Protein AF-0000000084513672 (afdb_homodimer)

Organism: Leptomonas pyrrhocoris (NCBI:txid157538)

Secondary structure (DSSP, 8-state):
------PPPEEEEEE-HHHHS-HHHHTT-TT---SEEEE---TT--HHHHHHHHHHHHHHH----SS--------TTTTSTT-PPEEEEETTHHHHHHHHHHHHHS-SS--S---HHHHHHHHHHHHHHHHHT-SEEEE--TTS-HHHHHHHHHHHHS-GGGGG----S----PPPBSSGGGS-HHHHHHHHHHHHHHHHHHH-TTS---S----PPEEEEB--SSS-HHHHHHHHHHHHHHHHTT------HHHHHHHHHS----HHHHHHHHHHHHTTHHHHHHHHHHHTTT-HHHHHHHHHHHHHHSSTT-SS-EEE-PPEEEEES-SSS-HHHHHHHHHHHHHTTTT-EEEEE-SSEEEEEPPTTSEEEEE--TT--HHHHHGGGT-----SSS------EEEEEESS----EEEESBSS--EES-TT--SSSSB-TTS-BSTTSB-EEEEEB-SSEEEEE---SSS--SS-TT-TTSPPSSPPEEEEEEPPHHHHHHHH--/------PPPEEEEEE-HHHHS-TTGGGT-TT---SEEEE---TT--HHHHHHHHHHHHHHH----SS--------TTTTSTT-PPEEEEETTHHHHHHHHHHHHHS-SS--S---HHHHHHHHHHHHHHHHHT-SEEEE--TTS-HHHHHHHHHHHHS-GGGGG----S----PPPBSSGGGS-HHHHHHHHHHHHHHHHHHH-TTS---S----PPEEEEB--SSS-HHHHHHHHHHHHHHHHTT------HHHHHHHHHSS---HHHHHHHHHHHHTTHHHHHHHHHHHTTT-HHHHHHHHHHHHHHSSTT-SS-EEE-PPEEEEES-SSS-HHHHHHHHHHHHHTTTT-EEEEE-SSEEEEEPPTTSEEEEE--TT--HHHHHTTTT-----TTS------EEEEEESS----EEEESBSS--EES-TT--SSSSB-TTS-BSTTSB-EEEEEB-SSEEEEE---SSS--SS-TT-TTSPPSSPPEEEEEEPPHHHHHHHH--

Solvent-accessible surface area (backbone atoms only — not comparable to full-atom values): 54934 Å² total; per-residue (Å²): 131,81,74,80,72,71,78,60,46,44,26,37,49,45,50,57,23,60,77,69,35,50,76,75,49,28,28,71,42,60,57,38,64,46,52,30,37,40,36,39,62,27,86,48,50,47,71,41,41,54,36,48,53,48,49,53,46,36,55,64,50,51,76,78,69,87,73,79,74,82,73,71,69,55,45,52,74,48,66,61,88,71,76,61,44,47,31,37,28,29,40,51,17,47,62,51,44,19,52,52,45,35,60,70,64,51,73,89,76,81,81,77,77,82,56,75,69,56,57,54,49,42,49,52,53,12,42,56,51,40,38,54,67,25,44,30,37,34,20,64,47,80,74,40,52,74,68,52,45,42,51,51,47,46,52,35,78,46,63,90,83,58,78,72,66,80,70,80,64,82,68,76,68,81,74,62,29,57,42,71,78,63,52,56,66,68,58,53,50,50,44,52,47,50,53,51,52,42,49,54,53,60,73,39,79,80,54,63,84,55,75,76,70,76,55,44,23,49,74,45,44,26,63,46,78,89,50,53,49,65,44,45,53,53,52,44,51,51,50,52,54,32,43,76,71,72,40,83,74,84,64,55,72,65,51,45,49,54,54,48,69,73,46,85,62,57,57,67,67,35,48,50,44,38,52,56,45,49,71,38,49,67,57,40,43,50,46,50,38,63,69,38,69,80,40,61,66,54,32,49,52,46,40,49,52,48,64,43,62,56,40,81,80,32,87,64,37,40,80,41,43,56,53,28,29,44,33,28,22,53,54,30,50,40,58,46,53,33,52,50,48,51,23,43,43,42,58,38,33,82,67,32,44,46,36,43,38,57,74,36,27,40,33,33,51,40,40,73,37,11,25,24,33,40,46,54,47,87,84,59,47,47,66,56,31,57,50,64,73,73,58,80,66,80,62,91,78,66,77,75,57,52,40,43,32,24,23,51,47,48,44,13,62,57,58,38,35,40,40,40,28,37,70,72,34,43,39,25,68,42,92,82,67,48,83,56,96,36,33,42,72,89,57,57,39,18,52,68,55,40,65,51,38,80,39,35,54,39,34,52,55,28,37,44,35,33,43,68,81,73,58,89,59,95,44,60,65,82,40,85,83,34,76,60,76,34,41,62,34,32,44,36,35,32,50,25,63,72,64,36,53,54,40,65,74,90,130,82,73,79,72,71,79,60,46,46,26,37,49,46,51,58,22,60,77,68,37,50,73,75,47,26,26,70,39,59,57,38,65,45,52,30,38,38,35,38,61,25,84,49,51,48,72,42,40,53,37,49,54,49,48,53,46,37,55,61,50,49,80,77,66,84,75,81,77,84,74,72,68,56,44,51,66,52,64,66,90,72,78,62,44,49,31,36,27,30,40,51,17,47,62,52,44,19,52,51,44,33,61,70,66,51,72,90,76,80,78,77,78,81,55,75,69,56,56,52,50,43,51,51,52,12,44,55,52,39,39,56,68,25,45,29,38,34,21,65,45,79,74,42,53,72,68,52,44,44,50,51,48,45,53,36,77,46,61,88,81,58,77,74,64,80,69,82,64,81,69,76,67,80,75,60,30,58,42,71,78,63,54,56,65,70,58,54,49,50,43,53,46,50,52,51,52,42,50,52,52,57,73,38,79,79,53,63,83,54,74,76,69,75,56,45,25,48,75,46,42,29,62,47,78,90,52,54,48,65,44,46,52,53,51,44,49,52,50,52,54,32,43,77,71,73,42,84,74,81,64,54,72,66,51,46,49,56,55,50,70,72,44,82,68,55,62,65,65,37,47,50,44,40,52,56,46,48,72,38,48,66,57,40,41,50,46,48,39,64,70,39,69,80,40,61,67,55,32,49,51,44,39,49,52,48,63,42,62,56,41,81,80,34,87,62,37,41,81,42,44,57,54,28,29,45,33,28,21,54,55,32,51,41,58,45,55,33,52,50,49,51,24,42,42,43,57,39,34,82,66,32,43,45,35,42,39,56,73,35,27,40,33,33,51,40,41,72,34,12,25,24,34,39,46,54,47,87,84,60,46,47,67,57,32,59,54,64,70,74,62,82,65,78,60,91,77,64,77,73,57,53,39,42,32,24,22,50,46,49,44,11,62,56,58,38,35,40,40,40,29,38,70,71,35,45,39,24,68,43,92,83,67,51,85,57,96,37,33,41,71,88,56,57,40,18,54,69,55,41,66,50,38,82,40,34,52,37,34,53,54,29,37,44,34,31,44,67,82,74,57,88,60,96,44,60,66,82,40,85,84,34,79,61,77,33,39,61,34,31,43,36,35,33,50,24,63,73,62,35,52,54,40,64,74,90

Foldseek 3Di:
DPPPPPAFFEEEEAAPCLQFPDLVLQQPWFRNDFAAEEEEAAVPADLLLLLSLQVLLCLQQNDDDPDPDDSRHNRNVCVVLAHRHAYEYEQCRLVVQLVSQLVVPPPPDDPDDDDPVVVVVSSLVSNLVSQLSGQEYEFLNPSDDQVRQVLLQCLLVDDSPPSPDPPPDPPDGDDAAAALLRPDVVLLVSSVVLSRVSSVVVPDPPPPCPDVPSSGHHYHNHNHPVAGRVLRVVVNSLCSVCVVVVHNDRDDLLRSLVVVVPDLPDPPSQVSSLVVLQVFLVVQLVLQVVLLVPPPLSSVVQNCVSVQPRHPPHPNHHYHHAHEYEYGNQDDHDVVSVVSVVVSQLSCLSHHFYWYDDLWKTKGWDDFQHKYKYAYRPPDDLCLQVVPPPDVDPPVPDPRWHFWWKWKAFAAWQAAKFKGQKSATAGEPDVVQDPPRRRDPVFTDYPVTDTRGTITGRGSMIMMGRHDDPDDFVDHRSNPPTDGPTGTMMMMITRTVVSSVSSVVD/DPPPPPAFFEEEEAAPCLQFPDLVLQQPWFRNDFAAEEEEAAVPADLLLLLSLQVLLCLQQNDDDPDDDDNRHNRNVVVVLAHRHAYEYEQCRLVVQLVSQLVVPPPPDDPDDDDPVVVVVSSLVSNLVSQLSGQEYEFLNPNDDQVRQVLLQCLLVDDSPPSPDPPPDPPDGDDAAAALLRPDVVLLVSSVVLSRVSSVPVVCPPPPCPPVPSSGHHYHNHNHPVAGRVLRVVVNSLCSVCVVVVHNDRDDLLRSLVVVVPPQDDVPSQVSSLVVLQVFLVVQLVLQVVLLVPPPLSSVVQNCVSVQPRHPPHPNHHYHHAHEYEYGNQDDHDVVSVVSVVVSQLSCLSHHFYWYDDLWKTKGWDDFQHKYKYAYRPPDDLCLQVVPPDDPDPPVPDPNWHFWWKWKAFAAWQAAKFKGQKSATAGEPDVVQDPDRRRDPVFTDYPVTDTRGTITGRGSMIMMRRHDDPDDFVDHRSNSPTDGPTGTMMMMITRTPVSSVVSVVD

pLDDT: mean 78.17, std 20.36, range [23.39, 98.38]

Radius of gyration: 29.22 Å; Cα contacts (8 Å, |Δi|>4): 1878; chains: 2; bounding box: 79×92×88 Å

Nearest PDB structures (foldseek):
  2omk-assembly1_B  TM=7.674E-01  e=1.269E-05  Bacteroides thetaiotaomicron VPI-5482
  2omk-assembly1_A  TM=7.695E-01  e=2.857E-05  Bacteroides thetaiotaomicron VPI-5482
  2omk-assembly1_B  TM=7.674E-01  e=1.543E-05  Bacteroides thetaiotaomicron VPI-5482
  2omk-assembly1_A  TM=7.695E-01  e=3.092E-05  Bacteroides thetaiotaomicron VPI-5482

Structure (mmCIF, N/CA/C/O backbone):
data_AF-0000000084513672-model_v1
#
loop_
_entity.id
_entity.type
_entity.pdbx_description
1 polymer 'Uncharacterized protein'
#
loop_
_atom_site.group_PDB
_atom_site.id
_atom_site.type_symbol
_atom_site.label_atom_id
_atom_site.label_alt_id
_atom_site.label_comp_id
_atom_site.label_asym_id
_atom_site.label_entity_id
_atom_site.label_seq_id
_atom_site.pdbx_PDB_ins_code
_atom_site.Cartn_x
_atom_site.Cartn_y
_atom_site.Cartn_z
_atom_site.occupancy
_atom_site.B_iso_or_equiv
_atom_site.auth_seq_id
_atom_site.auth_comp_id
_atom_site.auth_asym_id
_atom_site.auth_atom_id
_atom_site.pdbx_PDB_model_num
ATOM 1 N N . MET A 1 1 ? 12.484 -45.312 20.203 1 23.39 1 MET A N 1
ATOM 2 C CA . MET A 1 1 ? 12.5 -43.844 20.266 1 23.39 1 MET A CA 1
ATOM 3 C C . MET A 1 1 ? 11.914 -43.25 18.984 1 23.39 1 MET A C 1
ATOM 5 O O . MET A 1 1 ? 12.484 -43.406 17.906 1 23.39 1 MET A O 1
ATOM 9 N N . SER A 1 2 ? 10.695 -43.312 18.719 1 32.41 2 SER A N 1
ATOM 10 C CA . SER A 1 2 ? 9.961 -42.906 17.516 1 32.41 2 SER A CA 1
ATOM 11 C C . SER A 1 2 ? 10.227 -41.438 17.203 1 32.41 2 SER A C 1
ATOM 13 O O . SER A 1 2 ? 9.922 -40.562 18 1 32.41 2 SER A O 1
ATOM 15 N N . GLN A 1 3 ? 11.414 -41.062 16.719 1 35.59 3 GLN A N 1
ATOM 16 C CA . GLN A 1 3 ? 11.844 -39.719 16.406 1 35.59 3 GLN A CA 1
ATOM 17 C C . GLN A 1 3 ? 10.703 -38.875 15.805 1 35.59 3 GLN A C 1
ATOM 19 O O . GLN A 1 3 ? 10.133 -39.25 14.781 1 35.59 3 GLN A O 1
ATOM 24 N N . SER A 1 4 ? 9.781 -38.406 16.5 1 44.31 4 SER A N 1
ATOM 25 C CA . SER A 1 4 ? 8.656 -37.531 16.188 1 44.31 4 SER A CA 1
ATOM 26 C C . SER A 1 4 ? 9.031 -36.531 15.102 1 44.31 4 SER A C 1
ATOM 28 O O . SER A 1 4 ? 9.867 -35.625 15.32 1 44.31 4 SER A O 1
ATOM 30 N N . THR A 1 5 ? 9.414 -36.781 13.836 1 51.69 5 THR A N 1
ATOM 31 C CA . THR A 1 5 ? 10.055 -36.062 12.734 1 51.69 5 THR A CA 1
ATOM 32 C C . THR A 1 5 ? 9.258 -34.812 12.367 1 51.69 5 THR A C 1
ATOM 34 O O . THR A 1 5 ? 8.125 -34.906 11.906 1 51.69 5 THR A O 1
ATOM 37 N N . GLU A 1 6 ? 9.352 -33.781 13.086 1 61.19 6 GLU A N 1
ATOM 38 C CA . GLU A 1 6 ? 8.766 -32.469 12.734 1 61.19 6 GLU A CA 1
ATOM 39 C C . GLU A 1 6 ? 8.828 -32.219 11.234 1 61.19 6 GLU A C 1
ATOM 41 O O . GLU A 1 6 ? 9.844 -32.531 10.594 1 61.19 6 GLU A O 1
ATOM 46 N N . PRO A 1 7 ? 7.625 -31.953 10.68 1 77.44 7 PRO A N 1
ATOM 47 C CA . PRO A 1 7 ? 7.645 -31.719 9.234 1 77.44 7 PRO A CA 1
ATOM 48 C C . PRO A 1 7 ? 8.664 -30.656 8.836 1 77.44 7 PRO A C 1
ATOM 50 O O . PRO A 1 7 ? 8.906 -29.703 9.594 1 77.44 7 PRO A O 1
ATOM 53 N N . LEU A 1 8 ? 9.414 -30.953 7.887 1 85.88 8 LEU A N 1
ATOM 54 C CA . LEU A 1 8 ? 10.398 -30.031 7.332 1 85.88 8 LEU A CA 1
ATOM 55 C C . LEU A 1 8 ? 9.742 -28.688 6.984 1 85.88 8 LEU A C 1
ATOM 57 O O . LEU A 1 8 ? 8.586 -28.656 6.578 1 85.88 8 LEU A O 1
ATOM 61 N N . PRO A 1 9 ? 10.492 -27.594 7.176 1 89.62 9 PRO A N 1
ATOM 62 C CA . PRO A 1 9 ? 9.984 -26.297 6.703 1 89.62 9 PRO A CA 1
ATOM 63 C C . PRO A 1 9 ? 9.672 -26.297 5.211 1 89.62 9 PRO A C 1
ATOM 65 O O . PRO A 1 9 ? 10.242 -27.094 4.453 1 89.62 9 PRO A O 1
ATOM 68 N N . VAL A 1 10 ? 8.805 -25.438 4.859 1 90.94 10 VAL A N 1
ATOM 69 C CA . VAL A 1 10 ? 8.336 -25.422 3.479 1 90.94 10 VAL A CA 1
ATOM 70 C C . VAL A 1 10 ? 9.18 -24.453 2.66 1 90.94 10 VAL A C 1
ATOM 72 O O . VAL A 1 10 ? 9.492 -23.344 3.123 1 90.94 10 VAL A O 1
ATOM 75 N N . ARG A 1 11 ? 9.562 -24.875 1.509 1 95.12 11 ARG A N 1
ATOM 76 C CA . ARG A 1 11 ? 10.047 -24.016 0.431 1 95.12 11 ARG A CA 1
ATOM 77 C C . ARG A 1 11 ? 8.984 -23.859 -0.654 1 95.12 11 ARG A C 1
ATOM 79 O O . ARG A 1 11 ? 8.664 -24.812 -1.366 1 95.12 11 ARG A O 1
ATOM 86 N N . LYS A 1 12 ? 8.453 -22.656 -0.745 1 95.25 12 LYS A N 1
ATOM 87 C CA . LYS A 1 12 ? 7.59 -22.344 -1.879 1 95.25 12 LYS A CA 1
ATOM 88 C C . LYS A 1 12 ? 8.414 -21.969 -3.109 1 95.25 12 LYS A C 1
ATOM 90 O O . LYS A 1 12 ? 9.07 -20.922 -3.137 1 95.25 12 LYS A O 1
ATOM 95 N N . LEU A 1 13 ? 8.453 -22.859 -4.074 1 96.38 13 LEU A N 1
ATOM 96 C CA . LEU A 1 13 ? 9.07 -22.562 -5.363 1 96.38 13 LEU A CA 1
ATOM 97 C C . LEU A 1 13 ? 8.039 -22.016 -6.34 1 96.38 13 LEU A C 1
ATOM 99 O O . LEU A 1 13 ? 6.98 -22.609 -6.543 1 96.38 13 LEU A O 1
ATOM 103 N N . CYS A 1 14 ? 8.359 -20.797 -6.867 1 96.81 14 CYS A N 1
ATOM 104 C CA . CYS A 1 14 ? 7.336 -20.141 -7.684 1 96.81 14 CYS A CA 1
ATOM 105 C C . CYS A 1 14 ? 7.973 -19.375 -8.836 1 96.81 14 CYS A C 1
ATOM 107 O O . CYS A 1 14 ? 9.195 -19.219 -8.891 1 96.81 14 CYS A O 1
ATOM 109 N N . SER A 1 15 ? 7.172 -19.031 -9.82 1 96.06 15 SER A N 1
ATOM 110 C CA . SER A 1 15 ? 7.484 -18.141 -10.922 1 96.06 15 SER A CA 1
ATOM 111 C C . SER A 1 15 ? 6.316 -17.203 -11.227 1 96.06 15 SER A C 1
ATOM 113 O O . SER A 1 15 ? 5.215 -17.391 -10.711 1 96.06 15 SER A O 1
ATOM 115 N N . CYS A 1 16 ? 6.574 -16.188 -11.914 1 95.94 16 CYS A N 1
ATOM 116 C CA . CYS A 1 16 ? 5.547 -15.305 -12.453 1 95.94 16 CYS A CA 1
ATOM 117 C C . CYS A 1 16 ? 5.625 -15.25 -13.969 1 95.94 16 CYS A C 1
ATOM 119 O O . CYS A 1 16 ? 5.359 -14.203 -14.57 1 95.94 16 CYS A O 1
ATOM 121 N N . ASN A 1 17 ? 5.969 -16.328 -14.531 1 93.31 17 ASN A N 1
ATOM 122 C CA . ASN A 1 17 ? 6.254 -16.375 -15.961 1 93.31 17 ASN A CA 1
ATOM 123 C C . ASN A 1 17 ? 4.996 -16.141 -16.797 1 93.31 17 ASN A C 1
ATOM 125 O O . ASN A 1 17 ? 5.074 -15.648 -17.922 1 93.31 17 ASN A O 1
ATOM 129 N N . ALA A 1 18 ? 3.889 -16.469 -16.25 1 90.56 18 ALA A N 1
ATOM 130 C CA . ALA A 1 18 ? 2.631 -16.266 -16.969 1 90.56 18 ALA A CA 1
ATOM 131 C C . ALA A 1 18 ? 2.449 -14.805 -17.344 1 90.56 18 ALA A C 1
ATOM 133 O O . ALA A 1 18 ? 1.796 -14.492 -18.344 1 90.56 18 ALA A O 1
ATOM 134 N N . VAL A 1 19 ? 3.086 -13.898 -16.516 1 91.38 19 VAL A N 1
ATOM 135 C CA . VAL A 1 19 ? 2.85 -12.477 -16.766 1 91.38 19 VAL A CA 1
ATOM 136 C C . VAL A 1 19 ? 4.176 -11.781 -17.078 1 91.38 19 VAL A C 1
ATOM 138 O O . VAL A 1 19 ? 4.191 -10.609 -17.469 1 91.38 19 VAL A O 1
ATOM 141 N N . LEU A 1 20 ? 5.281 -12.445 -16.906 1 92.25 20 LEU A N 1
ATOM 142 C CA . LEU A 1 20 ? 6.57 -11.797 -17.109 1 92.25 20 LEU A CA 1
ATOM 143 C C . LEU A 1 20 ? 7.188 -12.203 -18.438 1 92.25 20 LEU A C 1
ATOM 145 O O . LEU A 1 20 ? 8.008 -11.484 -19 1 92.25 20 LEU A O 1
ATOM 149 N N . CYS A 1 21 ? 6.785 -13.383 -18.859 1 89.88 21 CYS A N 1
ATOM 150 C CA . CYS A 1 21 ? 7.375 -13.883 -20.094 1 89.88 21 CYS A CA 1
ATOM 151 C C . CYS A 1 21 ? 6.68 -13.273 -21.312 1 89.88 21 CYS A C 1
ATOM 153 O O . CYS A 1 21 ? 5.484 -12.977 -21.266 1 89.88 21 CYS A O 1
ATOM 155 N N . SER A 1 22 ? 7.465 -13.156 -22.328 1 83.19 22 SER A N 1
ATOM 156 C CA . SER A 1 22 ? 6.867 -12.875 -23.625 1 83.19 22 SER A CA 1
ATOM 157 C C . SER A 1 22 ? 6.02 -14.047 -24.109 1 83.19 22 SER A C 1
ATOM 159 O O . SER A 1 22 ? 6.129 -15.156 -23.594 1 83.19 22 SER A O 1
ATOM 161 N N . PRO A 1 23 ? 5.152 -13.766 -25.062 1 77.56 23 PRO A N 1
ATOM 162 C CA . PRO A 1 23 ? 4.363 -14.867 -25.609 1 77.56 23 PRO A CA 1
ATOM 163 C C . PRO A 1 23 ? 5.234 -16 -26.156 1 77.56 23 PRO A C 1
ATOM 165 O O . PRO A 1 23 ? 4.902 -17.188 -25.969 1 77.56 23 PRO A O 1
ATOM 168 N N . GLU A 1 24 ? 6.371 -15.641 -26.75 1 81.38 24 GLU A N 1
ATOM 169 C CA . GLU A 1 24 ? 7.277 -16.656 -27.297 1 81.38 24 GLU A CA 1
ATOM 170 C C . GLU A 1 24 ? 7.934 -17.453 -26.172 1 81.38 24 GLU A C 1
ATOM 172 O O . GLU A 1 24 ? 7.973 -18.688 -26.219 1 81.38 24 GLU A O 1
ATOM 177 N N . GLU A 1 25 ? 8.32 -16.781 -25.203 1 86.25 25 GLU A N 1
ATOM 178 C CA . GLU A 1 25 ? 8.992 -17.406 -24.078 1 86.25 25 GLU A CA 1
ATOM 179 C C . GLU A 1 25 ? 8.031 -18.281 -23.266 1 86.25 25 GLU A C 1
ATOM 181 O O . GLU A 1 25 ? 8.438 -19.297 -22.703 1 86.25 25 GLU A O 1
ATOM 186 N N . SER A 1 26 ? 6.836 -17.906 -23.266 1 84.56 26 SER A N 1
ATOM 187 C CA . SER A 1 26 ? 5.836 -18.578 -22.438 1 84.56 26 SER A CA 1
ATOM 188 C C . SER A 1 26 ? 5.559 -19.984 -22.922 1 84.56 26 SER A C 1
ATOM 190 O O . SER A 1 26 ? 5.027 -20.812 -22.172 1 84.56 26 SER A O 1
ATOM 192 N N . THR A 1 27 ? 5.926 -20.25 -24.125 1 82.81 27 THR A N 1
ATOM 193 C CA . THR A 1 27 ? 5.66 -21.578 -24.672 1 82.81 27 THR A CA 1
ATOM 194 C C . THR A 1 27 ? 6.598 -22.609 -24.078 1 82.81 27 THR A C 1
ATOM 196 O O . THR A 1 27 ? 6.285 -23.812 -24.062 1 82.81 27 THR A O 1
ATOM 199 N N . THR A 1 28 ? 7.672 -22.141 -23.531 1 85.31 28 THR A N 1
ATOM 200 C CA . THR A 1 28 ? 8.656 -23.109 -23.078 1 85.31 28 THR A CA 1
ATOM 201 C C . THR A 1 28 ? 9 -22.875 -21.609 1 85.31 28 THR A C 1
ATOM 203 O O . THR A 1 28 ? 9.562 -23.75 -20.938 1 85.31 28 THR A O 1
ATOM 206 N N . ALA A 1 29 ? 8.68 -21.75 -21.156 1 90.94 29 ALA A N 1
ATOM 207 C CA . ALA A 1 29 ? 9.039 -21.422 -19.781 1 90.94 29 ALA A CA 1
ATOM 208 C C . ALA A 1 29 ? 8.188 -22.188 -18.781 1 90.94 29 ALA A C 1
ATOM 210 O O . ALA A 1 29 ? 6.98 -22.344 -18.969 1 90.94 29 ALA A O 1
ATOM 211 N N . PRO A 1 30 ? 8.797 -22.75 -17.781 1 89.94 30 PRO A N 1
ATOM 212 C CA . PRO A 1 30 ? 7.996 -23.422 -16.75 1 89.94 30 PRO A CA 1
ATOM 213 C C . PRO A 1 30 ? 7.172 -22.453 -15.914 1 89.94 30 PRO A C 1
ATOM 215 O O . PRO A 1 30 ? 7.531 -21.281 -15.789 1 89.94 30 PRO A O 1
ATOM 218 N N . GLY A 1 31 ? 6.129 -22.953 -15.281 1 87.75 31 GLY A N 1
ATOM 219 C CA . GLY A 1 31 ? 5.336 -22.188 -14.328 1 87.75 31 GLY A CA 1
ATOM 220 C C . GLY A 1 31 ? 4.453 -21.141 -14.992 1 87.75 31 GLY A C 1
ATOM 221 O O . GLY A 1 31 ? 4.121 -20.125 -14.375 1 87.75 31 GLY A O 1
ATOM 222 N N . THR A 1 32 ? 4.078 -21.312 -16.266 1 85.75 32 THR A N 1
ATOM 223 C CA . THR A 1 32 ? 3.256 -20.359 -17 1 85.75 32 THR A CA 1
ATOM 224 C C . THR A 1 32 ? 1.775 -20.688 -16.844 1 85.75 32 THR A C 1
ATOM 226 O O . THR A 1 32 ? 0.912 -19.891 -17.219 1 85.75 32 THR A O 1
ATOM 229 N N . ASP A 1 33 ? 1.506 -21.797 -16.219 1 89 33 ASP A N 1
ATOM 230 C CA . ASP A 1 33 ? 0.115 -22.219 -16.094 1 89 33 ASP A CA 1
ATOM 231 C C . ASP A 1 33 ? -0.609 -21.406 -15.016 1 89 33 ASP A C 1
ATOM 233 O O . ASP A 1 33 ? -0.029 -21.078 -13.984 1 89 33 ASP A O 1
ATOM 237 N N . LEU A 1 34 ? -1.906 -21.188 -15.328 1 93.88 34 LEU A N 1
ATOM 238 C CA . LEU A 1 34 ? -2.75 -20.438 -14.406 1 93.88 34 LEU A CA 1
ATOM 239 C C . LEU A 1 34 ? -3.955 -21.266 -13.977 1 93.88 34 LEU A C 1
ATOM 241 O O . LEU A 1 34 ? -4.539 -22 -14.789 1 93.88 34 LEU A O 1
ATOM 245 N N . PHE A 1 35 ? -4.242 -21.188 -12.711 1 94.88 35 PHE A N 1
ATOM 246 C CA . PHE A 1 35 ? -5.457 -21.797 -12.18 1 94.88 35 PHE A CA 1
ATOM 247 C C . PHE A 1 35 ? -6.625 -20.812 -12.266 1 94.88 35 PHE A C 1
ATOM 249 O O . PHE A 1 35 ? -7.766 -21.219 -12.492 1 94.88 35 PHE A O 1
ATOM 256 N N . GLY A 1 36 ? -6.375 -19.578 -11.984 1 97.06 36 GLY A N 1
ATOM 257 C CA . GLY A 1 36 ? -7.395 -18.547 -12.039 1 97.06 36 GLY A CA 1
ATOM 258 C C . GLY A 1 36 ? -6.855 -17.203 -12.492 1 97.06 36 GLY A C 1
ATOM 259 O O . GLY A 1 36 ? -5.672 -16.906 -12.32 1 97.06 36 GLY A O 1
ATOM 260 N N . VAL A 1 37 ? -7.688 -16.406 -13.141 1 97.62 37 VAL A N 1
ATOM 261 C CA . VAL A 1 37 ? -7.441 -15.008 -13.492 1 97.62 37 VAL A CA 1
ATOM 262 C C . VAL A 1 37 ? -8.57 -14.133 -12.953 1 97.62 37 VAL A C 1
ATOM 264 O O . VAL A 1 37 ? -9.742 -14.391 -13.227 1 97.62 37 VAL A O 1
ATOM 267 N N . ILE A 1 38 ? -8.219 -13.133 -12.164 1 98.06 38 ILE A N 1
ATOM 268 C CA . ILE A 1 38 ? -9.211 -12.273 -11.531 1 98.06 38 ILE A CA 1
ATOM 269 C C . ILE A 1 38 ? -9.039 -10.836 -12.016 1 98.06 38 ILE A C 1
ATOM 271 O O . ILE A 1 38 ? -7.922 -10.32 -12.055 1 98.06 38 ILE A O 1
ATOM 275 N N . LEU A 1 39 ? -10.156 -10.234 -12.43 1 97.25 39 LEU A N 1
ATOM 276 C CA . LEU A 1 39 ? -10.164 -8.828 -12.82 1 97.25 39 LEU A CA 1
ATOM 277 C C . LEU A 1 39 ? -10.93 -7.984 -11.797 1 97.25 39 LEU A C 1
ATOM 279 O O . LEU A 1 39 ? -12.102 -8.25 -11.523 1 97.25 39 LEU A O 1
ATOM 283 N N . LEU A 1 40 ? -10.25 -7.043 -11.234 1 95.81 40 LEU A N 1
ATOM 284 C CA . LEU A 1 40 ? -10.852 -6.098 -10.297 1 95.81 40 LEU A CA 1
ATOM 285 C C . LEU A 1 40 ? -11.031 -4.73 -10.945 1 95.81 40 LEU A C 1
ATOM 287 O O . LEU A 1 40 ? -10.656 -4.535 -12.109 1 95.81 40 LEU A O 1
ATOM 291 N N . ASN A 1 41 ? -11.672 -3.844 -10.195 1 89.31 41 ASN A N 1
ATOM 292 C CA . ASN A 1 41 ? -11.992 -2.533 -10.75 1 89.31 41 ASN A CA 1
ATOM 293 C C . ASN A 1 41 ? -11.344 -1.411 -9.945 1 89.31 41 ASN A C 1
ATOM 295 O O . ASN A 1 41 ? -12.031 -0.617 -9.305 1 89.31 41 ASN A O 1
ATOM 299 N N . SER A 1 42 ? -10.102 -1.319 -10.133 1 87 42 SER A N 1
ATOM 300 C CA . SER A 1 42 ? -9.43 -0.141 -9.602 1 87 42 SER A CA 1
ATOM 301 C C . SER A 1 42 ? -9.703 1.091 -10.453 1 87 42 SER A C 1
ATOM 303 O O . SER A 1 42 ? -9.727 1.006 -11.688 1 87 42 SER A O 1
ATOM 305 N N . PRO A 1 43 ? -9.945 2.256 -9.852 1 81.62 43 PRO A N 1
ATOM 306 C CA . PRO A 1 43 ? -10.141 3.465 -10.656 1 81.62 43 PRO A CA 1
ATOM 307 C C . PRO A 1 43 ? -8.906 3.84 -11.469 1 81.62 43 PRO A C 1
ATOM 309 O O . PRO A 1 43 ? -8.992 4.633 -12.414 1 81.62 43 PRO A O 1
ATOM 312 N N . ALA A 1 44 ? -7.785 3.266 -11.148 1 81.81 44 ALA A N 1
ATOM 313 C CA . ALA A 1 44 ? -6.539 3.568 -11.852 1 81.81 44 ALA A CA 1
ATOM 314 C C . ALA A 1 44 ? -6.258 2.533 -12.938 1 81.81 44 ALA A C 1
ATOM 316 O O . ALA A 1 44 ? -5.164 2.506 -13.508 1 81.81 44 ALA A O 1
ATOM 317 N N . ASN A 1 45 ? -7.23 1.662 -13.148 1 87.25 45 ASN A N 1
ATOM 318 C CA . ASN A 1 45 ? -7.035 0.7 -14.227 1 87.25 45 ASN A CA 1
ATOM 319 C C . ASN A 1 45 ? -6.664 1.392 -15.539 1 87.25 45 ASN A C 1
ATOM 321 O O . ASN A 1 45 ? -7.23 2.434 -15.875 1 87.25 45 ASN A O 1
ATOM 325 N N . THR A 1 46 ? -5.742 0.918 -16.188 1 84 46 THR A N 1
ATOM 326 C CA . THR A 1 46 ? -5.355 1.416 -17.5 1 84 46 THR A CA 1
ATOM 327 C C . THR A 1 46 ? -5.812 0.455 -18.594 1 84 46 THR A C 1
ATOM 329 O O . THR A 1 46 ? -6.242 -0.663 -18.312 1 84 46 THR A O 1
ATOM 332 N N . ALA A 1 47 ? -5.727 0.876 -19.797 1 87.62 47 ALA A N 1
ATOM 333 C CA . ALA A 1 47 ? -6.031 0.011 -20.938 1 87.62 47 ALA A CA 1
ATOM 334 C C . ALA A 1 47 ? -5.137 -1.226 -20.938 1 87.62 47 ALA A C 1
ATOM 336 O O . ALA A 1 47 ? -5.562 -2.307 -21.344 1 87.62 47 ALA A O 1
ATOM 337 N N . ALA A 1 48 ? -3.99 -1.076 -20.391 1 87.38 48 ALA A N 1
ATOM 338 C CA . ALA A 1 48 ? -3.035 -2.182 -20.375 1 87.38 48 ALA A CA 1
ATOM 339 C C . ALA A 1 48 ? -3.512 -3.303 -19.453 1 87.38 48 ALA A C 1
ATOM 341 O O . ALA A 1 48 ? -3.277 -4.48 -19.734 1 87.38 48 ALA A O 1
ATOM 342 N N . ASP A 1 49 ? -4.121 -2.994 -18.375 1 90.38 49 ASP A N 1
ATOM 343 C CA . ASP A 1 49 ? -4.633 -4.004 -17.453 1 90.38 49 ASP A CA 1
ATOM 344 C C . ASP A 1 49 ? -5.691 -4.875 -18.125 1 90.38 49 ASP A C 1
ATOM 346 O O . ASP A 1 49 ? -5.664 -6.098 -18 1 90.38 49 ASP A O 1
ATOM 350 N N . PHE A 1 50 ? -6.582 -4.203 -18.812 1 91.88 50 PHE A N 1
ATOM 351 C CA . PHE A 1 50 ? -7.637 -4.93 -19.516 1 91.88 50 PHE A CA 1
ATOM 352 C C . PHE A 1 50 ? -7.066 -5.738 -20.672 1 91.88 50 PHE A C 1
ATOM 354 O O . PHE A 1 50 ? -7.488 -6.871 -20.922 1 91.88 50 PHE A O 1
ATOM 361 N N . ALA A 1 51 ? -6.137 -5.117 -21.359 1 90.06 51 ALA A N 1
ATOM 362 C CA . ALA A 1 51 ? -5.512 -5.797 -22.484 1 90.06 51 ALA A CA 1
ATOM 363 C C . ALA A 1 51 ? -4.828 -7.086 -22.047 1 90.06 51 ALA A C 1
ATOM 365 O O . ALA A 1 51 ? -4.895 -8.102 -22.734 1 90.06 51 ALA A O 1
ATOM 366 N N . GLU A 1 52 ? -4.172 -7.07 -20.938 1 91.38 52 GLU A N 1
ATOM 367 C CA . GLU A 1 52 ? -3.5 -8.258 -20.438 1 91.38 52 GLU A CA 1
ATOM 368 C C . GLU A 1 52 ? -4.508 -9.336 -20.031 1 91.38 52 GLU A C 1
ATOM 370 O O . GLU A 1 52 ? -4.293 -10.523 -20.281 1 91.38 52 GLU A O 1
ATOM 375 N N . TYR A 1 53 ? -5.535 -8.898 -19.359 1 93.38 53 TYR A N 1
ATOM 376 C CA . TYR A 1 53 ? -6.609 -9.828 -19.016 1 93.38 53 TYR A CA 1
ATOM 377 C C . TYR A 1 53 ? -7.168 -10.508 -20.25 1 93.38 53 TYR A C 1
ATOM 379 O O . TYR A 1 53 ? -7.312 -11.734 -20.281 1 93.38 53 TYR A O 1
ATOM 387 N N . VAL A 1 54 ? -7.43 -9.719 -21.234 1 89.94 54 VAL A N 1
ATOM 388 C CA . VAL A 1 54 ? -8.023 -10.227 -22.469 1 89.94 54 VAL A CA 1
ATOM 389 C C . VAL A 1 54 ? -7.023 -11.125 -23.188 1 89.94 54 VAL A C 1
ATOM 391 O O . VAL A 1 54 ? -7.402 -12.156 -23.766 1 89.94 54 VAL A O 1
ATOM 394 N N . ARG A 1 55 ? -5.793 -10.75 -23.172 1 87.81 55 ARG A N 1
ATOM 395 C CA . ARG A 1 55 ? -4.754 -11.578 -23.781 1 87.81 55 ARG A CA 1
ATOM 396 C C . ARG A 1 55 ? -4.734 -12.969 -23.156 1 87.81 55 ARG A C 1
ATOM 398 O O . ARG A 1 55 ? -4.668 -13.969 -23.875 1 87.81 55 ARG A O 1
ATOM 405 N N . LEU A 1 56 ? -4.777 -13.078 -21.859 1 90.25 56 LEU A N 1
ATOM 406 C CA . LEU A 1 56 ? -4.785 -14.375 -21.188 1 90.25 56 LEU A CA 1
ATOM 407 C C . LEU A 1 56 ? -6.047 -15.156 -21.531 1 90.25 56 LEU A C 1
ATOM 409 O O . LEU A 1 56 ? -5.988 -16.375 -21.734 1 90.25 56 LEU A O 1
ATOM 413 N N . PHE A 1 57 ? -7.121 -14.406 -21.578 1 89.88 57 PHE A N 1
ATOM 414 C CA . PHE A 1 57 ? -8.359 -15.078 -21.953 1 89.88 57 PHE A CA 1
ATOM 415 C C . PHE A 1 57 ? -8.258 -15.688 -23.344 1 89.88 57 PHE A C 1
ATOM 417 O O . PHE A 1 57 ? -8.586 -16.859 -23.531 1 89.88 57 PHE A O 1
ATOM 424 N N . GLN A 1 58 ? -7.742 -14.922 -24.234 1 84.62 58 GLN A N 1
ATOM 425 C CA . GLN A 1 58 ? -7.598 -15.391 -25.609 1 84.62 58 GLN A CA 1
ATOM 426 C C . GLN A 1 58 ? -6.602 -16.547 -25.688 1 84.62 58 GLN A C 1
ATOM 428 O O . GLN A 1 58 ? -6.789 -17.469 -26.484 1 84.62 58 GLN A O 1
ATOM 433 N N . LEU A 1 59 ? -5.688 -16.438 -24.953 1 83.75 59 LEU A N 1
ATOM 434 C CA . LEU A 1 59 ? -4.664 -17.484 -24.922 1 83.75 59 LEU A CA 1
ATOM 435 C C . LEU A 1 59 ? -5.27 -18.812 -24.516 1 83.75 59 LEU A C 1
ATOM 437 O O . LEU A 1 59 ? -4.938 -19.859 -25.109 1 83.75 59 LEU A O 1
ATOM 441 N N . TYR A 1 60 ? -6.195 -18.828 -23.562 1 84.94 60 TYR A N 1
ATOM 442 C CA . TYR A 1 60 ? -6.68 -20.078 -22.984 1 84.94 60 TYR A CA 1
ATOM 443 C C . TYR A 1 60 ? -7.996 -20.5 -23.625 1 84.94 60 TYR A C 1
ATOM 445 O O . TYR A 1 60 ? -8.336 -21.688 -23.641 1 84.94 60 TYR A O 1
ATOM 453 N N . ARG A 1 61 ? -8.773 -19.562 -24 1 82.38 61 ARG A N 1
ATOM 454 C CA . ARG A 1 61 ? -10.117 -19.859 -24.484 1 82.38 61 ARG A CA 1
ATOM 455 C C . ARG A 1 61 ? -10.172 -19.797 -26.016 1 82.38 61 ARG A C 1
ATOM 457 O O . ARG A 1 61 ? -11.133 -20.281 -26.625 1 82.38 61 ARG A O 1
ATOM 464 N N . GLY A 1 62 ? -9.391 -19.359 -26.578 1 66.44 62 GLY A N 1
ATOM 465 C CA . GLY A 1 62 ? -9.445 -19.219 -28.031 1 66.44 62 GLY A CA 1
ATOM 466 C C . GLY A 1 62 ? -10.188 -17.984 -28.484 1 66.44 62 GLY A C 1
ATOM 467 O O . GLY A 1 62 ? -10.797 -17.281 -27.656 1 66.44 62 GLY A O 1
ATOM 468 N N . GLY A 1 63 ? -10.242 -17.328 -29.797 1 55.88 63 GLY A N 1
ATOM 469 C CA . GLY A 1 63 ? -11.117 -16.312 -30.359 1 55.88 63 GLY A CA 1
ATOM 470 C C . GLY A 1 63 ? -10.367 -15.156 -30.984 1 55.88 63 GLY A C 1
ATOM 471 O O . GLY A 1 63 ? -10.094 -14.156 -30.328 1 55.88 63 GLY A O 1
ATOM 472 N N . GLY A 1 64 ? -9.5 -15.414 -32.031 1 41.25 64 GLY A N 1
ATOM 473 C CA . GLY A 1 64 ? -9.039 -14.375 -32.938 1 41.25 64 GLY A CA 1
ATOM 474 C C . GLY A 1 64 ? -10.133 -13.406 -33.344 1 41.25 64 GLY A C 1
ATOM 475 O O . GLY A 1 64 ? -11.266 -13.82 -33.625 1 41.25 64 GLY A O 1
ATOM 476 N N . GLY A 1 65 ? -10.406 -12.25 -33 1 35.91 65 GLY A N 1
ATOM 477 C CA . GLY A 1 65 ? -10.914 -11.383 -34.062 1 35.91 65 GLY A CA 1
ATOM 478 C C . GLY A 1 65 ? -10.422 -11.773 -35.438 1 35.91 65 GLY A C 1
ATOM 479 O O . GLY A 1 65 ? -9.5 -12.586 -35.562 1 35.91 65 GLY A O 1
ATOM 480 N N . GLY A 1 66 ? -11.133 -11.453 -36.75 1 31.89 66 GLY A N 1
ATOM 481 C CA . GLY A 1 66 ? -10.719 -11.492 -38.125 1 31.89 66 GLY A CA 1
ATOM 482 C C . GLY A 1 66 ? -9.234 -11.242 -38.312 1 31.89 66 GLY A C 1
ATOM 483 O O . GLY A 1 66 ? -8.734 -11.25 -39.469 1 31.89 66 GLY A O 1
ATOM 484 N N . GLY A 1 67 ? -8.555 -10.086 -37.969 1 30 67 GLY A N 1
ATOM 485 C CA . GLY A 1 67 ? -7.27 -10 -38.625 1 30 67 GLY A CA 1
ATOM 486 C C . GLY A 1 67 ? -6.367 -11.188 -38.344 1 30 67 GLY A C 1
ATOM 487 O O . GLY A 1 67 ? -6.586 -11.93 -37.406 1 30 67 GLY A O 1
ATOM 488 N N . SER A 1 68 ? -5.625 -11.773 -39.406 1 29.91 68 SER A N 1
ATOM 489 C CA . SER A 1 68 ? -4.621 -12.797 -39.656 1 29.91 68 SER A CA 1
ATOM 490 C C . SER A 1 68 ? -3.68 -12.961 -38.469 1 29.91 68 SER A C 1
ATOM 492 O O . SER A 1 68 ? -2.682 -13.68 -38.562 1 29.91 68 SER A O 1
ATOM 494 N N . THR A 1 69 ? -3.449 -12 -37.625 1 30.33 69 THR A N 1
ATOM 495 C CA . THR A 1 69 ? -2.119 -12.273 -37.094 1 30.33 69 THR A CA 1
ATOM 496 C C . THR A 1 69 ? -2.1 -13.609 -36.344 1 30.33 69 THR A C 1
ATOM 498 O O . THR A 1 69 ? -3.146 -14.109 -35.938 1 30.33 69 THR A O 1
ATOM 501 N N . THR A 1 70 ? -0.799 -14.305 -36.188 1 30.44 70 THR A N 1
ATOM 502 C CA . THR A 1 70 ? -0.165 -15.508 -35.656 1 30.44 70 THR A CA 1
ATOM 503 C C . THR A 1 70 ? -0.656 -15.805 -34.25 1 30.44 70 THR A C 1
ATOM 505 O O . THR A 1 70 ? -0.421 -15.016 -33.344 1 30.44 70 THR A O 1
ATOM 508 N N . GLY A 1 71 ? -1.772 -16.281 -34.094 1 33.12 71 GLY A N 1
ATOM 509 C CA . GLY A 1 71 ? -2.215 -16.906 -32.844 1 33.12 71 GLY A CA 1
ATOM 510 C C . GLY A 1 71 ? -1.115 -17.672 -32.125 1 33.12 71 GLY A C 1
ATOM 511 O O . GLY A 1 71 ? -0.577 -18.641 -32.688 1 33.12 71 GLY A O 1
ATOM 512 N N . GLY A 1 72 ? -0.241 -17 -31.531 1 35.75 72 GLY A N 1
ATOM 513 C CA . GLY A 1 72 ? 0.818 -17.734 -30.844 1 35.75 72 GLY A CA 1
ATOM 514 C C . GLY A 1 72 ? 0.319 -18.969 -30.125 1 35.75 72 GLY A C 1
ATOM 515 O O . GLY A 1 72 ? -0.875 -19.078 -29.828 1 35.75 72 GLY A O 1
ATOM 516 N N . ALA A 1 73 ? 0.951 -20.156 -30.375 1 39.28 73 ALA A N 1
ATOM 517 C CA . ALA A 1 73 ? 0.725 -21.453 -29.734 1 39.28 73 ALA A CA 1
ATOM 518 C C . ALA A 1 73 ? 0.541 -21.281 -28.234 1 39.28 73 ALA A C 1
ATOM 520 O O . ALA A 1 73 ? 1.161 -20.422 -27.609 1 39.28 73 ALA A O 1
ATOM 521 N N . ALA A 1 74 ? -0.633 -21.672 -27.812 1 44.59 74 ALA A N 1
ATOM 522 C CA . ALA A 1 74 ? -0.827 -21.797 -26.375 1 44.59 74 ALA A CA 1
ATOM 523 C C . ALA A 1 74 ? 0.446 -22.297 -25.703 1 44.59 74 ALA A C 1
ATOM 525 O O . ALA A 1 74 ? 1.242 -23.016 -26.297 1 44.59 74 ALA A O 1
ATOM 526 N N . PRO A 1 75 ? 0.926 -21.656 -24.719 1 40.31 75 PRO A N 1
ATOM 527 C CA . PRO A 1 75 ? 2.166 -22.141 -24.109 1 40.31 75 PRO A CA 1
ATOM 528 C C . PRO A 1 75 ? 2.207 -23.656 -23.969 1 40.31 75 PRO A C 1
ATOM 530 O O . PRO A 1 75 ? 1.164 -24.297 -23.797 1 40.31 75 PRO A O 1
ATOM 533 N N . LYS A 1 76 ? 3.213 -24.312 -24.641 1 37.91 76 LYS A N 1
ATOM 534 C CA . LYS A 1 76 ? 3.467 -25.734 -24.797 1 37.91 76 LYS A CA 1
ATOM 535 C C . LYS A 1 76 ? 3.225 -26.484 -23.5 1 37.91 76 LYS A C 1
ATOM 537 O O . LYS A 1 76 ? 2.879 -27.672 -23.5 1 37.91 76 LYS A O 1
ATOM 542 N N . ASN A 1 77 ? 3.945 -25.938 -22.469 1 34.81 77 ASN A N 1
ATOM 543 C CA . ASN A 1 77 ? 3.982 -26.922 -21.375 1 34.81 77 ASN A CA 1
ATOM 544 C C . ASN A 1 77 ? 2.584 -27.234 -20.859 1 34.81 77 ASN A C 1
ATOM 546 O O . ASN A 1 77 ? 2.41 -27.562 -19.688 1 34.81 77 ASN A O 1
ATOM 550 N N . THR A 1 78 ? 1.661 -26.734 -21.531 1 37.62 78 THR A N 1
ATOM 551 C CA . THR A 1 78 ? 0.394 -27.297 -21.078 1 37.62 78 THR A CA 1
ATOM 552 C C . THR A 1 78 ? 0.366 -28.812 -21.312 1 37.62 78 THR A C 1
ATOM 554 O O . THR A 1 78 ? -0.034 -29.266 -22.391 1 37.62 78 THR A O 1
ATOM 557 N N . ALA A 1 79 ? 1.404 -29.328 -21.328 1 34.28 79 ALA A N 1
ATOM 558 C CA . ALA A 1 79 ? 1.194 -30.781 -21.344 1 34.28 79 ALA A CA 1
ATOM 559 C C . ALA A 1 79 ? -0.182 -31.141 -20.797 1 34.28 79 ALA A C 1
ATOM 561 O O . ALA A 1 79 ? -0.656 -32.281 -21 1 34.28 79 ALA A O 1
ATOM 562 N N . ALA A 1 80 ? -0.504 -30.625 -19.656 1 36 80 ALA A N 1
ATOM 563 C CA . ALA A 1 80 ? -1.83 -31.109 -19.281 1 36 80 ALA A CA 1
ATOM 564 C C . ALA A 1 80 ? -2.891 -30.641 -20.266 1 36 80 ALA A C 1
ATOM 566 O O . ALA A 1 80 ? -3.078 -29.438 -20.469 1 36 80 ALA A O 1
ATOM 567 N N . GLU A 1 81 ? -3.146 -31.094 -21.391 1 42.28 81 GLU A N 1
ATOM 568 C CA . GLU A 1 81 ? -4.277 -31.141 -22.312 1 42.28 81 GLU A CA 1
ATOM 569 C C . GLU A 1 81 ? -5.523 -30.516 -21.688 1 42.28 81 GLU A C 1
ATOM 571 O O . GLU A 1 81 ? -6.488 -30.219 -22.391 1 42.28 81 GLU A O 1
ATOM 576 N N . GLY A 1 82 ? -5.504 -30.078 -20.375 1 51.31 82 GLY A N 1
ATOM 577 C CA . GLY A 1 82 ? -6.832 -29.891 -19.812 1 51.31 82 GLY A CA 1
ATOM 578 C C . GLY A 1 82 ? -6.953 -28.656 -18.953 1 51.31 82 GLY A C 1
ATOM 579 O O . GLY A 1 82 ? -8.008 -28.391 -18.375 1 51.31 82 GLY A O 1
ATOM 580 N N . THR A 1 83 ? -5.738 -27.797 -18.594 1 66.69 83 THR A N 1
ATOM 581 C CA . THR A 1 83 ? -6.156 -26.953 -17.484 1 66.69 83 THR A CA 1
ATOM 582 C C . THR A 1 83 ? -6.363 -25.516 -17.938 1 66.69 83 THR A C 1
ATOM 584 O O . THR A 1 83 ? -5.535 -24.969 -18.688 1 66.69 83 THR A O 1
ATOM 587 N N . SER A 1 84 ? -7.469 -24.984 -18.125 1 85.25 84 SER A N 1
ATOM 588 C CA . SER A 1 84 ? -7.859 -23.594 -18.328 1 85.25 84 SER A CA 1
ATOM 589 C C . SER A 1 84 ? -8.188 -22.922 -17 1 85.25 84 SER A C 1
ATOM 591 O O . SER A 1 84 ? -8.766 -23.531 -16.109 1 85.25 84 SER A O 1
ATOM 593 N N . PRO A 1 85 ? -7.633 -21.766 -16.953 1 94.31 85 PRO A N 1
ATOM 594 C CA . PRO A 1 85 ? -7.941 -21.062 -15.703 1 94.31 85 PRO A CA 1
ATOM 595 C C . PRO A 1 85 ? -9.406 -20.641 -15.609 1 94.31 85 PRO A C 1
ATOM 597 O O . PRO A 1 85 ? -10.102 -20.594 -16.625 1 94.31 85 PRO A O 1
ATOM 600 N N . TYR A 1 86 ? -9.891 -20.5 -14.414 1 96.31 86 TYR A N 1
ATOM 601 C CA . TYR A 1 86 ? -11.156 -19.797 -14.195 1 96.31 86 TYR A CA 1
ATOM 602 C C . TYR A 1 86 ? -10.984 -18.297 -14.383 1 96.31 86 TYR A C 1
ATOM 604 O O . TYR A 1 86 ? -10.039 -17.703 -13.852 1 96.31 86 TYR A O 1
ATOM 612 N N . PHE A 1 87 ? -11.82 -17.688 -15.18 1 96.19 87 PHE A N 1
ATOM 613 C CA . PHE A 1 87 ? -11.812 -16.25 -15.352 1 96.19 87 PHE A CA 1
ATOM 614 C C . PHE A 1 87 ? -12.914 -15.594 -14.539 1 96.19 87 PHE A C 1
ATOM 616 O O . PHE A 1 87 ? -14.102 -15.828 -14.789 1 96.19 87 PHE A O 1
ATOM 623 N N . ILE A 1 88 ? -12.555 -14.727 -13.602 1 97.06 88 ILE A N 1
ATOM 624 C CA . ILE A 1 88 ? -13.5 -14.133 -12.656 1 97.06 88 ILE A CA 1
ATOM 625 C C . ILE A 1 88 ? -13.492 -12.617 -12.805 1 97.06 88 ILE A C 1
ATOM 627 O O . ILE A 1 88 ? -12.438 -11.984 -12.742 1 97.06 88 ILE A O 1
ATOM 631 N N . CYS A 1 89 ? -14.633 -12.062 -13 1 95.5 89 CYS A N 1
ATOM 632 C CA . CYS A 1 89 ? -14.852 -10.617 -12.938 1 95.5 89 CYS A CA 1
ATOM 633 C C . CYS A 1 89 ? -15.523 -10.227 -11.625 1 95.5 89 CYS A C 1
ATOM 635 O O . CYS A 1 89 ? -16.516 -10.844 -11.219 1 95.5 89 CYS A O 1
ATOM 637 N N . VAL A 1 90 ? -15 -9.148 -11.039 1 95.69 90 VAL A N 1
ATOM 638 C CA . VAL A 1 90 ? -15.492 -8.797 -9.711 1 95.69 90 VAL A CA 1
ATOM 639 C C . VAL A 1 90 ? -16.281 -7.492 -9.781 1 95.69 90 VAL A C 1
ATOM 641 O O . VAL A 1 90 ? -15.719 -6.434 -10.078 1 95.69 90 VAL A O 1
ATOM 644 N N . ASP A 1 91 ? -17.594 -7.625 -9.539 1 91.75 91 ASP A N 1
ATOM 645 C CA . ASP A 1 91 ? -18.516 -6.504 -9.367 1 91.75 91 ASP A CA 1
ATOM 646 C C . ASP A 1 91 ? -18.312 -5.457 -10.461 1 91.75 91 ASP A C 1
ATOM 648 O O . ASP A 1 91 ? -18.516 -5.746 -11.641 1 91.75 91 ASP A O 1
ATOM 652 N N . GLY A 1 92 ? -17.75 -4.316 -10.148 1 89 92 GLY A N 1
ATOM 653 C CA . GLY A 1 92 ? -17.625 -3.205 -11.078 1 89 92 GLY A CA 1
ATOM 654 C C . GLY A 1 92 ? -16.656 -3.477 -12.211 1 89 92 GLY A C 1
ATOM 655 O O . GLY A 1 92 ? -16.656 -2.756 -13.211 1 89 92 GLY A O 1
ATOM 656 N N . ALA A 1 93 ? -15.898 -4.496 -12.156 1 91.75 93 ALA A N 1
ATOM 657 C CA . ALA A 1 93 ? -14.93 -4.828 -13.195 1 91.75 93 ALA A CA 1
ATOM 658 C C . ALA A 1 93 ? -15.633 -5.18 -14.508 1 91.75 93 ALA A C 1
ATOM 660 O O . ALA A 1 93 ? -15.094 -4.945 -15.594 1 91.75 93 ALA A O 1
ATOM 661 N N . TYR A 1 94 ? -16.828 -5.688 -14.391 1 88.19 94 TYR A N 1
ATOM 662 C CA . TYR A 1 94 ? -17.578 -6.043 -15.586 1 88.19 94 TYR A CA 1
ATOM 663 C C . TYR A 1 94 ? -17.922 -4.805 -16.406 1 88.19 94 TYR A C 1
ATOM 665 O O . TYR A 1 94 ? -17.719 -4.785 -17.625 1 88.19 94 TYR A O 1
ATOM 673 N N . ALA A 1 95 ? -18.469 -3.848 -15.711 1 87.25 95 ALA A N 1
ATOM 674 C CA . ALA A 1 95 ? -18.812 -2.6 -16.391 1 87.25 95 ALA A CA 1
ATOM 675 C C . ALA A 1 95 ? -17.562 -1.964 -17.016 1 87.25 95 ALA A C 1
ATOM 677 O O . ALA A 1 95 ? -17.625 -1.418 -18.109 1 87.25 95 ALA A O 1
ATOM 678 N N . ALA A 1 96 ? -16.516 -2.004 -16.312 1 90.62 96 ALA A N 1
ATOM 679 C CA . ALA A 1 96 ? -15.258 -1.443 -16.812 1 90.62 96 ALA A CA 1
ATOM 680 C C . ALA A 1 96 ? -14.758 -2.219 -18.031 1 90.62 96 ALA A C 1
ATOM 682 O O . ALA A 1 96 ? -14.273 -1.626 -19 1 90.62 96 ALA A O 1
ATOM 683 N N . LEU A 1 97 ? -14.828 -3.502 -17.938 1 91.25 97 LEU A N 1
ATOM 684 C CA . LEU A 1 97 ? -14.438 -4.359 -19.047 1 91.25 97 LEU A CA 1
ATOM 685 C C . LEU A 1 97 ? -15.297 -4.094 -20.266 1 91.25 97 LEU A C 1
ATOM 687 O O . LEU A 1 97 ? -14.797 -4.051 -21.391 1 91.25 97 LEU A O 1
ATOM 691 N N . LYS A 1 98 ? -16.547 -3.918 -20.031 1 87.12 98 LYS A N 1
ATOM 692 C CA . LYS A 1 98 ? -17.484 -3.584 -21.109 1 87.12 98 LYS A CA 1
ATOM 693 C C . LYS A 1 98 ? -17.078 -2.285 -21.797 1 87.12 98 LYS A C 1
ATOM 695 O O . LYS A 1 98 ? -17.078 -2.201 -23.016 1 87.12 98 LYS A O 1
ATOM 700 N N . ARG A 1 99 ? -16.781 -1.324 -21.016 1 88.38 99 ARG A N 1
ATOM 701 C CA . ARG A 1 99 ? -16.344 -0.045 -21.562 1 88.38 99 ARG A CA 1
ATOM 702 C C . ARG A 1 99 ? -15.07 -0.207 -22.391 1 88.38 99 ARG A C 1
ATOM 704 O O . ARG A 1 99 ? -14.922 0.401 -23.453 1 88.38 99 ARG A O 1
ATOM 711 N N . TYR A 1 100 ? -14.172 -0.972 -21.891 1 89.62 100 TYR A N 1
ATOM 712 C CA . TYR A 1 100 ? -12.938 -1.243 -22.609 1 89.62 100 TYR A CA 1
ATOM 713 C C . TYR A 1 100 ? -13.234 -1.899 -23.953 1 89.62 100 TYR A C 1
ATOM 715 O O . TYR A 1 100 ? -12.68 -1.493 -24.984 1 89.62 100 TYR A O 1
ATOM 723 N N . CYS A 1 101 ? -14.094 -2.857 -23.953 1 86.88 101 CYS A N 1
ATOM 724 C CA . CYS A 1 101 ? -14.445 -3.553 -25.188 1 86.88 101 CYS A CA 1
ATOM 725 C C . CYS A 1 101 ? -15.109 -2.605 -26.188 1 86.88 101 CYS A C 1
ATOM 727 O O . CYS A 1 101 ? -14.883 -2.699 -27.391 1 86.88 101 CYS A O 1
ATOM 729 N N . ALA A 1 102 ? -15.906 -1.719 -25.656 1 83.81 102 ALA A N 1
ATOM 730 C CA . ALA A 1 102 ? -16.578 -0.736 -26.5 1 83.81 102 ALA A CA 1
ATOM 731 C C . ALA A 1 102 ? -15.562 0.183 -27.188 1 83.81 102 ALA A C 1
ATOM 733 O O . ALA A 1 102 ? -15.727 0.534 -28.344 1 83.81 102 ALA A O 1
ATOM 734 N N . THR A 1 103 ? -14.578 0.551 -26.438 1 84 103 THR A N 1
ATOM 735 C CA . THR A 1 103 ? -13.555 1.438 -26.984 1 84 103 THR A CA 1
ATOM 736 C C . THR A 1 103 ? -12.727 0.72 -28.047 1 84 103 THR A C 1
ATOM 738 O O . THR A 1 103 ? -12.25 1.346 -29 1 84 103 THR A O 1
ATOM 741 N N . GLN A 1 104 ? -12.562 -0.554 -27.875 1 79.94 104 GLN A N 1
ATOM 742 C CA . GLN A 1 104 ? -11.781 -1.324 -28.844 1 79.94 104 GLN A CA 1
ATOM 743 C C . GLN A 1 104 ? -12.57 -1.56 -30.125 1 79.94 104 GLN A C 1
ATOM 745 O O . GLN A 1 104 ? -11.977 -1.729 -31.203 1 79.94 104 GLN A O 1
ATOM 750 N N . ALA A 1 105 ? -13.852 -1.612 -30.016 1 72.81 105 ALA A N 1
ATOM 751 C CA . ALA A 1 105 ? -14.711 -1.863 -31.156 1 72.81 105 ALA A CA 1
ATOM 752 C C . ALA A 1 105 ? -14.961 -0.581 -31.953 1 72.81 105 ALA A C 1
ATOM 754 O O . ALA A 1 105 ? -15.359 -0.629 -33.125 1 72.81 105 ALA A O 1
ATOM 755 N N . ALA A 1 106 ? -14.859 0.631 -31.328 1 61.88 106 ALA A N 1
ATOM 756 C CA . ALA A 1 106 ? -15.156 1.895 -31.984 1 61.88 106 ALA A CA 1
ATOM 757 C C . ALA A 1 106 ? -14.141 2.184 -33.094 1 61.88 106 ALA A C 1
ATOM 759 O O . ALA A 1 106 ? -12.93 2.068 -32.875 1 61.88 106 ALA A O 1
ATOM 760 N N . PRO A 1 107 ? -14.547 2.062 -34.375 1 52.5 107 PRO A N 1
ATOM 761 C CA . PRO A 1 107 ? -13.664 2.414 -35.469 1 52.5 107 PRO A CA 1
ATOM 762 C C . PRO A 1 107 ? -12.945 3.746 -35.281 1 52.5 107 PRO A C 1
ATOM 764 O O . PRO A 1 107 ? -13.461 4.625 -34.594 1 52.5 107 PRO A O 1
ATOM 767 N N . SER A 1 108 ? -11.586 3.832 -35.406 1 44.09 108 SER A N 1
ATOM 768 C CA . SER A 1 108 ? -10.812 5.066 -35.281 1 44.09 108 SER A CA 1
ATOM 769 C C . SER A 1 108 ? -11.57 6.246 -35.906 1 44.09 108 SER A C 1
ATOM 771 O O . SER A 1 108 ? -11.125 7.391 -35.781 1 44.09 108 SER A O 1
ATOM 773 N N . ALA A 1 109 ? -12.172 6.238 -37.188 1 37.09 109 ALA A N 1
ATOM 774 C CA . ALA A 1 109 ? -12.469 7.363 -38.062 1 37.09 109 ALA A CA 1
ATOM 775 C C . ALA A 1 109 ? -13.484 8.305 -37.406 1 37.09 109 ALA A C 1
ATOM 777 O O . ALA A 1 109 ? -13.273 9.516 -37.375 1 37.09 109 ALA A O 1
ATOM 778 N N . THR A 1 110 ? -14.93 8.359 -37.844 1 37.16 110 THR A N 1
ATOM 779 C CA . THR A 1 110 ? -15.812 9.469 -38.188 1 37.16 110 THR A CA 1
ATOM 780 C C . THR A 1 110 ? -16.484 10.039 -36.938 1 37.16 110 THR A C 1
ATOM 782 O O . THR A 1 110 ? -17.359 9.398 -36.344 1 37.16 110 THR A O 1
ATOM 785 N N . LYS A 1 111 ? -15.938 10.781 -36.156 1 40 111 LYS A N 1
ATOM 786 C CA . LYS A 1 111 ? -16.453 11.656 -35.125 1 40 111 LYS A CA 1
ATOM 787 C C . LYS A 1 111 ? -17.844 12.172 -35.5 1 40 111 LYS A C 1
ATOM 789 O O . LYS A 1 111 ? -18.469 12.922 -34.719 1 40 111 LYS A O 1
ATOM 794 N N . GLU A 1 112 ? -18.125 12.453 -36.75 1 38.38 112 GLU A N 1
ATOM 795 C CA . GLU A 1 112 ? -19.203 13.43 -36.875 1 38.38 112 GLU A CA 1
ATOM 796 C C . GLU A 1 112 ? -20.531 12.859 -36.375 1 38.38 112 GLU A C 1
ATOM 798 O O . GLU A 1 112 ? -21.25 13.531 -35.625 1 38.38 112 GLU A O 1
ATOM 803 N N . GLY A 1 113 ? -21.469 12.273 -37.281 1 34.41 113 GLY A N 1
ATOM 804 C CA . GLY A 1 113 ? -22.906 12.164 -37.344 1 34.41 113 GLY A CA 1
ATOM 805 C C . GLY A 1 113 ? -23.438 10.859 -36.75 1 34.41 113 GLY A C 1
ATOM 806 O O . GLY A 1 113 ? -24.469 10.352 -37.188 1 34.41 113 GLY A O 1
ATOM 807 N N . ALA A 1 114 ? -22.719 10.102 -36.094 1 39.81 114 ALA A N 1
ATOM 808 C CA . ALA A 1 114 ? -23.359 8.805 -35.938 1 39.81 114 ALA A CA 1
ATOM 809 C C . ALA A 1 114 ? -24.547 8.906 -34.969 1 39.81 114 ALA A C 1
ATOM 811 O O . ALA A 1 114 ? -24.438 9.461 -33.875 1 39.81 114 ALA A O 1
ATOM 812 N N . GLU A 1 115 ? -25.797 8.492 -35.312 1 41.78 115 GLU A N 1
ATOM 813 C CA . GLU A 1 115 ? -27.141 8.469 -34.75 1 41.78 115 GLU A CA 1
ATOM 814 C C . GLU A 1 115 ? -27.203 7.586 -33.5 1 41.78 115 GLU A C 1
ATOM 816 O O . GLU A 1 115 ? -26.406 6.652 -33.375 1 41.78 115 GLU A O 1
ATOM 821 N N . ALA A 1 116 ? -28 7.805 -32.562 1 46.81 116 ALA A N 1
ATOM 822 C CA . ALA A 1 116 ? -28.406 7.176 -31.312 1 46.81 116 ALA A CA 1
ATOM 823 C C . ALA A 1 116 ? -28.438 5.656 -31.453 1 46.81 116 ALA A C 1
ATOM 825 O O . ALA A 1 116 ? -28.031 4.941 -30.531 1 46.81 116 ALA A O 1
ATOM 826 N N . ASP A 1 117 ? -28.812 5.172 -32.562 1 46.5 117 ASP A N 1
ATOM 827 C CA . ASP A 1 117 ? -28.969 3.736 -32.781 1 46.5 117 ASP A CA 1
ATOM 828 C C . ASP A 1 117 ? -27.609 3.037 -32.812 1 46.5 117 ASP A C 1
ATOM 830 O O . ASP A 1 117 ? -27.484 1.889 -32.406 1 46.5 117 ASP A O 1
ATOM 834 N N . ALA A 1 118 ? -26.594 3.807 -33.219 1 47.81 118 ALA A N 1
ATOM 835 C CA . ALA A 1 118 ? -25.25 3.232 -33.344 1 47.81 118 ALA A CA 1
ATOM 836 C C . ALA A 1 118 ? -24.578 3.098 -32 1 47.81 118 ALA A C 1
ATOM 838 O O . ALA A 1 118 ? -23.922 2.094 -31.719 1 47.81 118 ALA A O 1
ATOM 839 N N . ALA A 1 119 ? -24.812 3.895 -31.141 1 53.94 119 ALA A N 1
ATOM 840 C CA . ALA A 1 119 ? -24.266 3.834 -29.797 1 53.94 119 ALA A CA 1
ATOM 841 C C . ALA A 1 119 ? -24.859 2.664 -29.016 1 53.94 119 ALA A C 1
ATOM 843 O O . ALA A 1 119 ? -24.156 1.963 -28.297 1 53.94 119 ALA A O 1
ATOM 844 N N . ASP A 1 120 ? -26.062 2.434 -29.109 1 57.59 120 ASP A N 1
ATOM 845 C CA . ASP A 1 120 ? -26.75 1.323 -28.453 1 57.59 120 ASP A CA 1
ATOM 846 C C . ASP A 1 120 ? -26.25 -0.019 -28.969 1 57.59 120 ASP A C 1
ATOM 848 O O . ASP A 1 120 ? -26.109 -0.979 -28.203 1 57.59 120 ASP A O 1
ATOM 852 N N . ALA A 1 121 ? -26 -0.058 -30.156 1 55.47 121 ALA A N 1
ATOM 853 C CA . ALA A 1 121 ? -25.484 -1.282 -30.766 1 55.47 121 ALA A CA 1
ATOM 854 C C . ALA A 1 121 ? -24.078 -1.581 -30.266 1 55.47 121 ALA A C 1
ATOM 856 O O . ALA A 1 121 ? -23.734 -2.734 -29.984 1 55.47 121 ALA A O 1
ATOM 857 N N . VAL A 1 122 ? -23.344 -0.581 -30.188 1 53.66 122 VAL A N 1
ATOM 858 C CA . VAL A 1 122 ? -21.984 -0.737 -29.688 1 53.66 122 VAL A CA 1
ATOM 859 C C . VAL A 1 122 ? -22.016 -1.195 -28.234 1 53.66 122 VAL A C 1
ATOM 861 O O . VAL A 1 122 ? -21.266 -2.084 -27.828 1 53.66 122 VAL A O 1
ATOM 864 N N . ASP A 1 123 ? -22.906 -0.662 -27.562 1 62.31 123 ASP A N 1
ATOM 865 C CA . ASP A 1 123 ? -23.047 -1.013 -26.156 1 62.31 123 ASP A CA 1
ATOM 866 C C . ASP A 1 123 ? -23.469 -2.467 -25.984 1 62.31 123 ASP A C 1
ATOM 868 O O . ASP A 1 123 ? -22.953 -3.184 -25.125 1 62.31 123 ASP A O 1
ATOM 872 N N . SER A 1 124 ? -24.406 -2.814 -26.766 1 61.84 124 SER A N 1
ATOM 873 C CA . SER A 1 124 ? -24.906 -4.184 -26.688 1 61.84 124 SER A CA 1
ATOM 874 C C . SER A 1 124 ? -23.844 -5.184 -27.109 1 61.84 124 SER A C 1
ATOM 876 O O . SER A 1 124 ? -23.672 -6.23 -26.484 1 61.84 124 SER A O 1
ATOM 878 N N . SER A 1 125 ? -23.141 -4.848 -28.125 1 63.59 125 SER A N 1
ATOM 879 C CA . SER A 1 125 ? -22.078 -5.727 -28.609 1 63.59 125 SER A CA 1
ATOM 880 C C . SER A 1 125 ? -20.938 -5.82 -27.594 1 63.59 125 SER A C 1
ATOM 882 O O . SER A 1 125 ? -20.406 -6.906 -27.344 1 63.59 125 SER A O 1
ATOM 884 N N . ALA A 1 126 ? -20.719 -4.738 -27 1 69.12 126 ALA A N 1
ATOM 885 C CA . ALA A 1 126 ? -19.672 -4.699 -25.984 1 69.12 126 ALA A CA 1
ATOM 886 C C . ALA A 1 126 ? -20.062 -5.512 -24.766 1 69.12 126 ALA A C 1
ATOM 888 O O . ALA A 1 126 ? -19.219 -6.176 -24.156 1 69.12 126 ALA A O 1
ATOM 889 N N . ALA A 1 127 ? -21.266 -5.441 -24.516 1 66.31 127 ALA A N 1
ATOM 890 C CA . ALA A 1 127 ? -21.766 -6.203 -23.375 1 66.31 127 ALA A CA 1
ATOM 891 C C . ALA A 1 127 ? -21.641 -7.707 -23.625 1 66.31 127 ALA A C 1
ATOM 893 O O . ALA A 1 127 ? -21.203 -8.453 -22.75 1 66.31 127 ALA A O 1
ATOM 894 N N . VAL A 1 128 ? -22 -8.094 -24.766 1 61.5 128 VAL A N 1
ATOM 895 C CA . VAL A 1 128 ? -21.906 -9.508 -25.125 1 61.5 128 VAL A CA 1
ATOM 896 C C . VAL A 1 128 ? -20.453 -9.953 -25.109 1 61.5 128 VAL A C 1
ATOM 898 O O . VAL A 1 128 ? -20.125 -11.031 -24.609 1 61.5 128 VAL A O 1
ATOM 901 N N . MET A 1 129 ? -19.688 -9.102 -25.547 1 67.31 129 MET A N 1
ATOM 902 C CA . MET A 1 129 ? -18.25 -9.43 -25.578 1 67.31 129 MET A CA 1
ATOM 903 C C . MET A 1 129 ? -17.688 -9.555 -24.172 1 67.31 129 MET A C 1
ATOM 905 O O . MET A 1 129 ? -16.984 -10.516 -23.859 1 67.31 129 MET A O 1
ATOM 909 N N . ALA A 1 130 ? -18.094 -8.617 -23.375 1 73.94 130 ALA A N 1
ATOM 910 C CA . ALA A 1 130 ? -17.562 -8.609 -22.016 1 73.94 130 ALA A CA 1
ATOM 911 C C . ALA A 1 130 ? -18.047 -9.82 -21.219 1 73.94 130 ALA A C 1
ATOM 913 O O . ALA A 1 130 ? -17.281 -10.406 -20.438 1 73.94 130 ALA A O 1
ATOM 914 N N . MET A 1 131 ? -19.219 -10.203 -21.5 1 74.06 131 MET A N 1
ATOM 915 C CA . MET A 1 131 ? -19.797 -11.328 -20.781 1 74.06 131 MET A CA 1
ATOM 916 C C . MET A 1 131 ? -19.109 -12.641 -21.156 1 74.06 131 MET A C 1
ATOM 918 O O . MET A 1 131 ? -19.031 -13.555 -20.344 1 74.06 131 MET A O 1
ATOM 922 N N . ARG A 1 132 ? -18.609 -12.648 -22.266 1 79.44 132 ARG A N 1
ATOM 923 C CA . ARG A 1 132 ? -17.953 -13.867 -22.734 1 79.44 132 ARG A CA 1
ATOM 924 C C . ARG A 1 132 ? -16.531 -13.969 -22.188 1 79.44 132 ARG A C 1
ATOM 926 O O . ARG A 1 132 ? -15.914 -15.039 -22.25 1 79.44 132 ARG A O 1
ATOM 933 N N . LEU A 1 133 ? -16.156 -12.906 -21.562 1 87.44 133 LEU A N 1
ATOM 934 C CA . LEU A 1 133 ? -14.75 -12.852 -21.188 1 87.44 133 LEU A CA 1
ATOM 935 C C . LEU A 1 133 ? -14.562 -13.312 -19.75 1 87.44 133 LEU A C 1
ATOM 937 O O . LEU A 1 133 ? -13.469 -13.188 -19.188 1 87.44 133 LEU A O 1
ATOM 941 N N . CYS A 1 134 ? -15.617 -13.812 -19.109 1 92.69 134 CYS A N 1
ATOM 942 C CA . CYS A 1 134 ? -15.438 -14.328 -17.766 1 92.69 134 CYS A CA 1
ATOM 943 C C . CYS A 1 134 ? -16.375 -15.508 -17.5 1 92.69 134 CYS A C 1
ATOM 945 O O . CYS A 1 134 ? -17.406 -15.641 -18.156 1 92.69 134 CYS A O 1
ATOM 947 N N . ASP A 1 135 ? -15.977 -16.375 -16.641 1 93 135 ASP A N 1
ATOM 948 C CA . ASP A 1 135 ? -16.797 -17.516 -16.219 1 93 135 ASP A CA 1
ATOM 949 C C . ASP A 1 135 ? -17.766 -17.125 -15.117 1 93 135 ASP A C 1
ATOM 951 O O . ASP A 1 135 ? -18.828 -17.734 -14.977 1 93 135 ASP A O 1
ATOM 955 N N . VAL A 1 136 ? -17.344 -16.156 -14.336 1 95.38 136 VAL A N 1
ATOM 956 C CA . VAL A 1 136 ? -18.109 -15.789 -13.148 1 95.38 136 VAL A CA 1
ATOM 957 C C . VAL A 1 136 ? -18.078 -14.273 -12.961 1 95.38 136 VAL A C 1
ATOM 959 O O . VAL A 1 136 ? -17.062 -13.633 -13.195 1 95.38 136 VAL A O 1
ATOM 962 N N . LEU A 1 137 ? -19.188 -13.703 -12.594 1 94.38 137 LEU A N 1
ATOM 963 C CA . LEU A 1 137 ? -19.312 -12.367 -12.023 1 94.38 137 LEU A CA 1
ATOM 964 C C . LEU A 1 137 ? -19.703 -12.438 -10.547 1 94.38 137 LEU A C 1
ATOM 966 O O . LEU A 1 137 ? -20.766 -12.961 -10.203 1 94.38 137 LEU A O 1
ATOM 970 N N . ILE A 1 138 ? -18.828 -11.914 -9.672 1 96.06 138 ILE A N 1
ATOM 971 C CA . ILE A 1 138 ? -19.078 -12.102 -8.25 1 96.06 138 ILE A CA 1
ATOM 972 C C . ILE A 1 138 ? -18.875 -10.781 -7.512 1 96.06 138 ILE A C 1
ATOM 974 O O . ILE A 1 138 ? -18.062 -9.945 -7.934 1 96.06 138 ILE A O 1
ATOM 978 N N . GLY A 1 139 ? -19.484 -10.492 -6.398 1 94.44 139 GLY A N 1
ATOM 979 C CA . GLY A 1 139 ? -19.312 -9.336 -5.527 1 94.44 139 GLY A CA 1
ATOM 980 C C . GLY A 1 139 ? -20.562 -8.992 -4.746 1 94.44 139 GLY A C 1
ATOM 981 O O . GLY A 1 139 ? -21.531 -9.766 -4.719 1 94.44 139 GLY A O 1
ATOM 982 N N . ASP A 1 140 ? -20.547 -7.914 -4.02 1 89 140 ASP A N 1
ATOM 983 C CA . ASP A 1 140 ? -21.734 -7.445 -3.318 1 89 140 ASP A CA 1
ATOM 984 C C . ASP A 1 140 ? -22.641 -6.656 -4.254 1 89 140 ASP A C 1
ATOM 986 O O . ASP A 1 140 ? -23.734 -6.238 -3.857 1 89 140 ASP A O 1
ATOM 990 N N . MET A 1 141 ? -22.25 -6.367 -5.473 1 87.94 141 MET A N 1
ATOM 991 C CA . MET A 1 141 ? -22.984 -5.84 -6.621 1 87.94 141 MET A CA 1
ATOM 992 C C . MET A 1 141 ? -23.453 -4.414 -6.352 1 87.94 141 MET A C 1
ATOM 994 O O . MET A 1 141 ? -24.516 -4.012 -6.824 1 87.94 141 MET A O 1
ATOM 998 N N . ASP A 1 142 ? -22.703 -3.721 -5.516 1 79.88 142 ASP A N 1
ATOM 999 C CA . ASP A 1 142 ? -23.109 -2.355 -5.195 1 79.88 142 ASP A CA 1
ATOM 1000 C C . ASP A 1 142 ? -22.672 -1.385 -6.297 1 79.88 142 ASP A C 1
ATOM 1002 O O . ASP A 1 142 ? -23.016 -0.201 -6.254 1 79.88 142 ASP A O 1
ATOM 1006 N N . SER A 1 143 ? -21.984 -1.854 -7.242 1 79.75 143 SER A N 1
ATOM 1007 C CA . SER A 1 143 ? -21.625 -1.025 -8.391 1 79.75 143 SER A CA 1
ATOM 1008 C C . SER A 1 143 ? -22.766 -0.959 -9.398 1 79.75 143 SER A C 1
ATOM 1010 O O . SER A 1 143 ? -22.719 -0.183 -10.359 1 79.75 143 SER A O 1
ATOM 1012 N N . LEU A 1 144 ? -23.75 -1.766 -9.234 1 78.19 144 LEU A N 1
ATOM 1013 C CA . LEU A 1 144 ? -24.906 -1.853 -10.117 1 78.19 144 LEU A CA 1
ATOM 1014 C C . LEU A 1 144 ? -26.188 -1.462 -9.383 1 78.19 144 LEU A C 1
ATOM 1016 O O . LEU A 1 144 ? -26.375 -1.813 -8.219 1 78.19 144 LEU A O 1
ATOM 1020 N N . SER A 1 145 ? -26.984 -0.721 -10.117 1 76.25 145 SER A N 1
ATOM 1021 C CA . SER A 1 145 ? -28.328 -0.534 -9.586 1 76.25 145 SER A CA 1
ATOM 1022 C C . SER A 1 145 ? -29.125 -1.836 -9.625 1 76.25 145 SER A C 1
ATOM 1024 O O . SER A 1 145 ? -28.766 -2.764 -10.359 1 76.25 145 SER A O 1
ATOM 1026 N N . PRO A 1 146 ? -30.125 -1.886 -8.812 1 77.69 146 PRO A N 1
ATOM 1027 C CA . PRO A 1 146 ? -30.953 -3.1 -8.852 1 77.69 146 PRO A CA 1
ATOM 1028 C C . PRO A 1 146 ? -31.438 -3.43 -10.258 1 77.69 146 PRO A C 1
ATOM 1030 O O . PRO A 1 146 ? -31.484 -4.602 -10.648 1 77.69 146 PRO A O 1
ATOM 1033 N N . ALA A 1 147 ? -31.797 -2.371 -10.984 1 77.88 147 ALA A N 1
ATOM 1034 C CA . ALA A 1 147 ? -32.25 -2.57 -12.352 1 77.88 147 ALA A CA 1
ATOM 1035 C C . ALA A 1 147 ? -31.141 -3.111 -13.234 1 77.88 147 ALA A C 1
ATOM 1037 O O . ALA A 1 147 ? -31.359 -4.016 -14.047 1 77.88 147 ALA A O 1
ATOM 1038 N N . GLN A 1 148 ? -29.984 -2.609 -13.055 1 77.94 148 GLN A N 1
ATOM 1039 C CA . GLN A 1 148 ? -28.828 -3.064 -13.82 1 77.94 148 GLN A CA 1
ATOM 1040 C C . GLN A 1 148 ? -28.469 -4.508 -13.477 1 77.94 148 GLN A C 1
ATOM 1042 O O . GLN A 1 148 ? -28.125 -5.297 -14.359 1 77.94 148 GLN A O 1
ATOM 1047 N N . LEU A 1 149 ? -28.531 -4.742 -12.211 1 83.81 149 LEU A N 1
ATOM 1048 C CA . LEU A 1 149 ? -28.234 -6.098 -11.766 1 83.81 149 LEU A CA 1
ATOM 1049 C C . LEU A 1 149 ? -29.203 -7.102 -12.375 1 83.81 149 LEU A C 1
ATOM 1051 O O . LEU A 1 149 ? -28.797 -8.18 -12.812 1 83.81 149 LEU A O 1
ATOM 1055 N N . ARG A 1 150 ? -30.438 -6.742 -12.422 1 82.06 150 ARG A N 1
ATOM 1056 C CA . ARG A 1 150 ? -31.438 -7.605 -13.031 1 82.06 150 ARG A CA 1
ATOM 1057 C C . ARG A 1 150 ? -31.125 -7.852 -14.508 1 82.06 150 ARG A C 1
ATOM 1059 O O . ARG A 1 150 ? -31.266 -8.977 -15 1 82.06 150 ARG A O 1
ATOM 1066 N N . LYS A 1 151 ? -30.703 -6.812 -15.094 1 76.94 151 LYS A N 1
ATOM 1067 C CA . LYS A 1 151 ? -30.359 -6.926 -16.5 1 76.94 151 LYS A CA 1
ATOM 1068 C C . LYS A 1 151 ? -29.172 -7.855 -16.703 1 76.94 151 LYS A C 1
ATOM 1070 O O . LYS A 1 151 ? -29.156 -8.664 -17.641 1 76.94 151 LYS A O 1
ATOM 1075 N N . VAL A 1 152 ? -28.234 -7.758 -15.82 1 78.88 152 VAL A N 1
ATOM 1076 C CA . VAL A 1 152 ? -27.031 -8.578 -15.922 1 78.88 152 VAL A CA 1
ATOM 1077 C C . VAL A 1 152 ? -27.375 -10.039 -15.664 1 78.88 152 VAL A C 1
ATOM 1079 O O . VAL A 1 152 ? -26.906 -10.93 -16.375 1 78.88 152 VAL A O 1
ATOM 1082 N N . VAL A 1 153 ? -28.203 -10.234 -14.719 1 80.62 153 VAL A N 1
ATOM 1083 C CA . VAL A 1 153 ? -28.594 -11.594 -14.359 1 80.62 153 VAL A CA 1
ATOM 1084 C C . VAL A 1 153 ? -29.422 -12.195 -15.492 1 80.62 153 VAL A C 1
ATOM 1086 O O . VAL A 1 153 ? -29.234 -13.359 -15.852 1 80.62 153 VAL A O 1
ATOM 1089 N N . ALA A 1 154 ? -30.312 -11.414 -15.992 1 75.94 154 ALA A N 1
ATOM 1090 C CA . ALA A 1 154 ? -31.141 -11.867 -17.109 1 75.94 154 ALA A CA 1
ATOM 1091 C C . ALA A 1 154 ? -30.281 -12.211 -18.328 1 75.94 154 ALA A C 1
ATOM 1093 O O . ALA A 1 154 ? -30.516 -13.219 -19 1 75.94 154 ALA A O 1
ATOM 1094 N N . ALA A 1 155 ? -29.375 -11.367 -18.578 1 70.94 155 ALA A N 1
ATOM 1095 C CA . ALA A 1 155 ? -28.484 -11.594 -19.703 1 70.94 155 ALA A CA 1
ATOM 1096 C C . ALA A 1 155 ? -27.656 -12.859 -19.516 1 70.94 155 ALA A C 1
ATOM 1098 O O . ALA A 1 155 ? -27.375 -13.578 -20.484 1 70.94 155 ALA A O 1
ATOM 1099 N N . ALA A 1 156 ? -27.328 -13.086 -18.297 1 73 156 ALA A N 1
ATOM 1100 C CA . ALA A 1 156 ? -26.531 -14.266 -18 1 73 156 ALA A CA 1
ATOM 1101 C C . ALA A 1 156 ? -27.359 -15.539 -18.094 1 73 156 ALA A C 1
ATOM 1103 O O . ALA A 1 156 ? -26.828 -16.609 -18.406 1 73 156 ALA A O 1
ATOM 1104 N N . ALA A 1 157 ? -28.656 -15.391 -17.547 1 65.88 157 ALA A N 1
ATOM 1105 C CA . ALA A 1 157 ? -29.562 -16.547 -17.594 1 65.88 157 ALA A CA 1
ATOM 1106 C C . ALA A 1 157 ? -30 -16.859 -19.016 1 65.88 157 ALA A C 1
ATOM 1108 O O . ALA A 1 157 ? -30.359 -18 -19.328 1 65.88 157 ALA A O 1
ATOM 1109 N N . GLY A 1 158 ? -30.328 -15.57 -19.984 1 55.22 158 GLY A N 1
ATOM 1110 C CA . GLY A 1 158 ? -31.016 -15.719 -21.25 1 55.22 158 GLY A CA 1
ATOM 1111 C C . GLY A 1 158 ? -30.078 -15.891 -22.438 1 55.22 158 GLY A C 1
ATOM 1112 O O . GLY A 1 158 ? -28.891 -15.555 -22.328 1 55.22 158 GLY A O 1
ATOM 1113 N N . THR A 1 159 ? -30.5 -16.516 -23.562 1 41.84 159 THR A N 1
ATOM 1114 C CA . THR A 1 159 ? -30.016 -16.609 -24.938 1 41.84 159 THR A CA 1
ATOM 1115 C C . THR A 1 159 ? -29.875 -15.211 -25.547 1 41.84 159 THR A C 1
ATOM 1117 O O . THR A 1 159 ? -30.547 -14.273 -25.109 1 41.84 159 THR A O 1
ATOM 1120 N N . ALA A 1 160 ? -29 -14.727 -26.469 1 34.97 160 ALA A N 1
ATOM 1121 C CA . ALA A 1 160 ? -28.797 -13.523 -27.281 1 34.97 160 ALA A CA 1
ATOM 1122 C C . ALA A 1 160 ? -30.125 -12.82 -27.562 1 34.97 160 ALA A C 1
ATOM 1124 O O . ALA A 1 160 ? -30.188 -11.586 -27.594 1 34.97 160 ALA A O 1
ATOM 1125 N N . ASP A 1 161 ? -31.25 -13.406 -27.953 1 33.31 161 ASP A N 1
ATOM 1126 C CA . ASP A 1 161 ? -32.469 -12.867 -28.531 1 33.31 161 ASP A CA 1
ATOM 1127 C C . ASP A 1 161 ? -33.344 -12.172 -27.484 1 33.31 161 ASP A C 1
ATOM 1129 O O . ASP A 1 161 ? -34.219 -11.391 -27.828 1 33.31 161 ASP A O 1
ATOM 1133 N N . ASP A 1 162 ? -33.281 -12.516 -26.266 1 33.62 162 ASP A N 1
ATOM 1134 C CA . ASP A 1 162 ? -34.281 -12.055 -25.312 1 33.62 162 ASP A CA 1
ATOM 1135 C C . ASP A 1 162 ? -33.812 -10.805 -24.562 1 33.62 162 ASP A C 1
ATOM 1137 O O . ASP A 1 162 ? -34.406 -10.391 -23.578 1 33.62 162 ASP A O 1
ATOM 1141 N N . LEU A 1 163 ? -32.75 -10.32 -24.766 1 35.69 163 LEU A N 1
ATOM 1142 C CA . LEU A 1 163 ? -32.281 -9.109 -24.109 1 35.69 163 LEU A CA 1
ATOM 1143 C C . LEU A 1 163 ? -33.25 -7.945 -24.359 1 35.69 163 LEU A C 1
ATOM 1145 O O . LEU A 1 163 ? -33.062 -6.867 -23.797 1 35.69 163 LEU A O 1
ATOM 1149 N N . ARG A 1 164 ? -34.094 -7.996 -25.453 1 31.92 164 ARG A N 1
ATOM 1150 C CA . ARG A 1 164 ? -34.938 -6.867 -25.812 1 31.92 164 ARG A CA 1
ATOM 1151 C C . ARG A 1 164 ? -36.219 -6.832 -24.953 1 31.92 164 ARG A C 1
ATOM 1153 O O . ARG A 1 164 ? -36.969 -5.871 -25.016 1 31.92 164 ARG A O 1
ATOM 1160 N N . ALA A 1 165 ? -36.906 -7.992 -24.625 1 30.94 165 ALA A N 1
ATOM 1161 C CA . ALA A 1 165 ? -38.281 -7.75 -24.172 1 30.94 165 ALA A CA 1
ATOM 1162 C C . ALA A 1 165 ? -38.312 -7.418 -22.688 1 30.94 165 ALA A C 1
ATOM 1164 O O . ALA A 1 165 ? -37.75 -8.133 -21.859 1 30.94 165 ALA A O 1
ATOM 1165 N N . PRO A 1 166 ? -38.625 -6.152 -22.281 1 33.66 166 PRO A N 1
ATOM 1166 C CA . PRO A 1 166 ? -38.938 -5.766 -20.906 1 33.66 166 PRO A CA 1
ATOM 1167 C C . PRO A 1 166 ? -39.906 -6.734 -20.219 1 33.66 166 PRO A C 1
ATOM 1169 O O . PRO A 1 166 ? -41.031 -6.875 -20.656 1 33.66 166 PRO A O 1
ATOM 1172 N N . SER A 1 167 ? -39.594 -7.988 -20 1 31.38 167 SER A N 1
ATOM 1173 C CA . SER A 1 167 ? -40.688 -8.734 -19.391 1 31.38 167 SER A CA 1
ATOM 1174 C C . SER A 1 167 ? -41.219 -8.016 -18.156 1 31.38 167 SER A C 1
ATOM 1176 O O . SER A 1 167 ? -40.438 -7.488 -17.359 1 31.38 167 SER A O 1
ATOM 1178 N N . SER A 1 168 ? -42.406 -7.555 -18.141 1 34.25 168 SER A N 1
ATOM 1179 C CA . SER A 1 168 ? -43.312 -6.941 -17.172 1 34.25 168 SER A CA 1
ATOM 11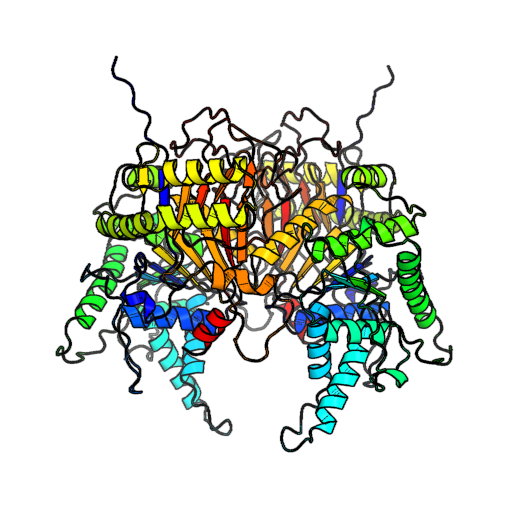80 C C . SER A 1 168 ? -43.281 -7.648 -15.828 1 34.25 168 SER A C 1
ATOM 1182 O O . SER A 1 168 ? -43.938 -7.254 -14.883 1 34.25 168 SER A O 1
ATOM 1184 N N . THR A 1 169 ? -43 -8.984 -15.828 1 35.28 169 THR A N 1
ATOM 1185 C CA . THR A 1 169 ? -43.219 -9.586 -14.516 1 35.28 169 THR A CA 1
ATOM 1186 C C . THR A 1 169 ? -42.125 -9.195 -13.555 1 35.28 169 THR A C 1
ATOM 1188 O O . THR A 1 169 ? -40.938 -9.227 -13.914 1 35.28 169 THR A O 1
ATOM 1191 N N . PRO A 1 170 ? -42.406 -8.508 -12.477 1 37.84 170 PRO A N 1
ATOM 1192 C CA . PRO A 1 170 ? -41.438 -8.133 -11.438 1 37.84 170 PRO A CA 1
ATOM 1193 C C . PRO A 1 170 ? -40.438 -9.25 -11.141 1 37.84 170 PRO A C 1
ATOM 1195 O O . PRO A 1 170 ? -40.844 -10.328 -10.68 1 37.84 170 PRO A O 1
ATOM 1198 N N . MET A 1 171 ? -39.625 -9.641 -11.984 1 39.28 171 MET A N 1
ATOM 1199 C CA . MET A 1 171 ? -38.625 -10.648 -11.664 1 39.28 171 MET A CA 1
ATOM 1200 C C . MET A 1 171 ? -38 -10.391 -10.297 1 39.28 171 MET A C 1
ATOM 1202 O O . MET A 1 171 ? -37.625 -9.266 -9.992 1 39.28 171 MET A O 1
ATOM 1206 N N . GLU A 1 172 ? -38.344 -11.07 -9.258 1 48.06 172 GLU A N 1
ATOM 1207 C CA . GLU A 1 172 ? -37.688 -11.086 -7.949 1 48.06 172 GLU A CA 1
ATOM 1208 C C . GLU A 1 172 ? -36.188 -10.977 -8.086 1 48.06 172 GLU A C 1
ATOM 1210 O O . GLU A 1 172 ? -35.594 -11.539 -9.016 1 48.06 172 GLU A O 1
ATOM 1215 N N . GLY A 1 173 ? -35.562 -9.883 -7.742 1 54.16 173 GLY A N 1
ATOM 1216 C CA . GLY A 1 173 ? -34.125 -9.602 -7.793 1 54.16 173 GLY A CA 1
ATOM 1217 C C . GLY A 1 173 ? -33.281 -10.836 -7.547 1 54.16 173 GLY A C 1
ATOM 1218 O O . GLY A 1 173 ? -33.781 -11.867 -7.098 1 54.16 173 GLY A O 1
ATOM 1219 N N . PRO A 1 174 ? -32.062 -10.914 -8.148 1 62.19 174 PRO A N 1
ATOM 1220 C CA . PRO A 1 174 ? -31.219 -12.094 -7.934 1 62.19 174 PRO A CA 1
ATOM 1221 C C . PRO A 1 174 ? -31.031 -12.422 -6.453 1 62.19 174 PRO A C 1
ATOM 1223 O O . PRO A 1 174 ? -31.094 -11.523 -5.609 1 62.19 174 PRO A O 1
ATOM 1226 N N . LEU A 1 175 ? -31.125 -13.648 -6.129 1 75.31 175 LEU A N 1
ATOM 1227 C CA . LEU A 1 175 ? -30.875 -14.164 -4.789 1 75.31 175 LEU A CA 1
ATOM 1228 C C . LEU A 1 175 ? -29.438 -13.898 -4.375 1 75.31 175 LEU A C 1
ATOM 1230 O O . LEU A 1 175 ? -28.5 -14.25 -5.102 1 75.31 175 LEU A O 1
ATOM 1234 N N . PHE A 1 176 ? -29.234 -13.133 -3.34 1 88.94 176 PHE A N 1
ATOM 1235 C CA . PHE A 1 176 ? -27.938 -12.945 -2.729 1 88.94 176 PHE A CA 1
ATOM 1236 C C . PHE A 1 176 ? -27.578 -14.125 -1.825 1 88.94 176 PHE A C 1
ATOM 1238 O O . PHE A 1 176 ? -28.438 -14.641 -1.106 1 88.94 176 PHE A O 1
ATOM 1245 N N . HIS A 1 177 ? -26.406 -14.672 -2.074 1 93.06 177 HIS A N 1
ATOM 1246 C CA . HIS A 1 177 ? -25.844 -15.602 -1.099 1 93.06 177 HIS A CA 1
ATOM 1247 C C . HIS A 1 177 ? -25.266 -14.859 0.097 1 93.06 177 HIS A C 1
ATOM 1249 O O . HIS A 1 177 ? -24.719 -13.766 -0.054 1 93.06 177 HIS A O 1
ATOM 1255 N N . GLU A 1 178 ? -25.359 -15.422 1.255 1 91.06 178 GLU A N 1
ATOM 1256 C CA . GLU A 1 178 ? -24.844 -14.758 2.449 1 91.06 178 GLU A CA 1
ATOM 1257 C C . GLU A 1 178 ? -23.344 -14.57 2.375 1 91.06 178 GLU A C 1
ATOM 1259 O O . GLU A 1 178 ? -22.828 -13.469 2.605 1 91.06 178 GLU A O 1
ATOM 1264 N N . THR A 1 179 ? -22.641 -15.656 2.262 1 92.81 179 THR A N 1
ATOM 1265 C CA . THR A 1 179 ? -21.188 -15.68 2.088 1 92.81 179 THR A CA 1
ATOM 1266 C C . THR A 1 179 ? -20.812 -16.594 0.93 1 92.81 179 THR A C 1
ATOM 1268 O O . THR A 1 179 ? -21.656 -17.266 0.347 1 92.81 179 THR A O 1
ATOM 1271 N N . VAL A 1 180 ? -19.562 -16.609 0.546 1 94.69 180 VAL A N 1
ATOM 1272 C CA . VAL A 1 180 ? -19.062 -17.484 -0.499 1 94.69 180 VAL A CA 1
ATOM 1273 C C . VAL A 1 180 ? -19.25 -18.938 -0.076 1 94.69 180 VAL A C 1
ATOM 1275 O O . VAL A 1 180 ? -19.5 -19.812 -0.914 1 94.69 180 VAL A O 1
ATOM 1278 N N . ALA A 1 181 ? -19.188 -19.172 1.259 1 92.5 181 ALA A N 1
ATOM 1279 C CA . ALA A 1 181 ? -19.328 -20.531 1.791 1 92.5 181 ALA A CA 1
ATOM 1280 C C . ALA A 1 181 ? -20.734 -21.062 1.539 1 92.5 181 ALA A C 1
ATOM 1282 O O . ALA A 1 181 ? -20.938 -22.281 1.449 1 92.5 181 ALA A O 1
ATOM 1283 N N . THR A 1 182 ? -21.688 -20.188 1.395 1 92.69 182 THR A N 1
ATOM 1284 C CA . THR A 1 182 ? -23.078 -20.625 1.302 1 92.69 182 THR A CA 1
ATOM 1285 C C . THR A 1 1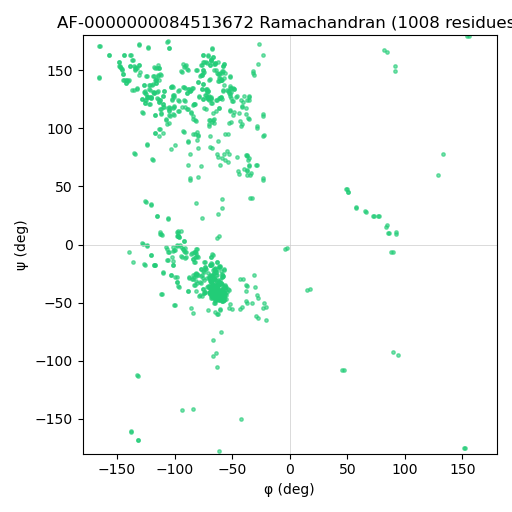82 ? -23.484 -20.828 -0.155 1 92.69 182 THR A C 1
ATOM 1287 O O . THR A 1 182 ? -24.609 -21.219 -0.439 1 92.69 182 THR A O 1
ATOM 1290 N N . ILE A 1 183 ? -22.641 -20.531 -1.107 1 94.25 183 ILE A N 1
ATOM 1291 C CA . ILE A 1 183 ? -22.938 -20.781 -2.514 1 94.25 183 ILE A CA 1
ATOM 1292 C C . ILE A 1 183 ? -23.188 -22.281 -2.725 1 94.25 183 ILE A C 1
ATOM 1294 O O . ILE A 1 183 ? -22.344 -23.109 -2.361 1 94.25 183 ILE A O 1
ATOM 1298 N N . PRO A 1 184 ? -24.281 -22.672 -3.316 1 94 184 PRO A N 1
ATOM 1299 C CA . PRO A 1 184 ? -24.562 -24.094 -3.543 1 94 184 PRO A CA 1
ATOM 1300 C C . PRO A 1 184 ? -23.547 -24.75 -4.473 1 94 184 PRO A C 1
ATOM 1302 O O . PRO A 1 184 ? -23.094 -24.141 -5.434 1 94 184 PRO A O 1
ATOM 1305 N N . VAL A 1 185 ? -23.312 -26.031 -4.207 1 95.19 185 VAL A N 1
ATOM 1306 C CA . VAL A 1 185 ? -22.344 -26.812 -4.973 1 95.19 185 VAL A CA 1
ATOM 1307 C C . VAL A 1 185 ? -22.781 -26.875 -6.434 1 95.19 185 VAL A C 1
ATOM 1309 O O . VAL A 1 185 ? -21.953 -26.891 -7.34 1 95.19 185 VAL A O 1
ATOM 1312 N N . ALA A 1 186 ? -24.062 -26.875 -6.68 1 93.88 186 ALA A N 1
ATOM 1313 C CA . ALA A 1 186 ? -24.594 -26.938 -8.047 1 93.88 186 ALA A CA 1
ATOM 1314 C C . ALA A 1 186 ? -24.078 -25.766 -8.883 1 93.88 186 ALA A C 1
ATOM 1316 O O . ALA A 1 186 ? -23.781 -25.938 -10.07 1 93.88 186 ALA A O 1
ATOM 1317 N N . LEU A 1 187 ? -24 -24.609 -8.266 1 94.12 187 LEU A N 1
ATOM 1318 C CA . LEU A 1 187 ? -23.516 -23.438 -8.984 1 94.12 187 LEU A CA 1
ATOM 1319 C C . LEU A 1 187 ? -22.016 -23.531 -9.25 1 94.12 187 LEU A C 1
ATOM 1321 O O . LEU A 1 187 ? -21.531 -23.078 -10.281 1 94.12 187 LEU A O 1
ATOM 1325 N N . LEU A 1 188 ? -21.25 -24.094 -8.328 1 96.31 188 LEU A N 1
ATOM 1326 C CA . LEU A 1 188 ? -19.828 -24.344 -8.539 1 96.31 188 LEU A CA 1
ATOM 1327 C C . LEU A 1 188 ? -19.609 -25.281 -9.711 1 96.31 188 LEU A C 1
ATOM 1329 O O . LEU A 1 188 ? -18.703 -25.078 -10.516 1 96.31 188 LEU A O 1
ATOM 1333 N N . GLU A 1 189 ? -20.438 -26.281 -9.781 1 94.62 189 GLU A N 1
ATOM 1334 C CA . GLU A 1 189 ? -20.344 -27.234 -10.883 1 94.62 189 GLU A CA 1
ATOM 1335 C C . GLU A 1 189 ? -20.656 -26.562 -12.219 1 94.62 189 GLU A C 1
ATOM 1337 O O . GLU A 1 189 ? -20.047 -26.891 -13.242 1 94.62 189 GLU A O 1
ATOM 1342 N N . ASP A 1 190 ? -21.609 -25.641 -12.141 1 92.62 190 ASP A N 1
ATOM 1343 C CA . ASP A 1 190 ? -21.906 -24.875 -13.352 1 92.62 190 ASP A CA 1
ATOM 1344 C C . ASP A 1 190 ? -20.688 -24.109 -13.836 1 92.62 190 ASP A C 1
ATOM 1346 O O . ASP A 1 190 ? -20.422 -24.047 -15.039 1 92.62 190 ASP A O 1
ATOM 1350 N N . ILE A 1 191 ? -20.016 -23.484 -12.945 1 94.12 191 ILE A N 1
ATOM 1351 C CA . ILE A 1 191 ? -18.812 -22.734 -13.266 1 94.12 191 ILE A CA 1
ATOM 1352 C C . ILE A 1 191 ? -17.75 -23.672 -13.852 1 94.12 191 ILE A C 1
ATOM 1354 O O . ILE A 1 191 ? -17.141 -23.359 -14.875 1 94.12 191 ILE A O 1
ATOM 1358 N N . ARG A 1 192 ? -17.531 -24.797 -13.195 1 93.25 192 ARG A N 1
ATOM 1359 C CA . ARG A 1 192 ? -16.562 -25.781 -13.656 1 93.25 192 ARG A CA 1
ATOM 1360 C C . ARG A 1 192 ? -16.922 -26.281 -15.055 1 93.25 192 ARG A C 1
ATOM 1362 O O . ARG A 1 192 ? -16.031 -26.469 -15.898 1 93.25 192 ARG A O 1
ATOM 1369 N N . GLN A 1 193 ? -18.188 -26.5 -15.258 1 88.62 193 GLN A N 1
ATOM 1370 C CA . GLN A 1 193 ? -18.641 -27 -16.547 1 88.62 193 GLN A CA 1
ATOM 1371 C C . GLN A 1 193 ? -18.375 -25.984 -17.656 1 88.62 193 GLN A C 1
ATOM 1373 O O . GLN A 1 193 ? -18.031 -26.344 -18.781 1 88.62 193 GLN A O 1
ATOM 1378 N N . ARG A 1 194 ? -18.578 -24.797 -17.312 1 85.06 194 ARG A N 1
ATOM 1379 C CA . ARG A 1 194 ? -18.297 -23.75 -18.312 1 85.06 194 ARG A CA 1
ATOM 1380 C C . ARG A 1 194 ? -16.844 -23.797 -18.75 1 85.06 194 ARG A C 1
ATOM 1382 O O . ARG A 1 194 ? -16.547 -23.688 -19.938 1 85.06 194 ARG A O 1
ATOM 1389 N N . ARG A 1 195 ? -16 -23.891 -17.812 1 87.06 195 ARG A N 1
ATOM 1390 C CA . ARG A 1 195 ? -14.578 -23.969 -18.125 1 87.06 195 ARG A CA 1
ATOM 1391 C C . ARG A 1 195 ? -14.273 -25.203 -18.953 1 87.06 195 ARG A C 1
ATOM 1393 O O . ARG A 1 195 ? -13.5 -25.141 -19.922 1 87.06 195 ARG A O 1
ATOM 1400 N N . THR A 1 196 ? -14.898 -26.328 -18.656 1 83.88 196 THR A N 1
ATOM 1401 C CA . THR A 1 196 ? -14.68 -27.578 -19.359 1 83.88 196 THR A CA 1
ATOM 1402 C C . THR A 1 196 ? -15.203 -27.484 -20.797 1 83.88 196 THR A C 1
ATOM 1404 O O . THR A 1 196 ? -14.555 -27.969 -21.734 1 83.88 196 THR A O 1
ATOM 1407 N N . ASP A 1 197 ? -16.312 -26.891 -20.891 1 81.44 197 ASP A N 1
ATOM 1408 C CA . ASP A 1 197 ? -16.906 -26.719 -22.219 1 81.44 197 ASP A CA 1
ATOM 1409 C C . ASP A 1 197 ? -16.031 -25.844 -23.109 1 81.44 197 ASP A C 1
ATOM 1411 O O . ASP A 1 197 ? -15.891 -26.109 -24.297 1 81.44 197 ASP A O 1
ATOM 1415 N N . ALA A 1 198 ? -15.539 -24.844 -22.531 1 76.94 198 ALA A N 1
ATOM 1416 C CA . ALA A 1 198 ? -14.664 -23.953 -23.281 1 76.94 198 ALA A CA 1
ATOM 1417 C C . ALA A 1 198 ? -13.414 -24.688 -23.766 1 76.94 198 ALA A C 1
ATOM 1419 O O . ALA A 1 198 ? -12.945 -24.469 -24.891 1 76.94 198 ALA A O 1
ATOM 1420 N N . LEU A 1 199 ? -12.906 -25.578 -23.016 1 75.94 199 LEU A N 1
ATOM 1421 C CA . LEU A 1 199 ? -11.727 -26.375 -23.359 1 75.94 199 LEU A CA 1
ATOM 1422 C C . LEU A 1 199 ? -12.039 -27.344 -24.5 1 75.94 199 LEU A C 1
ATOM 1424 O O . LEU A 1 199 ? -11.219 -27.547 -25.391 1 75.94 199 LEU A O 1
ATOM 1428 N N . ARG A 1 200 ? -13.148 -27.906 -24.406 1 74.31 200 ARG A N 1
ATOM 1429 C CA . ARG A 1 200 ? -13.57 -28.844 -25.438 1 74.31 200 ARG A CA 1
ATOM 1430 C C . ARG A 1 200 ? -13.711 -28.156 -26.781 1 74.31 200 ARG A C 1
ATOM 1432 O O . ARG A 1 200 ? -13.352 -28.719 -27.812 1 74.31 200 ARG A O 1
ATOM 1439 N N . ARG A 1 201 ? -14.164 -27.047 -26.75 1 71.12 201 ARG A N 1
ATOM 1440 C CA . ARG A 1 201 ? -14.367 -26.297 -27.984 1 71.12 201 ARG A CA 1
ATOM 1441 C C . ARG A 1 201 ? -13.031 -25.922 -28.625 1 71.12 201 ARG A C 1
ATOM 1443 O O . ARG A 1 201 ? -12.914 -25.891 -29.844 1 71.12 201 ARG A O 1
ATOM 1450 N N . ARG A 1 202 ? -12.172 -25.594 -27.859 1 67.75 202 ARG A N 1
ATOM 1451 C CA . ARG A 1 202 ? -10.852 -25.219 -28.359 1 67.75 202 ARG A CA 1
ATOM 1452 C C . ARG A 1 202 ? -10.18 -26.406 -29.047 1 67.75 202 ARG A C 1
ATOM 1454 O O . ARG A 1 202 ? -9.469 -26.25 -30.031 1 67.75 202 ARG A O 1
ATOM 1461 N N . GLY A 1 203 ? -10.312 -27.594 -28.547 1 60.47 203 GLY A N 1
ATOM 1462 C CA . GLY A 1 203 ? -9.695 -28.797 -29.094 1 60.47 203 GLY A CA 1
ATOM 1463 C C . GLY A 1 203 ? -10.375 -29.312 -30.359 1 60.47 203 GLY A C 1
ATOM 1464 O O . GLY A 1 203 ? -9.852 -30.172 -31.047 1 60.47 203 GLY A O 1
ATOM 1465 N N . SER A 1 204 ? -11.703 -28.984 -30.641 1 55.62 204 SER A N 1
ATOM 1466 C CA . SER A 1 204 ? -12.391 -29.484 -31.828 1 55.62 204 SER A CA 1
ATOM 1467 C C . SER A 1 204 ? -12.422 -28.438 -32.938 1 55.62 204 SER A C 1
ATOM 1469 O O . SER A 1 204 ? -13.312 -27.578 -32.969 1 55.62 204 SER A O 1
ATOM 1471 N N . PRO A 1 205 ? -11.336 -28.359 -33.781 1 47.34 205 PRO A N 1
ATOM 1472 C CA . PRO A 1 205 ? -11.328 -27.406 -34.875 1 47.34 205 PRO A CA 1
ATOM 1473 C C . PRO A 1 205 ? -12.594 -27.484 -35.719 1 47.34 205 PRO A C 1
ATOM 1475 O O . PRO A 1 205 ? -13.008 -26.484 -36.312 1 47.34 205 PRO A O 1
ATOM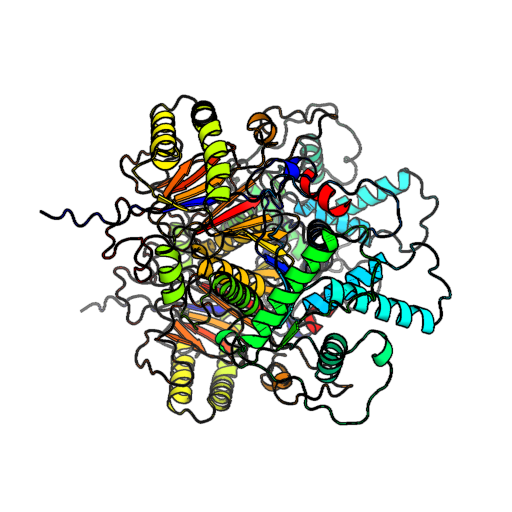 1478 N N . ASP A 1 206 ? -12.922 -28.703 -36.25 1 42.31 206 ASP A N 1
ATOM 1479 C CA . ASP A 1 206 ? -14.031 -28.969 -37.188 1 42.31 206 ASP A CA 1
ATOM 1480 C C . ASP A 1 206 ? -15.375 -28.688 -36.5 1 42.31 206 ASP A C 1
ATOM 1482 O O . ASP A 1 206 ? -16.422 -28.969 -37.094 1 42.31 206 ASP A O 1
ATOM 1486 N N . ALA A 1 207 ? -15.375 -28.688 -35.344 1 39.12 207 ALA A N 1
ATOM 1487 C CA . ALA A 1 207 ? -16.688 -28.484 -34.75 1 39.12 207 ALA A CA 1
ATOM 1488 C C . ALA A 1 207 ? -17.328 -27.188 -35.25 1 39.12 207 ALA A C 1
ATOM 1490 O O . ALA A 1 207 ? -16.672 -26.141 -35.344 1 39.12 207 ALA A O 1
ATOM 1491 N N . THR A 1 208 ? -18.141 -27.391 -36.281 1 35.66 208 THR A N 1
ATOM 1492 C CA . THR A 1 208 ? -19.016 -26.312 -36.781 1 35.66 208 THR A CA 1
ATOM 1493 C C . THR A 1 208 ? -19.25 -25.281 -35.656 1 35.66 208 THR A C 1
ATOM 1495 O O . THR A 1 208 ? -19.547 -25.656 -34.531 1 35.66 208 THR A O 1
ATOM 1498 N N . PRO A 1 209 ? -18.672 -24.109 -35.938 1 37.09 209 PRO A N 1
ATOM 1499 C CA . PRO A 1 209 ? -19.078 -23.094 -34.938 1 37.09 209 PRO A CA 1
ATOM 1500 C C . PRO A 1 209 ? -20.516 -23.297 -34.469 1 37.09 209 PRO A C 1
ATOM 1502 O O . PRO A 1 209 ? -21.469 -23.047 -35.219 1 37.09 209 PRO A O 1
ATOM 1505 N N . THR A 1 210 ? -20.984 -24.531 -34.25 1 33.97 210 THR A N 1
ATOM 1506 C CA . THR A 1 210 ? -22.359 -24.453 -33.75 1 33.97 210 THR A CA 1
ATOM 1507 C C . THR A 1 210 ? -22.594 -23.141 -33.031 1 33.97 210 THR A C 1
ATOM 1509 O O . THR A 1 210 ? -21.656 -22.453 -32.625 1 33.97 210 THR A O 1
ATOM 1512 N N . ALA A 1 211 ? -24.031 -22.953 -32.656 1 34.81 211 ALA A N 1
ATOM 1513 C CA . ALA A 1 211 ? -24.562 -21.719 -32.062 1 34.81 211 ALA A CA 1
ATOM 1514 C C . ALA A 1 211 ? -23.641 -21.203 -30.969 1 34.81 211 ALA A C 1
ATOM 1516 O O . ALA A 1 211 ? -23 -22 -30.266 1 34.81 211 ALA A O 1
ATOM 1517 N N . PRO A 1 212 ? -23.047 -20.094 -31.188 1 35.94 212 PRO A N 1
ATOM 1518 C CA . PRO A 1 212 ? -22.297 -19.438 -30.094 1 35.94 212 PRO A CA 1
ATOM 1519 C C . PRO A 1 212 ? -22.781 -19.875 -28.719 1 35.94 212 PRO A C 1
ATOM 1521 O O . PRO A 1 212 ? -23.938 -19.641 -28.359 1 35.94 212 PRO A O 1
ATOM 1524 N N . SER A 1 213 ? -22.797 -21.141 -28.422 1 40.12 213 SER A N 1
ATOM 1525 C CA . SER A 1 213 ? -23.188 -21.438 -27.047 1 40.12 213 SER A CA 1
ATOM 1526 C C . SER A 1 213 ? -22.953 -20.25 -26.141 1 40.12 213 SER A C 1
ATOM 1528 O O . SER A 1 213 ? -21.859 -19.656 -26.141 1 40.12 213 SER A O 1
ATOM 1530 N N . VAL A 1 214 ? -23.953 -19.453 -25.969 1 46.88 214 VAL A N 1
ATOM 1531 C CA . VAL A 1 214 ? -24.062 -18.25 -25.141 1 46.88 214 VAL A CA 1
ATOM 1532 C C . VAL A 1 214 ? -23.281 -18.438 -23.844 1 46.88 214 VAL A C 1
ATOM 1534 O O . VAL A 1 214 ? -23.688 -19.219 -22.984 1 46.88 214 VAL A O 1
ATOM 1537 N N . ASP A 1 215 ? -22.031 -18.609 -23.812 1 64.31 215 ASP A N 1
ATOM 1538 C CA . ASP A 1 215 ? -21.156 -18.766 -22.656 1 64.31 215 ASP A CA 1
ATOM 1539 C C . ASP A 1 215 ? -21.234 -17.547 -21.734 1 64.31 215 ASP A C 1
ATOM 1541 O O . ASP A 1 215 ? -20.562 -16.547 -21.969 1 64.31 215 ASP A O 1
ATOM 1545 N N . THR A 1 216 ? -22.422 -17.562 -21.031 1 79.31 216 THR A N 1
ATOM 1546 C CA . THR A 1 216 ? -22.594 -16.453 -20.109 1 79.31 216 THR A CA 1
ATOM 1547 C C . THR A 1 216 ? -22.016 -16.812 -18.734 1 79.31 216 THR A C 1
ATOM 1549 O O . THR A 1 216 ? -22.016 -17.969 -18.344 1 79.31 216 THR A O 1
ATOM 1552 N N . PRO A 1 217 ? -21.609 -15.906 -18.094 1 89.5 217 PRO A N 1
ATOM 1553 C CA . PRO A 1 217 ? -21.016 -16.156 -16.781 1 89.5 217 PRO A CA 1
ATOM 1554 C C . PRO A 1 217 ? -22.047 -16.469 -15.711 1 89.5 217 PRO A C 1
ATOM 1556 O O . PRO A 1 217 ? -23.219 -16.094 -15.844 1 89.5 217 PRO A O 1
ATOM 1559 N N . VAL A 1 218 ? -21.672 -17.281 -14.781 1 91.88 218 VAL A N 1
ATOM 1560 C CA . VAL A 1 218 ? -22.469 -17.438 -13.578 1 91.88 218 VAL A CA 1
ATOM 1561 C C . VAL A 1 218 ? -22.391 -16.172 -12.727 1 91.88 218 VAL A C 1
ATOM 1563 O O . VAL A 1 218 ? -21.297 -15.688 -12.445 1 91.88 218 VAL A O 1
ATOM 1566 N N . VAL A 1 219 ? -23.547 -15.586 -12.414 1 92.5 219 VAL A N 1
ATOM 1567 C CA . VAL A 1 219 ? -23.594 -14.367 -11.609 1 92.5 219 VAL A CA 1
ATOM 1568 C C . VAL A 1 219 ? -23.844 -14.727 -10.148 1 92.5 219 VAL A C 1
ATOM 1570 O O . VAL A 1 219 ? -24.828 -15.367 -9.82 1 92.5 219 VAL A O 1
ATOM 1573 N N . LEU A 1 220 ? -22.938 -14.289 -9.258 1 95 220 LEU A N 1
ATOM 1574 C CA . LEU A 1 220 ? -22.984 -14.656 -7.844 1 95 220 LEU A CA 1
ATOM 1575 C C . LEU A 1 220 ? -23.016 -13.406 -6.961 1 95 220 LEU A C 1
ATOM 1577 O O . LEU A 1 220 ? -21.984 -12.984 -6.441 1 95 220 LEU A O 1
ATOM 1581 N N . PRO A 1 221 ? -24.188 -12.828 -6.691 1 93.56 221 PRO A N 1
ATOM 1582 C CA . PRO A 1 221 ? -24.281 -11.75 -5.703 1 93.56 221 PRO A CA 1
ATOM 1583 C C . PRO A 1 221 ? -24.062 -12.242 -4.273 1 93.56 221 PRO A C 1
ATOM 1585 O O . PRO A 1 221 ? -24.656 -13.227 -3.852 1 93.56 221 PRO A O 1
ATOM 1588 N N . ILE A 1 222 ? -23.156 -11.617 -3.557 1 94.06 222 ILE A N 1
ATOM 1589 C CA . ILE A 1 222 ? -22.828 -11.992 -2.186 1 94.06 222 ILE A CA 1
ATOM 1590 C C . ILE A 1 222 ? -23.219 -10.859 -1.237 1 94.06 222 ILE A C 1
ATOM 1592 O O . ILE A 1 222 ? -22.766 -9.719 -1.404 1 94.06 222 ILE A O 1
ATOM 1596 N N . ALA A 1 223 ? -23.891 -11.102 -0.171 1 87.62 223 ALA A N 1
ATOM 1597 C CA . ALA A 1 223 ? -24.438 -10.086 0.72 1 87.62 223 ALA A CA 1
ATOM 1598 C C . ALA A 1 223 ? -23.422 -9.672 1.781 1 87.62 223 ALA A C 1
ATOM 1600 O O . ALA A 1 223 ? -23.438 -8.539 2.256 1 87.62 223 ALA A O 1
ATOM 1601 N N . CYS A 1 224 ? -22.531 -10.57 2.143 1 82.5 224 CYS A N 1
ATOM 1602 C CA . CYS A 1 224 ? -21.625 -10.336 3.258 1 82.5 224 CYS A CA 1
ATOM 1603 C C . CYS A 1 224 ? -20.797 -9.078 3.033 1 82.5 224 CYS A C 1
ATOM 1605 O O . CYS A 1 224 ? -20.141 -8.938 1.998 1 82.5 224 CYS A O 1
ATOM 1607 N N . GLN A 1 225 ? -20.719 -8.25 4.051 1 72.38 225 GLN A N 1
ATOM 1608 C CA . GLN A 1 225 ? -19.984 -6.996 3.943 1 72.38 225 GLN A CA 1
ATOM 1609 C C . GLN A 1 225 ? -18.688 -7.059 4.723 1 72.38 225 GLN A C 1
ATOM 1611 O O . GLN A 1 225 ? -17.844 -6.156 4.617 1 72.38 225 GLN A O 1
ATOM 1616 N N . LEU A 1 226 ? -18.453 -8.148 5.375 1 74.31 226 LEU A N 1
ATOM 1617 C CA . LEU A 1 226 ? -17.234 -8.297 6.164 1 74.31 226 LEU A CA 1
ATOM 1618 C C . LEU A 1 226 ? -16.078 -8.75 5.289 1 74.31 226 LEU A C 1
ATOM 1620 O O . LEU A 1 226 ? -14.914 -8.695 5.711 1 74.31 226 LEU A O 1
ATOM 1624 N N . SER A 1 227 ? -16.422 -9.148 4.129 1 83.25 227 SER A N 1
ATOM 1625 C CA . SER A 1 227 ? -15.383 -9.523 3.176 1 83.25 227 SER A CA 1
ATOM 1626 C C . SER A 1 227 ? -15.383 -8.602 1.964 1 83.25 227 SER A C 1
ATOM 1628 O O . SER A 1 227 ? -16.438 -8.164 1.508 1 83.25 227 SER A O 1
ATOM 1630 N N . THR A 1 228 ? -14.219 -8.336 1.53 1 88.38 228 THR A N 1
ATOM 1631 C CA . THR A 1 228 ? -14.109 -7.516 0.327 1 88.38 228 THR A CA 1
ATOM 1632 C C . THR A 1 228 ? -14.453 -8.336 -0.916 1 88.38 228 THR A C 1
ATOM 1634 O O . THR A 1 228 ? -14.469 -9.562 -0.868 1 88.38 228 THR A O 1
ATOM 1637 N N . ASP A 1 229 ? -14.719 -7.648 -1.999 1 91.5 229 ASP A N 1
ATOM 1638 C CA . ASP A 1 229 ? -15.062 -8.344 -3.238 1 91.5 229 ASP A CA 1
ATOM 1639 C C . ASP A 1 229 ? -13.891 -9.172 -3.744 1 91.5 229 ASP A C 1
ATOM 1641 O O . ASP A 1 229 ? -14.086 -10.242 -4.332 1 91.5 229 ASP A O 1
ATOM 1645 N N . PHE A 1 230 ? -12.703 -8.766 -3.57 1 93.88 230 PHE A N 1
ATOM 1646 C CA . PHE A 1 230 ? -11.555 -9.57 -3.959 1 93.88 230 PHE A CA 1
ATOM 1647 C C . PHE A 1 230 ? -11.477 -10.844 -3.123 1 93.88 230 PHE A C 1
ATOM 1649 O O . PHE A 1 230 ? -11.20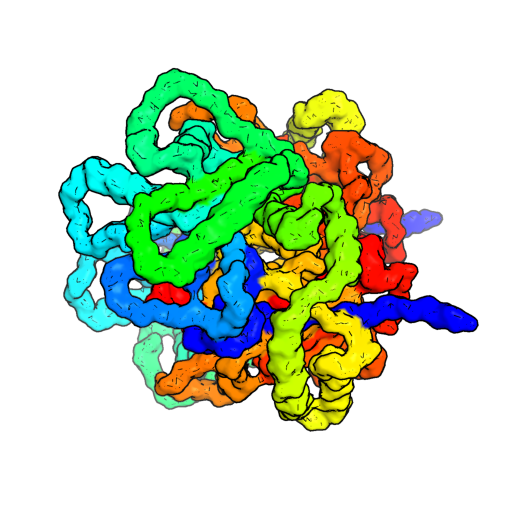3 -11.922 -3.648 1 93.88 230 PHE A O 1
ATOM 1656 N N . HIS A 1 231 ? -11.672 -10.664 -1.83 1 93.62 231 HIS A N 1
ATOM 1657 C CA . HIS A 1 231 ? -11.68 -11.836 -0.96 1 93.62 231 HIS A CA 1
ATOM 1658 C C . HIS A 1 231 ? -12.719 -12.852 -1.417 1 93.62 231 HIS A C 1
ATOM 1660 O O . HIS A 1 231 ? -12.469 -14.055 -1.388 1 93.62 231 HIS A O 1
ATOM 1666 N N . LYS A 1 232 ? -13.875 -12.367 -1.785 1 95.81 232 LYS A N 1
ATOM 1667 C CA . LYS A 1 232 ? -14.93 -13.242 -2.275 1 95.81 232 LYS A CA 1
ATOM 1668 C C . LYS A 1 232 ? -14.469 -14.031 -3.498 1 95.81 232 LYS A C 1
ATOM 1670 O O . LYS A 1 232 ? -14.727 -15.234 -3.602 1 95.81 232 LYS A O 1
ATOM 1675 N N . ALA A 1 233 ? -13.797 -13.344 -4.371 1 97.38 233 ALA A N 1
ATOM 1676 C CA . ALA A 1 233 ? -13.328 -13.969 -5.602 1 97.38 233 ALA A CA 1
ATOM 1677 C C . ALA A 1 233 ? -12.312 -15.07 -5.305 1 97.38 233 ALA A C 1
ATOM 1679 O O . ALA A 1 233 ? -12.383 -16.156 -5.875 1 97.38 233 ALA A O 1
ATOM 1680 N N . ILE A 1 234 ? -11.32 -14.82 -4.441 1 96.44 234 ILE A N 1
ATOM 1681 C CA . ILE A 1 234 ? -10.281 -15.812 -4.148 1 96.44 234 ILE A CA 1
ATOM 1682 C C . ILE A 1 234 ? -10.883 -16.953 -3.342 1 96.44 234 ILE A C 1
ATOM 1684 O O . ILE A 1 234 ? -10.5 -18.125 -3.523 1 96.44 234 ILE A O 1
ATOM 1688 N N . ALA A 1 235 ? -11.805 -16.625 -2.451 1 95.81 235 ALA A N 1
ATOM 1689 C CA . ALA A 1 235 ? -12.5 -17.672 -1.707 1 95.81 235 ALA A CA 1
ATOM 1690 C C . ALA A 1 235 ? -13.266 -18.609 -2.648 1 95.81 235 ALA A C 1
ATOM 1692 O O . ALA A 1 235 ? -13.328 -19.812 -2.42 1 95.81 235 ALA A O 1
ATOM 1693 N N . LEU A 1 236 ? -13.875 -18.016 -3.631 1 97.19 236 LEU A N 1
ATOM 1694 C CA . LEU A 1 236 ? -14.562 -18.828 -4.629 1 97.19 236 LEU A CA 1
ATOM 1695 C C . LEU A 1 236 ? -13.578 -19.75 -5.348 1 97.19 236 LEU A C 1
ATOM 1697 O O . LEU A 1 236 ? -13.875 -20.922 -5.551 1 97.19 236 LEU A O 1
ATOM 1701 N N . LEU A 1 237 ? -12.422 -19.234 -5.766 1 97.12 237 LEU A N 1
ATOM 1702 C CA . LEU A 1 237 ? -11.398 -20.047 -6.418 1 97.12 237 LEU A CA 1
ATOM 1703 C C . LEU A 1 237 ? -10.969 -21.203 -5.52 1 97.12 237 LEU A C 1
ATOM 1705 O O . LEU A 1 237 ? -10.727 -22.312 -6.004 1 97.12 237 LEU A O 1
ATOM 1709 N N . GLU A 1 238 ? -10.812 -20.906 -4.25 1 96.19 238 GLU A N 1
ATOM 1710 C CA . GLU A 1 238 ? -10.445 -21.938 -3.301 1 96.19 238 GLU A CA 1
ATOM 1711 C C . GLU A 1 238 ? -11.492 -23.047 -3.256 1 96.19 238 GLU A C 1
ATOM 1713 O O . GLU A 1 238 ? -11.156 -24.234 -3.23 1 96.19 238 GLU A O 1
ATOM 1718 N N . ARG A 1 239 ? -12.742 -22.703 -3.26 1 96.31 239 ARG A N 1
ATOM 1719 C CA . ARG A 1 239 ? -13.805 -23.703 -3.273 1 96.31 239 ARG A CA 1
ATOM 1720 C C . ARG A 1 239 ? -13.789 -24.5 -4.57 1 96.31 239 ARG A C 1
ATOM 1722 O O . ARG A 1 239 ? -14.016 -25.719 -4.562 1 96.31 239 ARG A O 1
ATOM 1729 N N . LEU A 1 240 ? -13.586 -23.797 -5.676 1 96.12 240 LEU A N 1
ATOM 1730 C CA . LEU A 1 240 ? -13.5 -24.484 -6.961 1 96.12 240 LEU A CA 1
ATOM 1731 C C . LEU A 1 240 ? -12.32 -25.453 -6.988 1 96.12 240 LEU A C 1
ATOM 1733 O O . LEU A 1 240 ? -12.43 -26.547 -7.547 1 96.12 240 LEU A O 1
ATOM 1737 N N . ARG A 1 241 ? -11.18 -25.062 -6.391 1 93.81 241 ARG A N 1
ATOM 1738 C CA . ARG A 1 241 ? -10.016 -25.938 -6.293 1 93.81 241 ARG A CA 1
ATOM 1739 C C . ARG A 1 241 ? -10.336 -27.188 -5.5 1 93.81 241 ARG A C 1
ATOM 1741 O O . ARG A 1 241 ? -9.992 -28.297 -5.918 1 93.81 241 ARG A O 1
ATOM 1748 N N . ARG A 1 242 ? -11.031 -27.078 -4.43 1 93.31 242 ARG A N 1
ATOM 1749 C CA . ARG A 1 242 ? -11.43 -28.234 -3.623 1 93.31 242 ARG A CA 1
ATOM 1750 C C . ARG A 1 242 ? -12.438 -29.094 -4.367 1 93.31 242 ARG A C 1
ATOM 1752 O O . ARG A 1 242 ? -12.383 -30.328 -4.293 1 93.31 242 ARG A O 1
ATOM 1759 N N . LEU A 1 243 ? -13.312 -28.422 -5.051 1 94.25 243 LEU A N 1
ATOM 1760 C CA . LEU A 1 243 ? -14.281 -29.172 -5.848 1 94.25 243 LEU A CA 1
ATOM 1761 C C . LEU A 1 243 ? -13.578 -30.078 -6.84 1 94.25 243 LEU A C 1
ATOM 1763 O O . LEU A 1 243 ? -13.961 -31.25 -6.996 1 94.25 243 LEU A O 1
ATOM 1767 N N . GLU A 1 244 ? -12.586 -29.562 -7.492 1 90.69 244 GLU A N 1
ATOM 1768 C CA . GLU A 1 244 ? -11.828 -30.344 -8.469 1 90.69 244 GLU A CA 1
ATOM 1769 C C . GLU A 1 244 ? -11.109 -31.516 -7.797 1 90.69 244 GLU A C 1
ATOM 1771 O O . GLU A 1 244 ? -10.797 -32.5 -8.453 1 90.69 244 GLU A O 1
ATOM 1776 N N . GLN A 1 245 ? -10.852 -31.391 -6.5 1 89.25 245 GLN A N 1
ATOM 1777 C CA . GLN A 1 245 ? -10.203 -32.438 -5.738 1 89.25 245 GLN A CA 1
ATOM 1778 C C . GLN A 1 245 ? -11.227 -33.375 -5.105 1 89.25 245 GLN A C 1
ATOM 1780 O O . GLN A 1 245 ? -10.867 -34.25 -4.309 1 89.25 245 GLN A O 1
ATOM 1785 N N . GLY A 1 246 ? -12.469 -33.125 -5.402 1 90.38 246 GLY A N 1
ATOM 1786 C CA . GLY A 1 246 ? -13.539 -33.969 -4.918 1 90.38 246 GLY A CA 1
ATOM 1787 C C . GLY A 1 246 ? -14.023 -33.594 -3.531 1 90.38 246 GLY A C 1
ATOM 1788 O O . GLY A 1 246 ? -14.727 -34.375 -2.883 1 90.38 246 GLY A O 1
ATOM 1789 N N . ASN A 1 247 ? -13.602 -32.469 -3.012 1 92.56 247 ASN A N 1
ATOM 1790 C CA . ASN A 1 247 ? -14.008 -32 -1.688 1 92.56 247 ASN A CA 1
ATOM 1791 C C . ASN A 1 247 ? -15.016 -30.859 -1.777 1 92.56 247 ASN A C 1
ATOM 1793 O O . ASN A 1 247 ? -14.672 -29.766 -2.207 1 92.56 247 ASN A O 1
ATOM 1797 N N . THR A 1 248 ? -16.219 -31.016 -1.258 1 92.44 248 THR A N 1
ATOM 1798 C CA . THR A 1 248 ? -17.281 -30.016 -1.35 1 92.44 248 THR A CA 1
ATOM 1799 C C . THR A 1 248 ? -17.594 -29.438 0.025 1 92.44 248 THR A C 1
ATOM 1801 O O . THR A 1 248 ? -18.562 -28.688 0.181 1 92.44 248 THR A O 1
ATOM 1804 N N . GLU A 1 249 ? -16.781 -29.734 0.985 1 89.19 249 GLU A N 1
ATOM 1805 C CA . GLU A 1 249 ? -17.031 -29.281 2.352 1 89.19 249 GLU A CA 1
ATOM 1806 C C . GLU A 1 249 ? -16.703 -27.797 2.514 1 89.19 249 GLU A C 1
ATOM 1808 O O . GLU A 1 249 ? -15.922 -27.25 1.74 1 89.19 249 GLU A O 1
ATOM 1813 N N . THR A 1 250 ? -17.406 -27.188 3.398 1 86.88 250 THR A N 1
ATOM 1814 C CA . THR A 1 250 ? -17.047 -25.828 3.795 1 86.88 250 THR A CA 1
ATOM 1815 C C . THR A 1 250 ? -15.953 -25.844 4.863 1 86.88 250 THR A C 1
ATOM 1817 O O . THR A 1 250 ? -16.125 -26.453 5.926 1 86.88 250 THR A O 1
ATOM 1820 N N . LEU A 1 251 ? -14.852 -25.25 4.59 1 87.75 251 LEU A N 1
ATOM 1821 C CA . LEU A 1 251 ? -13.719 -25.25 5.508 1 87.75 251 LEU A CA 1
ATOM 1822 C C . LEU A 1 251 ? -13.406 -23.828 5.965 1 87.75 251 LEU A C 1
ATOM 1824 O O . LEU A 1 251 ? -13.531 -22.875 5.188 1 87.75 251 LEU A O 1
ATOM 1828 N N . THR A 1 252 ? -13.055 -23.688 7.207 1 81.25 252 THR A N 1
ATOM 1829 C CA . THR A 1 252 ? -12.477 -22.438 7.688 1 81.25 252 THR A CA 1
ATOM 1830 C C . THR A 1 252 ? -11.094 -22.203 7.074 1 81.25 252 THR A C 1
ATOM 1832 O O . THR A 1 252 ? -10.539 -23.109 6.434 1 81.25 252 THR A O 1
ATOM 1835 N N . GLU A 1 253 ? -10.594 -21.078 7.238 1 75.62 253 GLU A N 1
ATOM 1836 C CA . GLU A 1 253 ? -9.281 -20.75 6.691 1 75.62 253 GLU A CA 1
ATOM 1837 C C . GLU A 1 253 ? -8.203 -21.672 7.258 1 75.62 253 GLU A C 1
ATOM 1839 O O . GLU A 1 253 ? -7.332 -22.141 6.52 1 75.62 253 GLU A O 1
ATOM 1844 N N . ASP A 1 254 ? -8.312 -21.906 8.516 1 73.75 254 ASP A N 1
ATOM 1845 C CA . ASP A 1 254 ? -7.348 -22.797 9.164 1 73.75 254 ASP A CA 1
ATOM 1846 C C . ASP A 1 254 ? -7.473 -24.219 8.641 1 73.75 254 ASP A C 1
ATOM 1848 O O . ASP A 1 254 ? -6.469 -24.922 8.453 1 73.75 254 ASP A O 1
ATOM 1852 N N . GLU A 1 255 ? -8.656 -24.609 8.438 1 82 255 GLU A N 1
ATOM 1853 C CA . GLU A 1 255 ? -8.898 -25.953 7.934 1 82 255 GLU A CA 1
ATOM 1854 C C . GLU A 1 255 ? -8.422 -26.094 6.492 1 82 255 GLU A C 1
ATOM 1856 O O . GLU A 1 255 ? -7.961 -27.172 6.09 1 82 255 GLU A O 1
ATOM 1861 N N . GLN A 1 256 ? -8.5 -25 5.758 1 82.44 256 GLN A N 1
ATOM 1862 C CA . GLN A 1 256 ? -8.008 -25.016 4.383 1 82.44 256 GLN A CA 1
ATOM 1863 C C . GLN A 1 256 ? -6.5 -25.25 4.336 1 82.44 256 GLN A C 1
ATOM 1865 O O . GLN A 1 256 ? -6.02 -26.094 3.584 1 82.44 256 GLN A O 1
ATOM 1870 N N . ALA A 1 257 ? -5.867 -24.484 5.141 1 76.31 257 ALA A N 1
ATOM 1871 C CA . ALA A 1 257 ? -4.414 -24.609 5.195 1 76.31 257 ALA A CA 1
ATOM 1872 C C . ALA A 1 257 ? -4.004 -26.031 5.562 1 76.31 257 ALA A C 1
ATOM 1874 O O . ALA A 1 257 ? -3.094 -26.609 4.949 1 76.31 257 ALA A O 1
ATOM 1875 N N . ALA A 1 258 ? -4.664 -26.609 6.508 1 77.44 258 ALA A N 1
ATOM 1876 C CA . ALA A 1 258 ? -4.387 -27.984 6.926 1 77.44 258 ALA A CA 1
ATOM 1877 C C . ALA A 1 258 ? -4.719 -28.969 5.816 1 77.44 258 ALA A C 1
ATOM 1879 O O . ALA A 1 258 ? -4.008 -29.969 5.625 1 77.44 258 ALA A O 1
ATOM 1880 N N . TYR A 1 259 ? -5.746 -28.688 5.156 1 84.94 259 TYR A N 1
ATOM 1881 C CA . TYR A 1 259 ? -6.188 -29.547 4.055 1 84.94 259 TYR A CA 1
ATOM 1882 C C . TYR A 1 259 ? -5.117 -29.625 2.969 1 84.94 259 TYR A C 1
ATOM 1884 O O . TYR A 1 259 ? -4.801 -30.703 2.482 1 84.94 259 TYR A O 1
ATOM 1892 N N . TYR A 1 260 ? -4.5 -28.562 2.631 1 84.25 260 TYR A N 1
ATOM 1893 C CA . TYR A 1 260 ? -3.539 -28.531 1.533 1 84.25 260 TYR A CA 1
ATOM 1894 C C . TYR A 1 260 ? -2.164 -29 1.998 1 84.25 260 TYR A C 1
ATOM 1896 O O . TYR A 1 260 ? -1.35 -29.453 1.191 1 84.25 260 TYR A O 1
ATOM 1904 N N . ASP A 1 261 ? -1.901 -28.797 3.266 1 77.19 261 ASP A N 1
ATOM 1905 C CA . ASP A 1 261 ? -0.628 -29.266 3.807 1 77.19 261 ASP A CA 1
ATOM 1906 C C . ASP A 1 261 ? -0.499 -30.781 3.676 1 77.19 261 ASP A C 1
ATOM 1908 O O . ASP A 1 261 ? 0.604 -31.312 3.498 1 77.19 261 ASP A O 1
ATOM 1912 N N . LYS A 1 262 ? -1.59 -31.453 3.756 1 72.94 262 LYS A N 1
ATOM 1913 C CA . LYS A 1 262 ? -1.6 -32.906 3.707 1 72.94 262 LYS A CA 1
ATOM 1914 C C . LYS A 1 262 ? -1.581 -33.406 2.268 1 72.94 262 LYS A C 1
ATOM 1916 O O . LYS A 1 262 ? -1.336 -34.594 2.02 1 72.94 262 LYS A O 1
ATOM 1921 N N . ARG A 1 263 ? -1.81 -32.531 1.386 1 70.75 263 ARG A N 1
ATOM 1922 C CA . ARG A 1 263 ? -1.959 -33 0.009 1 70.75 263 ARG A CA 1
ATOM 1923 C C . ARG A 1 263 ? -0.814 -32.5 -0.863 1 70.75 263 ARG A C 1
ATOM 1925 O O . ARG A 1 263 ? -0.402 -31.328 -0.748 1 70.75 263 ARG A O 1
ATOM 1932 N N . ALA A 1 264 ? 0.357 -33.25 -1.1 1 56.53 264 ALA A N 1
ATOM 1933 C CA . ALA A 1 264 ? 1.557 -32.969 -1.882 1 56.53 264 ALA A CA 1
ATOM 1934 C C . ALA A 1 264 ? 1.207 -32.719 -3.346 1 56.53 264 ALA A C 1
ATOM 1936 O O . ALA A 1 264 ? 1.089 -33.656 -4.137 1 56.53 264 ALA A O 1
ATOM 1937 N N . GLU A 1 265 ? 0.157 -32.062 -3.719 1 53.81 265 GLU A N 1
ATOM 1938 C CA . GLU A 1 265 ? -0.405 -32.344 -5.039 1 53.81 265 GLU A CA 1
ATOM 1939 C C . GLU A 1 265 ? 0.615 -32.062 -6.141 1 53.81 265 GLU A C 1
ATOM 1941 O O . GLU A 1 265 ? 0.78 -32.875 -7.055 1 53.81 265 GLU A O 1
ATOM 1946 N N . GLU A 1 266 ? 0.976 -30.688 -6.598 1 58.03 266 GLU A N 1
ATOM 1947 C CA . GLU A 1 266 ? 1.101 -30.406 -8.023 1 58.03 266 GLU A CA 1
ATOM 1948 C C . GLU A 1 266 ? 2.443 -30.875 -8.57 1 58.03 266 GLU A C 1
ATOM 1950 O O . GLU A 1 266 ? 3.395 -30.109 -8.664 1 58.03 266 GLU A O 1
ATOM 1955 N N . ALA A 1 267 ? 2.465 -32.219 -8.891 1 64.62 267 ALA A N 1
ATOM 1956 C CA . ALA A 1 267 ? 3.688 -32.969 -9.086 1 64.62 267 ALA A CA 1
ATOM 1957 C C . ALA A 1 267 ? 4.402 -32.562 -10.367 1 64.62 267 ALA A C 1
ATOM 1959 O O . ALA A 1 267 ? 5.605 -32.281 -10.352 1 64.62 267 ALA A O 1
ATOM 1960 N N . HIS A 1 268 ? 3.607 -32.344 -11.508 1 72.44 268 HIS A N 1
ATOM 1961 C CA . HIS A 1 268 ? 4.309 -32.125 -12.758 1 72.44 268 HIS A CA 1
ATOM 1962 C C . HIS A 1 268 ? 4.887 -30.703 -12.797 1 72.44 268 HIS A C 1
ATOM 1964 O O . HIS A 1 268 ? 6.051 -30.516 -13.156 1 72.44 268 HIS A O 1
ATOM 1970 N N . ALA A 1 269 ? 4.09 -29.781 -12.391 1 77 269 ALA A N 1
ATOM 1971 C CA . ALA A 1 269 ? 4.562 -28.406 -12.352 1 77 269 ALA A CA 1
ATOM 1972 C C . ALA A 1 269 ? 5.742 -28.25 -11.391 1 77 269 ALA A C 1
ATOM 1974 O O . ALA A 1 269 ? 6.695 -27.531 -11.688 1 77 269 ALA A O 1
ATOM 1975 N N . ALA A 1 270 ? 5.676 -28.969 -10.422 1 85.31 270 ALA A N 1
ATOM 1976 C CA . ALA A 1 270 ? 6.758 -28.938 -9.445 1 85.31 270 ALA A CA 1
ATOM 1977 C C . ALA A 1 270 ? 8.039 -29.516 -10.031 1 85.31 270 ALA A C 1
ATOM 1979 O O . ALA A 1 270 ? 9.133 -28.984 -9.812 1 85.31 270 ALA A O 1
ATOM 1980 N N . GLU A 1 271 ? 7.824 -30.547 -10.789 1 87.75 271 GLU A N 1
ATOM 1981 C CA . GLU A 1 271 ? 8.992 -31.203 -11.375 1 87.75 271 GLU A CA 1
ATOM 1982 C C . GLU A 1 271 ? 9.688 -30.281 -12.383 1 87.75 271 GLU A C 1
ATOM 1984 O O . GLU A 1 271 ? 10.914 -30.172 -12.375 1 87.75 271 GLU A O 1
ATOM 1989 N N . GLU A 1 272 ? 8.898 -29.656 -13.211 1 89.62 272 GLU A N 1
ATOM 1990 C CA . GLU A 1 272 ? 9.469 -28.781 -14.227 1 89.62 272 GLU A CA 1
ATOM 1991 C C . GLU A 1 272 ? 10.188 -27.594 -13.586 1 89.62 272 GLU A C 1
ATOM 1993 O O . GLU A 1 272 ? 11.289 -27.234 -14.016 1 89.62 272 GLU A O 1
ATOM 1998 N N . LEU A 1 273 ? 9.617 -27.031 -12.633 1 92.81 273 LEU A N 1
ATOM 1999 C CA . LEU A 1 273 ? 10.234 -25.891 -11.961 1 92.81 273 LEU A CA 1
ATOM 2000 C C . LEU A 1 273 ? 11.477 -26.312 -11.195 1 92.81 273 LEU A C 1
ATOM 2002 O O . LEU A 1 273 ? 12.469 -25.578 -11.156 1 92.81 273 LEU A O 1
ATOM 2006 N N . MET A 1 274 ? 11.414 -27.453 -10.641 1 94 274 MET A N 1
ATOM 2007 C CA . MET A 1 274 ? 12.562 -27.969 -9.891 1 94 274 MET A CA 1
ATOM 2008 C C . MET A 1 274 ? 13.742 -28.234 -10.82 1 94 274 MET A C 1
ATOM 2010 O O . MET A 1 274 ? 14.891 -27.938 -10.477 1 94 274 MET A O 1
ATOM 2014 N N . LYS A 1 275 ? 13.398 -28.797 -11.93 1 94.5 275 LYS A N 1
ATOM 2015 C CA . LYS A 1 275 ? 14.445 -29.031 -12.914 1 94.5 275 LYS A CA 1
ATOM 2016 C C . LYS A 1 275 ? 15.094 -27.719 -13.344 1 94.5 275 LYS A C 1
ATOM 2018 O O . LYS A 1 275 ? 16.328 -27.641 -13.453 1 94.5 275 LYS A O 1
ATOM 2023 N N . ALA A 1 276 ? 14.273 -26.781 -13.609 1 94.94 276 ALA A N 1
ATOM 2024 C CA . ALA A 1 276 ? 14.789 -25.469 -14 1 94.94 276 ALA A CA 1
ATOM 2025 C C . ALA A 1 276 ? 15.617 -24.859 -12.875 1 94.94 276 ALA A C 1
ATOM 2027 O O . ALA A 1 276 ? 16.625 -24.203 -13.133 1 94.94 276 ALA A O 1
ATOM 2028 N N . CYS A 1 277 ? 15.188 -25 -11.664 1 95.69 277 CYS A N 1
ATOM 2029 C CA . CYS A 1 277 ? 15.914 -24.516 -10.5 1 95.69 277 CYS A CA 1
ATOM 2030 C C . CYS A 1 277 ? 17.281 -25.188 -10.375 1 95.69 277 CYS A C 1
ATOM 2032 O O . CYS A 1 277 ? 18.281 -24.516 -10.172 1 95.69 277 CYS A O 1
ATOM 2034 N N . ASP A 1 278 ? 17.312 -26.5 -10.516 1 96.69 278 ASP A N 1
ATOM 2035 C CA . ASP A 1 278 ? 18.562 -27.25 -10.438 1 96.69 278 ASP A CA 1
ATOM 2036 C C . ASP A 1 278 ? 19.562 -26.75 -11.469 1 96.69 278 ASP A C 1
ATOM 2038 O O . ASP A 1 278 ? 20.766 -26.672 -11.18 1 96.69 278 ASP A O 1
ATOM 2042 N N . ALA A 1 279 ? 19.031 -26.406 -12.57 1 96.06 279 ALA A N 1
ATOM 2043 C CA . ALA A 1 279 ? 19.891 -25.938 -13.656 1 96.06 279 ALA A CA 1
ATOM 2044 C C . ALA A 1 279 ? 20.531 -24.594 -13.312 1 96.06 279 ALA A C 1
ATOM 2046 O O . ALA A 1 279 ? 21.516 -24.203 -13.922 1 96.06 279 ALA A O 1
ATOM 2047 N N . GLN A 1 280 ? 19.984 -23.875 -12.305 1 95.94 280 GLN A N 1
ATOM 2048 C CA . GLN A 1 280 ? 20.438 -22.531 -11.984 1 95.94 280 GLN A CA 1
ATOM 2049 C C . GLN A 1 280 ? 21.375 -22.547 -10.781 1 95.94 280 GLN A C 1
ATOM 2051 O O . GLN A 1 280 ? 21.984 -21.531 -10.453 1 95.94 280 GLN A O 1
ATOM 2056 N N . LEU A 1 281 ? 21.609 -23.656 -10.125 1 97.12 281 LEU A N 1
ATOM 2057 C CA . LEU A 1 281 ? 22.281 -23.703 -8.828 1 97.12 281 LEU A CA 1
ATOM 2058 C C . LEU A 1 281 ? 23.688 -23.125 -8.93 1 97.12 281 LEU A C 1
ATOM 2060 O O . LEU A 1 281 ? 24.016 -22.156 -8.258 1 97.12 281 LEU A O 1
ATOM 2064 N N . GLU A 1 282 ? 24.484 -23.672 -9.82 1 96.88 282 GLU A N 1
ATOM 2065 C CA . GLU A 1 282 ? 25.859 -23.234 -9.93 1 96.88 282 GLU A CA 1
ATOM 2066 C C . GLU A 1 282 ? 25.953 -21.812 -10.477 1 96.88 282 GLU A C 1
ATOM 2068 O O . GLU A 1 282 ? 26.812 -21.031 -10.07 1 96.88 282 GLU A O 1
ATOM 2073 N N . ILE A 1 283 ? 25.109 -21.5 -11.406 1 96.88 283 ILE A N 1
ATOM 2074 C CA . ILE A 1 283 ? 25.078 -20.156 -11.984 1 96.88 283 ILE A CA 1
ATOM 2075 C C . ILE A 1 283 ? 24.766 -19.141 -10.891 1 96.88 283 ILE A C 1
ATOM 2077 O O . ILE A 1 283 ? 25.422 -18.094 -10.797 1 96.88 283 ILE A O 1
ATOM 2081 N N . ALA A 1 284 ? 23.766 -19.438 -10.062 1 97.44 284 ALA A N 1
ATOM 2082 C CA . ALA A 1 284 ? 23.359 -18.547 -8.969 1 97.44 284 ALA A CA 1
ATOM 2083 C C . ALA A 1 284 ? 24.516 -18.344 -7.984 1 97.44 284 ALA A C 1
ATOM 2085 O O . ALA A 1 284 ? 24.719 -17.234 -7.484 1 97.44 284 ALA A O 1
ATOM 2086 N N . CYS A 1 285 ? 25.219 -19.391 -7.664 1 97.25 285 CYS A N 1
ATOM 2087 C CA . CYS A 1 285 ? 26.359 -19.297 -6.77 1 97.25 285 CYS A CA 1
ATOM 2088 C C . CYS A 1 285 ? 27.453 -18.406 -7.367 1 97.25 285 CYS A C 1
ATOM 2090 O O . CYS A 1 285 ? 28 -17.547 -6.672 1 97.25 285 CYS A O 1
ATOM 2092 N N . GLU A 1 286 ? 27.734 -18.578 -8.602 1 96.25 286 GLU A N 1
ATOM 2093 C CA . GLU A 1 286 ? 28.75 -17.781 -9.273 1 96.25 286 GLU A CA 1
ATOM 2094 C C . GLU A 1 286 ? 28.344 -16.297 -9.336 1 96.25 286 GLU A C 1
ATOM 2096 O O . GLU A 1 286 ? 29.188 -15.422 -9.117 1 96.25 286 GLU A O 1
ATOM 2101 N N . GLU A 1 287 ? 27.094 -16.125 -9.703 1 95.12 287 GLU A N 1
ATOM 2102 C CA . GLU A 1 287 ? 26.578 -14.75 -9.773 1 95.12 287 GLU A CA 1
ATOM 2103 C C . GLU A 1 287 ? 26.688 -14.055 -8.422 1 95.12 287 GLU A C 1
ATOM 2105 O O . GLU A 1 287 ? 27.062 -12.883 -8.352 1 95.12 287 GLU A O 1
ATOM 2110 N N . SER A 1 288 ? 26.312 -14.734 -7.355 1 94.56 288 SER A N 1
ATOM 2111 C CA . SER A 1 288 ? 26.406 -14.172 -6.016 1 94.56 288 SER A CA 1
ATOM 2112 C C . SER A 1 288 ? 27.859 -13.875 -5.648 1 94.56 288 SER A C 1
ATOM 2114 O O . SER A 1 288 ? 28.156 -12.859 -5.016 1 94.56 288 SER A O 1
ATOM 2116 N N . ALA A 1 289 ? 28.75 -14.719 -6.008 1 94.88 289 ALA A N 1
ATOM 2117 C CA . ALA A 1 289 ? 30.156 -14.539 -5.715 1 94.88 289 ALA A CA 1
ATOM 2118 C C . ALA A 1 289 ? 30.719 -13.305 -6.434 1 94.88 289 ALA A C 1
ATOM 2120 O O . ALA A 1 289 ? 31.516 -12.555 -5.867 1 94.88 289 ALA A O 1
ATOM 2121 N N . ARG A 1 290 ? 30.312 -13.18 -7.633 1 93.5 290 ARG A N 1
ATOM 2122 C CA . ARG A 1 290 ? 30.75 -12.031 -8.422 1 93.5 290 ARG A CA 1
ATOM 2123 C C . ARG A 1 290 ? 30.344 -10.727 -7.762 1 93.5 290 ARG A C 1
ATOM 2125 O O . ARG A 1 290 ? 31.094 -9.75 -7.766 1 93.5 290 ARG A O 1
ATOM 2132 N N . LEU A 1 291 ? 29.188 -10.68 -7.191 1 91.06 291 LEU A N 1
ATOM 2133 C CA . LEU A 1 291 ? 28.641 -9.453 -6.621 1 91.06 291 LEU A CA 1
ATOM 2134 C C . LEU A 1 291 ? 29.219 -9.195 -5.238 1 91.06 291 LEU A C 1
ATOM 2136 O O . LEU A 1 291 ? 29.25 -8.047 -4.777 1 91.06 291 LEU A O 1
ATOM 2140 N N . ALA A 1 292 ? 29.656 -10.219 -4.551 1 91 292 ALA A N 1
ATOM 2141 C CA . ALA A 1 292 ? 30.172 -10.102 -3.191 1 91 292 ALA A CA 1
ATOM 2142 C C . ALA A 1 292 ? 31.469 -9.312 -3.166 1 91 292 ALA A C 1
ATOM 2144 O O . ALA A 1 292 ? 31.953 -8.93 -2.096 1 91 292 ALA A O 1
ATOM 2145 N N . ASP A 1 293 ? 32 -9.039 -4.266 1 85.06 293 ASP A N 1
ATOM 2146 C CA . ASP A 1 293 ? 33.156 -8.188 -4.434 1 85.06 293 ASP A CA 1
ATOM 2147 C C . ASP A 1 293 ? 34.281 -8.602 -3.488 1 85.06 293 ASP A C 1
ATOM 2149 O O . ASP A 1 293 ? 34.812 -7.781 -2.732 1 85.06 293 ASP A O 1
ATOM 2153 N N . GLY A 1 294 ? 34.625 -9.844 -3.381 1 87.69 294 GLY A N 1
ATOM 2154 C CA . GLY A 1 294 ? 35.781 -10.359 -2.645 1 87.69 294 GLY A CA 1
ATOM 2155 C C . GLY A 1 294 ? 35.469 -10.672 -1.193 1 87.69 294 GLY A C 1
ATOM 2156 O O . GLY A 1 294 ? 36.312 -11.195 -0.469 1 87.69 294 GLY A O 1
ATOM 2157 N N . ASP A 1 295 ? 34.25 -10.344 -0.66 1 91.69 295 ASP A N 1
ATOM 2158 C CA . ASP A 1 295 ? 33.875 -10.695 0.702 1 91.69 295 ASP A CA 1
ATOM 2159 C C . ASP A 1 295 ? 33.656 -12.203 0.84 1 91.69 295 ASP A C 1
ATOM 2161 O O . ASP A 1 295 ? 32.562 -12.711 0.537 1 91.69 295 ASP A O 1
ATOM 2165 N N . ALA A 1 296 ? 34.562 -12.859 1.401 1 91.44 296 ALA A N 1
ATOM 2166 C CA . ALA A 1 296 ? 34.562 -14.32 1.484 1 91.44 296 ALA A CA 1
ATOM 2167 C C . ALA A 1 296 ? 33.375 -14.82 2.316 1 91.44 296 ALA A C 1
ATOM 2169 O O . ALA A 1 296 ? 32.812 -15.875 2.025 1 91.44 296 ALA A O 1
ATOM 2170 N N . GLN A 1 297 ? 33.062 -14.102 3.342 1 89.81 297 GLN A N 1
ATOM 2171 C CA . GLN A 1 297 ? 31.953 -14.523 4.195 1 89.81 297 GLN A CA 1
ATOM 2172 C C . GLN A 1 297 ? 30.625 -14.445 3.449 1 89.81 297 GLN A C 1
ATOM 2174 O O . GLN A 1 297 ? 29.766 -15.328 3.596 1 89.81 297 GLN A O 1
ATOM 2179 N N . GLU A 1 298 ? 30.5 -13.406 2.656 1 91.69 298 GLU A N 1
ATOM 2180 C CA . GLU A 1 298 ? 29.297 -13.273 1.852 1 91.69 298 GLU A CA 1
ATOM 2181 C C . GLU A 1 298 ? 29.203 -14.367 0.798 1 91.69 298 GLU A C 1
ATOM 2183 O O . GLU A 1 298 ? 28.125 -14.93 0.568 1 91.69 298 GLU A O 1
ATOM 2188 N N . ILE A 1 299 ? 30.281 -14.656 0.179 1 94.25 299 ILE A N 1
ATOM 2189 C CA . ILE A 1 299 ? 30.312 -15.703 -0.836 1 94.25 299 ILE A CA 1
ATOM 2190 C C . ILE A 1 299 ? 29.906 -17.031 -0.219 1 94.25 299 ILE A C 1
ATOM 2192 O O . ILE A 1 299 ? 29.047 -17.75 -0.764 1 94.25 299 ILE A O 1
ATOM 2196 N N . GLU A 1 300 ? 30.453 -17.312 0.9 1 93.25 300 GLU A N 1
ATOM 2197 C CA . GLU A 1 300 ? 30.172 -18.578 1.566 1 93.25 300 GLU A CA 1
ATOM 2198 C C . GLU A 1 300 ? 28.734 -18.656 2.061 1 93.25 300 GLU A C 1
ATOM 2200 O O . GLU A 1 300 ? 28.078 -19.688 1.924 1 93.25 300 GLU A O 1
ATOM 2205 N N . ARG A 1 301 ? 28.297 -17.672 2.656 1 92.38 301 ARG A N 1
ATOM 2206 C CA . ARG A 1 301 ? 26.938 -17.641 3.188 1 92.38 301 ARG A CA 1
ATOM 2207 C C . ARG A 1 301 ? 25.906 -17.828 2.076 1 92.38 301 ARG A C 1
ATOM 2209 O O . ARG A 1 301 ? 24.953 -18.594 2.234 1 92.38 301 ARG A O 1
ATOM 2216 N N . CYS A 1 302 ? 26.094 -17.109 0.939 1 94.38 302 CYS A N 1
ATOM 2217 C CA . CYS A 1 302 ? 25.172 -17.234 -0.183 1 94.38 302 CYS A CA 1
ATOM 2218 C C . CYS A 1 302 ? 25.172 -18.656 -0.738 1 94.38 302 CYS A C 1
ATOM 2220 O O . CYS A 1 302 ? 24.125 -19.234 -0.973 1 94.38 302 CYS A O 1
ATOM 2222 N N . ARG A 1 303 ? 26.359 -19.172 -0.907 1 95.88 303 ARG A N 1
ATOM 2223 C CA . ARG A 1 303 ? 26.453 -20.531 -1.403 1 95.88 303 ARG A CA 1
ATOM 2224 C C . ARG A 1 303 ? 25.781 -21.516 -0.446 1 95.88 303 ARG A C 1
ATOM 2226 O O . ARG A 1 303 ? 25.062 -22.406 -0.876 1 95.88 303 ARG A O 1
ATOM 2233 N N . ARG A 1 304 ? 26.016 -21.344 0.79 1 94.75 304 ARG A N 1
ATOM 2234 C CA . ARG A 1 304 ? 25.422 -22.219 1.799 1 94.75 304 ARG A CA 1
ATOM 2235 C C . ARG A 1 304 ? 23.906 -22.188 1.715 1 94.75 304 ARG A C 1
ATOM 2237 O O . ARG A 1 304 ? 23.25 -23.234 1.71 1 94.75 304 ARG A O 1
ATOM 2244 N N . LEU A 1 305 ? 23.312 -21.016 1.663 1 95.25 305 LEU A N 1
ATOM 2245 C CA . LEU A 1 305 ? 21.859 -20.906 1.617 1 95.25 305 LEU A CA 1
ATOM 2246 C C . LEU A 1 305 ? 21.312 -21.531 0.344 1 95.25 305 LEU A C 1
ATOM 2248 O O . LEU A 1 305 ? 20.344 -22.297 0.395 1 95.25 305 LEU A O 1
ATOM 2252 N N . ILE A 1 306 ? 21.906 -21.219 -0.811 1 97.44 306 ILE A N 1
ATOM 2253 C CA . ILE A 1 306 ? 21.469 -21.75 -2.096 1 97.44 306 ILE A CA 1
ATOM 2254 C C . ILE A 1 306 ? 21.5 -23.266 -2.072 1 97.44 306 ILE A C 1
ATOM 2256 O O . ILE A 1 306 ? 20.5 -23.922 -2.402 1 97.44 306 ILE A O 1
ATOM 2260 N N . MET A 1 307 ? 22.578 -23.828 -1.605 1 96.75 307 MET A N 1
ATOM 2261 C CA . MET A 1 307 ? 22.766 -25.266 -1.651 1 96.75 307 MET A CA 1
ATOM 2262 C C . MET A 1 307 ? 21.953 -25.969 -0.57 1 96.75 307 MET A C 1
ATOM 2264 O O . MET A 1 307 ? 21.688 -27.156 -0.663 1 96.75 307 MET A O 1
ATOM 2268 N N . ASP A 1 308 ? 21.609 -25.25 0.4 1 95.38 308 ASP A N 1
ATOM 2269 C CA . ASP A 1 308 ? 20.812 -25.797 1.49 1 95.38 308 ASP A CA 1
ATOM 2270 C C . ASP A 1 308 ? 19.344 -25.969 1.066 1 95.38 308 ASP A C 1
ATOM 2272 O O . ASP A 1 308 ? 18.719 -26.969 1.411 1 95.38 308 ASP A O 1
ATOM 2276 N N . VAL A 1 309 ? 18.797 -25 0.262 1 96 309 VAL A N 1
ATOM 2277 C CA . VAL A 1 309 ? 17.344 -24.969 0.12 1 96 309 VAL A CA 1
ATOM 2278 C C . VAL A 1 309 ? 16.953 -25.234 -1.333 1 96 309 VAL A C 1
ATOM 2280 O O . VAL A 1 309 ? 15.82 -25.609 -1.62 1 96 309 VAL A O 1
ATOM 2283 N N . SER A 1 310 ? 17.797 -25.109 -2.297 1 96.12 310 SER A N 1
ATOM 2284 C CA . SER A 1 310 ? 17.391 -25 -3.693 1 96.12 310 SER A CA 1
ATOM 2285 C C . SER A 1 310 ? 17.438 -26.359 -4.395 1 96.12 310 SER A C 1
ATOM 2287 O O . SER A 1 310 ? 16.594 -26.656 -5.238 1 96.12 310 SER A O 1
ATOM 2289 N N . PRO A 1 311 ? 18.422 -27.266 -4.086 1 94.19 311 PRO A N 1
ATOM 2290 C CA . PRO A 1 311 ? 18.484 -28.531 -4.82 1 94.19 311 PRO A CA 1
ATOM 2291 C C . PRO A 1 311 ? 17.219 -29.375 -4.652 1 94.19 311 PRO A C 1
ATOM 2293 O O . PRO A 1 311 ? 16.641 -29.422 -3.562 1 94.19 311 PRO A O 1
ATOM 2296 N N . SER A 1 312 ? 16.844 -30.031 -5.699 1 91.88 312 SER A N 1
ATOM 2297 C CA . SER A 1 312 ? 15.695 -30.922 -5.645 1 91.88 312 SER A CA 1
ATOM 2298 C C . SER A 1 312 ? 15.922 -32.031 -4.641 1 91.88 312 SER A C 1
ATOM 2300 O O . SER A 1 312 ? 14.961 -32.656 -4.152 1 91.88 312 SER A O 1
ATOM 2302 N N . THR A 1 313 ? 17.141 -32.25 -4.316 1 89.62 313 THR A N 1
ATOM 2303 C CA . THR A 1 313 ? 17.516 -33.344 -3.408 1 89.62 313 THR A CA 1
ATOM 2304 C C . THR A 1 313 ? 17.672 -32.812 -1.982 1 89.62 313 THR A C 1
ATOM 2306 O O . THR A 1 313 ? 18.094 -33.562 -1.091 1 89.62 313 THR A O 1
ATOM 2309 N N . SER A 1 314 ? 17.312 -31.578 -1.816 1 90.19 314 SER A N 1
ATOM 2310 C CA . SER A 1 314 ? 17.484 -30.984 -0.488 1 90.19 314 SER A CA 1
ATOM 2311 C C . SER A 1 314 ? 16.688 -31.766 0.558 1 90.19 314 SER A C 1
ATOM 2313 O O . SER A 1 314 ? 15.555 -32.156 0.31 1 90.19 314 SER A O 1
ATOM 2315 N N . SER A 1 315 ? 17.312 -31.906 1.773 1 89.81 315 SER A N 1
ATOM 2316 C CA . SER A 1 315 ? 16.656 -32.562 2.896 1 89.81 315 SER A CA 1
ATOM 2317 C C . SER A 1 315 ? 16.344 -31.594 4.016 1 89.81 315 SER A C 1
ATOM 2319 O O . SER A 1 315 ? 15.938 -32 5.109 1 89.81 315 SER A O 1
ATOM 2321 N N . THR A 1 316 ? 16.531 -30.375 3.744 1 91.31 316 THR A N 1
ATOM 2322 C CA . THR A 1 316 ? 16.344 -29.375 4.785 1 91.31 316 THR A CA 1
ATOM 2323 C C . THR A 1 316 ? 14.984 -28.672 4.625 1 91.31 316 THR A C 1
ATOM 2325 O O . THR A 1 316 ? 14.508 -28.016 5.555 1 91.31 316 THR A O 1
ATOM 2328 N N . VAL A 1 317 ? 14.414 -28.812 3.422 1 92.69 317 VAL A N 1
ATOM 2329 C CA . VAL A 1 317 ? 13.117 -28.203 3.16 1 92.69 317 VAL A CA 1
ATOM 2330 C C . VAL A 1 317 ? 12.242 -29.156 2.354 1 92.69 317 VAL A C 1
ATOM 2332 O O . VAL A 1 317 ? 12.75 -30.062 1.695 1 92.69 317 VAL A O 1
ATOM 2335 N N . ARG A 1 318 ? 10.945 -29.016 2.5 1 89.69 318 ARG A N 1
ATOM 2336 C CA . ARG A 1 318 ? 10 -29.641 1.59 1 89.69 318 ARG A CA 1
ATOM 2337 C C . ARG A 1 318 ? 9.477 -28.656 0.561 1 89.69 318 ARG A C 1
ATOM 2339 O O . ARG A 1 318 ? 8.961 -27.594 0.921 1 89.69 318 ARG A O 1
ATOM 2346 N N . THR A 1 319 ? 9.578 -29.016 -0.707 1 92.12 319 THR A N 1
ATOM 2347 C CA . THR A 1 319 ? 9.234 -28.094 -1.782 1 92.12 319 THR A CA 1
ATOM 2348 C C . THR A 1 319 ? 7.746 -28.156 -2.098 1 92.12 319 THR A C 1
ATOM 2350 O O . THR A 1 319 ? 7.172 -29.234 -2.207 1 92.12 319 THR A O 1
ATOM 2353 N N . ARG A 1 320 ? 7.148 -26.984 -2.193 1 91 320 ARG A N 1
ATOM 2354 C CA . ARG A 1 320 ? 5.762 -26.844 -2.629 1 91 320 ARG A CA 1
ATOM 2355 C C . ARG A 1 320 ? 5.648 -25.875 -3.795 1 91 320 ARG A C 1
ATOM 2357 O O . ARG A 1 320 ? 6.312 -24.828 -3.805 1 91 320 ARG A O 1
ATOM 2364 N N . VAL A 1 321 ? 4.93 -26.312 -4.812 1 93.62 321 VAL A N 1
ATOM 2365 C CA . VAL A 1 321 ? 4.531 -25.422 -5.91 1 93.62 321 VAL A CA 1
ATOM 2366 C C . VAL A 1 321 ? 3.02 -25.219 -5.887 1 93.62 321 VAL A C 1
ATOM 2368 O O . VAL A 1 321 ? 2.252 -26.172 -6.039 1 93.62 321 VAL A O 1
ATOM 2371 N N . LEU A 1 322 ? 2.615 -24 -5.668 1 93 322 LEU A N 1
ATOM 2372 C CA . LEU A 1 322 ? 1.198 -23.688 -5.535 1 93 322 LEU A CA 1
ATOM 2373 C C . LEU A 1 322 ? 0.6 -23.297 -6.887 1 93 322 LEU A C 1
ATOM 2375 O O . LEU A 1 322 ? 1.311 -22.828 -7.773 1 93 322 LEU A O 1
ATOM 2379 N N . PRO A 1 323 ? -0.739 -23.516 -7.09 1 93.69 323 PRO A N 1
ATOM 2380 C CA . PRO A 1 323 ? -1.377 -23.031 -8.32 1 93.69 323 PRO A CA 1
ATOM 2381 C C . PRO A 1 323 ? -1.305 -21.516 -8.461 1 93.69 323 PRO A C 1
ATOM 2383 O O . PRO A 1 323 ? -1.476 -20.781 -7.48 1 93.69 323 PRO A O 1
ATOM 2386 N N . ASN A 1 324 ? -1.075 -21.094 -9.672 1 95.75 324 ASN A N 1
ATOM 2387 C CA . ASN A 1 324 ? -0.913 -19.672 -9.961 1 95.75 324 ASN A CA 1
ATOM 2388 C C . ASN A 1 324 ? -2.26 -18.984 -10.148 1 95.75 324 ASN A C 1
ATOM 2390 O O . ASN A 1 324 ? -3.146 -19.516 -10.82 1 95.75 324 ASN A O 1
ATOM 2394 N N . VAL A 1 325 ? -2.434 -17.828 -9.547 1 97.81 325 VAL A N 1
ATOM 2395 C CA . VAL A 1 325 ? -3.576 -16.953 -9.773 1 97.81 325 VAL A CA 1
ATOM 2396 C C . VAL A 1 325 ? -3.09 -15.562 -10.164 1 97.81 325 VAL A C 1
ATOM 2398 O O . VAL A 1 325 ? -2.35 -14.922 -9.406 1 97.81 325 VAL A O 1
ATOM 2401 N N . ALA A 1 326 ? -3.496 -15.102 -11.328 1 97.88 326 ALA A N 1
ATOM 2402 C CA . ALA A 1 326 ? -3.141 -13.758 -11.781 1 97.88 326 ALA A CA 1
ATOM 2403 C C . ALA A 1 326 ? -4.262 -12.766 -11.484 1 97.88 326 ALA A C 1
ATOM 2405 O O . ALA A 1 326 ? -5.43 -13.031 -11.781 1 97.88 326 ALA A O 1
ATOM 2406 N N . VAL A 1 327 ? -3.922 -11.633 -10.906 1 98.06 327 VAL A N 1
ATOM 2407 C CA . VAL A 1 327 ? -4.914 -10.625 -10.531 1 98.06 327 VAL A CA 1
ATOM 2408 C C . VAL A 1 327 ? -4.59 -9.297 -11.203 1 98.06 327 VAL A C 1
ATOM 2410 O O . VAL A 1 327 ? -3.482 -8.773 -11.062 1 98.06 327 VAL A O 1
ATOM 2413 N N . PHE A 1 328 ? -5.586 -8.75 -11.898 1 96.56 328 PHE A N 1
ATOM 2414 C CA . PHE A 1 328 ? -5.449 -7.465 -12.57 1 96.56 328 PHE A CA 1
ATOM 2415 C C . PHE A 1 328 ? -6.422 -6.445 -11.992 1 96.56 328 PHE A C 1
ATOM 2417 O O . PHE A 1 328 ? -7.473 -6.812 -11.461 1 96.56 328 PHE A O 1
ATOM 2424 N N . GLY A 1 329 ? -6.059 -5.195 -12.078 1 94 329 GLY A N 1
ATOM 2425 C CA . GLY A 1 329 ? -6.945 -4.113 -11.68 1 94 329 GLY A CA 1
ATOM 2426 C C . GLY A 1 329 ? -7.043 -3.932 -10.18 1 94 329 GLY A C 1
ATOM 2427 O O . GLY A 1 329 ? -8.062 -3.463 -9.672 1 94 329 GLY A O 1
ATOM 2428 N N . ALA A 1 330 ? -6.035 -4.363 -9.477 1 93.56 330 ALA A N 1
ATOM 2429 C CA . ALA A 1 330 ? -6.078 -4.324 -8.016 1 93.56 330 ALA A CA 1
ATOM 2430 C C . ALA A 1 330 ? -5.195 -3.209 -7.469 1 93.56 330 ALA A C 1
ATOM 2432 O O . ALA A 1 330 ? -5.277 -2.861 -6.289 1 93.56 330 ALA A O 1
ATOM 2433 N N . LEU A 1 331 ? -4.367 -2.674 -8.297 1 90.88 331 LEU A N 1
ATOM 2434 C CA . LEU A 1 331 ? -3.369 -1.715 -7.832 1 90.88 331 LEU A CA 1
ATOM 2435 C C . LEU A 1 331 ? -3.664 -0.319 -8.367 1 90.88 331 LEU A C 1
ATOM 2437 O O . LEU A 1 331 ? -4.207 -0.175 -9.469 1 90.88 331 LEU A O 1
ATOM 2441 N N . GLY A 1 332 ? -3.33 0.621 -7.512 1 83.12 332 GLY A N 1
ATOM 2442 C CA . GLY A 1 332 ? -3.439 2.012 -7.922 1 83.12 332 GLY A CA 1
ATOM 2443 C C . GLY A 1 332 ? -4.781 2.631 -7.582 1 83.12 332 GLY A C 1
ATOM 2444 O O . GLY A 1 332 ? -5.766 1.917 -7.379 1 83.12 332 GLY A O 1
ATOM 2445 N N . GLY A 1 333 ? -4.879 3.904 -7.398 1 80.12 333 GLY A N 1
ATOM 2446 C CA . GLY A 1 333 ? -6.113 4.641 -7.164 1 80.12 333 GLY A CA 1
ATOM 2447 C C . GLY A 1 333 ? -6.473 4.754 -5.695 1 80.12 333 GLY A C 1
ATOM 2448 O O . GLY A 1 333 ? -5.949 5.617 -4.988 1 80.12 333 GLY A O 1
ATOM 2449 N N . ARG A 1 334 ? -7.266 3.773 -5.293 1 82.25 334 ARG A N 1
ATOM 2450 C CA . ARG A 1 334 ? -7.734 3.773 -3.908 1 82.25 334 ARG A CA 1
ATOM 2451 C C . ARG A 1 334 ? -6.824 2.93 -3.023 1 82.25 334 ARG A C 1
ATOM 2453 O O . ARG A 1 334 ? -6.789 1.704 -3.148 1 82.25 334 ARG A O 1
ATOM 2460 N N . PHE A 1 335 ? -6.266 3.605 -2.09 1 86.5 335 PHE A N 1
ATOM 2461 C CA . PHE A 1 335 ? -5.285 2.932 -1.248 1 86.5 335 PHE A CA 1
ATOM 2462 C C . PHE A 1 335 ? -5.957 1.902 -0.348 1 86.5 335 PHE A C 1
ATOM 2464 O O . PHE A 1 335 ? -5.383 0.85 -0.06 1 86.5 335 PHE A O 1
ATOM 2471 N N . ASP A 1 336 ? -7.113 2.16 0.142 1 83.25 336 ASP A N 1
ATOM 2472 C CA . ASP A 1 336 ? -7.832 1.205 0.98 1 83.25 336 ASP A CA 1
ATOM 2473 C C . ASP A 1 336 ? -8.117 -0.088 0.22 1 83.25 336 ASP A C 1
ATOM 2475 O O . ASP A 1 336 ? -8.039 -1.179 0.79 1 83.25 336 ASP A O 1
ATOM 2479 N N . HIS A 1 337 ? -8.352 0.034 -1.068 1 86.69 337 HIS A N 1
ATOM 2480 C CA . HIS A 1 337 ? -8.539 -1.147 -1.903 1 86.69 337 HIS A CA 1
ATOM 2481 C C . HIS A 1 337 ? -7.238 -1.938 -2.031 1 86.69 337 HIS A C 1
ATOM 2483 O O . HIS A 1 337 ? -7.258 -3.172 -2.033 1 86.69 337 HIS A O 1
ATOM 2489 N N . GLU A 1 338 ? -6.18 -1.232 -2.178 1 91.25 338 GLU A N 1
ATOM 2490 C CA . GLU A 1 338 ? -4.887 -1.903 -2.279 1 91.25 338 GLU A CA 1
ATOM 2491 C C . GLU A 1 338 ? -4.566 -2.678 -1.004 1 91.25 338 GLU A C 1
ATOM 2493 O O . GLU A 1 338 ? -4.086 -3.811 -1.063 1 91.25 338 GLU A O 1
ATOM 2498 N N . ILE A 1 339 ? -4.855 -2.064 0.112 1 90.94 339 ILE A N 1
ATOM 2499 C CA . ILE A 1 339 ? -4.621 -2.723 1.393 1 90.94 339 ILE A CA 1
ATOM 2500 C C . ILE A 1 339 ? -5.477 -3.984 1.486 1 90.94 339 ILE A C 1
ATOM 2502 O O . ILE A 1 339 ? -4.984 -5.043 1.887 1 90.94 339 ILE A O 1
ATOM 2506 N N . ALA A 1 340 ? -6.734 -3.824 1.128 1 90.19 340 ALA A N 1
ATOM 2507 C CA . ALA A 1 340 ? -7.629 -4.977 1.162 1 90.19 340 ALA A CA 1
ATOM 2508 C C . ALA A 1 340 ? -7.102 -6.105 0.283 1 90.19 340 ALA A C 1
ATOM 2510 O O . ALA A 1 340 ? -7.207 -7.281 0.643 1 90.19 340 ALA A O 1
ATOM 2511 N N . THR A 1 341 ? -6.605 -5.75 -0.824 1 92.62 341 THR A N 1
ATOM 2512 C CA . THR A 1 341 ? -6.027 -6.73 -1.74 1 92.62 341 THR A CA 1
ATOM 2513 C C . THR A 1 341 ? -4.844 -7.441 -1.096 1 92.62 341 THR A C 1
ATOM 2515 O O . THR A 1 341 ? -4.73 -8.664 -1.173 1 92.62 341 THR A O 1
ATOM 2518 N N . MET A 1 342 ? -3.982 -6.703 -0.467 1 93.88 342 MET A N 1
ATOM 2519 C CA . MET A 1 342 ? -2.811 -7.289 0.175 1 93.88 342 MET A CA 1
ATOM 2520 C C . MET A 1 342 ? -3.223 -8.266 1.273 1 93.88 342 MET A C 1
ATOM 2522 O O . MET A 1 342 ? -2.635 -9.336 1.409 1 93.88 342 MET A O 1
ATOM 2526 N N . VAL A 1 343 ? -4.215 -7.898 2.002 1 92 343 VAL A N 1
ATOM 2527 C CA . VAL A 1 343 ? -4.699 -8.75 3.082 1 92 343 VAL A CA 1
ATOM 2528 C C . VAL A 1 343 ? -5.18 -10.086 2.51 1 92 343 VAL A C 1
ATOM 2530 O O . VAL A 1 343 ? -4.84 -11.148 3.031 1 92 343 VAL A O 1
ATOM 2533 N N . ALA A 1 344 ? -5.934 -9.977 1.463 1 93.31 344 ALA A N 1
ATOM 2534 C CA . ALA A 1 344 ? -6.441 -11.203 0.843 1 93.31 344 ALA A CA 1
ATOM 2535 C C . ALA A 1 344 ? -5.301 -12.07 0.325 1 93.31 344 ALA A C 1
ATOM 2537 O O . ALA A 1 344 ? -5.316 -13.289 0.485 1 93.31 344 ALA A O 1
ATOM 2538 N N . VAL A 1 345 ? -4.305 -11.469 -0.276 1 96.06 345 VAL A N 1
ATOM 2539 C CA . VAL A 1 345 ? -3.148 -12.18 -0.807 1 96.06 345 VAL A CA 1
ATOM 2540 C C . VAL A 1 345 ? -2.432 -12.914 0.324 1 96.06 345 VAL A C 1
ATOM 2542 O O . VAL A 1 345 ? -2.059 -14.078 0.178 1 96.06 345 VAL A O 1
ATOM 2545 N N . MET A 1 346 ? -2.254 -12.281 1.456 1 93.31 346 MET A N 1
ATOM 2546 C CA . MET A 1 346 ? -1.546 -12.867 2.59 1 93.31 346 MET A CA 1
ATOM 2547 C C . MET A 1 346 ? -2.352 -14.008 3.201 1 93.31 346 MET A C 1
ATOM 2549 O O . MET A 1 346 ? -1.788 -15.023 3.604 1 93.31 346 MET A O 1
ATOM 2553 N N . ARG A 1 347 ? -3.615 -13.867 3.229 1 90.31 347 ARG A N 1
ATOM 2554 C CA . ARG A 1 347 ? -4.48 -14.859 3.848 1 90.31 347 ARG A CA 1
ATOM 2555 C C . ARG A 1 347 ? -4.48 -16.156 3.047 1 90.31 347 ARG A C 1
ATOM 2557 O O . ARG A 1 347 ? -4.633 -17.25 3.611 1 90.31 347 ARG A O 1
ATOM 2564 N N . PHE A 1 348 ? -4.316 -16.031 1.772 1 92.88 348 PHE A N 1
ATOM 2565 C CA . PHE A 1 348 ? -4.375 -17.219 0.925 1 92.88 348 PHE A CA 1
ATOM 2566 C C . PHE A 1 348 ? -2.982 -17.625 0.457 1 92.88 348 PHE A C 1
ATOM 2568 O O . PHE A 1 348 ? -2.84 -18.344 -0.534 1 92.88 348 PHE A O 1
ATOM 2575 N N . ALA A 1 349 ? -1.934 -17.188 1.205 1 92.31 349 ALA A N 1
ATOM 2576 C CA . ALA A 1 349 ? -0.542 -17.391 0.806 1 92.31 349 ALA A CA 1
ATOM 2577 C C . ALA A 1 349 ? -0.167 -18.859 0.813 1 92.31 349 ALA A C 1
ATOM 2579 O O . ALA A 1 349 ? 0.785 -19.266 0.145 1 92.31 349 ALA A O 1
ATOM 2580 N N . ARG A 1 350 ? -0.892 -19.719 1.541 1 90.19 350 ARG A N 1
ATOM 2581 C CA . ARG A 1 350 ? -0.575 -21.141 1.633 1 90.19 350 ARG A CA 1
ATOM 2582 C C . ARG A 1 350 ? -1.429 -21.953 0.667 1 90.19 350 ARG A C 1
ATOM 2584 O O . ARG A 1 350 ? -1.269 -23.172 0.564 1 90.19 350 ARG A O 1
ATOM 2591 N N . VAL A 1 351 ? -2.293 -21.281 -0.051 1 92 351 VAL A N 1
ATOM 2592 C CA . VAL A 1 351 ? -3.242 -21.984 -0.909 1 92 351 VAL A CA 1
ATOM 2593 C C . VAL A 1 351 ? -2.896 -21.734 -2.375 1 92 351 VAL A C 1
ATOM 2595 O O . VAL A 1 351 ? -2.969 -22.641 -3.199 1 92 351 VAL A O 1
ATOM 2598 N N . PHE A 1 352 ? -2.574 -20.469 -2.623 1 94.62 352 PHE A N 1
ATOM 2599 C CA . PHE A 1 352 ? -2.287 -20.062 -3.994 1 94.62 352 PHE A CA 1
ATOM 2600 C C . PHE A 1 352 ? -1.015 -19.234 -4.055 1 94.62 352 PHE A C 1
ATOM 2602 O O . PHE A 1 352 ? -0.592 -18.656 -3.051 1 94.62 352 PHE A O 1
ATOM 2609 N N . HIS A 1 353 ? -0.374 -19.312 -5.203 1 96.75 353 HIS A N 1
ATOM 2610 C CA . HIS A 1 353 ? 0.558 -18.266 -5.582 1 96.75 353 HIS A CA 1
ATOM 2611 C C . HIS A 1 353 ? -0.154 -17.141 -6.34 1 96.75 353 HIS A C 1
ATOM 2613 O O . HIS A 1 353 ? -0.204 -17.156 -7.57 1 96.75 353 HIS A O 1
ATOM 2619 N N . VAL A 1 354 ? -0.646 -16.203 -5.551 1 98.19 354 VAL A N 1
ATOM 2620 C CA . VAL A 1 354 ? -1.387 -15.078 -6.117 1 98.19 354 VAL A CA 1
ATOM 2621 C C . VAL A 1 354 ? -0.423 -13.945 -6.473 1 98.19 354 VAL A C 1
ATOM 2623 O O . VAL A 1 354 ? 0.265 -13.414 -5.602 1 98.19 354 VAL A O 1
ATOM 2626 N N . PHE A 1 355 ? -0.336 -13.617 -7.715 1 97.62 355 PHE A N 1
ATOM 2627 C CA . PHE A 1 355 ? 0.459 -12.445 -8.039 1 97.62 355 PHE A CA 1
ATOM 2628 C C . PHE A 1 355 ? -0.421 -11.328 -8.594 1 97.62 355 PHE A C 1
ATOM 2630 O O . PHE A 1 355 ? -1.196 -11.555 -9.523 1 97.62 355 PHE A O 1
ATOM 2637 N N . VAL A 1 356 ? -0.363 -10.219 -7.953 1 97.12 356 VAL A N 1
ATOM 2638 C CA . VAL A 1 356 ? -1.079 -9.008 -8.328 1 97.12 356 VAL A CA 1
ATOM 2639 C C . VAL A 1 356 ? -0.221 -8.172 -9.281 1 97.12 356 VAL A C 1
ATOM 2641 O O . VAL A 1 356 ? 0.95 -7.91 -9 1 97.12 356 VAL A O 1
ATOM 2644 N N . VAL A 1 357 ? -0.901 -7.773 -10.422 1 94.69 357 VAL A N 1
ATOM 2645 C CA . VAL A 1 357 ? -0.083 -7.238 -11.508 1 94.69 357 VAL A CA 1
ATOM 2646 C C . VAL A 1 357 ? -0.697 -5.938 -12.023 1 94.69 357 VAL A C 1
ATOM 2648 O O . VAL A 1 357 ? -1.92 -5.828 -12.141 1 94.69 357 VAL A O 1
ATOM 2651 N N . ASN A 1 358 ? 0.095 -4.922 -12.219 1 91.12 358 ASN A N 1
ATOM 2652 C CA . ASN A 1 358 ? -0.187 -3.834 -13.148 1 91.12 358 ASN A CA 1
ATOM 2653 C C . ASN A 1 358 ? 1.011 -3.537 -14.047 1 91.12 358 ASN A C 1
ATOM 2655 O O . ASN A 1 358 ? 1.959 -4.32 -14.102 1 91.12 358 ASN A O 1
ATOM 2659 N N . VAL A 1 359 ? 1.019 -2.477 -14.75 1 87.81 359 VAL A N 1
ATOM 2660 C CA . VAL A 1 359 ? 2.033 -2.219 -15.766 1 87.81 359 VAL A CA 1
ATOM 2661 C C . VAL A 1 359 ? 3.385 -1.974 -15.094 1 87.81 359 VAL A C 1
ATOM 2663 O O . VAL A 1 359 ? 4.434 -2.184 -15.711 1 87.81 359 VAL A O 1
ATOM 2666 N N . TYR A 1 360 ? 3.41 -1.673 -13.82 1 88.25 360 TYR A N 1
ATOM 2667 C CA . TYR A 1 360 ? 4.645 -1.258 -13.164 1 88.25 360 TYR A CA 1
ATOM 2668 C C . TYR A 1 360 ? 5.137 -2.326 -12.195 1 88.25 360 TYR A C 1
ATOM 2670 O O . TYR A 1 360 ? 6.332 -2.398 -11.898 1 88.25 360 TYR A O 1
ATOM 2678 N N . THR A 1 361 ? 4.211 -3.146 -11.719 1 92.19 361 THR A N 1
ATOM 2679 C CA . THR A 1 361 ? 4.523 -3.916 -10.523 1 92.19 361 THR A CA 1
ATOM 2680 C C . THR A 1 361 ? 3.945 -5.324 -10.617 1 92.19 361 THR A C 1
ATOM 2682 O O . THR A 1 361 ? 2.852 -5.516 -11.148 1 92.19 361 THR A O 1
ATOM 2685 N N . VAL A 1 362 ? 4.695 -6.309 -10.125 1 95.69 362 VAL A N 1
ATOM 2686 C CA . VAL A 1 362 ? 4.188 -7.625 -9.75 1 95.69 362 VAL A CA 1
ATOM 2687 C C . VAL A 1 362 ? 4.473 -7.891 -8.273 1 95.69 362 VAL A C 1
ATOM 2689 O O . VAL A 1 362 ? 5.602 -7.711 -7.812 1 95.69 362 VAL A O 1
ATOM 2692 N N . LEU A 1 363 ? 3.498 -8.25 -7.492 1 96.81 363 LEU A N 1
ATOM 2693 C CA . LEU A 1 363 ? 3.76 -8.539 -6.086 1 96.81 363 LEU A CA 1
ATOM 2694 C C . LEU A 1 363 ? 3.055 -9.828 -5.656 1 96.81 363 LEU A C 1
ATOM 2696 O O . LEU A 1 363 ? 2.031 -10.195 -6.234 1 96.81 363 LEU A O 1
ATOM 2700 N N . PHE A 1 364 ? 3.586 -10.531 -4.715 1 98.19 364 PHE A N 1
ATOM 2701 C CA . PHE A 1 364 ? 3.004 -11.75 -4.168 1 98.19 364 PHE A CA 1
ATOM 2702 C C . PHE A 1 364 ? 3.529 -12.023 -2.764 1 98.19 364 PHE A C 1
ATOM 2704 O O . PHE A 1 364 ? 4.508 -11.406 -2.332 1 98.19 364 PHE A O 1
ATOM 2711 N N . ALA A 1 365 ? 2.848 -12.883 -2.025 1 97.56 365 ALA A N 1
ATOM 2712 C CA . ALA A 1 365 ? 3.186 -13.211 -0.643 1 97.56 365 ALA A CA 1
ATOM 2713 C C . ALA A 1 365 ? 4.328 -14.219 -0.584 1 97.56 365 ALA A C 1
ATOM 2715 O O . ALA A 1 365 ? 4.379 -15.156 -1.385 1 97.56 365 ALA A O 1
ATOM 2716 N N . CYS A 1 366 ? 5.223 -14.008 0.349 1 97.12 366 CYS A N 1
ATOM 2717 C CA . CYS A 1 366 ? 6.172 -15.055 0.719 1 97.12 366 CYS A CA 1
ATOM 2718 C C . CYS A 1 366 ? 5.5 -16.109 1.581 1 97.12 366 CYS A C 1
ATOM 2720 O O . CYS A 1 366 ? 4.469 -15.859 2.203 1 97.12 366 CYS A O 1
ATOM 2722 N N . TRP A 1 367 ? 6.109 -17.297 1.499 1 94.94 367 TRP A N 1
ATOM 2723 C CA . TRP A 1 367 ? 5.637 -18.328 2.404 1 94.94 367 TRP A CA 1
ATOM 2724 C C . TRP A 1 367 ? 5.883 -17.938 3.857 1 94.94 367 TRP A C 1
ATOM 2726 O O . TRP A 1 367 ? 7.012 -17.625 4.238 1 94.94 367 TRP A O 1
ATOM 2736 N N . PRO A 1 368 ? 4.789 -17.922 4.723 1 90.62 368 PRO A N 1
ATOM 2737 C CA . PRO A 1 368 ? 4.992 -17.594 6.133 1 90.62 368 PRO A CA 1
ATOM 2738 C C . PRO A 1 368 ? 5.93 -18.562 6.844 1 90.62 368 PRO A C 1
ATOM 2740 O O . PRO A 1 368 ? 5.75 -19.781 6.75 1 90.62 368 PRO A O 1
ATOM 2743 N N . ASP A 1 369 ? 6.973 -18.062 7.496 1 90.31 369 ASP A N 1
ATOM 2744 C CA . ASP A 1 369 ? 7.934 -18.812 8.305 1 90.31 369 ASP A CA 1
ATOM 2745 C C . ASP A 1 369 ? 8.602 -19.906 7.484 1 90.31 369 ASP A C 1
ATOM 2747 O O . ASP A 1 369 ? 8.852 -21 7.992 1 90.31 369 ASP A O 1
ATOM 2751 N N . GLY A 1 370 ? 8.773 -19.688 6.223 1 94 370 GLY A N 1
ATOM 2752 C CA . GLY A 1 370 ? 9.414 -20.609 5.305 1 94 370 GLY A CA 1
ATOM 2753 C C . GLY A 1 370 ? 10.352 -19.938 4.324 1 94 370 GLY A C 1
ATOM 2754 O O . GLY A 1 370 ? 10.914 -18.891 4.629 1 94 370 GLY A O 1
ATOM 2755 N N . VAL A 1 371 ? 10.625 -20.641 3.277 1 96.75 371 VAL A N 1
ATOM 2756 C CA . VAL A 1 371 ? 11.469 -20.125 2.203 1 96.75 371 VAL A CA 1
ATOM 2757 C C . VAL A 1 371 ? 10.617 -19.844 0.965 1 96.75 371 VAL A C 1
ATOM 2759 O O . VAL A 1 371 ? 9.719 -20.625 0.638 1 96.75 371 VAL A O 1
ATOM 2762 N N . THR A 1 372 ? 10.766 -18.75 0.399 1 98.25 372 THR A N 1
ATOM 2763 C CA . THR A 1 372 ? 10.203 -18.453 -0.913 1 98.25 372 THR A CA 1
ATOM 2764 C C . THR A 1 372 ? 11.305 -18.281 -1.952 1 98.25 372 THR A C 1
ATOM 2766 O O . THR A 1 372 ? 12.219 -17.484 -1.77 1 98.25 372 THR A O 1
ATOM 2769 N N . GLN A 1 373 ? 11.219 -19.047 -2.992 1 98.06 373 GLN A N 1
ATOM 2770 C CA . GLN A 1 373 ? 12.188 -18.969 -4.078 1 98.06 373 GLN A CA 1
ATOM 2771 C C . GLN A 1 373 ? 11.5 -18.656 -5.406 1 98.06 373 GLN A C 1
ATOM 2773 O O . GLN A 1 373 ? 10.617 -19.406 -5.836 1 98.06 373 GLN A O 1
ATOM 2778 N N . LEU A 1 374 ? 11.859 -17.609 -6.012 1 98.12 374 LEU A N 1
ATOM 2779 C CA . LEU A 1 374 ? 11.328 -17.141 -7.289 1 98.12 374 LEU A CA 1
ATOM 2780 C C . LEU A 1 374 ? 12.297 -17.453 -8.422 1 98.12 374 LEU A C 1
ATOM 2782 O O . LEU A 1 374 ? 13.477 -17.109 -8.352 1 98.12 374 LEU A O 1
ATOM 2786 N N . LEU A 1 375 ? 11.805 -18.125 -9.422 1 97.19 375 LEU A N 1
ATOM 2787 C CA . LEU A 1 375 ? 12.562 -18.328 -10.648 1 97.19 375 LEU A CA 1
ATOM 2788 C C . LEU A 1 375 ? 12.172 -17.297 -11.703 1 97.19 375 LEU A C 1
ATOM 2790 O O . LEU A 1 375 ? 11.039 -17.281 -12.172 1 97.19 375 LEU A O 1
ATOM 2794 N N . MET A 1 376 ? 13.086 -16.438 -12.086 1 96.25 376 MET A N 1
ATOM 2795 C CA . MET A 1 376 ? 12.867 -15.391 -13.078 1 96.25 376 MET A CA 1
ATOM 2796 C C . MET A 1 376 ? 12.734 -15.984 -14.477 1 96.25 376 MET A C 1
ATOM 2798 O O . MET A 1 376 ? 13.133 -17.125 -14.719 1 96.25 376 MET A O 1
ATOM 2802 N N . PRO A 1 377 ? 12.188 -15.219 -15.406 1 94 377 PRO A N 1
ATOM 2803 C CA . PRO A 1 377 ? 12.031 -15.727 -16.766 1 94 377 PRO A CA 1
ATOM 2804 C C . PRO A 1 377 ? 13.352 -16.156 -17.391 1 94 377 PRO A C 1
ATOM 2806 O O . PRO A 1 377 ? 14.406 -15.641 -17.047 1 94 377 PRO A O 1
ATOM 2809 N N . PRO A 1 378 ? 13.234 -17.094 -18.344 1 92.19 378 PRO A N 1
ATOM 2810 C CA . PRO A 1 378 ? 14.453 -17.578 -19 1 92.19 378 PRO A CA 1
ATOM 2811 C C . PRO A 1 378 ? 15.242 -16.453 -19.688 1 92.19 378 PRO A C 1
ATOM 2813 O O . PRO A 1 378 ? 16.469 -16.547 -19.797 1 92.19 378 PRO A O 1
ATOM 2816 N N . SER A 1 379 ? 14.586 -15.406 -20.062 1 88.75 379 SER A N 1
ATOM 2817 C CA . SER A 1 379 ? 15.242 -14.32 -20.781 1 88.75 379 SER A CA 1
ATOM 2818 C C . SER A 1 379 ? 16 -13.398 -19.828 1 88.75 379 SER A C 1
ATOM 2820 O O . SER A 1 379 ? 16.766 -12.547 -20.266 1 88.75 379 SER A O 1
ATOM 2822 N N . TRP A 1 380 ? 15.781 -13.602 -18.578 1 90 380 TRP A N 1
ATOM 2823 C CA . TRP A 1 380 ? 16.469 -12.758 -17.609 1 90 380 TRP A CA 1
ATOM 2824 C C . TRP A 1 380 ? 17.969 -13.07 -17.578 1 90 380 TRP A C 1
ATOM 2826 O O . TRP A 1 380 ? 18.359 -14.234 -17.656 1 90 380 TRP A O 1
ATOM 2836 N N . SER A 1 381 ? 18.844 -12.102 -17.438 1 88.5 381 SER A N 1
ATOM 2837 C CA . SER A 1 381 ? 20.266 -12.273 -17.25 1 88.5 381 SER A CA 1
ATOM 2838 C C . SER A 1 381 ? 20.828 -11.203 -16.312 1 88.5 381 SER A C 1
ATOM 2840 O O . SER A 1 381 ? 20.328 -10.078 -16.281 1 88.5 381 SER A O 1
ATOM 2842 N N . GLN A 1 382 ? 21.844 -11.664 -15.562 1 85.69 382 GLN A N 1
ATOM 2843 C CA . GLN A 1 382 ? 22.453 -10.727 -14.617 1 85.69 382 GLN A CA 1
ATOM 2844 C C . GLN A 1 382 ? 23.062 -9.531 -15.336 1 85.69 382 GLN A C 1
ATOM 2846 O O . GLN A 1 382 ? 22.875 -8.383 -14.914 1 85.69 382 GLN A O 1
ATOM 2851 N N . GLU A 1 383 ? 23.797 -9.82 -16.422 1 80.81 383 GLU A N 1
ATOM 2852 C CA . GLU A 1 383 ? 24.438 -8.766 -17.188 1 80.81 383 GLU A CA 1
ATOM 2853 C C . GLU A 1 383 ? 23.406 -7.77 -17.719 1 80.81 383 GLU A C 1
ATOM 2855 O O . GLU A 1 383 ? 23.625 -6.555 -17.656 1 80.81 383 GLU A O 1
ATOM 2860 N N . GLY A 1 384 ? 22.359 -8.289 -18.25 1 76.25 384 GLY A N 1
ATOM 2861 C CA . GLY A 1 384 ? 21.328 -7.434 -18.781 1 76.25 384 GLY A CA 1
ATOM 2862 C C . GLY A 1 384 ? 20.625 -6.598 -17.734 1 76.25 384 GLY A C 1
ATOM 2863 O O . GLY A 1 384 ? 20.281 -5.438 -17.984 1 76.25 384 GLY A O 1
ATOM 2864 N N . ASN A 1 385 ? 20.469 -7.148 -16.625 1 74.56 385 ASN A N 1
ATOM 2865 C CA . ASN A 1 385 ? 19.703 -6.477 -15.586 1 74.56 385 ASN A CA 1
ATOM 2866 C C . ASN A 1 385 ? 20.547 -5.469 -14.82 1 74.56 385 ASN A C 1
ATOM 2868 O O . ASN A 1 385 ? 20.031 -4.457 -14.336 1 74.56 385 ASN A O 1
ATOM 2872 N N . LEU A 1 386 ? 21.812 -5.719 -14.609 1 72.69 386 LEU A N 1
ATOM 2873 C CA . LEU A 1 386 ? 22.625 -4.855 -13.758 1 72.69 386 LEU A CA 1
ATOM 2874 C C . LEU A 1 386 ? 23.484 -3.922 -14.602 1 72.69 386 LEU A C 1
ATOM 2876 O O . LEU A 1 386 ? 24.188 -3.055 -14.055 1 72.69 386 LEU A O 1
ATOM 2880 N N . ALA A 1 387 ? 23.531 -4.008 -15.945 1 61.38 387 ALA A N 1
ATOM 2881 C CA . ALA A 1 387 ? 24.406 -3.227 -16.812 1 61.38 387 ALA A CA 1
ATOM 2882 C C . ALA A 1 387 ? 24.172 -1.73 -16.625 1 61.38 387 ALA A C 1
ATOM 2884 O O . ALA A 1 387 ? 25.016 -0.91 -16.984 1 61.38 387 ALA A O 1
ATOM 2885 N N . ARG A 1 388 ? 23.016 -1.177 -16.391 1 52.69 388 ARG A N 1
ATOM 2886 C CA . ARG A 1 388 ? 22.969 0.281 -16.453 1 52.69 388 ARG A CA 1
ATOM 2887 C C . ARG A 1 388 ? 23.953 0.903 -15.477 1 52.69 388 ARG A C 1
ATOM 2889 O O . ARG A 1 388 ? 24.188 2.113 -15.5 1 52.69 388 ARG A O 1
ATOM 2896 N N . ASP A 1 389 ? 23.969 0.294 -14.312 1 44.72 389 ASP A N 1
ATOM 2897 C CA . ASP A 1 389 ? 24.5 1.248 -13.344 1 44.72 389 ASP A CA 1
ATOM 2898 C C . ASP A 1 389 ? 25.859 1.774 -13.797 1 44.72 389 ASP A C 1
ATOM 2900 O O . ASP A 1 389 ? 26.328 2.803 -13.305 1 44.72 389 ASP A O 1
ATOM 2904 N N . LEU A 1 390 ? 26.719 0.849 -14.281 1 35.34 390 LEU A N 1
ATOM 2905 C CA . LEU A 1 390 ? 28.094 1.335 -14.234 1 35.34 390 LEU A CA 1
ATOM 2906 C C . LEU A 1 390 ? 28.328 2.438 -15.266 1 35.34 390 LEU A C 1
ATOM 2908 O O . LEU A 1 390 ? 29.25 3.238 -15.133 1 35.34 390 LEU A O 1
ATOM 2912 N N . SER A 1 391 ? 28.031 2.104 -16.594 1 34.09 391 SER A N 1
ATOM 2913 C CA . SER A 1 391 ? 28.688 3.01 -17.531 1 34.09 391 SER A CA 1
ATOM 2914 C C . SER A 1 391 ? 27.922 4.328 -17.641 1 34.09 391 SER A C 1
ATOM 2916 O O . SER A 1 391 ? 26.719 4.34 -17.859 1 34.09 391 SER A O 1
ATOM 2918 N N . GLY A 1 392 ? 27.609 5.16 -16.812 1 34 392 GLY A N 1
ATOM 2919 C CA . GLY A 1 392 ? 27.141 6.531 -16.969 1 34 392 GLY A CA 1
ATOM 2920 C C . GLY A 1 392 ? 26.625 6.828 -18.375 1 34 392 GLY A C 1
ATOM 2921 O O . GLY A 1 392 ? 26.25 7.961 -18.672 1 34 392 GLY A O 1
ATOM 2922 N N . VAL A 1 393 ? 27.281 6.281 -19.484 1 29.88 393 VAL A N 1
ATOM 2923 C CA . VAL A 1 393 ? 27.109 6.703 -20.875 1 29.88 393 VAL A CA 1
ATOM 2924 C C . VAL A 1 393 ? 25.828 6.09 -21.438 1 29.88 393 VAL A C 1
ATOM 2926 O O . VAL A 1 393 ? 25.672 4.867 -21.469 1 29.88 393 VAL A O 1
ATOM 2929 N N . GLU A 1 394 ? 24.672 6.793 -21.375 1 35.19 394 GLU A N 1
ATOM 2930 C CA . GLU A 1 394 ? 23.625 6.457 -22.312 1 35.19 394 GLU A CA 1
ATOM 2931 C C . GLU A 1 394 ? 24.203 6.098 -23.688 1 35.19 394 GLU A C 1
ATOM 2933 O O . GLU A 1 394 ? 24.672 6.977 -24.422 1 35.19 394 GLU A O 1
ATOM 2938 N N . GLU A 1 395 ? 24.969 5.094 -23.953 1 34.78 395 GLU A N 1
ATOM 2939 C CA . GLU A 1 395 ? 25.156 4.883 -25.391 1 34.78 395 GLU A CA 1
ATOM 2940 C C . GLU A 1 395 ? 23.828 4.906 -26.141 1 34.78 395 GLU A C 1
ATOM 2942 O O . GLU A 1 395 ? 22.844 4.289 -25.703 1 34.78 395 GLU A O 1
ATOM 2947 N N . GLU A 1 396 ? 23.547 5.883 -27.031 1 36.19 396 GLU A N 1
ATOM 2948 C CA . GLU A 1 396 ? 22.453 6.191 -27.953 1 36.19 396 GLU A CA 1
ATOM 2949 C C . GLU A 1 396 ? 21.672 4.934 -28.312 1 36.19 396 GLU A C 1
ATOM 2951 O O . GLU A 1 396 ? 20.453 5 -28.547 1 36.19 396 GLU A O 1
ATOM 2956 N N . GLY A 1 397 ? 22.203 3.797 -28.828 1 35.12 397 GLY A N 1
ATOM 2957 C CA . GLY A 1 397 ? 21.656 2.688 -29.594 1 35.12 397 GLY A CA 1
ATOM 2958 C C . GLY A 1 397 ? 21.016 1.622 -28.719 1 35.12 397 GLY A C 1
ATOM 2959 O O . GLY A 1 397 ? 20.297 0.758 -29.203 1 35.12 397 GLY A O 1
ATOM 2960 N N . THR A 1 398 ? 21.766 1 -27.781 1 36.78 398 THR A N 1
ATOM 2961 C CA . THR A 1 398 ? 21.219 -0.2 -27.156 1 36.78 398 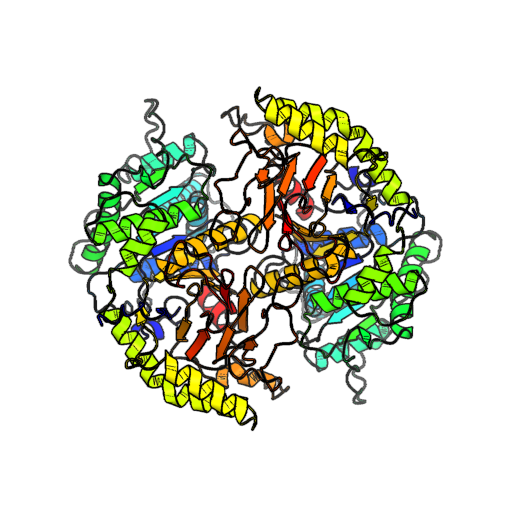THR A CA 1
ATOM 2962 C C . THR A 1 398 ? 20.266 0.167 -26.016 1 36.78 398 THR A C 1
ATOM 2964 O O . THR A 1 398 ? 20.641 0.887 -25.094 1 36.78 398 THR A O 1
ATOM 2967 N N . ALA A 1 399 ? 19.062 0.228 -26.25 1 41.41 399 ALA A N 1
ATOM 2968 C CA . ALA A 1 399 ? 17.938 0.378 -25.328 1 41.41 399 ALA A CA 1
ATOM 2969 C C . ALA A 1 399 ? 18.266 -0.229 -23.953 1 41.41 399 ALA A C 1
ATOM 2971 O O . ALA A 1 399 ? 18.406 -1.448 -23.828 1 41.41 399 ALA A O 1
ATOM 2972 N N . ALA A 1 400 ? 19.125 0.296 -23.203 1 43.66 400 ALA A N 1
ATOM 2973 C CA . ALA A 1 400 ? 19.438 -0.168 -21.844 1 43.66 400 ALA A CA 1
ATOM 2974 C C . ALA A 1 400 ? 18.234 -0.829 -21.203 1 43.66 400 ALA A C 1
ATOM 2976 O O . ALA A 1 400 ? 17.141 -0.239 -21.141 1 43.66 400 ALA A O 1
ATOM 2977 N N . VAL A 1 401 ? 18.172 -2.207 -21.141 1 52.38 401 VAL A N 1
ATOM 2978 C CA . VAL A 1 401 ? 17.125 -2.996 -20.5 1 52.38 401 VAL A CA 1
ATOM 2979 C C . VAL A 1 401 ? 16.938 -2.523 -19.062 1 52.38 401 VAL A C 1
ATOM 2981 O O . VAL A 1 401 ? 17.891 -2.457 -18.281 1 52.38 401 VAL A O 1
ATOM 2984 N N . GLU A 1 402 ? 15.969 -1.825 -18.688 1 70.31 402 GLU A N 1
ATOM 2985 C CA . GLU A 1 402 ? 15.617 -1.429 -17.328 1 70.31 402 GLU A CA 1
ATOM 2986 C C . GLU A 1 402 ? 15.594 -2.633 -16.375 1 70.31 402 GLU A C 1
ATOM 2988 O O . GLU A 1 402 ? 15.117 -3.705 -16.75 1 70.31 402 GLU A O 1
ATOM 2993 N N . PRO A 1 403 ? 16.391 -2.545 -15.312 1 82.25 403 PRO A N 1
ATOM 2994 C CA . PRO A 1 403 ? 16.453 -3.656 -14.359 1 82.25 403 PRO A CA 1
ATOM 2995 C C . PRO A 1 403 ? 15.109 -3.957 -13.703 1 82.25 403 PRO A C 1
ATOM 2997 O O . PRO A 1 403 ? 14.258 -3.072 -13.602 1 82.25 403 PRO A O 1
ATOM 3000 N N . TYR A 1 404 ? 14.977 -5.297 -13.43 1 88.25 404 TYR A N 1
ATOM 3001 C CA . TYR A 1 404 ? 13.906 -5.625 -12.492 1 88.25 404 TYR A CA 1
ATOM 3002 C C . TYR A 1 404 ? 14.227 -5.105 -11.102 1 88.25 404 TYR A C 1
ATOM 3004 O O . TYR A 1 404 ? 15.094 -5.645 -10.414 1 88.25 404 TYR A O 1
ATOM 3012 N N . MET A 1 405 ? 13.555 -4.051 -10.742 1 88 405 MET A N 1
ATOM 3013 C CA . MET A 1 405 ? 13.633 -3.592 -9.359 1 88 405 MET A CA 1
ATOM 3014 C C . MET A 1 405 ? 12.875 -4.531 -8.43 1 88 405 MET A C 1
ATOM 3016 O O . MET A 1 405 ? 12.039 -5.312 -8.875 1 88 405 MET A O 1
ATOM 3020 N N . SER A 1 406 ? 13.266 -4.5 -7.203 1 92.19 406 SER A N 1
ATOM 3021 C CA . SER A 1 406 ? 12.586 -5.402 -6.273 1 92.19 406 SER A CA 1
ATOM 3022 C C . SER A 1 406 ? 12.523 -4.805 -4.871 1 92.19 406 SER A C 1
ATOM 3024 O O . SER A 1 406 ? 13.273 -3.877 -4.551 1 92.19 406 SER A O 1
ATOM 3026 N N . GLY A 1 407 ? 11.57 -5.27 -4.102 1 91.81 407 GLY A N 1
ATOM 3027 C CA . GLY A 1 407 ? 11.453 -4.961 -2.684 1 91.81 407 GLY A CA 1
ATOM 3028 C C . GLY A 1 407 ? 10.93 -6.125 -1.863 1 91.81 407 GLY A C 1
ATOM 3029 O O . GLY A 1 407 ? 10.18 -6.965 -2.369 1 91.81 407 GLY A O 1
ATOM 3030 N N . ILE A 1 408 ? 11.469 -6.289 -0.686 1 94.62 408 ILE A N 1
ATOM 3031 C CA . ILE A 1 408 ? 10.938 -7.199 0.325 1 94.62 408 ILE A CA 1
ATOM 3032 C C . ILE A 1 408 ? 10.227 -6.398 1.412 1 94.62 408 ILE A C 1
ATOM 3034 O O . ILE A 1 408 ? 10.852 -5.621 2.133 1 94.62 408 ILE A O 1
ATOM 3038 N N . VAL A 1 409 ? 8.922 -6.602 1.537 1 93.94 409 VAL A N 1
ATOM 3039 C CA . VAL A 1 409 ? 8.117 -5.738 2.395 1 93.94 409 VAL A CA 1
ATOM 3040 C C . VAL A 1 409 ? 7.512 -6.562 3.531 1 93.94 409 VAL A C 1
ATOM 3042 O O . VAL A 1 409 ? 6.426 -7.125 3.389 1 93.94 409 VAL A O 1
ATOM 3045 N N . PRO A 1 410 ? 8.156 -6.559 4.652 1 92.44 410 PRO A N 1
ATOM 3046 C CA . PRO A 1 410 ? 7.523 -7.156 5.828 1 92.44 410 PRO A CA 1
ATOM 3047 C C . PRO A 1 410 ? 6.434 -6.273 6.426 1 92.44 410 PRO A C 1
ATOM 3049 O O . PRO A 1 410 ? 6.672 -5.098 6.707 1 92.44 410 PRO A O 1
ATOM 3052 N N . LEU A 1 411 ? 5.223 -6.758 6.594 1 91.12 411 LEU A N 1
ATOM 3053 C CA . LEU A 1 411 ? 4.109 -6 7.156 1 91.12 411 LEU A CA 1
ATOM 3054 C C . LEU A 1 411 ? 4.105 -6.09 8.68 1 91.12 411 LEU A C 1
ATOM 3056 O O . LEU A 1 411 ? 3.105 -6.488 9.281 1 91.12 411 LEU A O 1
ATOM 3060 N N . GLY A 1 412 ? 5.113 -5.723 9.328 1 85.88 412 GLY A N 1
ATOM 3061 C CA . GLY A 1 412 ? 5.48 -5.734 10.734 1 85.88 412 GLY A CA 1
ATOM 3062 C C . GLY A 1 412 ? 6.98 -5.773 10.953 1 85.88 412 GLY A C 1
ATOM 3063 O O . GLY A 1 412 ? 7.758 -5.73 10 1 85.88 412 GLY A O 1
ATOM 3064 N N . PRO A 1 413 ? 7.387 -5.766 12.195 1 84.19 413 PRO A N 1
ATOM 3065 C CA . PRO A 1 413 ? 8.828 -5.82 12.461 1 84.19 413 PRO A CA 1
ATOM 3066 C C . PRO A 1 413 ? 9.453 -7.156 12.062 1 84.19 413 PRO A C 1
ATOM 3068 O O . PRO A 1 413 ? 9.062 -8.203 12.586 1 84.19 413 PRO A O 1
ATOM 3071 N N . LEU A 1 414 ? 10.414 -7.059 11.188 1 87.62 414 LEU A N 1
ATOM 3072 C CA . LEU A 1 414 ? 11.117 -8.258 10.727 1 87.62 414 LEU A CA 1
ATOM 3073 C C . LEU A 1 414 ? 12.008 -8.82 11.828 1 87.62 414 LEU A C 1
ATOM 3075 O O . LEU A 1 414 ? 12.812 -8.086 12.414 1 87.62 414 LEU A O 1
ATOM 3079 N N . ARG A 1 415 ? 11.93 -10.062 12.062 1 86.62 415 ARG A N 1
ATOM 3080 C CA . ARG A 1 415 ? 12.711 -10.672 13.133 1 86.62 415 ARG A CA 1
ATOM 3081 C C . ARG A 1 415 ? 13.945 -11.367 12.586 1 86.62 415 ARG A C 1
ATOM 3083 O O . ARG A 1 415 ? 15.055 -11.188 13.102 1 86.62 415 ARG A O 1
ATOM 3090 N N . GLU A 1 416 ? 13.742 -12.219 11.602 1 90.31 416 GLU A N 1
ATOM 3091 C CA . GLU A 1 416 ? 14.828 -12.977 10.984 1 90.31 416 GLU A CA 1
ATOM 3092 C C . GLU A 1 416 ? 14.641 -13.078 9.477 1 90.31 416 GLU A C 1
ATOM 3094 O O . GLU A 1 416 ? 13.523 -13.266 8.992 1 90.31 416 GLU A O 1
ATOM 3099 N N . MET A 1 417 ? 15.742 -12.969 8.773 1 93 417 MET A N 1
ATOM 3100 C CA . MET A 1 417 ? 15.656 -13.133 7.328 1 93 417 MET A CA 1
ATOM 3101 C C . MET A 1 417 ? 17.047 -13.328 6.723 1 93 417 MET A C 1
ATOM 3103 O O . MET A 1 417 ? 18.031 -12.781 7.223 1 93 417 MET A O 1
ATOM 3107 N N . GLU A 1 418 ? 17.141 -14.086 5.785 1 94.25 418 GLU A N 1
ATOM 3108 C CA . GLU A 1 418 ? 18.312 -14.242 4.934 1 94.25 418 GLU A CA 1
ATOM 3109 C C . GLU A 1 418 ? 17.922 -14.328 3.463 1 94.25 418 GLU A C 1
ATOM 3111 O O . GLU A 1 418 ? 16.953 -15 3.111 1 94.25 418 GLU A O 1
ATOM 3116 N N . THR A 1 419 ? 18.625 -13.562 2.559 1 95.62 419 THR A N 1
ATOM 3117 C CA . THR A 1 419 ? 18.219 -13.555 1.156 1 95.62 419 THR A CA 1
ATOM 3118 C C . THR A 1 419 ? 19.422 -13.781 0.248 1 95.62 419 THR A C 1
ATOM 3120 O O . THR A 1 419 ? 20.562 -13.586 0.666 1 95.62 419 THR A O 1
ATOM 3123 N N . THR A 1 420 ? 19.25 -14.273 -0.894 1 96.5 420 THR A N 1
ATOM 3124 C CA . THR A 1 420 ? 20.188 -14.312 -2.014 1 96.5 420 THR A CA 1
ATOM 3125 C C . THR A 1 420 ? 19.469 -13.961 -3.318 1 96.5 420 THR A C 1
ATOM 3127 O O . THR A 1 420 ? 18.25 -14.055 -3.414 1 96.5 420 THR A O 1
ATOM 3130 N N . GLY A 1 421 ? 20.234 -13.539 -4.289 1 96.75 421 GLY A N 1
ATOM 3131 C CA . GLY A 1 421 ? 19.688 -13.211 -5.594 1 96.75 421 GLY A CA 1
ATOM 3132 C C . GLY A 1 421 ? 19.312 -11.75 -5.734 1 96.75 421 GLY A C 1
ATOM 3133 O O . GLY A 1 421 ? 18.672 -11.359 -6.707 1 96.75 421 GLY A O 1
ATOM 3134 N N . PHE A 1 422 ? 19.703 -10.992 -4.816 1 94.69 422 PHE A N 1
ATOM 3135 C CA . PHE A 1 422 ? 19.516 -9.547 -4.84 1 94.69 422 PHE A CA 1
ATOM 3136 C C . PHE A 1 422 ? 20.859 -8.828 -4.906 1 94.69 422 PHE A C 1
ATOM 3138 O O . PHE A 1 422 ? 21.875 -9.359 -4.461 1 94.69 422 PHE A O 1
ATOM 3145 N N . LEU A 1 423 ? 20.812 -7.668 -5.488 1 91.25 423 LEU A N 1
ATOM 3146 C CA . LEU A 1 423 ? 22.016 -6.863 -5.488 1 91.25 423 LEU A CA 1
ATOM 3147 C C . LEU A 1 423 ? 22.5 -6.594 -4.062 1 91.25 423 LEU A C 1
ATOM 3149 O O . LEU A 1 423 ? 23.688 -6.684 -3.773 1 91.25 423 LEU A O 1
ATOM 3153 N N . TRP A 1 424 ? 21.547 -6.25 -3.236 1 88.75 424 TRP A N 1
ATOM 3154 C CA . TRP A 1 424 ? 21.828 -6.129 -1.81 1 88.75 424 TRP A CA 1
ATOM 3155 C C . TRP A 1 424 ? 21.078 -7.195 -1.018 1 88.75 424 TRP A C 1
ATOM 3157 O O . TRP A 1 424 ? 19.938 -6.988 -0.605 1 88.75 424 TRP A O 1
ATOM 3167 N N . ASN A 1 425 ? 21.766 -8.242 -0.676 1 91.5 425 ASN A N 1
ATOM 3168 C CA . ASN A 1 425 ? 21.188 -9.297 0.149 1 91.5 425 ASN A CA 1
ATOM 3169 C C . ASN A 1 425 ? 21.078 -8.875 1.61 1 91.5 425 ASN A C 1
ATOM 3171 O O . ASN A 1 425 ? 21.781 -7.953 2.047 1 91.5 425 ASN A O 1
ATOM 3175 N N . VAL A 1 426 ? 20.219 -9.484 2.303 1 90.31 426 VAL A N 1
ATOM 3176 C CA . VAL A 1 426 ? 19.984 -9.156 3.701 1 90.31 426 VAL A CA 1
ATOM 3177 C C . VAL A 1 426 ? 20.219 -10.383 4.574 1 90.31 426 VAL A C 1
ATOM 3179 O O . VAL A 1 426 ? 19.812 -11.492 4.223 1 90.31 426 VAL A O 1
ATOM 3182 N N . VAL A 1 427 ? 20.922 -10.195 5.609 1 90.69 427 VAL A N 1
ATOM 3183 C CA . VAL A 1 427 ? 21.047 -11.172 6.684 1 90.69 427 VAL A CA 1
ATOM 3184 C C . VAL A 1 427 ? 20.719 -10.516 8.023 1 90.69 427 VAL A C 1
ATOM 3186 O O . VAL A 1 427 ? 21.422 -9.594 8.453 1 90.69 427 VAL A O 1
ATOM 3189 N N . LYS A 1 428 ? 19.672 -10.945 8.578 1 88.94 428 LYS A N 1
ATOM 3190 C CA . LYS A 1 428 ? 19.219 -10.383 9.852 1 88.94 428 LYS A CA 1
ATOM 3191 C C . LYS A 1 428 ? 18.953 -11.477 10.875 1 88.94 428 LYS A C 1
ATOM 3193 O O . LYS A 1 428 ? 18.141 -12.375 10.641 1 88.94 428 LYS A O 1
ATOM 3198 N N . ASN A 1 429 ? 19.625 -11.359 12.07 1 85.62 429 ASN A N 1
ATOM 3199 C CA . ASN A 1 429 ? 19.438 -12.219 13.234 1 85.62 429 ASN A CA 1
ATOM 3200 C C . ASN A 1 429 ? 19.516 -13.695 12.859 1 85.62 429 ASN A C 1
ATOM 3202 O O . ASN A 1 429 ? 18.625 -14.484 13.211 1 85.62 429 ASN A O 1
ATOM 3206 N N . ARG A 1 430 ? 20.516 -14.039 12.055 1 86.25 430 ARG A N 1
ATOM 3207 C CA . ARG A 1 430 ? 20.766 -15.414 11.633 1 86.25 430 ARG A CA 1
ATOM 3208 C C . ARG A 1 430 ? 22.094 -15.922 12.188 1 86.25 430 ARG A C 1
ATOM 3210 O O . ARG A 1 430 ? 22.922 -15.133 12.656 1 86.25 430 ARG A O 1
ATOM 3217 N N . ARG A 1 431 ? 22.078 -17.188 12.281 1 68.25 431 ARG A N 1
ATOM 3218 C CA . ARG A 1 431 ? 23.328 -17.797 12.703 1 68.25 431 ARG A CA 1
ATOM 3219 C C . ARG A 1 431 ? 24.484 -17.328 11.812 1 68.25 431 ARG A C 1
ATOM 3221 O O . ARG A 1 431 ? 24.359 -17.297 10.586 1 68.25 431 ARG A O 1
ATOM 3228 N N . GLY A 1 432 ? 25.5 -16.922 12.43 1 64.38 432 GLY A N 1
ATOM 3229 C CA . GLY A 1 432 ? 26.656 -16.469 11.68 1 64.38 432 GLY A CA 1
ATOM 3230 C C . GLY A 1 432 ? 26.531 -15.016 11.227 1 64.38 432 GLY A C 1
ATOM 3231 O O . GLY A 1 432 ? 27.25 -14.594 10.305 1 64.38 432 GLY A O 1
ATOM 3232 N N . CYS A 1 433 ? 25.562 -14.328 11.859 1 67.44 433 CYS A N 1
ATOM 3233 C CA . CYS A 1 433 ? 25.406 -12.906 11.57 1 67.44 433 CYS A CA 1
ATOM 3234 C C . CYS A 1 433 ? 26.719 -12.164 11.695 1 67.44 433 CYS A C 1
ATOM 3236 O O . CYS A 1 433 ? 27.516 -12.453 12.586 1 67.44 433 CYS A O 1
ATOM 3238 N N . TYR A 1 434 ? 27.031 -11.492 10.648 1 69.75 434 TYR A N 1
ATOM 3239 C CA . TYR A 1 434 ? 28.234 -10.688 10.625 1 69.75 434 TYR A CA 1
ATOM 3240 C C . TYR A 1 434 ? 27.953 -9.273 10.125 1 69.75 434 TYR A C 1
ATOM 3242 O O . TYR A 1 434 ? 26.922 -9.039 9.484 1 69.75 434 TYR A O 1
ATOM 3250 N N . GLY A 1 435 ? 28.562 -8.227 10.539 1 68.06 435 GLY A N 1
ATOM 3251 C CA . GLY A 1 435 ? 28.375 -6.84 10.148 1 68.06 435 GLY A CA 1
ATOM 3252 C C . GLY A 1 435 ? 28.984 -6.504 8.805 1 68.06 435 GLY A C 1
ATOM 3253 O O . GLY A 1 435 ? 29.109 -5.328 8.445 1 68.06 435 GLY A O 1
ATOM 3254 N N . GLY A 1 436 ? 29.188 -7.5 7.945 1 70.06 436 GLY A N 1
ATOM 3255 C CA . GLY A 1 436 ? 29.891 -7.27 6.691 1 70.06 436 GLY A CA 1
ATOM 3256 C C . GLY A 1 436 ? 28.984 -6.746 5.59 1 70.06 436 GLY A C 1
ATOM 3257 O O . GLY A 1 436 ? 28.109 -5.918 5.836 1 70.06 436 GLY A O 1
ATOM 3258 N N . PHE A 1 437 ? 29.141 -7.148 4.391 1 73.75 437 PHE A N 1
ATOM 3259 C CA . PHE A 1 437 ? 28.594 -6.652 3.133 1 73.75 437 PHE A CA 1
ATOM 3260 C C . PHE A 1 437 ? 27.078 -6.586 3.188 1 73.75 437 PHE A C 1
ATOM 3262 O O . PHE A 1 437 ? 26.469 -5.598 2.758 1 73.75 437 PHE A O 1
ATOM 3269 N N . THR A 1 438 ? 26.453 -7.543 3.754 1 79.38 438 THR A N 1
ATOM 3270 C CA . THR A 1 438 ? 25 -7.59 3.682 1 79.38 438 THR A CA 1
ATOM 3271 C C . THR A 1 438 ? 24.391 -7.762 5.074 1 79.38 438 THR A C 1
ATOM 3273 O O . THR A 1 438 ? 23.188 -7.938 5.211 1 79.38 438 THR A O 1
ATOM 3276 N N . GLY A 1 439 ? 25.219 -7.809 6.125 1 78.69 439 GLY A N 1
ATOM 3277 C CA . GLY A 1 439 ? 24.719 -7.863 7.492 1 78.69 439 GLY A CA 1
ATOM 3278 C C . GLY A 1 439 ? 24.031 -6.586 7.926 1 78.69 439 GLY A C 1
ATOM 3279 O O . GLY A 1 439 ? 24.531 -5.488 7.707 1 78.69 439 GLY A O 1
ATOM 3280 N N . VAL A 1 440 ? 22.734 -6.75 8.422 1 80.25 440 VAL A N 1
ATOM 3281 C CA . VAL A 1 440 ? 21.938 -5.551 8.695 1 80.25 440 VAL A CA 1
ATOM 3282 C C . VAL A 1 440 ? 21.453 -5.57 10.141 1 80.25 440 VAL A C 1
ATOM 3284 O O . VAL A 1 440 ? 20.344 -5.129 10.438 1 80.25 440 VAL A O 1
ATOM 3287 N N . GLU A 1 441 ? 22.234 -6.043 11.031 1 76.69 441 GLU A N 1
ATOM 3288 C CA . GLU A 1 441 ? 21.812 -6.238 12.414 1 76.69 441 GLU A CA 1
ATOM 3289 C C . GLU A 1 441 ? 21.469 -4.91 13.086 1 76.69 441 GLU A C 1
ATOM 3291 O O . GLU A 1 441 ? 20.609 -4.852 13.953 1 76.69 441 GLU A O 1
ATOM 3296 N N . GLN A 1 442 ? 22.047 -3.922 12.625 1 74.75 442 GLN A N 1
ATOM 3297 C CA . GLN A 1 442 ? 21.875 -2.633 13.289 1 74.75 442 GLN A CA 1
ATOM 3298 C C . GLN A 1 442 ? 20.609 -1.93 12.812 1 74.75 442 GLN A C 1
ATOM 3300 O O . GLN A 1 442 ? 20.172 -0.948 13.422 1 74.75 442 GLN A O 1
ATOM 3305 N N . TYR A 1 443 ? 20.062 -2.547 11.836 1 76.69 443 TYR A N 1
ATOM 3306 C CA . TYR A 1 443 ? 18.906 -1.856 11.273 1 76.69 443 TYR A CA 1
ATOM 3307 C C . TYR A 1 443 ? 17.594 -2.506 11.742 1 76.69 443 TYR A C 1
ATOM 3309 O O . TYR A 1 443 ? 17.516 -3.73 11.852 1 76.69 443 TYR A O 1
ATOM 3317 N N . ARG A 1 444 ? 16.656 -1.662 12.117 1 78.56 444 ARG A N 1
ATOM 3318 C CA . ARG A 1 444 ? 15.289 -2.102 12.359 1 78.56 444 ARG A CA 1
ATOM 3319 C C . ARG A 1 444 ? 14.484 -2.117 11.062 1 78.56 444 ARG A C 1
ATOM 3321 O O . ARG A 1 444 ? 14.258 -1.07 10.453 1 78.56 444 ARG A O 1
ATOM 3328 N N . PHE A 1 445 ? 14.133 -3.381 10.68 1 80.62 445 PHE A N 1
ATOM 3329 C CA . PHE A 1 445 ? 13.32 -3.516 9.477 1 80.62 445 PHE A CA 1
ATOM 3330 C C . PHE A 1 445 ? 11.836 -3.527 9.828 1 80.62 445 PHE A C 1
ATOM 3332 O O . PHE A 1 445 ? 11.297 -4.559 10.234 1 80.62 445 PHE A O 1
ATOM 3339 N N . ALA A 1 446 ? 11.219 -2.432 9.719 1 80.62 446 ALA A N 1
ATOM 3340 C CA . ALA A 1 446 ? 9.812 -2.15 9.992 1 80.62 446 ALA A CA 1
ATOM 3341 C C . ALA A 1 446 ? 9.391 -0.815 9.391 1 80.62 446 ALA A C 1
ATOM 3343 O O . ALA A 1 446 ? 10.227 -0.06 8.891 1 80.62 446 ALA A O 1
ATOM 3344 N N . PHE A 1 447 ? 8.156 -0.475 9.375 1 81.88 447 PHE A N 1
ATOM 3345 C CA . PHE A 1 447 ? 7.66 0.719 8.703 1 81.88 447 PHE A CA 1
ATOM 3346 C C . PHE A 1 447 ? 8.023 1.974 9.484 1 81.88 447 PHE A C 1
ATOM 3348 O O . PHE A 1 447 ? 7.914 3.088 8.969 1 81.88 447 PHE A O 1
ATOM 3355 N N . ASP A 1 448 ? 8.406 1.808 10.695 1 75.88 448 ASP A N 1
ATOM 3356 C CA . ASP A 1 448 ? 8.938 2.945 11.438 1 75.88 448 ASP A CA 1
ATOM 3357 C C . ASP A 1 448 ? 10.469 2.951 11.414 1 75.88 448 ASP A C 1
ATOM 3359 O O . ASP A 1 448 ? 11.102 3.646 12.211 1 75.88 448 ASP A O 1
ATOM 3363 N N . GLY A 1 449 ? 11.047 2.125 10.594 1 79.69 449 GLY A N 1
ATOM 3364 C CA . GLY A 1 449 ? 12.477 2.021 10.367 1 79.69 449 GLY A CA 1
ATOM 3365 C C . GLY A 1 449 ? 12.852 1.977 8.898 1 79.69 449 GLY A C 1
ATOM 3366 O O . GLY A 1 449 ? 12.617 2.938 8.164 1 79.69 449 GLY A O 1
ATOM 3367 N N . LEU A 1 450 ? 13.375 0.697 8.539 1 77.56 450 LEU A N 1
ATOM 3368 C CA . LEU A 1 450 ? 13.773 0.505 7.145 1 77.56 450 LEU A CA 1
ATOM 3369 C C . LEU A 1 450 ? 12.977 -0.625 6.504 1 77.56 450 LEU A C 1
ATOM 3371 O O . LEU A 1 450 ? 12.641 -1.61 7.164 1 77.56 450 LEU A O 1
ATOM 3375 N N . VAL A 1 451 ? 12.555 -0.384 5.301 1 82.06 451 VAL A N 1
ATOM 3376 C CA . VAL A 1 451 ? 11.984 -1.444 4.48 1 82.06 451 VAL A CA 1
ATOM 3377 C C . VAL A 1 451 ? 12.727 -1.533 3.152 1 82.06 451 VAL A C 1
ATOM 3379 O O . VAL A 1 451 ? 13.023 -0.511 2.529 1 82.06 451 VAL A O 1
ATOM 3382 N N . SER A 1 452 ? 13.148 -2.703 2.793 1 78.69 452 SER A N 1
ATOM 3383 C CA . SER A 1 452 ? 13.836 -2.906 1.521 1 78.69 452 SER A CA 1
ATOM 3384 C C . SER A 1 452 ? 12.891 -2.699 0.342 1 78.69 452 SER A C 1
ATOM 3386 O O . SER A 1 452 ? 12.398 -3.664 -0.244 1 78.69 452 SER A O 1
ATOM 3388 N N . SER A 1 453 ? 12.727 -1.485 -0.026 1 74.69 453 SER A N 1
ATOM 3389 C CA . SER A 1 453 ? 11.766 -1.178 -1.081 1 74.69 453 SER A CA 1
ATOM 3390 C C . SER A 1 453 ? 12.469 -0.857 -2.395 1 74.69 453 SER A C 1
ATOM 3392 O O . SER A 1 453 ? 11.82 -0.706 -3.432 1 74.69 453 SER A O 1
ATOM 3394 N N . CYS A 1 454 ? 13.758 -0.78 -2.373 1 79.88 454 CYS A N 1
ATOM 3395 C CA . CYS A 1 454 ? 14.523 -0.416 -3.564 1 79.88 454 CYS A CA 1
ATOM 3396 C C . CYS A 1 454 ? 15.734 -1.325 -3.736 1 79.88 454 CYS A C 1
ATOM 3398 O O . CYS A 1 454 ? 16.859 -0.939 -3.41 1 79.88 454 CYS A O 1
ATOM 3400 N N . ASN A 1 455 ? 15.586 -2.451 -4.199 1 88.94 455 ASN A N 1
ATOM 3401 C CA . ASN A 1 455 ? 16.609 -3.445 -4.516 1 88.94 455 ASN A CA 1
ATOM 3402 C C . ASN A 1 455 ? 16.531 -3.875 -5.98 1 88.94 455 ASN A C 1
ATOM 3404 O O . ASN A 1 455 ? 15.711 -3.365 -6.738 1 88.94 455 ASN A O 1
ATOM 3408 N N . LYS A 1 456 ? 17.516 -4.602 -6.418 1 90.5 456 LYS A N 1
ATOM 3409 C CA . LYS A 1 456 ? 17.531 -5.133 -7.781 1 90.5 456 LYS A CA 1
ATOM 3410 C C . LYS A 1 456 ? 17.703 -6.648 -7.777 1 90.5 456 LYS A C 1
ATOM 3412 O O . LYS A 1 456 ? 18.406 -7.195 -6.922 1 90.5 456 LYS A O 1
ATOM 3417 N N . ILE A 1 457 ? 17.047 -7.258 -8.742 1 94.69 457 ILE A N 1
ATOM 3418 C CA . ILE A 1 457 ? 17.281 -8.688 -8.93 1 94.69 457 ILE A CA 1
ATOM 3419 C C . ILE A 1 457 ? 18.656 -8.906 -9.531 1 94.69 457 ILE A C 1
ATOM 3421 O O . ILE A 1 457 ? 19.047 -8.227 -10.484 1 94.69 457 ILE A O 1
ATOM 3425 N N . SER A 1 458 ? 19.406 -9.844 -8.961 1 95.25 458 SER A N 1
ATOM 3426 C CA . SER A 1 458 ? 20.781 -10.031 -9.43 1 95.25 458 SER A CA 1
ATOM 3427 C C . SER A 1 458 ? 21.031 -11.469 -9.867 1 95.25 458 SER A C 1
ATOM 3429 O O . SER A 1 458 ? 22.141 -11.828 -10.242 1 95.25 458 SER A O 1
ATOM 3431 N N . SER A 1 459 ? 20.031 -12.273 -9.75 1 96.31 459 SER A N 1
ATOM 3432 C CA . SER A 1 459 ? 20.094 -13.672 -10.172 1 96.31 459 SER A CA 1
ATOM 3433 C C . SER A 1 459 ? 18.734 -14.164 -10.664 1 96.31 459 SER A C 1
ATOM 3435 O O . SER A 1 459 ? 17.703 -13.633 -10.266 1 96.31 459 SER A O 1
ATOM 3437 N N . ARG A 1 460 ? 18.766 -15.172 -11.547 1 95.69 460 ARG A N 1
ATOM 3438 C CA . ARG A 1 460 ? 17.516 -15.781 -11.992 1 95.69 460 ARG A CA 1
ATOM 3439 C C . ARG A 1 460 ? 16.828 -16.5 -10.844 1 95.69 460 ARG A C 1
ATOM 3441 O O . ARG A 1 460 ? 15.609 -16.688 -10.867 1 95.69 460 ARG A O 1
ATOM 3448 N N . LEU A 1 461 ? 17.641 -16.953 -9.977 1 97.44 461 LEU A N 1
ATOM 3449 C CA . LEU A 1 461 ? 17.109 -17.609 -8.789 1 97.44 461 LEU A CA 1
ATOM 3450 C C . LEU A 1 461 ? 17.141 -16.656 -7.59 1 97.44 461 LEU A C 1
ATOM 3452 O O . LEU A 1 461 ? 18.219 -16.312 -7.094 1 97.44 461 LEU A O 1
ATOM 3456 N N . VAL A 1 462 ? 15.961 -16.234 -7.113 1 98 462 VAL A N 1
ATOM 3457 C CA . VAL A 1 462 ? 15.82 -15.289 -6.02 1 98 462 VAL A CA 1
ATOM 3458 C C . VAL A 1 462 ? 15.266 -15.992 -4.785 1 98 462 VAL A C 1
ATOM 3460 O O . VAL A 1 462 ? 14.242 -16.672 -4.855 1 98 462 VAL A O 1
ATOM 3463 N N . THR A 1 463 ? 15.938 -15.844 -3.627 1 98.38 463 THR A N 1
ATOM 3464 C CA . THR A 1 463 ? 15.555 -16.578 -2.428 1 98.38 463 THR A CA 1
ATOM 3465 C C . THR A 1 463 ? 15.289 -15.625 -1.269 1 98.38 463 THR A C 1
ATOM 3467 O O . THR A 1 463 ? 16.125 -14.773 -0.955 1 98.38 463 THR A O 1
ATOM 3470 N N . VAL A 1 464 ? 14.195 -15.727 -0.679 1 97.88 464 VAL A N 1
ATOM 3471 C CA . VAL A 1 464 ? 13.844 -15.07 0.576 1 97.88 464 VAL A CA 1
ATOM 3472 C C . VAL A 1 464 ? 13.57 -16.125 1.65 1 97.88 464 VAL A C 1
ATOM 3474 O O . VAL A 1 464 ? 12.562 -16.828 1.586 1 97.88 464 VAL A O 1
ATOM 3477 N N . ASP A 1 465 ? 14.406 -16.234 2.645 1 96.69 465 ASP A N 1
ATOM 3478 C CA . ASP A 1 465 ? 14.297 -17.188 3.744 1 96.69 465 ASP A CA 1
ATOM 3479 C C . ASP A 1 465 ? 13.883 -16.5 5.039 1 96.69 465 ASP A C 1
ATOM 3481 O O . ASP A 1 465 ? 14.68 -15.766 5.637 1 96.69 465 ASP A O 1
ATOM 3485 N N . VAL A 1 466 ? 12.672 -16.703 5.461 1 94.44 466 VAL A N 1
ATOM 3486 C CA . VAL A 1 466 ? 12.195 -16.078 6.695 1 94.44 466 VAL A CA 1
ATOM 3487 C C . VAL A 1 466 ? 11.898 -17.172 7.73 1 94.44 466 VAL A C 1
ATOM 3489 O O . VAL A 1 466 ? 11.047 -16.984 8.602 1 94.44 466 VAL A O 1
ATOM 3492 N N . ARG A 1 467 ? 12.469 -18.328 7.699 1 92.44 467 ARG A N 1
ATOM 3493 C CA . ARG A 1 467 ? 12.336 -19.375 8.711 1 92.44 467 ARG A CA 1
ATOM 3494 C C . ARG A 1 467 ? 12.82 -18.875 10.07 1 92.44 467 ARG A C 1
ATOM 3496 O O . ARG A 1 467 ? 13.82 -18.172 10.164 1 92.44 467 ARG A O 1
ATOM 3503 N N . PRO A 1 468 ? 12.102 -19.297 11.07 1 88.5 468 PRO A N 1
ATOM 3504 C CA . PRO A 1 468 ? 12.586 -18.969 12.414 1 88.5 468 PRO A CA 1
ATOM 3505 C C . PRO A 1 468 ? 13.695 -19.906 12.883 1 88.5 468 PRO A C 1
ATOM 3507 O O . PRO A 1 468 ? 13.422 -20.953 13.477 1 88.5 468 PRO A O 1
ATOM 3510 N N . THR A 1 469 ? 14.859 -19.547 12.742 1 83.12 469 THR A N 1
ATOM 3511 C CA . THR A 1 469 ? 15.984 -20.422 13.078 1 83.12 469 THR A CA 1
ATOM 3512 C C . THR A 1 469 ? 16.547 -20.062 14.445 1 83.12 469 THR A C 1
ATOM 3514 O O . THR A 1 469 ? 17.188 -20.891 15.094 1 83.12 469 THR A O 1
ATOM 3517 N N . THR A 1 470 ? 16.453 -18.859 14.898 1 75.56 470 THR A N 1
ATOM 3518 C CA . THR A 1 470 ? 17.031 -18.422 16.156 1 75.56 470 THR A CA 1
ATOM 3519 C C . THR A 1 470 ? 15.953 -17.953 17.125 1 75.56 470 THR A C 1
ATOM 3521 O O . THR A 1 470 ? 16.203 -17.781 18.312 1 75.56 470 THR A O 1
ATOM 3524 N N . CYS A 1 471 ? 14.805 -17.688 16.5 1 64.62 471 CYS A N 1
ATOM 3525 C CA . CYS A 1 471 ? 13.727 -17.172 17.344 1 64.62 471 CYS A CA 1
ATOM 3526 C C . CYS A 1 471 ? 12.945 -18.328 17.984 1 64.62 471 CYS A C 1
ATOM 3528 O O . CYS A 1 471 ? 12.789 -19.391 17.375 1 64.62 471 CYS A O 1
ATOM 3530 N N . ASP A 1 472 ? 12.734 -18.172 19.234 1 61.59 472 ASP A N 1
ATOM 3531 C CA . ASP A 1 472 ? 11.891 -19.141 19.922 1 61.59 472 ASP A CA 1
ATOM 3532 C C . ASP A 1 472 ? 10.438 -19.016 19.469 1 61.59 472 ASP A C 1
ATOM 3534 O O . ASP A 1 472 ? 9.836 -17.938 19.547 1 61.59 472 ASP A O 1
ATOM 3538 N N . THR A 1 473 ? 10.117 -19.969 18.734 1 62.28 473 THR A N 1
ATOM 3539 C CA . THR A 1 473 ? 8.703 -20.062 18.406 1 62.28 473 THR A CA 1
ATOM 3540 C C . THR A 1 473 ? 8.008 -21.125 19.25 1 62.28 473 THR A C 1
ATOM 3542 O O . THR A 1 473 ? 8.547 -22.219 19.422 1 62.28 473 THR A O 1
ATOM 3545 N N . SER A 1 474 ? 7.059 -20.719 20.047 1 59.5 474 SER A N 1
ATOM 3546 C CA . SER A 1 474 ? 6.367 -21.656 20.922 1 59.5 474 SER A CA 1
ATOM 3547 C C . SER A 1 474 ? 5.707 -22.766 20.109 1 59.5 474 SER A C 1
ATOM 3549 O O . SER A 1 474 ? 5.52 -23.875 20.609 1 59.5 474 SER A O 1
ATOM 3551 N N . ARG A 1 475 ? 5.281 -22.344 18.969 1 59.53 475 ARG A N 1
ATOM 3552 C CA . ARG A 1 475 ? 4.633 -23.312 18.094 1 59.53 475 ARG A CA 1
ATOM 3553 C C . ARG A 1 475 ? 5.41 -23.453 16.781 1 59.53 475 ARG A C 1
ATOM 3555 O O . ARG A 1 475 ? 6.094 -22.531 16.359 1 59.53 475 ARG A O 1
ATOM 3562 N N . PRO A 1 476 ? 5.332 -24.766 16.359 1 52.28 476 PRO A N 1
ATOM 3563 C CA . PRO A 1 476 ? 6.078 -24.969 15.125 1 52.28 476 PRO A CA 1
ATOM 3564 C C . PRO A 1 476 ? 5.59 -24.078 13.984 1 52.28 476 PRO A C 1
ATOM 3566 O O . PRO A 1 476 ? 4.402 -23.766 13.914 1 52.28 476 PRO A O 1
ATOM 3569 N N . SER A 1 477 ? 6.496 -23.703 13.078 1 53.25 477 SER A N 1
ATOM 3570 C CA . SER A 1 477 ? 6.27 -22.734 12.008 1 53.25 477 SER A CA 1
ATOM 3571 C C . SER A 1 477 ? 5.203 -23.234 11.031 1 53.25 477 SER A C 1
ATOM 3573 O O . SER A 1 477 ? 4.609 -22.438 10.305 1 53.25 477 SER A O 1
ATOM 3575 N N . TRP A 1 478 ? 4.996 -24.547 11.039 1 49.31 478 TRP A N 1
ATOM 3576 C CA . TRP A 1 478 ? 4.039 -25.094 10.086 1 49.31 478 TRP A CA 1
ATOM 3577 C C . TRP A 1 478 ? 2.637 -25.125 10.688 1 49.31 478 TRP A C 1
ATOM 3579 O O . TRP A 1 478 ? 1.663 -25.422 9.984 1 49.31 478 TRP A O 1
ATOM 3589 N N . ASP A 1 479 ? 2.578 -24.891 11.938 1 55.5 479 ASP A N 1
ATOM 3590 C CA . ASP A 1 479 ? 1.282 -24.797 12.609 1 55.5 479 ASP A CA 1
ATOM 3591 C C . ASP A 1 479 ? 0.5 -23.578 12.125 1 55.5 479 ASP A C 1
ATOM 3593 O O . ASP A 1 479 ? 0.93 -22.438 12.328 1 55.5 479 ASP A O 1
ATOM 3597 N N . PRO A 1 480 ? -0.589 -23.875 11.445 1 52.75 480 PRO A N 1
ATOM 3598 C CA . PRO A 1 480 ? -1.345 -22.734 10.906 1 52.75 480 PRO A CA 1
ATOM 3599 C C . PRO A 1 480 ? -1.852 -21.797 11.992 1 52.75 480 PRO A C 1
ATOM 3601 O O . PRO A 1 480 ? -2.18 -20.641 11.711 1 52.75 480 PRO A O 1
ATOM 3604 N N . GLN A 1 481 ? -1.901 -22.297 13.25 1 56.06 481 GLN A N 1
ATOM 3605 C CA . GLN A 1 481 ? -2.398 -21.484 14.352 1 56.06 481 GLN A CA 1
ATOM 3606 C C . GLN A 1 481 ? -1.254 -20.766 15.062 1 56.06 481 GLN A C 1
ATOM 3608 O O . GLN A 1 481 ? -1.486 -19.938 15.945 1 56.06 481 GLN A O 1
ATOM 3613 N N . ALA A 1 482 ? -0.081 -21.172 14.711 1 59.53 482 ALA A N 1
ATOM 3614 C CA . ALA A 1 482 ? 1.073 -20.547 15.344 1 59.53 482 ALA A CA 1
ATOM 3615 C C . ALA A 1 482 ? 1.257 -19.109 14.844 1 59.53 482 ALA A C 1
ATOM 3617 O O . ALA A 1 482 ? 1.127 -18.844 13.648 1 59.53 482 ALA A O 1
ATOM 3618 N N . PRO A 1 483 ? 1.313 -18.25 15.859 1 62.56 483 PRO A N 1
ATOM 3619 C CA . PRO A 1 483 ? 1.659 -16.922 15.352 1 62.56 483 PRO A CA 1
ATOM 3620 C C . PRO A 1 483 ? 2.996 -16.891 14.617 1 62.56 483 PRO A C 1
ATOM 3622 O O . PRO A 1 483 ? 3.951 -17.547 15.047 1 62.56 483 PRO A O 1
ATOM 3625 N N . SER A 1 484 ? 3.021 -16.453 13.453 1 71.75 484 SER A N 1
ATOM 3626 C CA . SER A 1 484 ? 4.258 -16.328 12.688 1 71.75 484 SER A CA 1
ATOM 3627 C C . SER A 1 484 ? 5.305 -15.531 13.453 1 71.75 484 SER A C 1
ATOM 3629 O O . SER A 1 484 ? 4.977 -14.547 14.117 1 71.75 484 SER A O 1
ATOM 3631 N N . ALA A 1 485 ? 6.496 -16.125 13.461 1 78.31 485 ALA A N 1
ATOM 3632 C CA . ALA A 1 485 ? 7.609 -15.398 14.055 1 78.31 485 ALA A CA 1
ATOM 3633 C C . ALA A 1 485 ? 7.859 -14.086 13.32 1 78.31 485 ALA A C 1
ATOM 3635 O O . ALA A 1 485 ? 8.031 -13.031 13.953 1 78.31 485 ALA A O 1
ATOM 3636 N N . ASN A 1 486 ? 7.867 -14.281 12.016 1 87 486 ASN A N 1
ATOM 3637 C CA . ASN A 1 486 ? 7.977 -13.086 11.188 1 87 486 ASN A CA 1
ATOM 3638 C C . ASN A 1 486 ? 6.602 -12.57 10.766 1 87 486 ASN A C 1
ATOM 3640 O O . ASN A 1 486 ? 5.641 -13.344 10.688 1 87 486 ASN A O 1
ATOM 3644 N N . PRO A 1 487 ? 6.516 -11.297 10.609 1 88.69 487 PRO A N 1
ATOM 3645 C CA . PRO A 1 487 ? 5.273 -10.797 10.023 1 88.69 487 PRO A CA 1
ATOM 3646 C C . PRO A 1 487 ? 5.062 -11.266 8.586 1 88.69 487 PRO A C 1
ATOM 3648 O O . PRO A 1 487 ? 6.02 -11.688 7.922 1 88.69 487 PRO A O 1
ATOM 3651 N N . PRO A 1 488 ? 3.742 -11.273 8.156 1 91.75 488 PRO A N 1
ATOM 3652 C CA . PRO A 1 488 ? 3.543 -11.516 6.727 1 91.75 488 PRO A CA 1
ATOM 3653 C C . PRO A 1 488 ? 4.445 -10.648 5.852 1 91.75 488 PRO A C 1
ATOM 3655 O O . PRO A 1 488 ? 4.637 -9.469 6.137 1 91.75 488 PRO A O 1
ATOM 3658 N N . THR A 1 489 ? 5.07 -11.266 4.859 1 94.19 489 THR A N 1
ATOM 3659 C CA . THR A 1 489 ? 6.07 -10.594 4.035 1 94.19 489 THR A CA 1
ATOM 3660 C C . THR A 1 489 ? 5.73 -10.734 2.555 1 94.19 489 THR A C 1
ATOM 3662 O O . THR A 1 489 ? 5.289 -11.797 2.111 1 94.19 489 THR A O 1
ATOM 3665 N N . MET A 1 490 ? 5.879 -9.664 1.806 1 95.62 490 MET A N 1
ATOM 3666 C CA . MET A 1 490 ? 5.613 -9.68 0.371 1 95.62 490 MET A CA 1
ATOM 3667 C C . MET A 1 490 ? 6.891 -9.438 -0.423 1 95.62 490 MET A C 1
ATOM 3669 O O . MET A 1 490 ? 7.773 -8.695 0.016 1 95.62 490 MET A O 1
ATOM 3673 N N . LEU A 1 491 ? 7.004 -10.047 -1.534 1 96.62 491 LEU A N 1
ATOM 3674 C CA . LEU A 1 491 ? 8.008 -9.727 -2.537 1 96.62 491 LEU A CA 1
ATOM 3675 C C . LEU A 1 491 ? 7.406 -8.891 -3.664 1 96.62 491 LEU A C 1
ATOM 3677 O O . LEU A 1 491 ? 6.344 -9.227 -4.188 1 96.62 491 LEU A O 1
ATOM 3681 N N . VAL A 1 492 ? 8.031 -7.816 -3.959 1 95.38 492 VAL A N 1
ATOM 3682 C CA . VAL A 1 492 ? 7.562 -6.879 -4.977 1 95.38 492 VAL A CA 1
ATOM 3683 C C . VAL A 1 492 ? 8.594 -6.785 -6.098 1 95.38 492 VAL A C 1
ATOM 3685 O O . VAL A 1 492 ? 9.789 -6.586 -5.84 1 95.38 492 VAL A O 1
ATOM 3688 N N . LEU A 1 493 ? 8.148 -6.895 -7.34 1 94.25 493 LEU A N 1
ATOM 3689 C CA . LEU A 1 493 ? 8.992 -6.738 -8.516 1 94.25 493 LEU A CA 1
ATOM 3690 C C . LEU A 1 493 ? 8.57 -5.52 -9.336 1 94.25 493 LEU A C 1
ATOM 3692 O O . LEU A 1 493 ? 7.383 -5.328 -9.594 1 94.25 493 LEU A O 1
ATOM 3696 N N . GLY A 1 494 ? 9.508 -4.664 -9.594 1 90.38 494 GLY A N 1
ATOM 3697 C CA . GLY A 1 494 ? 9.273 -3.611 -10.57 1 90.38 494 GLY A CA 1
ATOM 3698 C C . GLY A 1 494 ? 9.492 -4.059 -12 1 90.38 494 GLY A C 1
ATOM 3699 O O . GLY A 1 494 ? 10.586 -4.512 -12.352 1 90.38 494 GLY A O 1
ATOM 3700 N N . ARG A 1 495 ? 8.445 -3.957 -12.828 1 87.44 495 ARG A N 1
ATOM 3701 C CA . ARG A 1 495 ? 8.555 -4.367 -14.227 1 87.44 495 ARG A CA 1
ATOM 3702 C C . ARG A 1 495 ? 9.32 -3.33 -15.039 1 87.44 495 ARG A C 1
ATOM 3704 O O . ARG A 1 495 ? 9.062 -2.131 -14.938 1 87.44 495 ARG A O 1
ATOM 3711 N N . PRO A 1 496 ? 10.266 -3.799 -15.867 1 81.75 496 PRO A N 1
ATOM 3712 C CA . PRO A 1 496 ? 11.008 -2.854 -16.703 1 81.75 496 PRO A CA 1
ATOM 3713 C C . PRO A 1 496 ? 10.125 -2.16 -17.734 1 81.75 496 PRO A C 1
ATOM 3715 O O . PRO A 1 496 ? 9.07 -2.688 -18.109 1 81.75 496 PRO A O 1
ATOM 3718 N N . LYS A 1 497 ? 10.5 -0.961 -18.219 1 71.69 497 LYS A N 1
ATOM 3719 C CA . LYS A 1 497 ? 9.742 -0.158 -19.172 1 71.69 497 LYS A CA 1
ATOM 3720 C C . LYS A 1 497 ? 9.492 -0.931 -20.469 1 71.69 497 LYS A C 1
ATOM 3722 O O . LYS A 1 497 ? 8.422 -0.822 -21.062 1 71.69 497 LYS A O 1
ATOM 3727 N N . ALA A 1 498 ? 10.484 -1.639 -20.906 1 57.72 498 ALA A N 1
ATOM 3728 C CA . ALA A 1 498 ? 10.336 -2.412 -22.141 1 57.72 498 ALA A CA 1
ATOM 3729 C C . ALA A 1 498 ? 9.211 -3.432 -22.016 1 57.72 498 ALA A C 1
ATOM 3731 O O . ALA A 1 498 ? 8.516 -3.719 -22.984 1 57.72 498 ALA A O 1
ATOM 3732 N N . ALA A 1 499 ? 9.047 -3.924 -20.891 1 54.75 499 ALA A N 1
ATOM 3733 C CA . ALA A 1 499 ? 7.98 -4.887 -20.625 1 54.75 499 ALA A CA 1
ATOM 3734 C C . ALA A 1 499 ? 6.617 -4.203 -20.594 1 54.75 499 ALA A C 1
ATOM 3736 O O . ALA A 1 499 ? 5.594 -4.832 -20.859 1 54.75 499 ALA A O 1
ATOM 3737 N N . ARG A 1 500 ? 6.66 -2.895 -20.375 1 56.72 500 ARG A N 1
ATOM 3738 C CA . ARG A 1 500 ? 5.441 -2.092 -20.312 1 56.72 500 ARG A CA 1
ATOM 3739 C C . ARG A 1 500 ? 4.852 -1.873 -21.703 1 56.72 500 ARG A C 1
ATOM 3741 O O . ARG A 1 500 ? 3.629 -1.849 -21.859 1 56.72 500 ARG A O 1
ATOM 3748 N N . LYS A 1 501 ? 5.703 -1.618 -22.641 1 48.53 501 LYS A N 1
ATOM 3749 C CA . LYS A 1 501 ? 5.305 -1.385 -24.031 1 48.53 501 LYS A CA 1
ATOM 3750 C C . LYS A 1 501 ? 4.688 -2.639 -24.641 1 48.53 501 LYS A C 1
ATOM 3752 O O . LYS A 1 501 ? 3.797 -2.549 -25.484 1 48.53 501 LYS A O 1
ATOM 3757 N N . LYS A 1 502 ? 5.137 -3.752 -24.172 1 43.38 502 LYS A N 1
ATOM 3758 C CA . LYS A 1 502 ? 4.629 -4.996 -24.75 1 43.38 502 LYS A CA 1
ATOM 3759 C C . LYS A 1 502 ? 3.156 -5.199 -24.406 1 43.38 502 LYS A C 1
ATOM 3761 O O . LYS A 1 502 ? 2.4 -5.758 -25.203 1 43.38 502 LYS A O 1
ATOM 3766 N N . VAL A 1 503 ? 2.783 -4.645 -23.328 1 41.12 503 VAL A N 1
ATOM 3767 C CA . VAL A 1 503 ? 1.407 -4.828 -22.875 1 41.12 503 VAL A CA 1
ATOM 3768 C C . VAL A 1 503 ? 0.484 -3.877 -23.641 1 41.12 503 VAL A C 1
ATOM 3770 O O . VAL A 1 503 ? -0.655 -4.227 -23.953 1 41.12 503 VAL A O 1
ATOM 3773 N N . THR A 1 504 ? 1.011 -2.713 -23.984 1 37.84 504 THR A N 1
ATOM 3774 C CA . THR A 1 504 ? 0.179 -1.729 -24.656 1 37.84 504 THR A CA 1
ATOM 3775 C C . THR A 1 504 ? 0.056 -2.062 -26.141 1 37.84 504 THR A C 1
ATOM 3777 O O . THR A 1 504 ? -0.896 -1.639 -26.812 1 37.84 504 THR A O 1
ATOM 3780 N N . SER A 1 505 ? 1.011 -2.74 -26.688 1 34.56 505 SER A N 1
ATOM 3781 C CA . SER A 1 505 ? 1 -3.047 -28.109 1 34.56 505 SER A CA 1
ATOM 3782 C C . SER A 1 505 ? 0.339 -4.395 -28.375 1 34.56 505 SER A C 1
ATOM 3784 O O . SER A 1 505 ? 0.175 -4.793 -29.531 1 34.56 505 SER A O 1
ATOM 3786 N N . ALA A 1 506 ? 0.016 -5.066 -27.406 1 33.72 506 ALA A N 1
ATOM 3787 C CA . ALA A 1 506 ? -0.633 -6.344 -27.672 1 33.72 506 ALA A CA 1
ATOM 3788 C C . ALA A 1 506 ? -2.152 -6.195 -27.703 1 33.72 506 ALA A C 1
ATOM 3790 O O . ALA A 1 506 ? -2.721 -5.43 -26.922 1 33.72 506 ALA A O 1
ATOM 3791 N N . MET B 1 1 ? 7.832 12.852 48.812 1 23.39 1 MET B N 1
ATOM 3792 C CA . MET B 1 1 ? 7.551 11.828 47.812 1 23.39 1 MET B CA 1
ATOM 3793 C C . MET B 1 1 ? 7.367 12.445 46.438 1 23.39 1 MET B C 1
ATOM 3795 O O . MET B 1 1 ? 6.418 13.195 46.188 1 23.39 1 MET B O 1
ATOM 3799 N N . SER B 1 2 ? 8.336 12.961 45.812 1 32.06 2 SER B N 1
ATOM 3800 C CA . SER B 1 2 ? 8.352 13.688 44.531 1 32.06 2 SER B CA 1
ATOM 3801 C C . SER B 1 2 ? 7.703 12.875 43.438 1 32.06 2 SER B C 1
ATOM 3803 O O . SER B 1 2 ? 8.156 11.773 43.094 1 32.06 2 SER B O 1
ATOM 3805 N N . GLN B 1 3 ? 6.371 12.688 43.438 1 35.47 3 GLN B N 1
ATOM 3806 C CA . GLN B 1 3 ? 5.598 11.898 42.469 1 35.47 3 GLN B CA 1
ATOM 3807 C C . GLN B 1 3 ? 6.16 12.031 41.062 1 35.47 3 GLN B C 1
ATOM 3809 O O . GLN B 1 3 ? 6.238 13.141 40.531 1 35.47 3 GLN B O 1
ATOM 3814 N N . SER B 1 4 ? 7.172 11.438 40.688 1 44.25 4 SER B N 1
ATOM 3815 C CA . SER B 1 4 ? 7.844 11.32 39.375 1 44.25 4 SER B CA 1
ATOM 3816 C C . SER B 1 4 ? 6.836 11.312 38.25 1 44.25 4 SER B C 1
ATOM 3818 O O . SER B 1 4 ? 6.074 10.352 38.094 1 44.25 4 SER B O 1
ATOM 3820 N N . THR B 1 5 ? 5.941 12.266 37.938 1 51.78 5 THR B N 1
ATOM 3821 C CA . THR B 1 5 ? 4.746 12.398 37.094 1 51.78 5 THR B CA 1
ATOM 3822 C C . THR B 1 5 ? 5.043 12 35.656 1 51.78 5 THR B C 1
ATOM 3824 O O . THR B 1 5 ? 5.844 12.648 34.969 1 51.78 5 THR B O 1
ATOM 3827 N N . GLU B 1 6 ? 5.07 10.773 35.312 1 61.34 6 GLU B N 1
ATOM 3828 C CA . GLU B 1 6 ? 5.184 10.289 33.938 1 61.34 6 GLU B CA 1
ATOM 3829 C C . GLU B 1 6 ? 4.414 11.18 32.969 1 61.34 6 GLU B C 1
ATOM 3831 O O . GLU B 1 6 ? 3.303 11.617 33.281 1 61.34 6 GLU B O 1
ATOM 3836 N N . PRO B 1 7 ? 5.18 11.656 31.953 1 77.75 7 PRO B N 1
ATOM 3837 C CA . PRO B 1 7 ? 4.477 12.516 31 1 77.75 7 PRO B CA 1
ATOM 3838 C C . PRO B 1 7 ? 3.199 11.883 30.469 1 77.75 7 PRO B C 1
ATOM 3840 O O . PRO B 1 7 ? 3.133 10.656 30.312 1 77.75 7 PRO B O 1
ATOM 3843 N N . LEU B 1 8 ? 2.189 12.609 30.5 1 86 8 LEU B N 1
ATOM 3844 C CA . LEU B 1 8 ? 0.902 12.188 29.969 1 86 8 LEU B CA 1
ATOM 3845 C C . LEU B 1 8 ? 1.05 11.688 28.531 1 86 8 LEU B C 1
ATOM 3847 O O . LEU B 1 8 ? 1.879 12.203 27.766 1 86 8 LEU B O 1
ATOM 3851 N N . PRO B 1 9 ? 0.245 10.664 28.156 1 89.44 9 PRO B N 1
ATOM 3852 C CA . PRO B 1 9 ? 0.22 10.266 26.75 1 89.44 9 PRO B CA 1
ATOM 3853 C C . PRO B 1 9 ? -0.165 11.406 25.812 1 89.44 9 PRO B C 1
ATOM 3855 O O . PRO B 1 9 ? -0.834 12.352 26.219 1 89.44 9 PRO B O 1
ATOM 3858 N N . VAL B 1 10 ? 0.264 11.273 24.625 1 90.88 10 VAL B N 1
ATOM 3859 C CA . VAL B 1 10 ? 0.055 12.359 23.672 1 90.88 10 VAL B CA 1
ATOM 3860 C C . VAL B 1 10 ? -1.245 12.133 22.906 1 90.88 10 VAL B C 1
ATOM 3862 O O . VAL B 1 10 ? -1.545 11 22.5 1 90.88 10 VAL B O 1
ATOM 3865 N N . ARG B 1 11 ? -2.002 13.156 22.766 1 95.06 11 ARG B N 1
ATOM 3866 C CA . ARG B 1 11 ? -3.08 13.273 21.781 1 95.06 11 ARG B CA 1
ATOM 3867 C C . ARG B 1 11 ? -2.67 14.164 20.625 1 95.06 11 ARG B C 1
ATOM 3869 O O . ARG B 1 11 ? -2.502 15.375 20.797 1 95.06 11 ARG B O 1
ATOM 3876 N N . LYS B 1 12 ? -2.498 13.547 19.484 1 95.25 12 LYS B N 1
ATOM 3877 C CA . LYS B 1 12 ? -2.316 14.336 18.266 1 95.25 12 LYS B CA 1
ATOM 3878 C C . LYS B 1 12 ? -3.658 14.812 17.703 1 95.25 12 LYS B C 1
ATOM 3880 O O . LYS B 1 12 ? -4.461 14.008 17.234 1 95.25 12 LYS B O 1
ATOM 3885 N N . LEU B 1 13 ? -3.93 16.094 17.859 1 96.44 13 LEU B N 1
ATOM 3886 C CA . LEU B 1 13 ? -5.098 16.703 17.219 1 96.44 13 LEU B CA 1
ATOM 3887 C C . LEU B 1 13 ? -4.746 17.25 15.852 1 96.44 13 LEU B C 1
ATOM 3889 O O . LEU B 1 13 ? -3.791 18.016 15.703 1 96.44 13 LEU B O 1
ATOM 3893 N N . CYS B 1 14 ? -5.504 16.75 14.836 1 96.81 14 CYS B N 1
ATOM 3894 C CA . CYS B 1 14 ? -5.113 17.125 13.477 1 96.81 14 CYS B CA 1
ATOM 3895 C C . CYS B 1 14 ? -6.336 17.312 12.586 1 96.81 14 CYS B C 1
ATOM 3897 O O . CYS B 1 14 ? -7.457 17 12.992 1 96.81 14 CYS B O 1
ATOM 3899 N N . SER B 1 15 ? -6.148 17.969 11.477 1 96.12 15 SER B N 1
ATOM 3900 C CA . SER B 1 15 ? -7.098 18.109 10.375 1 96.12 15 SER B CA 1
ATOM 3901 C C . SER B 1 15 ? -6.402 17.953 9.023 1 96.12 15 SER B C 1
ATOM 3903 O O . SER B 1 15 ? -5.172 17.922 8.961 1 96.12 15 SER B O 1
ATOM 3905 N N . CYS B 1 16 ? -7.137 17.734 8.031 1 95.94 16 CYS B N 1
ATOM 3906 C CA . CYS B 1 16 ? -6.66 17.75 6.656 1 95.94 16 CYS B CA 1
ATOM 3907 C C . CYS B 1 16 ? -7.406 18.797 5.836 1 95.94 16 CYS B C 1
ATOM 3909 O O . CYS B 1 16 ? -7.645 18.609 4.645 1 95.94 16 CYS B O 1
ATOM 3911 N N . ASN B 1 17 ? -7.73 19.844 6.477 1 93.44 17 ASN B N 1
ATOM 3912 C CA . ASN B 1 17 ? -8.594 20.859 5.879 1 93.44 17 ASN B CA 1
ATOM 3913 C C . ASN B 1 17 ? -7.906 21.578 4.719 1 93.44 17 ASN B C 1
ATOM 3915 O O . ASN B 1 17 ? -8.57 22.047 3.797 1 93.44 17 ASN B O 1
ATOM 3919 N N . ALA B 1 18 ? -6.633 21.625 4.754 1 90.75 18 ALA B N 1
ATOM 3920 C CA . ALA B 1 18 ? -5.887 22.266 3.676 1 90.75 18 ALA B CA 1
ATOM 3921 C C . ALA B 1 18 ? -6.203 21.625 2.328 1 90.75 18 ALA B C 1
ATOM 3923 O O . ALA B 1 18 ? -6.133 22.281 1.288 1 90.75 18 ALA B O 1
ATOM 3924 N N . VAL B 1 19 ? -6.59 20.297 2.389 1 91.44 19 VAL B N 1
ATOM 3925 C CA . VAL B 1 19 ? -6.793 19.609 1.121 1 91.44 19 VAL B CA 1
ATOM 3926 C C . VAL B 1 19 ? -8.234 19.094 1.035 1 91.44 19 VAL B C 1
ATOM 3928 O O . VAL B 1 19 ? -8.664 18.625 -0.018 1 91.44 19 VAL B O 1
ATOM 3931 N N . LEU B 1 20 ? -8.977 19.172 2.096 1 92.44 20 LEU B N 1
ATOM 3932 C CA . LEU B 1 20 ? -10.328 18.625 2.08 1 92.44 20 LEU B CA 1
ATOM 3933 C C . LEU B 1 20 ? -11.367 19.734 1.954 1 92.44 20 LEU B C 1
ATOM 3935 O O . LEU B 1 20 ? -12.492 19.484 1.502 1 92.44 20 LEU B O 1
ATOM 3939 N N . CYS B 1 21 ? -10.969 20.891 2.412 1 90.12 21 CYS B N 1
ATOM 3940 C CA . CYS B 1 21 ? -11.922 21.984 2.377 1 90.12 21 CYS B CA 1
ATOM 3941 C C . CYS B 1 21 ? -11.992 22.609 0.986 1 90.12 21 CYS B C 1
ATOM 3943 O O . CYS B 1 21 ? -10.992 22.625 0.263 1 90.12 21 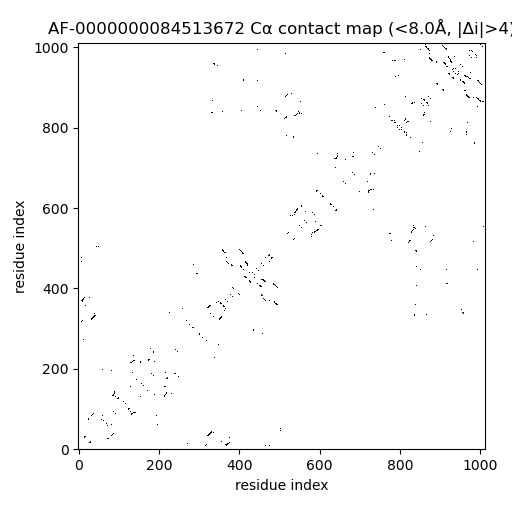CYS B O 1
ATOM 3945 N N . SER B 1 22 ? -13.148 23.109 0.707 1 83.31 22 SER B N 1
ATOM 3946 C CA . SER B 1 22 ? -13.266 23.984 -0.454 1 83.31 22 SER B CA 1
ATOM 3947 C C . SER B 1 22 ? -12.5 25.281 -0.247 1 83.31 22 SER B C 1
ATOM 3949 O O . SER B 1 22 ? -12.133 25.625 0.88 1 83.31 22 SER B O 1
ATOM 3951 N N . PRO B 1 23 ? -12.234 25.953 -1.335 1 77.69 23 PRO B N 1
ATOM 3952 C CA . PRO B 1 23 ? -11.562 27.25 -1.183 1 77.69 23 PRO B CA 1
ATOM 3953 C C . PRO B 1 23 ? -12.32 28.203 -0.259 1 77.69 23 PRO B C 1
ATOM 3955 O O . PRO B 1 23 ? -11.703 28.922 0.532 1 77.69 23 PRO B O 1
ATOM 3958 N N . GLU B 1 24 ? -13.656 28.156 -0.328 1 81.62 24 GLU B N 1
ATOM 3959 C CA . GLU B 1 24 ? -14.469 29.016 0.521 1 81.62 24 GLU B CA 1
ATOM 3960 C C . GLU B 1 24 ? -14.367 28.609 1.986 1 81.62 24 GLU B C 1
ATOM 3962 O O . GLU B 1 24 ? -14.164 29.453 2.861 1 81.62 24 GLU B O 1
ATOM 3967 N N . GLU B 1 25 ? -14.406 27.375 2.18 1 86.31 25 GLU B N 1
ATOM 3968 C CA . GLU B 1 25 ? -14.359 26.844 3.535 1 86.31 25 GLU B CA 1
ATOM 3969 C C . GLU B 1 25 ? -12.984 27.031 4.16 1 86.31 25 GLU B C 1
ATOM 3971 O O . GLU B 1 25 ? -12.859 27.203 5.375 1 86.31 25 GLU B O 1
ATOM 3976 N N . SER B 1 26 ? -12.031 27.047 3.367 1 84.5 26 SER B N 1
ATOM 3977 C CA . SER B 1 26 ? -10.648 27.094 3.832 1 84.5 26 SER B CA 1
ATOM 3978 C C . SER B 1 26 ? -10.32 28.438 4.48 1 84.5 26 SER B C 1
ATOM 3980 O O . SER B 1 26 ? -9.352 28.547 5.23 1 84.5 26 SER B O 1
ATOM 3982 N N . THR B 1 27 ? -11.125 29.391 4.203 1 82.88 27 THR B N 1
ATOM 3983 C CA . THR B 1 27 ? -10.867 30.719 4.746 1 82.88 27 THR B CA 1
ATOM 3984 C C . THR B 1 27 ? -11.188 30.781 6.234 1 82.88 27 THR B C 1
ATOM 3986 O O . THR B 1 27 ? -10.664 31.625 6.961 1 82.88 27 THR B O 1
ATOM 3989 N N . THR B 1 28 ? -11.977 29.844 6.66 1 85.31 28 THR B N 1
ATOM 3990 C CA . THR B 1 28 ? -12.422 29.938 8.047 1 85.31 28 THR B CA 1
ATOM 3991 C C . THR B 1 28 ? -12.117 28.641 8.797 1 85.31 28 THR B C 1
ATOM 3993 O O . THR B 1 28 ? -12.117 28.625 10.031 1 85.31 28 THR B O 1
ATOM 3996 N N . ALA B 1 29 ? -11.875 27.656 8.078 1 90.88 29 ALA B N 1
ATOM 3997 C CA . ALA B 1 29 ? -11.656 26.359 8.719 1 90.88 29 ALA B CA 1
ATOM 3998 C C . ALA B 1 29 ? -10.297 26.328 9.422 1 90.88 29 ALA B C 1
ATOM 4000 O O . ALA B 1 29 ? -9.297 26.781 8.867 1 90.88 29 ALA B O 1
ATOM 4001 N N . PRO B 1 30 ? -10.258 25.844 10.641 1 89.88 30 PRO B N 1
ATOM 4002 C CA . PRO B 1 30 ? -8.961 25.703 11.297 1 89.88 30 PRO B CA 1
ATOM 4003 C C . PRO B 1 30 ? -8.078 24.625 10.664 1 89.88 30 PRO B C 1
ATOM 4005 O O . PRO B 1 30 ? -8.594 23.703 10.023 1 89.88 30 PRO B O 1
ATOM 4008 N N . GLY B 1 31 ? -6.777 24.688 10.891 1 87.5 31 GLY B N 1
ATOM 4009 C CA . GLY B 1 31 ? -5.836 23.672 10.477 1 87.5 31 GLY B CA 1
ATOM 4010 C C . GLY B 1 31 ? -5.59 23.656 8.977 1 87.5 31 GLY B C 1
ATOM 4011 O O . GLY B 1 31 ? -5.25 22.609 8.414 1 87.5 31 GLY B O 1
ATOM 4012 N N . THR B 1 32 ? -5.805 24.781 8.289 1 86.12 32 THR B N 1
ATOM 4013 C CA . THR B 1 32 ? -5.617 24.859 6.844 1 86.12 32 THR B CA 1
ATOM 4014 C C . THR B 1 32 ? -4.195 25.281 6.504 1 86.12 32 THR B C 1
ATOM 4016 O O . THR B 1 32 ? -3.781 25.219 5.348 1 86.12 32 THR B O 1
ATOM 4019 N N . ASP B 1 33 ? -3.445 25.625 7.52 1 89.06 33 ASP B N 1
ATOM 4020 C CA . ASP B 1 33 ? -2.088 26.094 7.273 1 89.06 33 ASP B CA 1
ATOM 4021 C C . ASP B 1 33 ? -1.151 24.938 6.949 1 89.06 33 ASP B C 1
ATOM 4023 O O . ASP B 1 33 ? -1.271 23.859 7.527 1 89.06 33 ASP B O 1
ATOM 4027 N N . LEU B 1 34 ? -0.201 25.281 6.051 1 93.75 34 LEU B N 1
ATOM 4028 C CA . LEU B 1 34 ? 0.787 24.297 5.637 1 93.75 34 LEU B CA 1
ATOM 4029 C C . LEU B 1 34 ? 2.201 24.781 5.938 1 93.75 34 LEU B C 1
ATOM 4031 O O . LEU B 1 34 ? 2.504 25.953 5.77 1 93.75 34 LEU B O 1
ATOM 4035 N N . PHE B 1 35 ? 2.996 23.875 6.434 1 94.88 35 PHE B N 1
ATOM 4036 C CA . PHE B 1 35 ? 4.418 24.141 6.617 1 94.88 35 PHE B CA 1
ATOM 4037 C C . PHE B 1 35 ? 5.199 23.797 5.355 1 94.88 35 PHE B C 1
ATOM 4039 O O . PHE B 1 35 ? 6.18 24.453 5.023 1 94.88 35 PHE B O 1
ATOM 4046 N N . GLY B 1 36 ? 4.844 22.719 4.719 1 97.06 36 GLY B N 1
ATOM 4047 C CA . GLY B 1 36 ? 5.496 22.297 3.494 1 97.06 36 GLY B CA 1
ATOM 4048 C C . GLY B 1 36 ? 4.547 21.625 2.52 1 97.06 36 GLY B C 1
ATOM 4049 O O . GLY B 1 36 ? 3.529 21.062 2.924 1 97.06 36 GLY B O 1
ATOM 4050 N N . VAL B 1 37 ? 4.82 21.734 1.229 1 97.56 37 VAL B N 1
ATOM 4051 C CA . VAL B 1 37 ? 4.16 21.016 0.144 1 97.56 37 VAL B CA 1
ATOM 4052 C C . VAL B 1 37 ? 5.199 20.281 -0.703 1 97.56 37 VAL B C 1
ATOM 4054 O O . VAL B 1 37 ? 6.156 20.891 -1.183 1 97.56 37 VAL B O 1
ATOM 4057 N N . ILE B 1 38 ? 5.035 18.984 -0.861 1 98 38 ILE B N 1
ATOM 4058 C CA . ILE B 1 38 ? 6.008 18.172 -1.58 1 98 38 ILE B CA 1
ATOM 4059 C C . ILE B 1 38 ? 5.344 17.531 -2.801 1 98 38 ILE B C 1
ATOM 4061 O O . ILE B 1 38 ? 4.238 16.984 -2.705 1 98 38 ILE B O 1
ATOM 4065 N N . LEU B 1 39 ? 6.012 17.656 -3.93 1 97.12 39 LEU B N 1
ATOM 4066 C CA . LEU B 1 39 ? 5.562 17.016 -5.156 1 97.12 39 LEU B CA 1
ATOM 4067 C C . LEU B 1 39 ? 6.504 15.875 -5.551 1 97.12 39 LEU B C 1
ATOM 4069 O O . LEU B 1 39 ? 7.703 16.094 -5.73 1 97.12 39 LEU B O 1
ATOM 4073 N N . LEU B 1 40 ? 5.961 14.703 -5.648 1 95.69 40 LEU B N 1
ATOM 4074 C CA . LEU B 1 40 ? 6.699 13.523 -6.09 1 95.69 40 LEU B CA 1
ATOM 4075 C C . LEU B 1 40 ? 6.297 13.133 -7.508 1 95.69 40 LEU B C 1
ATOM 4077 O O . LEU B 1 40 ? 5.41 13.758 -8.102 1 95.69 40 LEU B O 1
ATOM 4081 N N . ASN B 1 41 ? 7.02 12.141 -8.031 1 89.06 41 ASN B N 1
ATOM 4082 C CA . ASN B 1 41 ? 6.797 11.742 -9.414 1 89.06 41 ASN B CA 1
ATOM 4083 C C . ASN B 1 41 ? 6.34 10.289 -9.516 1 89.06 41 ASN B C 1
ATOM 4085 O O . ASN B 1 41 ? 7.051 9.445 -10.062 1 89.06 41 ASN B O 1
ATOM 4089 N N . SER B 1 42 ? 5.145 10.109 -9.125 1 86.94 42 SER B N 1
ATOM 4090 C CA . SER B 1 42 ? 4.547 8.812 -9.398 1 86.94 42 SER B CA 1
ATOM 4091 C C . SER B 1 42 ? 4.16 8.672 -10.867 1 86.94 42 SER B C 1
ATOM 4093 O O . SER B 1 42 ? 3.664 9.625 -11.477 1 86.94 42 SER B O 1
ATOM 4095 N N . PRO B 1 43 ? 4.402 7.516 -11.484 1 81.56 43 PRO B N 1
ATOM 4096 C CA . PRO B 1 43 ? 3.982 7.34 -12.875 1 81.56 43 PRO B CA 1
ATOM 4097 C C . PRO B 1 43 ? 2.469 7.426 -13.055 1 81.56 43 PRO B C 1
ATOM 4099 O O . PRO B 1 43 ? 1.983 7.605 -14.172 1 81.56 43 PRO B O 1
ATOM 4102 N N . ALA B 1 44 ? 1.733 7.34 -11.984 1 81.62 44 ALA B N 1
ATOM 4103 C CA . ALA B 1 44 ? 0.275 7.391 -12.047 1 81.62 44 ALA B CA 1
ATOM 4104 C C . ALA B 1 44 ? -0.239 8.797 -11.742 1 81.62 44 ALA B C 1
ATOM 4106 O O . ALA B 1 44 ? -1.441 8.992 -11.555 1 81.62 44 ALA B O 1
ATOM 4107 N N . ASN B 1 45 ? 0.706 9.727 -11.633 1 87.12 45 ASN B N 1
ATOM 4108 C CA . ASN B 1 45 ? 0.256 11.094 -11.422 1 87.12 45 ASN B CA 1
ATOM 4109 C C . ASN B 1 45 ? -0.79 11.508 -12.453 1 87.12 45 ASN B C 1
ATOM 4111 O O . ASN B 1 45 ? -0.66 11.195 -13.641 1 87.12 45 ASN B O 1
ATOM 4115 N N . THR B 1 46 ? -1.792 12.094 -12.055 1 83.88 46 THR B N 1
ATOM 4116 C CA . THR B 1 46 ? -2.814 12.633 -12.945 1 83.88 46 THR B CA 1
ATOM 4117 C C . THR B 1 46 ? -2.701 14.156 -13.039 1 83.88 46 THR B C 1
ATOM 4119 O O . THR B 1 46 ? -1.963 14.773 -12.273 1 83.88 46 THR B O 1
ATOM 4122 N N . ALA B 1 47 ? -3.406 14.711 -13.945 1 87.56 47 ALA B N 1
ATOM 4123 C CA . ALA B 1 47 ? -3.467 16.156 -14.07 1 87.56 47 ALA B CA 1
ATOM 4124 C C . ALA B 1 47 ? -3.99 16.797 -12.781 1 87.56 47 ALA B C 1
ATOM 4126 O O . ALA B 1 47 ? -3.576 17.891 -12.414 1 87.56 47 ALA B O 1
ATOM 4127 N N . ALA B 1 48 ? -4.773 16.062 -12.086 1 87.5 48 ALA B N 1
ATOM 4128 C CA . ALA B 1 48 ? -5.367 16.578 -10.859 1 87.5 48 ALA B CA 1
ATOM 4129 C C . ALA B 1 48 ? -4.312 16.75 -9.773 1 87.5 48 ALA B C 1
ATOM 4131 O O . ALA B 1 48 ? -4.395 17.688 -8.961 1 87.5 48 ALA B O 1
ATOM 4132 N N . ASP B 1 49 ? -3.363 15.898 -9.68 1 90.5 49 ASP B N 1
ATOM 4133 C CA . ASP B 1 49 ? -2.299 16 -8.688 1 90.5 49 ASP B CA 1
ATOM 4134 C C . ASP B 1 49 ? -1.489 17.281 -8.891 1 90.5 49 ASP B C 1
ATOM 4136 O O . ASP B 1 49 ? -1.204 18 -7.926 1 90.5 49 ASP B O 1
ATOM 4140 N N . PHE B 1 50 ? -1.166 17.531 -10.133 1 91.75 50 PHE B N 1
ATOM 4141 C CA . PHE B 1 50 ? -0.403 18.734 -10.445 1 91.75 50 PHE B CA 1
ATOM 4142 C C . PHE B 1 50 ? -1.246 19.984 -10.227 1 91.75 50 PHE B C 1
ATOM 4144 O O . PHE B 1 50 ? -0.75 21 -9.719 1 91.75 50 PHE B O 1
ATOM 4151 N N . ALA B 1 51 ? -2.486 19.875 -10.625 1 89.88 51 ALA B N 1
ATOM 4152 C CA . ALA B 1 51 ? -3.391 21.016 -10.469 1 89.88 51 ALA B CA 1
ATOM 4153 C C . ALA B 1 51 ? -3.531 21.406 -9 1 89.88 51 ALA B C 1
ATOM 4155 O O . ALA B 1 51 ? -3.568 22.594 -8.664 1 89.88 51 ALA B O 1
ATOM 4156 N N . GLU B 1 52 ? -3.609 20.469 -8.133 1 91.31 52 GLU B N 1
ATOM 4157 C CA . GLU B 1 52 ? -3.727 20.75 -6.707 1 91.31 52 GLU B CA 1
ATOM 4158 C C . GLU B 1 52 ? -2.445 21.359 -6.16 1 91.31 52 GLU B C 1
ATOM 4160 O O . GLU B 1 52 ? -2.498 22.281 -5.344 1 91.31 52 GLU B O 1
ATOM 4165 N N . TYR B 1 53 ? -1.343 20.828 -6.57 1 93.25 53 TYR B N 1
ATOM 4166 C CA . TYR B 1 53 ? -0.061 21.406 -6.188 1 93.25 53 TYR B CA 1
ATOM 4167 C C . TYR B 1 53 ? 0.022 22.875 -6.605 1 93.25 53 TYR B C 1
ATOM 4169 O O . TYR B 1 53 ? 0.385 23.734 -5.801 1 93.25 53 TYR B O 1
ATOM 4177 N N . VAL B 1 54 ? -0.348 23.094 -7.816 1 89.81 54 VAL B N 1
ATOM 4178 C CA . VAL B 1 54 ? -0.269 24.438 -8.367 1 89.81 54 VAL B CA 1
ATOM 4179 C C . VAL B 1 54 ? -1.273 25.344 -7.66 1 89.81 54 VAL B C 1
ATOM 4181 O O . VAL B 1 54 ? -0.982 26.516 -7.395 1 89.81 54 VAL B O 1
ATOM 4184 N N . ARG B 1 55 ? -2.42 24.844 -7.379 1 87.62 55 ARG B N 1
ATOM 4185 C CA . ARG B 1 55 ? -3.426 25.609 -6.648 1 87.62 55 ARG B CA 1
ATOM 4186 C C . ARG B 1 55 ? -2.883 26.078 -5.305 1 87.62 55 ARG B C 1
ATOM 4188 O O . ARG B 1 55 ? -3.055 27.234 -4.93 1 87.62 55 ARG B O 1
ATOM 4195 N N . LEU B 1 56 ? -2.24 25.219 -4.551 1 90.19 56 LEU B N 1
ATOM 4196 C CA . LEU B 1 56 ? -1.667 25.594 -3.262 1 90.19 56 LEU B CA 1
ATOM 4197 C C . LEU B 1 56 ? -0.555 26.625 -3.434 1 90.19 56 LEU B C 1
ATOM 4199 O O . LEU B 1 56 ? -0.44 27.547 -2.639 1 90.19 56 LEU B O 1
ATOM 4203 N N . PHE B 1 57 ? 0.203 26.375 -4.469 1 89.56 57 PHE B N 1
ATOM 4204 C CA . PHE B 1 57 ? 1.266 27.344 -4.727 1 89.56 57 PHE B CA 1
ATOM 4205 C C . PHE B 1 57 ? 0.688 28.719 -4.98 1 89.56 57 PHE B C 1
ATOM 4207 O O . PHE B 1 57 ? 1.141 29.703 -4.391 1 89.56 57 PHE B O 1
ATOM 4214 N N . GLN B 1 58 ? -0.315 28.766 -5.781 1 84.38 58 GLN B N 1
ATOM 4215 C CA . GLN B 1 58 ? -0.949 30.031 -6.113 1 84.38 58 GLN B CA 1
ATOM 4216 C C . GLN B 1 58 ? -1.612 30.656 -4.887 1 84.38 58 GLN B C 1
ATOM 4218 O O . GLN B 1 58 ? -1.601 31.875 -4.719 1 84.38 58 GLN B O 1
ATOM 4223 N N . LEU B 1 59 ? -2.104 29.859 -4.172 1 83.5 59 LEU B N 1
ATOM 4224 C CA . LEU B 1 59 ? -2.768 30.312 -2.957 1 83.5 59 LEU B CA 1
ATOM 4225 C C . LEU B 1 59 ? -1.783 31.031 -2.039 1 83.5 59 LEU B C 1
ATOM 4227 O O . LEU B 1 59 ? -2.111 32.062 -1.453 1 83.5 59 LEU B O 1
ATOM 4231 N N . TYR B 1 60 ? -0.551 30.531 -1.928 1 84.62 60 TYR B N 1
ATOM 4232 C CA . TYR B 1 60 ? 0.384 31.047 -0.931 1 84.62 60 TYR B CA 1
ATOM 4233 C C . TYR B 1 60 ? 1.344 32.062 -1.548 1 84.62 60 TYR B C 1
ATOM 4235 O O . TYR B 1 60 ? 1.882 32.906 -0.849 1 84.62 60 TYR B O 1
ATOM 4243 N N . ARG B 1 61 ? 1.662 31.875 -2.752 1 82 61 ARG B N 1
ATOM 4244 C CA . ARG B 1 61 ? 2.682 32.719 -3.383 1 82 61 ARG B CA 1
ATOM 4245 C C . ARG B 1 61 ? 2.049 33.781 -4.27 1 82 61 ARG B C 1
ATOM 4247 O O . ARG B 1 61 ? 2.713 34.75 -4.664 1 82 61 ARG B O 1
ATOM 4254 N N . GLY B 1 62 ? 1.003 33.75 -4.512 1 65.06 62 GLY B N 1
ATOM 4255 C CA . GLY B 1 62 ? 0.387 34.719 -5.41 1 65.06 62 GLY B CA 1
ATOM 4256 C C . GLY B 1 62 ? 0.583 34.375 -6.875 1 65.06 62 GLY B C 1
ATOM 4257 O O . GLY B 1 62 ? 1.335 33.469 -7.211 1 65.06 62 GLY B O 1
ATOM 4258 N N . GLY B 1 63 ? -0.07 34.938 -8.039 1 55.47 63 GLY B N 1
ATOM 4259 C CA . GLY B 1 63 ? 0.245 34.844 -9.453 1 55.47 63 GLY B CA 1
ATOM 4260 C C . GLY B 1 63 ? -0.959 34.531 -10.312 1 55.47 63 GLY B C 1
ATOM 4261 O O . GLY B 1 63 ? -1.457 33.375 -10.273 1 55.47 63 GLY B O 1
ATOM 4262 N N . GLY B 1 64 ? -1.836 35.594 -10.586 1 41.16 64 GLY B N 1
ATOM 4263 C CA . GLY B 1 64 ? -2.846 35.75 -11.625 1 41.16 64 GLY B CA 1
ATOM 4264 C C . GLY B 1 64 ? -2.416 35.156 -12.961 1 41.16 64 GLY B C 1
ATOM 4265 O O . GLY B 1 64 ? -1.425 35.594 -13.547 1 41.16 64 GLY B O 1
ATOM 4266 N N . GLY B 1 65 ? -2.318 34.094 -13.477 1 35.53 65 GLY B N 1
ATOM 4267 C CA . GLY B 1 65 ? -2.545 34.188 -14.906 1 35.53 65 GLY B CA 1
ATOM 4268 C C . GLY B 1 65 ? -3.51 35.281 -15.289 1 35.53 65 GLY B C 1
ATOM 4269 O O . GLY B 1 65 ? -4.219 35.812 -14.438 1 35.53 65 GLY B O 1
ATOM 4270 N N . GLY B 1 66 ? -3.432 36.125 -16.578 1 31.86 66 GLY B N 1
ATOM 4271 C CA . GLY B 1 66 ? -4.383 37 -17.203 1 31.86 66 GLY B CA 1
ATOM 4272 C C . GLY B 1 66 ? -5.828 36.656 -16.906 1 31.86 66 GLY B C 1
ATOM 4273 O O . GLY B 1 66 ? -6.746 37.344 -17.359 1 31.86 66 GLY B O 1
ATOM 4274 N N . GLY B 1 67 ? -6.484 35.5 -17.25 1 29.91 67 GLY B N 1
ATOM 4275 C CA . GLY B 1 67 ? -7.922 35.688 -17.156 1 29.91 67 GLY B CA 1
ATOM 4276 C C . GLY B 1 67 ? -8.383 36.125 -15.789 1 29.91 67 GLY B C 1
ATOM 4277 O O . GLY B 1 67 ? -7.641 36.031 -14.812 1 29.91 67 GLY B O 1
ATOM 4278 N N . SER B 1 68 ? -9.461 37.062 -15.672 1 29.17 68 SER B N 1
ATOM 4279 C CA . SER B 1 68 ? -10.234 37.781 -14.672 1 29.17 68 SER B CA 1
ATOM 4280 C C . SER B 1 68 ? -10.398 36.969 -13.398 1 29.17 68 SER B C 1
ATOM 4282 O O . SER B 1 68 ? -10.867 37.469 -12.375 1 29.17 68 SER B O 1
ATOM 4284 N N . THR B 1 69 ? -10.836 35.688 -13.445 1 29.66 69 THR B N 1
ATOM 4285 C CA . THR B 1 69 ? -11.789 35.469 -12.367 1 29.66 69 THR B CA 1
ATOM 4286 C C . THR B 1 69 ? -11.133 35.688 -11.008 1 29.66 69 THR B C 1
ATOM 4288 O O . THR B 1 69 ? -9.906 35.719 -10.906 1 29.66 69 THR B O 1
ATOM 4291 N N . THR B 1 70 ? -11.992 35.438 -9.773 1 29.75 70 THR B N 1
ATOM 4292 C CA . THR B 1 70 ? -12.117 35.656 -8.336 1 29.75 70 THR B CA 1
ATOM 4293 C C . THR B 1 70 ? -10.961 35 -7.598 1 29.75 70 THR B C 1
ATOM 4295 O O . THR B 1 70 ? -10.844 33.75 -7.594 1 29.75 70 THR B O 1
ATOM 4298 N N . GLY B 1 71 ? -9.852 35.5 -7.613 1 32.72 71 GLY B N 1
ATOM 4299 C CA . GLY B 1 71 ? -8.766 35.188 -6.703 1 32.72 71 GLY B CA 1
ATOM 4300 C C . GLY B 1 71 ? -9.234 34.906 -5.293 1 32.72 71 GLY B C 1
ATOM 4301 O O . GLY B 1 71 ? -9.766 35.781 -4.613 1 32.72 71 GLY B O 1
ATOM 4302 N N . GLY B 1 72 ? -9.836 33.812 -5.074 1 34.66 72 GLY B N 1
ATOM 4303 C CA . GLY B 1 72 ? -10.305 33.531 -3.719 1 34.66 72 GLY B CA 1
ATOM 4304 C C . GLY B 1 72 ? -9.289 33.906 -2.656 1 34.66 72 GLY B C 1
ATOM 4305 O O . GLY B 1 72 ? -8.094 34 -2.941 1 34.66 72 GLY B O 1
ATOM 4306 N N . ALA B 1 73 ? -9.703 34.781 -1.671 1 38.53 73 ALA B N 1
ATOM 4307 C CA . ALA B 1 73 ? -8.977 35.188 -0.48 1 38.53 73 ALA B CA 1
ATOM 4308 C C . ALA B 1 73 ? -8.195 34.031 0.13 1 38.53 73 ALA B C 1
ATOM 4310 O O . ALA B 1 73 ? -8.648 32.875 0.082 1 38.53 73 ALA B O 1
ATOM 4311 N N . ALA B 1 74 ? -6.902 34.219 0.148 1 43.97 74 ALA B N 1
ATOM 4312 C CA . ALA B 1 74 ? -6.082 33.312 0.931 1 43.97 74 ALA B CA 1
ATOM 4313 C C . ALA B 1 74 ? -6.809 32.875 2.199 1 43.97 74 ALA B C 1
ATOM 4315 O O . ALA B 1 74 ? -7.625 33.625 2.742 1 43.97 74 ALA B O 1
ATOM 4316 N N . PRO B 1 75 ? -6.941 31.641 2.475 1 39.09 75 PRO B N 1
ATOM 4317 C CA . PRO B 1 75 ? -7.672 31.25 3.684 1 39.09 75 PRO B CA 1
ATOM 4318 C C . PRO B 1 75 ? -7.348 32.156 4.879 1 39.09 75 PRO B C 1
ATOM 4320 O O . PRO B 1 75 ? -6.234 32.656 4.984 1 39.09 75 PRO B O 1
ATOM 4323 N N . LYS B 1 76 ? -8.406 32.781 5.457 1 36.81 76 LYS B N 1
ATOM 4324 C CA . LYS B 1 76 ? -8.422 33.781 6.535 1 36.81 76 LYS B CA 1
ATOM 4325 C C . LYS B 1 76 ? -7.441 33.375 7.641 1 36.81 76 LYS B C 1
ATOM 4327 O O . LYS B 1 76 ? -6.883 34.25 8.312 1 36.81 76 LYS B O 1
ATOM 4332 N N . ASN B 1 77 ? -7.688 32.125 8.125 1 34.16 77 ASN B N 1
ATOM 4333 C CA . ASN B 1 77 ? -7.02 32 9.414 1 34.16 77 ASN B CA 1
ATOM 4334 C C . ASN B 1 77 ? -5.504 32.125 9.273 1 34.16 77 ASN B C 1
ATOM 4336 O O . ASN B 1 77 ? -4.754 31.531 10.047 1 34.16 77 ASN B O 1
ATOM 4340 N N . THR B 1 78 ? -5.129 32.406 8.148 1 36.66 78 THR B N 1
ATOM 4341 C CA . THR B 1 78 ? -3.723 32.781 8.234 1 36.66 78 THR B CA 1
ATOM 4342 C C . THR B 1 78 ? -3.531 33.969 9.188 1 36.66 78 THR B C 1
ATOM 4344 O O . THR B 1 78 ? -3.639 35.125 8.773 1 36.66 78 THR B O 1
ATOM 4347 N N . ALA B 1 79 ? -4.309 34 10.07 1 33.72 79 ALA B N 1
ATOM 4348 C CA . ALA B 1 79 ? -3.889 35.062 11 1 33.72 79 ALA B CA 1
ATOM 4349 C C . ALA B 1 79 ? -2.414 35.406 10.82 1 33.72 79 ALA B C 1
ATOM 4351 O O . ALA B 1 79 ? -2.004 36.531 11.031 1 33.72 79 ALA B O 1
ATOM 4352 N N . ALA B 1 80 ? -1.538 34.438 11.125 1 35.69 80 ALA B N 1
ATOM 4353 C CA . ALA B 1 80 ? -0.166 34.938 11.117 1 35.69 80 ALA B CA 1
ATOM 4354 C C . ALA B 1 80 ? 0.232 35.438 9.734 1 35.69 80 ALA B C 1
ATOM 4356 O O . ALA B 1 80 ? 0.121 34.688 8.75 1 35.69 80 ALA B O 1
ATOM 4357 N N . GLU B 1 81 ? 0.098 36.594 9.227 1 42.03 81 GLU B N 1
ATOM 4358 C CA . GLU B 1 81 ? 0.733 37.469 8.234 1 42.03 81 GLU B CA 1
ATOM 4359 C C . GLU B 1 81 ? 1.974 36.812 7.641 1 42.03 81 GLU B C 1
ATOM 4361 O O . GLU B 1 81 ? 2.5 37.281 6.625 1 42.03 81 GLU B O 1
ATOM 4366 N N . GLY B 1 82 ? 2.414 35.562 8.109 1 50.66 82 GLY B N 1
ATOM 4367 C CA . GLY B 1 82 ? 3.809 35.312 7.773 1 50.66 82 GLY B CA 1
ATOM 4368 C C . GLY B 1 82 ? 4.055 33.906 7.262 1 50.66 82 GLY B C 1
ATOM 4369 O O . GLY B 1 82 ? 5.188 33.531 6.922 1 50.66 82 GLY B O 1
ATOM 4370 N N . THR B 1 83 ? 3.02 32.75 7.43 1 66.38 83 THR B N 1
ATOM 4371 C CA . THR B 1 83 ? 3.756 31.5 7.215 1 66.38 83 THR B CA 1
ATOM 4372 C C . THR B 1 83 ? 3.438 30.906 5.844 1 66.38 83 THR B C 1
ATOM 4374 O O . THR B 1 83 ? 2.275 30.875 5.434 1 66.38 83 THR B O 1
ATOM 4377 N N . SER B 1 84 ? 4.207 30.953 4.867 1 84.81 84 SER B N 1
ATOM 4378 C CA . SER B 1 84 ? 4.188 30.266 3.58 1 84.81 84 SER B CA 1
ATOM 4379 C C . SER B 1 84 ? 4.914 28.922 3.656 1 84.81 84 SER B C 1
ATOM 4381 O O . SER B 1 84 ? 5.949 28.812 4.316 1 84.81 84 SER B O 1
ATOM 4383 N N . PRO B 1 85 ? 4.227 28.016 3.096 1 94.25 85 PRO B N 1
ATOM 4384 C CA . PRO B 1 85 ? 4.895 26.719 3.121 1 94.25 85 PRO B CA 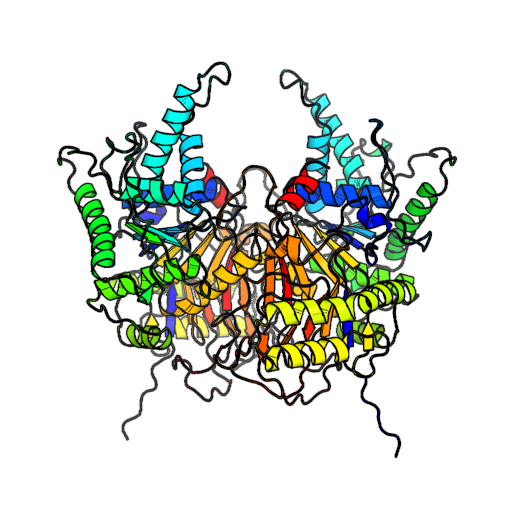1
ATOM 4385 C C . PRO B 1 85 ? 6.125 26.672 2.217 1 94.25 85 PRO B C 1
ATOM 4387 O O . PRO B 1 85 ? 6.281 27.516 1.334 1 94.25 85 PRO B O 1
ATOM 4390 N N . TYR B 1 86 ? 7.047 25.812 2.545 1 96.19 86 TYR B N 1
ATOM 4391 C CA . TYR B 1 86 ? 8.094 25.453 1.599 1 96.19 86 TYR B CA 1
ATOM 4392 C C . TYR B 1 86 ? 7.555 24.562 0.491 1 96.19 86 TYR B C 1
ATOM 4394 O O . TYR B 1 86 ? 6.844 23.594 0.761 1 96.19 86 TYR B O 1
ATOM 4402 N N . PHE B 1 87 ? 7.801 24.906 -0.735 1 95.94 87 PHE B N 1
ATOM 4403 C CA . PHE B 1 87 ? 7.418 24.078 -1.872 1 95.94 87 PHE B CA 1
ATOM 4404 C C . PHE B 1 87 ? 8.609 23.281 -2.395 1 95.94 87 PHE B C 1
ATOM 4406 O O . PHE B 1 87 ? 9.586 23.859 -2.873 1 95.94 87 PHE B O 1
ATOM 4413 N N . ILE B 1 88 ? 8.531 21.969 -2.365 1 96.88 88 ILE B N 1
ATOM 4414 C CA . ILE B 1 88 ? 9.648 21.094 -2.705 1 96.88 88 ILE B CA 1
ATOM 4415 C C . ILE B 1 88 ? 9.266 20.188 -3.877 1 96.88 88 ILE B C 1
ATOM 4417 O O . ILE B 1 88 ? 8.234 19.516 -3.836 1 96.88 88 ILE B O 1
ATOM 4421 N N . CYS B 1 89 ? 10.062 20.203 -4.891 1 95.25 89 CYS B N 1
ATOM 4422 C CA . CYS B 1 89 ? 9.984 19.234 -5.984 1 95.25 89 CYS B CA 1
ATOM 4423 C C . CYS B 1 89 ? 11.07 18.172 -5.863 1 95.25 89 CYS B C 1
ATOM 4425 O O . CYS B 1 89 ? 12.234 18.5 -5.629 1 95.25 89 CYS B O 1
ATOM 4427 N N . VAL B 1 90 ? 10.641 16.938 -6.098 1 95.5 90 VAL B N 1
ATOM 4428 C CA . VAL B 1 90 ? 11.578 15.852 -5.863 1 95.5 90 VAL B CA 1
ATOM 4429 C C . VAL B 1 90 ? 11.969 15.211 -7.191 1 95.5 90 VAL B C 1
ATOM 4431 O O . VAL B 1 90 ? 11.133 14.594 -7.859 1 95.5 90 VAL B O 1
ATOM 4434 N N . ASP B 1 91 ? 13.25 15.383 -7.531 1 91.62 91 ASP B N 1
ATOM 4435 C CA . ASP B 1 91 ? 13.898 14.719 -8.656 1 91.62 91 ASP B CA 1
ATOM 4436 C C . ASP B 1 91 ? 13.031 14.773 -9.906 1 91.62 91 ASP B C 1
ATOM 4438 O O . ASP B 1 91 ? 12.75 15.859 -10.422 1 91.62 91 ASP B O 1
ATOM 4442 N N . GLY B 1 92 ? 12.445 13.68 -10.328 1 88.75 92 GLY B N 1
ATOM 4443 C CA . GLY B 1 92 ? 11.703 13.594 -11.57 1 88.75 92 GLY B CA 1
ATOM 4444 C C . GLY B 1 92 ? 10.414 14.391 -11.555 1 88.75 92 GLY B C 1
ATOM 4445 O O . GLY B 1 92 ? 9.812 14.633 -12.609 1 88.75 92 GLY B O 1
ATOM 4446 N N . ALA B 1 93 ? 9.984 14.867 -10.453 1 91.38 93 ALA B N 1
ATOM 4447 C CA . ALA B 1 93 ? 8.742 15.633 -10.344 1 91.38 93 ALA B CA 1
ATOM 4448 C C . ALA B 1 93 ? 8.844 16.953 -11.094 1 91.38 93 ALA B C 1
ATOM 4450 O O . ALA B 1 93 ? 7.848 17.469 -11.609 1 91.38 93 ALA B O 1
ATOM 4451 N N . TYR B 1 94 ? 10.047 17.469 -11.188 1 87.56 94 TYR B N 1
ATOM 4452 C CA . TYR B 1 94 ? 10.25 18.719 -11.906 1 87.56 94 TYR B CA 1
ATOM 4453 C C . TYR B 1 94 ? 9.93 18.562 -13.383 1 87.56 94 TYR B C 1
ATOM 4455 O O . TYR B 1 94 ? 9.219 19.391 -13.961 1 87.56 94 TYR B O 1
ATOM 4463 N N . ALA B 1 95 ? 10.516 17.547 -13.945 1 86.38 95 ALA B N 1
ATOM 4464 C CA . ALA B 1 95 ? 10.25 17.281 -15.359 1 86.38 95 ALA B CA 1
ATOM 4465 C C . ALA B 1 95 ? 8.766 17.047 -15.602 1 86.38 95 ALA B C 1
ATOM 4467 O O . ALA B 1 95 ? 8.219 17.484 -16.609 1 86.38 95 ALA B O 1
ATOM 4468 N N . ALA B 1 96 ? 8.164 16.344 -14.734 1 90.25 96 ALA B N 1
ATOM 4469 C CA . ALA B 1 96 ? 6.738 16.078 -14.852 1 90.25 96 ALA B CA 1
ATOM 4470 C C . ALA B 1 96 ? 5.922 17.359 -14.727 1 90.25 96 ALA B C 1
ATOM 4472 O O . ALA B 1 96 ? 4.945 17.547 -15.453 1 90.25 96 ALA B O 1
ATOM 4473 N N . LEU B 1 97 ? 6.285 18.156 -13.781 1 90.81 97 LEU B N 1
ATOM 4474 C CA . LEU B 1 97 ? 5.625 19.438 -13.586 1 90.81 97 LEU B CA 1
ATOM 4475 C C . LEU B 1 97 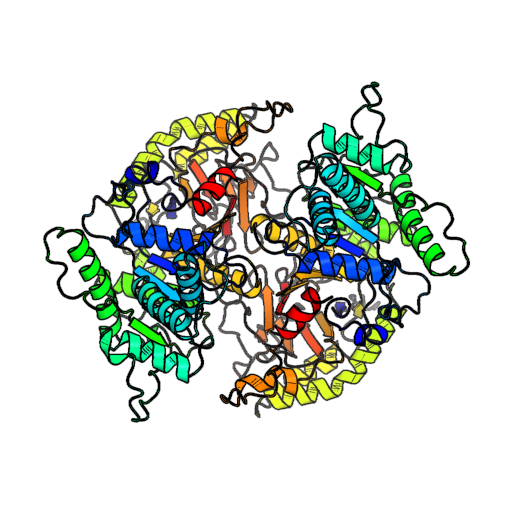? 5.781 20.328 -14.82 1 90.81 97 LEU B C 1
ATOM 4477 O O . LEU B 1 97 ? 4.836 21 -15.227 1 90.81 97 LEU B O 1
ATOM 4481 N N . LYS B 1 98 ? 6.949 20.281 -15.375 1 86.44 98 LYS B N 1
ATOM 4482 C CA . LYS B 1 98 ? 7.211 21.031 -16.594 1 86.44 98 LYS B CA 1
ATOM 4483 C C . LYS B 1 98 ? 6.285 20.578 -17.734 1 86.44 98 LYS B C 1
ATOM 4485 O O . LYS B 1 98 ? 5.727 21.422 -18.453 1 86.44 98 LYS B O 1
ATOM 4490 N N . ARG B 1 99 ? 6.18 19.328 -17.875 1 88 99 ARG B N 1
ATOM 4491 C CA . ARG B 1 99 ? 5.293 18.781 -18.891 1 88 99 ARG B CA 1
ATOM 4492 C C . ARG B 1 99 ? 3.85 19.219 -18.656 1 88 99 ARG B C 1
ATOM 4494 O O . ARG B 1 99 ? 3.127 19.547 -19.594 1 88 99 ARG B O 1
ATOM 4501 N N . TYR B 1 100 ? 3.445 19.172 -17.438 1 89.25 100 TYR B N 1
ATOM 4502 C CA . TYR B 1 100 ? 2.102 19.625 -17.094 1 89.25 100 TYR B CA 1
ATOM 4503 C C . TYR B 1 100 ? 1.894 21.078 -17.469 1 89.25 100 TYR B C 1
ATOM 4505 O O . TYR B 1 100 ? 0.878 21.438 -18.062 1 89.25 100 TYR B O 1
ATOM 4513 N N . CYS B 1 101 ? 2.84 21.891 -17.156 1 86.31 101 CYS B N 1
ATOM 4514 C CA . CYS B 1 101 ? 2.746 23.312 -17.469 1 86.31 101 CYS B CA 1
ATOM 4515 C C . CYS B 1 101 ? 2.693 23.547 -18.969 1 86.31 101 CYS B C 1
ATOM 4517 O O . CYS B 1 101 ? 1.979 24.438 -19.453 1 86.31 101 CYS B O 1
ATOM 4519 N N . ALA B 1 102 ? 3.443 22.734 -19.672 1 82.88 102 ALA B N 1
ATOM 4520 C CA . ALA B 1 102 ? 3.449 22.844 -21.141 1 82.88 102 ALA B CA 1
ATOM 4521 C C . ALA B 1 102 ? 2.076 22.516 -21.719 1 82.88 102 ALA B C 1
ATOM 4523 O O . ALA B 1 102 ? 1.624 23.156 -22.656 1 82.88 102 ALA B O 1
ATOM 4524 N N . THR B 1 103 ? 1.469 21.531 -21.172 1 83.56 103 THR B N 1
ATOM 4525 C CA . THR B 1 103 ? 0.151 21.125 -21.656 1 83.56 103 THR B CA 1
ATOM 4526 C C . THR B 1 103 ? -0.893 22.203 -21.328 1 83.56 103 THR B C 1
ATOM 4528 O O . THR B 1 103 ? -1.854 22.375 -22.078 1 83.56 103 THR B O 1
ATOM 4531 N N . GLN B 1 104 ? -0.703 22.891 -20.25 1 79 104 GLN B N 1
ATOM 4532 C CA . GLN B 1 104 ? -1.648 23.938 -19.859 1 79 104 GLN B CA 1
ATOM 4533 C C . GLN B 1 104 ? -1.479 25.172 -20.734 1 79 104 GLN B C 1
ATOM 4535 O O . GLN B 1 104 ? -2.43 25.938 -20.922 1 79 104 GLN B O 1
ATOM 4540 N N . ALA B 1 105 ? -0.294 25.391 -21.188 1 72.31 105 ALA B N 1
ATOM 4541 C CA . ALA B 1 105 ? 0.006 26.562 -22 1 72.31 105 ALA B CA 1
ATOM 4542 C C . ALA B 1 105 ? -0.384 26.344 -23.453 1 72.31 105 ALA B C 1
ATOM 4544 O O . ALA B 1 105 ? -0.54 27.297 -24.219 1 72.31 105 ALA B O 1
ATOM 4545 N N . ALA B 1 106 ? -0.435 25.062 -23.953 1 61.94 106 ALA B N 1
ATOM 4546 C CA . ALA B 1 106 ? -0.727 24.766 -25.359 1 61.94 106 ALA B CA 1
ATOM 4547 C C . ALA B 1 106 ? -2.156 25.172 -25.703 1 61.94 106 ALA B C 1
ATOM 4549 O O . ALA B 1 106 ? -3.096 24.859 -24.984 1 61.94 106 ALA B O 1
ATOM 4550 N N . PRO B 1 107 ? -2.316 26.25 -26.484 1 52.72 107 PRO B N 1
ATOM 4551 C CA . PRO B 1 107 ? -3.648 26.641 -26.953 1 52.72 107 PRO B CA 1
ATOM 4552 C C . PRO B 1 107 ? -4.461 25.469 -27.5 1 52.72 107 PRO B C 1
ATOM 4554 O O . PRO B 1 107 ? -3.889 24.5 -28 1 52.72 107 PRO B O 1
ATOM 4557 N N . SER B 1 108 ? -5.719 25.219 -27.016 1 44.91 108 SER B N 1
ATOM 4558 C CA . SER B 1 108 ? -6.609 24.172 -27.5 1 44.91 108 SER B CA 1
ATOM 4559 C C . SER B 1 108 ? -6.484 24.016 -29.016 1 44.91 108 SER B C 1
ATOM 4561 O O . SER B 1 108 ? -7 23.047 -29.594 1 44.91 108 SER B O 1
ATOM 4563 N N . ALA B 1 109 ? -6.547 25.062 -29.969 1 36.88 109 ALA B N 1
ATOM 4564 C CA . ALA B 1 109 ? -6.898 25.031 -31.391 1 36.88 109 ALA B CA 1
ATOM 4565 C C . ALA B 1 109 ? -5.848 24.266 -32.188 1 36.88 109 ALA B C 1
ATOM 4567 O O . ALA B 1 109 ? -6.188 23.516 -33.125 1 36.88 109 ALA B O 1
ATOM 4568 N N . THR B 1 110 ? -4.602 24.797 -32.656 1 37.72 110 THR B N 1
ATOM 4569 C CA . THR B 1 110 ? -4.027 24.656 -34 1 37.72 110 THR B CA 1
ATOM 4570 C C . THR B 1 110 ? -3.199 23.391 -34.094 1 37.72 110 THR B C 1
ATOM 4572 O O . THR B 1 110 ? -2.059 23.344 -33.625 1 37.72 110 THR B O 1
ATOM 4575 N N . LYS B 1 111 ? -3.643 22.25 -34.062 1 39.28 111 LYS B N 1
ATOM 4576 C CA . LYS B 1 111 ? -3.012 20.984 -34.406 1 39.28 111 LYS B CA 1
ATOM 4577 C C . LYS B 1 111 ? -2.102 21.141 -35.625 1 39.28 111 LYS B C 1
ATOM 4579 O O . LYS B 1 111 ? -1.432 20.203 -36.031 1 39.28 111 LYS B O 1
ATOM 4584 N N . GLU B 1 112 ? -2.498 21.891 -36.625 1 38.69 112 GLU B N 1
ATOM 4585 C CA . GLU B 1 112 ? -1.862 21.547 -37.875 1 38.69 112 GLU B CA 1
ATOM 4586 C C . GLU B 1 112 ? -0.357 21.781 -37.844 1 38.69 112 GLU B C 1
ATOM 4588 O O . GLU B 1 112 ? 0.428 20.953 -38.281 1 38.69 112 GLU B O 1
ATOM 4593 N N . GLY B 1 113 ? 0.177 23.047 -38.312 1 34.75 113 GLY B N 1
ATOM 4594 C CA . GLY B 1 113 ? 1.443 23.422 -38.906 1 34.75 113 GLY B CA 1
ATOM 4595 C C . GLY B 1 113 ? 2.434 23.984 -37.906 1 34.75 113 GLY B C 1
ATOM 4596 O O . GLY B 1 113 ? 3.248 24.844 -38.25 1 34.75 113 GLY B O 1
ATOM 4597 N N . ALA B 1 114 ? 2.258 23.906 -36.688 1 39.91 114 ALA B N 1
ATOM 4598 C CA . ALA B 1 114 ? 3.176 24.781 -35.938 1 39.91 114 ALA B CA 1
ATOM 4599 C C . ALA B 1 114 ? 4.609 24.266 -36.062 1 39.91 114 ALA B C 1
ATOM 4601 O O . ALA B 1 114 ? 4.871 23.078 -35.844 1 39.91 114 ALA B O 1
ATOM 4602 N N . GLU B 1 115 ? 5.621 25.031 -36.469 1 42.47 115 GLU B N 1
ATOM 4603 C CA . GLU B 1 115 ? 7.047 24.922 -36.75 1 42.47 115 GLU B CA 1
ATOM 4604 C C . GLU B 1 115 ? 7.84 24.609 -35.469 1 42.47 115 GLU B C 1
ATOM 4606 O O . GLU B 1 115 ? 7.41 24.953 -34.375 1 42.47 115 GLU B O 1
ATOM 4611 N N . ALA B 1 116 ? 8.914 23.938 -35.531 1 47 116 ALA B N 1
ATOM 4612 C CA . ALA B 1 116 ? 9.953 23.531 -34.594 1 47 116 ALA B CA 1
ATOM 4613 C C . ALA B 1 116 ? 10.242 24.641 -33.594 1 47 116 ALA B C 1
ATOM 4615 O O . ALA B 1 116 ? 10.43 24.359 -32.406 1 47 116 ALA B O 1
ATOM 4616 N N . ASP B 1 117 ? 10.18 25.828 -33.969 1 47.38 117 ASP B N 1
ATOM 4617 C CA . ASP B 1 117 ? 10.516 26.969 -33.125 1 47.38 117 ASP B CA 1
ATOM 4618 C C . ASP B 1 117 ? 9.461 27.188 -32.062 1 47.38 117 ASP B C 1
ATOM 4620 O O . ASP B 1 117 ? 9.781 27.594 -30.938 1 47.38 117 ASP B O 1
ATOM 4624 N N . ALA B 1 118 ? 8.242 26.812 -32.344 1 48.41 118 ALA B N 1
ATOM 4625 C CA . ALA B 1 118 ? 7.145 27.016 -31.391 1 48.41 118 ALA B CA 1
ATOM 4626 C C . ALA B 1 118 ? 7.188 25.984 -30.281 1 48.41 118 ALA B C 1
ATOM 4628 O O . ALA B 1 118 ? 6.934 26.312 -29.109 1 48.41 118 ALA B O 1
ATOM 4629 N N . ALA B 1 119 ? 7.598 24.859 -30.531 1 53.84 119 ALA B N 1
ATOM 4630 C CA . ALA B 1 119 ? 7.727 23.812 -29.516 1 53.84 119 ALA B CA 1
ATOM 4631 C C . ALA B 1 119 ? 8.836 24.141 -28.531 1 53.84 119 ALA B C 1
ATOM 4633 O O . ALA B 1 119 ? 8.672 23.938 -27.312 1 53.84 119 ALA B O 1
ATOM 4634 N N . ASP B 1 120 ? 9.914 24.594 -28.984 1 57.5 120 ASP B N 1
ATOM 4635 C CA . ASP B 1 120 ? 11.031 24.984 -28.125 1 57.5 120 ASP B CA 1
ATOM 4636 C C . ASP B 1 120 ? 10.641 26.141 -27.203 1 57.5 120 ASP B C 1
ATOM 4638 O O . ASP B 1 120 ? 11.062 26.203 -26.047 1 57.5 120 ASP B O 1
ATOM 4642 N N . ALA B 1 121 ? 9.898 27 -27.719 1 54.66 121 ALA B N 1
ATOM 4643 C CA . ALA B 1 121 ? 9.438 28.141 -26.922 1 54.66 121 ALA B CA 1
ATOM 4644 C C . ALA B 1 121 ? 8.484 27.688 -25.828 1 54.66 121 ALA B C 1
ATOM 4646 O O . ALA B 1 121 ? 8.57 28.172 -24.688 1 54.66 121 ALA B O 1
ATOM 4647 N N . VAL B 1 122 ? 7.676 26.812 -26.172 1 52.78 122 VAL B N 1
ATOM 4648 C CA . VAL B 1 122 ? 6.746 26.266 -25.188 1 52.78 122 VAL B CA 1
ATOM 4649 C C . VAL B 1 122 ? 7.516 25.531 -24.094 1 52.78 122 VAL B C 1
ATOM 4651 O O . VAL B 1 122 ? 7.219 25.672 -22.906 1 52.78 122 VAL B O 1
ATOM 4654 N N . ASP B 1 123 ? 8.484 24.875 -24.516 1 61.12 123 ASP B N 1
ATOM 4655 C CA . ASP B 1 123 ? 9.297 24.109 -23.578 1 61.12 123 ASP B CA 1
ATOM 4656 C C . ASP B 1 123 ? 10.055 25.047 -22.625 1 61.12 123 ASP B C 1
ATOM 4658 O O . ASP B 1 123 ? 10.117 24.797 -21.422 1 61.12 123 ASP B O 1
ATOM 4662 N N . SER B 1 124 ? 10.602 26.031 -23.219 1 60.88 124 SER B N 1
ATOM 4663 C CA . SER B 1 124 ? 11.359 26.984 -22.406 1 60.88 124 SER B CA 1
ATOM 4664 C C . SER B 1 124 ? 10.445 27.734 -21.438 1 60.88 124 SER B C 1
ATOM 4666 O O . SER B 1 124 ? 10.797 27.922 -20.281 1 60.88 124 SER B O 1
ATOM 4668 N N . SER B 1 125 ? 9.32 28.094 -21.922 1 61.72 125 SER B N 1
ATOM 4669 C CA . SER B 1 125 ? 8.367 28.797 -21.062 1 61.72 125 SER B CA 1
ATOM 4670 C C . SER B 1 125 ? 7.844 27.906 -19.953 1 61.72 125 SER B C 1
ATOM 4672 O O . SER B 1 125 ? 7.715 28.328 -18.812 1 61.72 125 SER B O 1
ATOM 4674 N N . ALA B 1 126 ? 7.695 26.719 -20.328 1 68.56 126 ALA B N 1
ATOM 4675 C CA . ALA B 1 126 ? 7.211 25.75 -19.359 1 68.56 126 ALA B CA 1
ATOM 4676 C C . ALA B 1 126 ? 8.258 25.469 -18.281 1 68.56 126 ALA B C 1
ATOM 4678 O O . ALA B 1 126 ? 7.93 25.297 -17.109 1 68.56 126 ALA B O 1
ATOM 4679 N N . ALA B 1 127 ? 9.398 25.5 -18.75 1 64.25 127 ALA B N 1
ATOM 4680 C CA . ALA B 1 127 ? 10.492 25.281 -17.797 1 64.25 127 ALA B CA 1
ATOM 4681 C C . ALA B 1 127 ? 10.594 26.422 -16.797 1 64.25 127 ALA B C 1
ATOM 4683 O O . ALA B 1 127 ? 10.766 26.203 -15.602 1 64.25 127 ALA B O 1
ATOM 4684 N N . VAL B 1 128 ? 10.484 27.578 -17.281 1 60.56 128 VAL B N 1
ATOM 4685 C CA . VAL B 1 128 ? 10.547 28.766 -16.422 1 60.56 128 VAL B CA 1
ATOM 4686 C C . VAL B 1 128 ? 9.383 28.75 -15.438 1 60.56 128 VAL B C 1
ATOM 4688 O O . VAL B 1 128 ? 9.555 29.031 -14.25 1 60.56 128 VAL B O 1
ATOM 4691 N N . MET B 1 129 ? 8.336 28.344 -15.961 1 66.31 129 MET B N 1
ATOM 4692 C CA . MET B 1 129 ? 7.148 28.297 -15.109 1 66.31 129 MET B CA 1
ATOM 4693 C C . MET B 1 129 ? 7.305 27.234 -14.016 1 66.31 129 MET B C 1
ATOM 4695 O O . MET B 1 129 ? 7.031 27.516 -12.844 1 66.31 129 MET B O 1
ATOM 4699 N N . ALA B 1 130 ? 7.816 26.125 -14.43 1 73.25 130 ALA B N 1
ATOM 4700 C CA . ALA B 1 130 ? 7.945 25.031 -13.477 1 73.25 130 ALA B CA 1
ATOM 4701 C C . ALA B 1 130 ? 8.969 25.359 -12.391 1 73.25 130 ALA B C 1
ATOM 4703 O O . ALA B 1 130 ? 8.773 25.031 -11.219 1 73.25 130 ALA B O 1
ATOM 4704 N N . MET B 1 131 ? 9.945 26.062 -12.781 1 72.31 131 MET B N 1
ATOM 4705 C CA . MET B 1 131 ? 11.008 26.391 -11.836 1 72.31 131 MET B CA 1
ATOM 4706 C C . MET B 1 131 ? 10.523 27.391 -10.805 1 72.31 131 MET B C 1
ATOM 4708 O O . MET B 1 131 ? 11 27.406 -9.664 1 72.31 131 MET B O 1
ATOM 4712 N N . ARG B 1 132 ? 9.578 28.094 -11.164 1 78.44 132 ARG B N 1
ATOM 4713 C CA . ARG B 1 132 ? 9.055 29.109 -10.25 1 78.44 132 ARG B CA 1
ATOM 4714 C C . ARG B 1 132 ? 8.07 28.5 -9.258 1 78.44 132 ARG B C 1
ATOM 4716 O O . ARG B 1 132 ? 7.727 29.125 -8.25 1 78.44 132 ARG B O 1
ATOM 4723 N N . LEU B 1 133 ? 7.812 27.266 -9.531 1 86.69 133 LEU B N 1
ATOM 4724 C CA . LEU B 1 133 ? 6.734 26.672 -8.742 1 86.69 133 LEU B CA 1
ATOM 4725 C C . LEU B 1 133 ? 7.293 25.891 -7.555 1 86.69 133 LEU B C 1
ATOM 4727 O O . LEU B 1 133 ? 6.555 25.188 -6.871 1 86.69 133 LEU B O 1
ATOM 4731 N N . CYS B 1 134 ? 8.594 25.984 -7.324 1 92.25 134 CYS B N 1
ATOM 4732 C CA . CYS B 1 134 ? 9.133 25.312 -6.145 1 92.25 134 CYS B CA 1
ATOM 4733 C C . CYS B 1 134 ? 10.312 26.094 -5.566 1 92.25 134 CYS B C 1
ATOM 4735 O O . CYS B 1 134 ? 10.953 26.859 -6.273 1 92.25 134 CYS B O 1
ATOM 4737 N N . ASP B 1 135 ? 10.531 25.953 -4.309 1 92.69 135 ASP B N 1
ATOM 4738 C CA . ASP B 1 135 ? 11.664 26.578 -3.621 1 92.69 135 ASP B CA 1
ATOM 4739 C C . ASP B 1 135 ? 12.922 25.719 -3.742 1 92.69 135 ASP B C 1
ATOM 4741 O O . ASP B 1 135 ? 14.039 26.234 -3.695 1 92.69 135 ASP B O 1
ATOM 4745 N N . VAL B 1 136 ? 12.688 24.422 -3.836 1 95.12 136 VAL B N 1
ATOM 4746 C CA . VAL B 1 136 ? 13.812 23.484 -3.803 1 95.12 136 VAL B CA 1
ATOM 4747 C C . VAL B 1 136 ? 13.555 22.344 -4.781 1 95.12 136 VAL B C 1
ATOM 4749 O O . VAL B 1 136 ? 12.43 21.875 -4.918 1 95.12 136 VAL B O 1
ATOM 4752 N N . LEU B 1 137 ? 14.555 21.938 -5.48 1 94.12 137 LEU B N 1
ATOM 4753 C CA . LEU B 1 137 ? 14.648 20.672 -6.195 1 94.12 137 LEU B CA 1
ATOM 4754 C C . LEU B 1 137 ? 15.648 19.734 -5.523 1 94.12 137 LEU B C 1
ATOM 4756 O O . LEU B 1 137 ? 16.828 20.047 -5.422 1 94.12 137 LEU B O 1
ATOM 4760 N N . ILE B 1 138 ? 15.164 18.562 -5.055 1 95.88 138 ILE B N 1
ATOM 4761 C CA . ILE B 1 138 ? 16.047 17.719 -4.27 1 95.88 138 ILE B CA 1
ATOM 4762 C C . ILE B 1 138 ? 15.914 16.266 -4.734 1 95.88 138 ILE B C 1
ATOM 4764 O O . ILE B 1 138 ? 14.852 15.859 -5.211 1 95.88 138 ILE B O 1
ATOM 4768 N N . GLY B 1 139 ? 16.875 15.398 -4.609 1 94.31 139 GLY B N 1
ATOM 4769 C CA . GLY B 1 139 ? 16.875 13.969 -4.906 1 94.31 139 GLY B CA 1
ATOM 4770 C C . GLY B 1 139 ? 18.25 13.438 -5.293 1 94.31 139 GLY B C 1
ATOM 4771 O O . GLY B 1 139 ? 19.25 14.133 -5.148 1 94.31 139 GLY B O 1
ATOM 4772 N N . ASP B 1 140 ? 18.328 12.203 -5.672 1 88.94 140 ASP B N 1
ATOM 4773 C CA . ASP B 1 140 ? 19.578 11.633 -6.164 1 88.94 140 ASP B CA 1
ATOM 4774 C C . ASP B 1 140 ? 19.797 11.977 -7.637 1 88.94 140 ASP B C 1
ATOM 4776 O O . ASP B 1 140 ? 20.828 11.641 -8.211 1 88.94 140 ASP B O 1
ATOM 4780 N N . MET B 1 141 ? 18.859 12.578 -8.312 1 87.88 141 MET B N 1
ATOM 4781 C CA . MET B 1 141 ? 18.875 13.203 -9.633 1 87.88 141 MET B CA 1
ATOM 4782 C C . MET B 1 141 ? 19.109 12.164 -10.727 1 87.88 141 MET B C 1
ATOM 4784 O O . MET B 1 141 ? 19.75 12.461 -11.742 1 87.88 141 MET B O 1
ATOM 4788 N N . ASP B 1 142 ? 18.672 10.938 -10.438 1 79.94 142 ASP B N 1
ATOM 4789 C CA . ASP B 1 142 ? 18.891 9.883 -11.43 1 79.94 142 ASP B CA 1
ATOM 4790 C C . ASP B 1 142 ? 17.828 9.953 -12.539 1 79.94 142 ASP B C 1
ATOM 4792 O O . ASP B 1 142 ? 17.906 9.211 -13.523 1 79.94 142 ASP B O 1
ATOM 4796 N N . SER B 1 143 ? 16.922 10.805 -12.406 1 79.38 143 SER B N 1
ATOM 4797 C CA . SER B 1 143 ? 15.93 11.016 -13.469 1 79.38 143 SER B CA 1
ATOM 4798 C C . SER B 1 143 ? 16.469 11.93 -14.555 1 79.38 143 SER B C 1
ATOM 4800 O O . SER B 1 143 ? 15.844 12.102 -15.602 1 79.38 143 SER B O 1
ATOM 4802 N N . LEU B 1 144 ? 17.578 12.555 -14.312 1 77.5 144 LEU B N 1
ATOM 4803 C CA . LEU B 1 144 ? 18.219 13.492 -15.227 1 77.5 144 LEU B CA 1
ATOM 4804 C C . LEU B 1 144 ? 19.578 12.969 -15.68 1 77.5 144 LEU B C 1
ATOM 4806 O O . LEU B 1 144 ? 20.328 12.391 -14.875 1 77.5 144 LEU B O 1
ATOM 4810 N N . SER B 1 145 ? 19.797 13.172 -16.953 1 75.88 145 SER B N 1
ATOM 4811 C CA . SER B 1 145 ? 21.172 12.945 -17.406 1 75.88 145 SER B CA 1
ATOM 4812 C C . SER B 1 145 ? 22.109 13.992 -16.828 1 75.88 145 SER B C 1
ATOM 4814 O O . SER B 1 145 ? 21.672 15.062 -16.391 1 75.88 145 SER B O 1
ATOM 4816 N N . PRO B 1 146 ? 23.359 13.641 -16.797 1 77.25 146 PRO B N 1
ATOM 4817 C CA . PRO B 1 146 ? 24.297 14.641 -16.312 1 77.25 146 PRO B CA 1
ATOM 4818 C C . PRO B 1 146 ? 24.188 15.977 -17.047 1 77.25 146 PRO B C 1
ATOM 4820 O O . PRO B 1 146 ? 24.297 17.031 -16.422 1 77.25 146 PRO B O 1
ATOM 4823 N N . ALA B 1 147 ? 23.969 15.867 -18.344 1 76.94 147 ALA B N 1
ATOM 4824 C CA . ALA B 1 147 ? 23.812 17.078 -19.141 1 76.94 147 ALA B CA 1
ATOM 4825 C C . ALA B 1 147 ? 22.547 17.844 -18.734 1 76.94 147 ALA B C 1
ATOM 4827 O O . ALA B 1 147 ? 22.578 19.078 -18.609 1 76.94 147 ALA B O 1
ATOM 4828 N N . GLN B 1 148 ? 21.516 17.141 -18.484 1 77.19 148 GLN B N 1
ATOM 4829 C CA . GLN B 1 148 ? 20.266 17.75 -18.062 1 77.19 148 GLN B CA 1
ATOM 4830 C C . GLN B 1 148 ? 20.391 18.391 -16.672 1 77.19 148 GLN B C 1
ATOM 4832 O O . GLN B 1 148 ? 19.875 19.469 -16.422 1 77.19 148 GLN B O 1
ATOM 4837 N N . LEU B 1 149 ? 21.062 17.641 -15.859 1 83.25 149 LEU B N 1
ATOM 4838 C CA . LEU B 1 149 ? 21.266 18.156 -14.508 1 83.25 149 LEU B CA 1
ATOM 4839 C C . LEU B 1 149 ? 22.062 19.453 -14.539 1 83.25 149 LEU B C 1
ATOM 4841 O O . LEU B 1 149 ? 21.734 20.406 -13.812 1 83.25 149 LEU B O 1
ATOM 4845 N N . ARG B 1 150 ? 23.047 19.516 -15.367 1 81.25 150 ARG B N 1
ATOM 4846 C CA . ARG B 1 150 ? 23.828 20.734 -15.516 1 81.25 150 ARG B CA 1
ATOM 4847 C C . ARG B 1 150 ? 22.969 21.891 -15.984 1 81.25 150 ARG B C 1
ATOM 4849 O O . ARG B 1 150 ? 23.094 23.016 -15.5 1 81.25 150 ARG B O 1
ATOM 4856 N N . LYS B 1 151 ? 22.125 21.547 -16.859 1 76.06 151 LYS B N 1
ATOM 4857 C CA . LYS B 1 151 ? 21.219 22.578 -17.391 1 76.06 151 LYS B CA 1
ATOM 4858 C C . LYS B 1 151 ? 20.281 23.078 -16.297 1 76.06 151 LYS B C 1
ATOM 4860 O O . LYS B 1 151 ? 20.016 24.281 -16.203 1 76.06 151 LYS B O 1
ATOM 4865 N N . VAL B 1 152 ? 19.828 22.188 -15.477 1 78 152 VAL B N 1
ATOM 4866 C CA . VAL B 1 152 ? 18.906 22.547 -14.414 1 78 152 VAL B CA 1
ATOM 4867 C C . VAL B 1 152 ? 19.625 23.391 -13.367 1 78 152 VAL B C 1
ATOM 4869 O O . VAL B 1 152 ? 19.078 24.406 -12.898 1 78 152 VAL B O 1
ATOM 4872 N N . VAL B 1 153 ? 20.812 23 -13.078 1 79.69 153 VAL B N 1
ATOM 4873 C CA . VAL B 1 153 ? 21.594 23.719 -12.086 1 79.69 153 VAL B CA 1
ATOM 4874 C C . VAL B 1 153 ? 21.938 25.109 -12.617 1 79.69 153 VAL B C 1
ATOM 4876 O O . VAL B 1 153 ? 21.859 26.094 -11.883 1 79.69 153 VAL B O 1
ATOM 4879 N N . ALA B 1 154 ? 22.328 25.141 -13.844 1 75.12 154 ALA B N 1
ATOM 4880 C CA . ALA B 1 154 ? 22.656 26.422 -14.469 1 75.12 154 ALA B CA 1
ATOM 4881 C C . ALA B 1 154 ? 21.438 27.344 -14.5 1 75.12 154 ALA B C 1
ATOM 4883 O O . ALA B 1 154 ? 21.562 28.547 -14.234 1 75.12 154 ALA B O 1
ATOM 4884 N N . ALA B 1 155 ? 20.359 26.781 -14.852 1 70.19 155 ALA B N 1
ATOM 4885 C CA . ALA B 1 155 ? 19.125 27.562 -14.906 1 70.19 155 ALA B CA 1
ATOM 4886 C C . ALA B 1 155 ? 18.75 28.094 -13.523 1 70.19 155 ALA B C 1
ATOM 4888 O O . ALA B 1 155 ? 18.234 29.219 -13.398 1 70.19 155 ALA B O 1
ATOM 4889 N N . ALA B 1 156 ? 19.047 27.297 -12.562 1 71.88 156 ALA B N 1
ATOM 4890 C CA . ALA B 1 156 ? 18.719 27.688 -11.195 1 71.88 156 ALA B CA 1
ATOM 4891 C C . ALA B 1 156 ? 19.672 28.781 -10.688 1 71.88 156 ALA B C 1
ATOM 4893 O O . ALA B 1 156 ? 19.281 29.609 -9.867 1 71.88 156 ALA B O 1
ATOM 4894 N N . ALA B 1 157 ? 21 28.547 -11.086 1 65.5 157 ALA B N 1
ATOM 4895 C CA . ALA B 1 157 ? 22 29.531 -10.672 1 65.5 157 ALA B CA 1
ATOM 4896 C C . ALA B 1 157 ? 21.812 30.859 -11.406 1 65.5 157 ALA B C 1
ATOM 4898 O O . ALA B 1 157 ? 22.219 31.906 -10.914 1 65.5 157 ALA B O 1
ATOM 4899 N N . GLY B 1 158 ? 21.438 30.75 -12.984 1 54.5 158 GLY B N 1
ATOM 4900 C CA . GLY B 1 158 ? 21.5 31.891 -13.875 1 54.5 158 GLY B CA 1
ATOM 4901 C C . GLY B 1 158 ? 20.188 32.656 -13.945 1 54.5 158 GLY B C 1
ATOM 4902 O O . GLY B 1 158 ? 19.141 32.125 -13.586 1 54.5 158 GLY B O 1
ATOM 4903 N N . THR B 1 159 ? 20.219 33.969 -14.281 1 42.34 159 THR B N 1
ATOM 4904 C CA . THR B 1 159 ? 19.188 34.906 -14.719 1 42.34 159 THR B CA 1
ATOM 4905 C C . THR B 1 159 ? 18.516 34.406 -15.992 1 42.34 159 THR B C 1
ATOM 4907 O O . THR B 1 159 ? 19.094 33.625 -16.75 1 42.34 159 THR B O 1
ATOM 4910 N N . ALA B 1 160 ? 17.219 34.562 -16.422 1 35 160 ALA B N 1
ATOM 4911 C CA . ALA B 1 160 ? 16.422 34.312 -17.609 1 35 160 ALA B CA 1
ATOM 4912 C C . ALA B 1 160 ? 17.281 34.375 -18.875 1 35 160 ALA B C 1
ATOM 4914 O O . ALA B 1 160 ? 17.094 33.594 -19.812 1 35 160 ALA B O 1
ATOM 4915 N N . ASP B 1 161 ? 18.234 35.312 -19.141 1 33.47 161 ASP B N 1
ATOM 4916 C CA . ASP B 1 161 ? 18.906 35.656 -20.391 1 33.47 161 ASP B CA 1
ATOM 4917 C C . ASP B 1 161 ? 19.984 34.625 -20.719 1 33.47 161 ASP B C 1
ATOM 4919 O O . ASP B 1 161 ? 20.438 34.531 -21.859 1 33.47 161 ASP B O 1
ATOM 4923 N N . ASP B 1 162 ? 20.562 33.969 -19.828 1 33.56 162 ASP B N 1
ATOM 4924 C CA . ASP B 1 162 ? 21.766 33.188 -20.094 1 33.56 162 ASP B CA 1
ATOM 4925 C C . ASP B 1 162 ? 21.406 31.734 -20.391 1 33.56 162 ASP B C 1
ATOM 4927 O O . ASP B 1 162 ? 22.281 30.859 -20.422 1 33.56 162 ASP B O 1
ATOM 4931 N N . LEU B 1 163 ? 20.266 31.344 -20.359 1 35.56 163 LEU B N 1
ATOM 4932 C CA . LEU B 1 163 ? 19.922 29.953 -20.688 1 35.56 163 LEU B CA 1
ATOM 4933 C C . LEU B 1 163 ? 20.406 29.578 -22.078 1 35.56 163 LEU B C 1
ATOM 4935 O O . LEU B 1 163 ? 20.297 28.422 -22.484 1 35.56 163 LEU B O 1
ATOM 4939 N N . ARG B 1 164 ? 20.672 30.578 -23.016 1 31.47 164 ARG B N 1
ATOM 4940 C CA . ARG B 1 164 ? 21.031 30.281 -24.406 1 31.47 164 ARG B CA 1
ATOM 4941 C C . ARG B 1 164 ? 22.5 29.875 -24.516 1 31.47 164 ARG B C 1
ATOM 4943 O O . ARG B 1 164 ? 22.938 29.422 -25.578 1 31.47 164 ARG B O 1
ATOM 4950 N N . ALA B 1 165 ? 23.5 30.562 -23.844 1 30.53 165 ALA B N 1
ATOM 4951 C CA . ALA B 1 165 ? 24.844 30.359 -24.391 1 30.53 165 ALA B CA 1
ATOM 4952 C C . ALA B 1 165 ? 25.469 29.094 -23.828 1 30.53 165 ALA B C 1
ATOM 4954 O O . ALA B 1 165 ? 25.5 28.891 -22.609 1 30.53 165 ALA B O 1
ATOM 4955 N N . PRO B 1 166 ? 25.625 28 -24.609 1 33.44 166 PRO B N 1
ATOM 4956 C CA . PRO B 1 166 ? 26.438 26.828 -24.266 1 33.44 166 PRO B CA 1
ATOM 4957 C C . PRO B 1 166 ? 27.797 27.203 -23.672 1 33.44 166 PRO B C 1
ATOM 4959 O O . PRO B 1 166 ? 28.625 27.797 -24.375 1 33.44 166 PRO B O 1
ATOM 4962 N N . SER B 1 167 ? 27.938 27.891 -22.578 1 30.83 167 SER B N 1
ATOM 4963 C CA . SER B 1 167 ? 29.328 28.156 -22.25 1 30.83 167 SER B CA 1
ATOM 4964 C C . SER B 1 167 ? 30.156 26.875 -22.25 1 30.83 167 SER B C 1
ATOM 4966 O O . SER B 1 167 ? 29.688 25.828 -21.766 1 30.83 167 SER B O 1
ATOM 4968 N N . SER B 1 168 ? 31.109 26.703 -23.094 1 33.69 168 SER B N 1
ATOM 4969 C CA . SER B 1 168 ? 32.188 25.766 -23.391 1 33.69 168 SER B CA 1
ATOM 4970 C C . SER B 1 168 ? 32.875 25.297 -22.109 1 33.69 168 SER B C 1
ATOM 4972 O O . SER B 1 168 ? 33.812 24.484 -22.172 1 33.69 168 SER B O 1
ATOM 4974 N N . THR B 1 169 ? 32.906 26.141 -21.062 1 34.59 169 THR B N 1
ATOM 4975 C CA . THR B 1 169 ? 33.812 25.672 -20.031 1 34.59 169 THR B CA 1
ATOM 4976 C C . THR B 1 169 ? 33.219 24.484 -19.297 1 34.59 169 THR B C 1
ATOM 4978 O O . THR B 1 169 ? 32.062 24.5 -18.922 1 34.59 169 THR B O 1
ATOM 4981 N N . PRO B 1 170 ? 33.812 23.297 -19.359 1 37.41 170 PRO B N 1
ATOM 4982 C CA . PRO B 1 170 ? 33.406 22.109 -18.625 1 37.41 170 PRO B CA 1
ATOM 4983 C C . PRO B 1 170 ? 32.906 22.422 -17.203 1 37.41 170 PRO B C 1
ATOM 4985 O O . PRO B 1 170 ? 33.688 22.859 -16.359 1 37.41 170 PRO B O 1
ATOM 4988 N N . MET B 1 171 ? 31.938 23.156 -17 1 38.72 171 MET B N 1
ATOM 4989 C CA . MET B 1 171 ? 31.453 23.375 -15.641 1 38.72 171 MET B CA 1
ATOM 4990 C C . MET B 1 171 ? 31.406 22.062 -14.859 1 38.72 171 MET B C 1
ATOM 4992 O O . MET B 1 171 ? 30.938 21.047 -15.359 1 38.72 171 MET B O 1
ATOM 4996 N N . GLU B 1 172 ? 32.281 21.797 -13.93 1 47.31 172 GLU B N 1
ATOM 4997 C CA . GLU B 1 172 ? 32.281 20.719 -12.945 1 47.31 172 GLU B CA 1
ATOM 4998 C C . GLU B 1 172 ? 30.859 20.406 -12.469 1 47.31 172 GLU B C 1
ATOM 5000 O O . GLU B 1 172 ? 30.047 21.312 -12.297 1 47.31 172 GLU B O 1
ATOM 5005 N N . GLY B 1 173 ? 30.25 19.328 -12.828 1 53.44 173 GLY B N 1
ATOM 5006 C CA . GLY B 1 173 ? 28.922 18.875 -12.445 1 53.44 173 GLY B CA 1
ATOM 5007 C C . GLY B 1 173 ? 28.516 19.297 -11.055 1 53.44 173 GLY B C 1
ATOM 5008 O O . GLY B 1 173 ? 29.359 19.766 -10.273 1 53.44 173 GLY B O 1
ATOM 5009 N N . PRO B 1 174 ? 27.203 19.562 -10.797 1 61.53 174 PRO B N 1
ATOM 5010 C CA . PRO B 1 174 ? 26.797 19.984 -9.461 1 61.53 174 PRO B CA 1
ATOM 5011 C C . PRO B 1 174 ? 27.344 19.094 -8.352 1 61.53 174 PRO B C 1
ATOM 5013 O O . PRO B 1 174 ? 27.578 17.906 -8.586 1 61.53 174 PRO B O 1
ATOM 5016 N N . LEU B 1 175 ? 27.844 19.672 -7.324 1 74.44 175 LEU B N 1
ATOM 5017 C CA . LEU B 1 175 ? 28.328 18.984 -6.129 1 74.44 175 LEU B CA 1
ATOM 5018 C C . LEU B 1 175 ? 27.188 18.219 -5.453 1 74.44 175 LEU B C 1
ATOM 5020 O O . LEU B 1 175 ? 26.141 18.797 -5.16 1 74.44 175 LEU B O 1
ATOM 5024 N N . PHE B 1 176 ? 27.297 16.922 -5.383 1 88.56 176 PHE B N 1
ATOM 5025 C CA . PHE B 1 176 ? 26.375 16.094 -4.609 1 88.56 176 PHE B CA 1
ATOM 5026 C C . PHE B 1 176 ? 26.719 16.156 -3.123 1 88.56 176 PHE B C 1
ATOM 5028 O O . PHE B 1 176 ? 27.891 16.156 -2.744 1 88.56 176 PHE B O 1
ATOM 5035 N N . HIS B 1 177 ? 25.688 16.469 -2.342 1 93 177 HIS B N 1
ATOM 5036 C CA . HIS B 1 177 ? 25.828 16.266 -0.903 1 93 177 HIS B CA 1
ATOM 5037 C C . HIS B 1 177 ? 25.672 14.797 -0.539 1 93 177 HIS B C 1
ATOM 5039 O O . HIS B 1 177 ? 24.906 14.07 -1.17 1 93 177 HIS B O 1
ATOM 5045 N N . GLU B 1 178 ? 26.406 14.359 0.433 1 91.31 178 GLU B N 1
ATOM 5046 C CA . GLU B 1 178 ? 26.344 12.953 0.816 1 91.31 178 GLU B CA 1
ATOM 5047 C C . GLU B 1 178 ? 24.953 12.57 1.311 1 91.31 178 GLU B C 1
ATOM 5049 O O . GLU B 1 178 ? 24.375 11.57 0.867 1 91.31 178 GLU B O 1
ATOM 5054 N N . THR B 1 179 ? 24.531 13.234 2.34 1 92.88 179 THR B N 1
ATOM 5055 C CA . THR B 1 179 ? 23.188 13.07 2.908 1 92.88 179 THR B CA 1
ATOM 5056 C C . THR B 1 179 ? 22.531 14.43 3.121 1 92.88 179 THR B C 1
ATOM 5058 O O . THR B 1 179 ? 23.156 15.477 2.92 1 92.88 179 THR B O 1
ATOM 5061 N N . VAL B 1 180 ? 21.266 14.445 3.459 1 94.81 180 VAL B N 1
ATOM 5062 C CA . VAL B 1 180 ? 20.547 15.68 3.758 1 94.81 180 VAL B CA 1
ATOM 5063 C C . VAL B 1 180 ? 21.203 16.375 4.953 1 94.81 180 VAL B C 1
ATOM 5065 O O . VAL B 1 180 ? 21.234 17.609 5.023 1 94.81 180 VAL B O 1
ATOM 5068 N N . ALA B 1 181 ? 21.781 15.555 5.852 1 92.62 181 ALA B N 1
ATOM 5069 C CA . ALA B 1 181 ? 22.422 16.094 7.051 1 92.62 181 ALA B CA 1
ATOM 5070 C C . ALA B 1 181 ? 23.656 16.922 6.695 1 92.62 181 ALA B C 1
ATOM 5072 O O . ALA B 1 181 ? 24.031 17.828 7.438 1 92.62 181 ALA B O 1
ATOM 5073 N N . THR B 1 182 ? 24.234 16.656 5.562 1 92.69 182 THR B N 1
ATOM 5074 C CA . THR B 1 182 ? 25.5 17.281 5.211 1 92.69 182 THR B CA 1
ATOM 5075 C C . THR B 1 182 ? 25.25 18.562 4.398 1 92.69 182 THR B C 1
ATOM 5077 O O . THR B 1 182 ? 26.188 19.266 4.039 1 92.69 182 THR B O 1
ATOM 5080 N N . ILE B 1 183 ? 24.031 18.891 4.059 1 94.19 183 ILE B N 1
ATOM 5081 C CA . ILE B 1 183 ? 23.719 20.125 3.359 1 94.19 183 ILE B CA 1
ATOM 5082 C C . ILE B 1 183 ? 24.156 21.312 4.211 1 94.19 183 ILE B C 1
ATOM 5084 O O . ILE B 1 183 ? 23.75 21.438 5.375 1 94.19 183 ILE B O 1
ATOM 5088 N N . PRO B 1 184 ? 24.953 22.219 3.703 1 94.06 184 PRO B N 1
ATOM 5089 C CA . PRO B 1 184 ? 25.391 23.391 4.477 1 94.06 184 PRO B CA 1
ATOM 5090 C C . PRO B 1 184 ? 24.234 24.297 4.906 1 94.06 184 PRO B C 1
ATOM 5092 O O . PRO B 1 184 ? 23.281 24.484 4.145 1 94.06 184 PRO B O 1
ATOM 5095 N N . VAL B 1 185 ? 24.406 24.891 6.062 1 95.25 185 VAL B N 1
ATOM 5096 C CA . VAL B 1 185 ? 23.391 25.766 6.645 1 95.25 185 VAL B CA 1
ATOM 5097 C C . VAL B 1 185 ? 23.141 26.953 5.715 1 95.25 185 VAL B C 1
ATOM 5099 O O . VAL B 1 185 ? 22.016 27.438 5.613 1 95.25 185 VAL B O 1
ATOM 5102 N N . ALA B 1 186 ? 24.156 27.391 5.016 1 93.88 186 ALA B N 1
ATOM 5103 C CA . ALA B 1 186 ? 24.016 28.531 4.105 1 93.88 186 ALA B CA 1
ATOM 5104 C C . ALA B 1 186 ? 22.953 28.25 3.037 1 93.88 186 ALA B C 1
ATOM 5106 O O . ALA B 1 186 ? 22.203 29.156 2.652 1 93.88 186 ALA B O 1
ATOM 5107 N N . LEU B 1 187 ? 22.906 27.016 2.562 1 94.06 187 LEU B N 1
ATOM 5108 C CA . LEU B 1 187 ? 21.938 26.656 1.545 1 94.06 187 LEU B CA 1
ATOM 5109 C C . LEU B 1 187 ? 20.531 26.609 2.139 1 94.06 187 LEU B C 1
ATOM 5111 O O . LEU B 1 187 ? 19.547 26.953 1.469 1 94.06 187 LEU B O 1
ATOM 5115 N N . LEU B 1 188 ? 20.406 26.156 3.383 1 96.25 188 LEU B N 1
ATOM 5116 C CA . LEU B 1 188 ? 19.109 26.172 4.066 1 96.25 188 LEU B CA 1
ATOM 5117 C C . LEU B 1 188 ? 18.594 27.609 4.223 1 96.25 188 LEU B C 1
ATOM 5119 O O . LEU B 1 188 ? 17.406 27.859 4.043 1 96.25 188 LEU B O 1
ATOM 5123 N N . GLU B 1 189 ? 19.5 28.469 4.535 1 94.56 189 GLU B N 1
ATOM 5124 C CA . GLU B 1 189 ? 19.125 29.875 4.676 1 94.56 189 GLU B CA 1
ATOM 5125 C C . GLU B 1 189 ? 18.672 30.469 3.342 1 94.56 189 GLU B C 1
ATOM 5127 O O . GLU B 1 189 ? 17.766 31.297 3.301 1 94.56 189 GLU B O 1
ATOM 5132 N N . ASP B 1 190 ? 19.344 29.984 2.301 1 92.5 190 ASP B N 1
ATOM 5133 C CA . ASP B 1 190 ? 18.922 30.438 0.976 1 92.5 190 ASP B CA 1
ATOM 5134 C C . ASP B 1 190 ? 17.469 30.016 0.696 1 92.5 190 ASP B C 1
ATOM 5136 O O . ASP B 1 190 ? 16.703 30.797 0.135 1 92.5 190 ASP B O 1
ATOM 5140 N N . ILE B 1 191 ? 17.156 28.828 1.027 1 94.06 191 ILE B N 1
ATOM 5141 C CA . ILE B 1 191 ? 15.797 28.312 0.838 1 94.06 191 ILE B CA 1
ATOM 5142 C C . ILE B 1 191 ? 14.812 29.125 1.668 1 94.06 191 ILE B C 1
ATOM 5144 O O . ILE B 1 191 ? 13.758 29.531 1.171 1 94.06 191 ILE B O 1
ATOM 5148 N N . ARG B 1 192 ? 15.141 29.359 2.928 1 93.25 192 ARG B N 1
ATOM 5149 C CA . ARG B 1 192 ? 14.289 30.141 3.816 1 93.25 192 ARG B CA 1
ATOM 5150 C C . ARG B 1 192 ? 14.094 31.547 3.283 1 93.25 192 ARG B C 1
ATOM 5152 O O . ARG B 1 192 ? 12.992 32.094 3.354 1 93.25 192 ARG B O 1
ATOM 5159 N N . GLN B 1 193 ? 15.164 32.125 2.77 1 88.5 193 GLN B N 1
ATOM 5160 C CA . GLN B 1 193 ? 15.102 33.469 2.232 1 88.5 193 GLN B CA 1
ATOM 5161 C C . GLN B 1 193 ? 14.172 33.531 1.024 1 88.5 193 GLN B C 1
ATOM 5163 O O . GLN B 1 193 ? 13.438 34.5 0.852 1 88.5 193 GLN B O 1
ATOM 5168 N N . ARG B 1 194 ? 14.25 32.531 0.249 1 84.69 194 ARG B N 1
ATOM 5169 C CA . ARG B 1 194 ? 13.352 32.5 -0.903 1 84.69 194 ARG B CA 1
ATOM 5170 C C . ARG B 1 194 ? 11.891 32.562 -0.463 1 84.69 194 ARG B C 1
ATOM 5172 O O . ARG B 1 194 ? 11.086 33.281 -1.053 1 84.69 194 ARG B O 1
ATOM 5179 N N . ARG B 1 195 ? 11.586 31.75 0.468 1 86.75 195 ARG B N 1
ATOM 5180 C CA . ARG B 1 195 ? 10.227 31.734 0.997 1 86.75 195 ARG B CA 1
ATOM 5181 C C . ARG B 1 195 ? 9.836 33.094 1.579 1 86.75 195 ARG B C 1
ATOM 5183 O O . ARG B 1 195 ? 8.727 33.562 1.359 1 86.75 195 ARG B O 1
ATOM 5190 N N . THR B 1 196 ? 10.75 33.75 2.275 1 83.75 196 THR B N 1
ATOM 5191 C CA . THR B 1 196 ? 10.5 35.031 2.895 1 83.75 196 THR B CA 1
ATOM 5192 C C . THR B 1 196 ? 10.297 36.125 1.83 1 83.75 196 THR B C 1
ATOM 5194 O O . THR B 1 196 ? 9.422 36.969 1.966 1 83.75 196 THR B O 1
ATOM 5197 N N . ASP B 1 197 ? 11.102 36.031 0.843 1 81.06 197 ASP B N 1
ATOM 5198 C CA . ASP B 1 197 ? 11 37 -0.241 1 81.06 197 ASP B CA 1
ATOM 5199 C C . ASP B 1 197 ? 9.664 36.875 -0.964 1 81.06 197 ASP B C 1
ATOM 5201 O O . ASP B 1 197 ? 9.062 37.875 -1.344 1 81.06 197 ASP B O 1
ATOM 5205 N N . ALA B 1 198 ? 9.273 35.688 -1.154 1 76.25 198 ALA B N 1
ATOM 5206 C CA . ALA B 1 198 ? 7.988 35.469 -1.808 1 76.25 198 ALA B CA 1
ATOM 5207 C C . ALA B 1 198 ? 6.844 36.031 -0.979 1 76.25 198 ALA B C 1
ATOM 5209 O O . ALA B 1 198 ? 5.891 36.594 -1.529 1 76.25 198 ALA B O 1
ATOM 5210 N N . LEU B 1 199 ? 6.922 35.969 0.297 1 75.56 199 LEU B N 1
ATOM 5211 C CA . LEU B 1 199 ? 5.906 36.5 1.201 1 75.56 199 LEU B CA 1
ATOM 5212 C C . LEU B 1 199 ? 5.879 38.031 1.153 1 75.56 199 LEU B C 1
ATOM 5214 O O . LEU B 1 199 ? 4.805 38.625 1.182 1 75.56 199 LEU B O 1
ATOM 5218 N N . ARG B 1 200 ? 6.996 38.562 1.098 1 74.12 200 ARG B N 1
ATOM 5219 C CA . ARG B 1 200 ? 7.102 40.031 1.039 1 74.12 200 ARG B CA 1
ATOM 5220 C C . ARG B 1 200 ? 6.484 40.562 -0.247 1 74.12 200 ARG B C 1
ATOM 5222 O O . ARG B 1 200 ? 5.832 41.594 -0.236 1 74.12 200 ARG B O 1
ATOM 5229 N N . ARG B 1 201 ? 6.672 39.875 -1.227 1 70.88 201 ARG B N 1
ATOM 5230 C CA . ARG B 1 201 ? 6.145 40.312 -2.52 1 70.88 201 ARG B CA 1
ATOM 5231 C C . ARG B 1 201 ? 4.621 40.25 -2.539 1 70.88 201 ARG B C 1
ATOM 5233 O O . ARG B 1 201 ? 3.969 41.094 -3.156 1 70.88 201 ARG B O 1
ATOM 5240 N N . ARG B 1 202 ? 4.137 39.281 -1.975 1 67.69 202 ARG B N 1
ATOM 5241 C CA . ARG B 1 202 ? 2.688 39.156 -1.922 1 67.69 202 ARG B CA 1
ATOM 5242 C C . ARG B 1 202 ? 2.045 40.281 -1.133 1 67.69 202 ARG B C 1
ATOM 5244 O O . ARG B 1 202 ? 0.953 40.75 -1.475 1 67.69 202 ARG B O 1
ATOM 5251 N N . GLY B 1 203 ? 2.621 40.719 -0.073 1 60.81 203 GLY B N 1
ATOM 5252 C CA . GLY B 1 203 ? 2.092 41.781 0.773 1 60.81 203 GLY B CA 1
ATOM 5253 C C . GLY B 1 203 ? 2.24 43.156 0.165 1 60.81 203 GLY B C 1
ATOM 5254 O O . GLY B 1 203 ? 1.644 44.125 0.648 1 60.81 203 GLY B O 1
ATOM 5255 N N . SER B 1 204 ? 3.215 43.406 -0.782 1 56.03 204 SER B N 1
ATOM 5256 C CA . SER B 1 204 ? 3.404 44.75 -1.363 1 56.03 204 SER B CA 1
ATOM 5257 C C . SER B 1 204 ? 2.818 44.812 -2.768 1 56.03 204 SER B C 1
ATOM 5259 O O . SER B 1 204 ? 3.514 44.562 -3.752 1 56.03 204 SER B O 1
ATOM 5261 N N . PRO B 1 205 ? 1.477 45.031 -2.879 1 47.5 205 PRO B N 1
ATOM 5262 C CA . PRO B 1 205 ? 0.885 45.125 -4.215 1 47.5 205 PRO B CA 1
ATOM 5263 C C . PRO B 1 205 ? 1.622 46.125 -5.105 1 47.5 205 PRO B C 1
ATOM 5265 O O . PRO B 1 205 ? 1.617 46 -6.328 1 47.5 205 PRO B O 1
ATOM 5268 N N . ASP B 1 206 ? 1.835 47.375 -4.586 1 42.84 206 ASP B N 1
ATOM 5269 C CA . ASP B 1 206 ? 2.443 48.469 -5.316 1 42.84 206 ASP B CA 1
ATOM 5270 C C . ASP B 1 206 ? 3.9 48.156 -5.66 1 42.84 206 ASP B C 1
ATOM 5272 O O . ASP B 1 206 ? 4.605 49 -6.211 1 42.84 206 ASP B O 1
ATOM 5276 N N . ALA B 1 207 ? 4.41 47.375 -5 1 39.59 207 ALA B N 1
ATOM 5277 C CA . ALA B 1 207 ? 5.82 47.125 -5.316 1 39.59 207 ALA B CA 1
ATOM 5278 C C . ALA B 1 207 ? 6.004 46.781 -6.789 1 39.59 207 ALA B C 1
ATOM 5280 O O . ALA B 1 207 ? 5.242 46 -7.344 1 39.59 207 ALA B O 1
ATOM 5281 N N . THR B 1 208 ? 6.332 47.844 -7.531 1 36.31 208 THR B N 1
ATOM 5282 C CA . THR B 1 208 ? 6.746 47.688 -8.922 1 36.31 208 THR B CA 1
ATOM 5283 C C . THR B 1 208 ? 7.281 46.281 -9.156 1 36.31 208 THR B C 1
ATOM 5285 O O . THR B 1 208 ? 8.094 45.781 -8.375 1 36.31 208 THR B O 1
ATOM 5288 N N . PRO B 1 209 ? 6.461 45.562 -9.93 1 37 209 PRO B N 1
ATOM 5289 C CA . PRO B 1 209 ? 7.074 44.281 -10.281 1 37 209 PRO B CA 1
ATOM 5290 C C . PRO B 1 209 ? 8.594 44.344 -10.43 1 37 209 PRO B C 1
ATOM 5292 O O . PRO B 1 209 ? 9.086 44.969 -11.375 1 37 209 PRO B O 1
ATOM 5295 N N . THR B 1 210 ? 9.328 45.094 -9.555 1 34.03 210 THR B N 1
ATOM 5296 C CA . THR B 1 210 ? 10.75 44.938 -9.883 1 34.03 210 THR B CA 1
ATOM 5297 C C . THR B 1 210 ? 11.016 43.656 -10.625 1 34.03 210 THR B C 1
ATOM 5299 O O . THR B 1 210 ? 10.203 42.719 -10.562 1 34.03 210 THR B O 1
ATOM 5302 N N . ALA B 1 211 ? 12.32 43.625 -11.305 1 35.47 211 ALA B N 1
ATOM 5303 C CA . ALA B 1 211 ? 12.766 42.5 -12.125 1 35.47 211 ALA B CA 1
ATOM 5304 C C . ALA B 1 211 ? 12.336 41.156 -11.523 1 35.47 211 ALA B C 1
ATOM 5306 O O . ALA B 1 211 ? 12.297 41 -10.297 1 35.47 211 ALA B O 1
ATOM 5307 N N . PRO B 1 212 ? 11.469 40.5 -12.188 1 36.09 212 PRO B N 1
ATOM 5308 C CA . PRO B 1 212 ? 11.125 39.125 -11.734 1 36.09 212 PRO B CA 1
ATOM 5309 C C . PRO B 1 212 ? 12.234 38.5 -10.898 1 36.09 212 PRO B C 1
ATOM 5311 O O . PRO B 1 212 ? 13.344 38.312 -11.398 1 36.09 212 PRO B O 1
ATOM 5314 N N . SER B 1 213 ? 12.648 39.094 -9.828 1 40.5 213 SER B N 1
ATOM 5315 C CA . SER B 1 213 ? 13.641 38.312 -9.078 1 40.5 213 SER B CA 1
ATOM 5316 C C . SER B 1 213 ? 13.547 36.812 -9.398 1 40.5 213 SER B C 1
ATOM 5318 O O . SER B 1 213 ? 12.453 36.25 -9.367 1 40.5 213 SER B O 1
ATOM 5320 N N . VAL B 1 214 ? 14.336 36.406 -10.328 1 46.41 214 VAL B N 1
ATOM 5321 C CA . VAL B 1 214 ? 14.5 35.062 -10.836 1 46.41 214 VAL B CA 1
ATOM 5322 C C . VAL B 1 214 ? 14.344 34.062 -9.688 1 46.41 214 VAL B C 1
ATOM 5324 O O . VAL B 1 214 ? 15.18 34 -8.789 1 46.41 214 VAL B O 1
ATOM 5327 N N . ASP B 1 215 ? 13.242 33.844 -9.078 1 63.22 215 ASP B N 1
ATOM 5328 C CA . ASP B 1 215 ? 12.906 32.906 -8.016 1 63.22 215 ASP B CA 1
ATOM 5329 C C . ASP B 1 215 ? 13.141 31.469 -8.453 1 63.22 215 ASP B C 1
ATOM 5331 O O . ASP B 1 215 ? 12.25 30.844 -9.031 1 63.22 215 ASP B O 1
ATOM 5335 N N . THR B 1 216 ? 14.5 31.234 -8.602 1 78.38 216 THR B N 1
ATOM 5336 C CA . THR B 1 216 ? 14.828 29.875 -8.984 1 78.38 216 THR B CA 1
ATOM 5337 C C . THR B 1 216 ? 15 28.984 -7.75 1 78.38 216 THR B C 1
ATOM 5339 O O . THR B 1 216 ? 15.414 29.469 -6.691 1 78.38 216 THR B O 1
ATOM 5342 N N . PRO B 1 217 ? 14.727 27.859 -7.891 1 88.88 217 PRO B N 1
ATOM 5343 C CA . PRO B 1 217 ? 14.836 26.953 -6.746 1 88.88 217 PRO B CA 1
ATOM 5344 C C . PRO B 1 217 ? 16.281 26.609 -6.402 1 88.88 217 PRO B C 1
ATOM 5346 O O . PRO B 1 217 ? 17.156 26.672 -7.266 1 88.88 217 PRO B O 1
ATOM 5349 N N . VAL B 1 218 ? 16.516 26.391 -5.16 1 91.62 218 VAL B N 1
ATOM 5350 C CA . VAL B 1 218 ? 17.797 25.797 -4.758 1 91.62 218 VAL B CA 1
ATOM 5351 C C . VAL B 1 218 ? 17.828 24.328 -5.176 1 91.62 218 VAL B C 1
ATOM 5353 O O . VAL B 1 218 ? 16.891 23.578 -4.895 1 91.62 218 VAL B O 1
ATOM 5356 N N . VAL B 1 219 ? 18.859 23.938 -5.945 1 92.12 219 VAL B N 1
ATOM 5357 C CA . VAL B 1 219 ? 18.984 22.562 -6.41 1 92.12 219 VAL B CA 1
ATOM 5358 C C . VAL B 1 219 ? 19.922 21.797 -5.477 1 92.12 219 VAL B C 1
ATOM 5360 O O . VAL B 1 219 ? 21.062 22.188 -5.27 1 92.12 219 VAL B O 1
ATOM 5363 N N . LEU B 1 220 ? 19.422 20.688 -4.926 1 94.75 220 LEU B N 1
ATOM 5364 C CA . LEU B 1 220 ? 20.156 19.906 -3.93 1 94.75 220 LEU B CA 1
ATOM 5365 C C . LEU B 1 220 ? 20.312 18.469 -4.375 1 94.75 220 LEU B C 1
ATOM 5367 O O . LEU B 1 220 ? 19.547 17.594 -3.949 1 94.75 220 LEU B O 1
ATOM 5371 N N . PRO B 1 221 ? 21.344 18.125 -5.164 1 93.44 221 PRO B N 1
ATOM 5372 C CA . PRO B 1 221 ? 21.641 16.719 -5.457 1 93.44 221 PRO B CA 1
ATOM 5373 C C . PRO B 1 221 ? 22.172 15.969 -4.242 1 93.44 221 PRO B C 1
ATOM 5375 O O . PRO B 1 221 ? 23.094 16.438 -3.57 1 93.44 221 PRO B O 1
ATOM 5378 N N . ILE B 1 222 ? 21.578 14.859 -3.916 1 94.12 222 ILE B N 1
ATOM 5379 C CA . ILE B 1 222 ? 21.969 14.047 -2.77 1 94.12 222 ILE B CA 1
ATOM 5380 C C . ILE B 1 222 ? 22.484 12.695 -3.252 1 94.12 222 ILE B C 1
ATOM 5382 O O . ILE B 1 222 ? 21.781 11.969 -3.959 1 94.12 222 ILE B O 1
ATOM 5386 N N . ALA B 1 223 ? 23.594 12.242 -2.791 1 87.88 223 ALA B N 1
ATOM 5387 C CA . ALA B 1 223 ? 24.25 11.039 -3.293 1 87.88 223 ALA B CA 1
ATOM 5388 C C . ALA B 1 223 ? 23.75 9.789 -2.572 1 87.88 223 ALA B C 1
ATOM 5390 O O . ALA B 1 223 ? 23.734 8.695 -3.145 1 87.88 223 ALA B O 1
ATOM 5391 N N . CYS B 1 224 ? 23.312 9.922 -1.355 1 83 224 CYS B N 1
ATOM 5392 C CA . CYS B 1 224 ? 22.953 8.781 -0.523 1 83 224 CYS B CA 1
ATOM 5393 C C . CYS B 1 224 ? 21.859 7.941 -1.185 1 83 224 CYS B C 1
ATOM 5395 O O . CYS B 1 224 ? 20.812 8.461 -1.552 1 83 224 CYS B O 1
ATOM 5397 N N . GLN B 1 225 ? 22.078 6.641 -1.203 1 73 225 GLN B N 1
ATOM 5398 C CA . GLN B 1 225 ? 21.125 5.734 -1.843 1 73 225 GLN B CA 1
ATOM 5399 C C . GLN B 1 225 ? 20.328 4.945 -0.804 1 73 225 GLN B C 1
ATOM 5401 O O . GLN B 1 225 ? 19.359 4.266 -1.143 1 73 225 GLN B O 1
ATOM 5406 N N . LEU B 1 226 ? 20.656 5.141 0.429 1 74.88 226 LEU B N 1
ATOM 5407 C CA . LEU B 1 226 ? 19.969 4.422 1.491 1 74.88 226 LEU B CA 1
ATOM 5408 C C . LEU B 1 226 ? 18.656 5.113 1.852 1 74.88 226 LEU B C 1
ATOM 5410 O O . LEU B 1 226 ? 17.797 4.527 2.521 1 74.88 226 LEU B O 1
ATOM 5414 N N . SER B 1 227 ? 18.547 6.293 1.407 1 83.69 227 SER B N 1
ATOM 5415 C CA . SER B 1 227 ? 17.297 7.02 1.62 1 83.69 227 SER B CA 1
ATOM 5416 C C . SER B 1 227 ? 16.578 7.281 0.302 1 83.69 227 SER B C 1
ATOM 5418 O O . SER B 1 227 ? 17.219 7.547 -0.719 1 83.69 227 SER B O 1
ATOM 5420 N N . THR B 1 228 ? 15.32 7.176 0.375 1 88.5 228 THR B N 1
ATOM 5421 C CA . THR B 1 228 ? 14.531 7.477 -0.816 1 88.5 228 THR B CA 1
ATOM 5422 C C . THR B 1 228 ? 14.453 8.984 -1.042 1 88.5 228 THR B C 1
ATOM 5424 O O . THR B 1 228 ? 14.742 9.766 -0.136 1 88.5 228 THR B O 1
ATOM 5427 N N . ASP B 1 229 ? 14.078 9.359 -2.229 1 91.5 229 ASP B N 1
ATOM 5428 C CA . ASP B 1 229 ? 13.969 10.781 -2.549 1 91.5 229 ASP B CA 1
ATOM 5429 C C . ASP B 1 229 ? 12.891 11.453 -1.698 1 91.5 229 ASP B C 1
ATOM 5431 O O . ASP B 1 229 ? 13.031 12.617 -1.321 1 91.5 229 ASP B O 1
ATOM 5435 N N . PHE B 1 230 ? 11.844 10.805 -1.399 1 93.94 230 PHE B N 1
ATOM 5436 C CA . PHE B 1 230 ? 10.836 11.383 -0.521 1 93.94 230 PHE B CA 1
ATOM 5437 C C . PHE B 1 230 ? 11.391 11.602 0.879 1 93.94 230 PHE B C 1
ATOM 5439 O O . PHE B 1 230 ? 11.141 12.641 1.499 1 93.94 230 PHE B O 1
ATOM 5446 N N . HIS B 1 231 ? 12.086 10.594 1.36 1 93.81 231 HIS B N 1
ATOM 5447 C CA . HIS B 1 231 ? 12.711 10.742 2.668 1 93.81 231 HIS B CA 1
ATOM 5448 C C . HIS B 1 231 ? 13.633 11.961 2.707 1 93.81 231 HIS B C 1
ATOM 5450 O O . HIS B 1 231 ? 13.664 12.68 3.705 1 93.81 231 HIS B O 1
ATOM 5456 N N . LYS B 1 232 ? 14.383 12.148 1.657 1 95.94 232 LYS B N 1
ATOM 5457 C CA . LYS B 1 232 ? 15.273 13.305 1.568 1 95.94 232 LYS B CA 1
ATOM 5458 C C . LYS B 1 232 ? 14.5 14.609 1.683 1 95.94 232 LYS B C 1
ATOM 5460 O O . LYS B 1 232 ? 14.922 15.531 2.383 1 95.94 232 LYS B O 1
ATOM 5465 N N . ALA B 1 233 ? 13.391 14.641 1.019 1 97.38 233 ALA B N 1
ATOM 5466 C CA . ALA B 1 233 ? 12.562 15.844 1.02 1 97.38 233 ALA B CA 1
ATOM 5467 C C . ALA B 1 233 ? 12.039 16.141 2.418 1 97.38 233 ALA B C 1
ATOM 5469 O O . ALA B 1 233 ? 12.07 17.297 2.869 1 97.38 233 ALA B O 1
ATOM 5470 N N . ILE B 1 234 ? 11.492 15.164 3.139 1 96.5 234 ILE B N 1
ATOM 5471 C CA . ILE B 1 234 ? 10.922 15.391 4.465 1 96.5 234 ILE B CA 1
ATOM 5472 C C . ILE B 1 234 ? 12.039 15.688 5.461 1 96.5 234 ILE B C 1
ATOM 5474 O O . ILE B 1 234 ? 11.875 16.5 6.367 1 96.5 234 ILE B O 1
ATOM 5478 N N . ALA B 1 235 ? 13.18 15.016 5.293 1 95.88 235 ALA B N 1
ATOM 5479 C CA . ALA B 1 235 ? 14.328 15.305 6.141 1 95.88 235 ALA B CA 1
ATOM 5480 C C . ALA B 1 235 ? 14.781 16.75 5.969 1 95.88 235 ALA B C 1
ATOM 5482 O O . ALA B 1 235 ? 15.188 17.406 6.934 1 95.88 235 ALA B O 1
ATOM 5483 N N . LEU B 1 236 ? 14.75 17.203 4.754 1 97.19 236 LEU B N 1
ATOM 5484 C CA . LEU B 1 236 ? 15.078 18.609 4.5 1 97.19 236 LEU B CA 1
ATOM 5485 C C . LEU B 1 236 ? 14.102 19.531 5.215 1 97.19 236 LEU B C 1
ATOM 5487 O O . LEU B 1 236 ? 14.516 20.516 5.828 1 97.19 236 LEU B O 1
ATOM 5491 N N . LEU B 1 237 ? 12.797 19.266 5.137 1 97.19 237 LEU B N 1
ATOM 5492 C CA . LEU B 1 237 ? 11.781 20.062 5.824 1 97.19 237 LEU B CA 1
ATOM 5493 C C . LEU B 1 237 ? 12.047 20.094 7.324 1 97.19 237 LEU B C 1
ATOM 5495 O O . LEU B 1 237 ? 11.852 21.109 7.973 1 97.19 237 LEU B O 1
ATOM 5499 N N . GLU B 1 238 ? 12.414 18.938 7.848 1 96.25 238 GLU B N 1
ATOM 5500 C CA . GLU B 1 238 ? 12.727 18.875 9.273 1 96.25 238 GLU B CA 1
ATOM 5501 C C . GLU B 1 238 ? 13.891 19.781 9.633 1 96.25 238 GLU B C 1
ATOM 5503 O O . GLU B 1 238 ? 13.852 20.484 10.648 1 96.25 238 GLU B O 1
ATOM 5508 N N . ARG B 1 239 ? 14.914 19.812 8.836 1 96.44 239 ARG B N 1
ATOM 5509 C CA . ARG B 1 239 ? 16.047 20.703 9.078 1 96.44 239 ARG B CA 1
ATOM 5510 C C . ARG B 1 239 ? 15.625 22.172 8.969 1 96.44 239 ARG B C 1
ATOM 5512 O O . ARG B 1 239 ? 16.078 23 9.75 1 96.44 239 ARG B O 1
ATOM 5519 N N . LEU B 1 240 ? 14.805 22.453 7.969 1 96.25 240 LEU B N 1
ATOM 5520 C CA . LEU B 1 240 ? 14.305 23.812 7.809 1 96.25 240 LEU B CA 1
ATOM 5521 C C . LEU B 1 240 ? 13.461 24.234 9.008 1 96.25 240 LEU B C 1
ATOM 5523 O O . LEU B 1 240 ? 13.531 25.375 9.453 1 96.25 240 LEU B O 1
ATOM 5527 N N . ARG B 1 241 ? 12.656 23.297 9.547 1 93.88 241 ARG B N 1
ATOM 5528 C CA . ARG B 1 241 ? 11.852 23.562 10.742 1 93.88 241 ARG B CA 1
ATOM 5529 C C . ARG B 1 241 ? 12.742 23.891 11.938 1 93.88 241 ARG B C 1
ATOM 5531 O O . ARG B 1 241 ? 12.484 24.859 12.664 1 93.88 241 ARG B O 1
ATOM 5538 N N . ARG B 1 242 ? 13.797 23.188 12.117 1 93.31 242 ARG B N 1
ATOM 5539 C CA . ARG B 1 242 ? 14.734 23.453 13.203 1 93.31 242 ARG B CA 1
ATOM 5540 C C . ARG B 1 242 ? 15.469 24.766 12.992 1 93.31 242 ARG B C 1
ATOM 5542 O O . ARG B 1 242 ? 15.703 25.516 13.945 1 93.31 242 ARG B O 1
ATOM 5549 N N . LEU B 1 243 ? 15.797 25 11.766 1 94.31 243 LEU B N 1
ATOM 5550 C CA . LEU B 1 243 ? 16.453 26.281 11.445 1 94.31 243 LEU B CA 1
ATOM 5551 C C . LEU B 1 243 ? 15.586 27.453 11.883 1 94.31 243 LEU B C 1
ATOM 5553 O O . LEU B 1 243 ? 16.094 28.422 12.469 1 94.31 243 LEU B O 1
ATOM 5557 N N . GLU B 1 244 ? 14.328 27.375 11.602 1 90.62 244 GLU B N 1
ATOM 5558 C CA . GLU B 1 244 ? 13.398 28.438 11.977 1 90.62 244 GLU B CA 1
ATOM 5559 C C . GLU B 1 244 ? 13.305 28.578 13.5 1 90.62 244 GLU B C 1
ATOM 5561 O O . GLU B 1 244 ? 12.953 29.641 14.008 1 90.62 244 GLU B O 1
ATOM 5566 N N . GLN B 1 245 ? 13.633 27.5 14.203 1 89.31 245 GLN B N 1
ATOM 5567 C CA . GLN B 1 245 ? 13.617 27.516 15.664 1 89.31 245 GLN B CA 1
ATOM 5568 C C . GLN B 1 245 ? 14.984 27.891 16.219 1 89.31 245 GLN B C 1
ATOM 5570 O O . GLN B 1 245 ? 15.211 27.828 17.438 1 89.31 245 GLN B O 1
ATOM 5575 N N . GLY B 1 246 ? 15.883 28.188 15.328 1 90.38 246 GLY B N 1
ATOM 5576 C CA . GLY B 1 246 ? 17.203 28.625 15.734 1 90.38 246 GLY B CA 1
ATOM 5577 C C . GLY B 1 246 ? 18.172 27.484 15.992 1 90.38 246 GLY B C 1
ATOM 5578 O O . GLY B 1 246 ? 19.219 27.688 16.594 1 90.38 246 GLY B O 1
ATOM 5579 N N . ASN B 1 247 ? 17.781 26.266 15.633 1 92.62 247 ASN B N 1
ATOM 5580 C CA . ASN B 1 247 ? 18.625 25.094 15.828 1 92.62 247 ASN B CA 1
ATOM 5581 C C . ASN B 1 247 ? 19.234 24.609 14.508 1 92.62 247 ASN B C 1
ATOM 5583 O O . ASN B 1 247 ? 18.516 24.125 13.633 1 92.62 247 ASN B O 1
ATOM 5587 N N . THR B 1 248 ? 20.547 24.609 14.359 1 92.5 248 THR B N 1
ATOM 5588 C CA . THR B 1 248 ? 21.219 24.234 13.125 1 92.5 248 THR B CA 1
ATOM 5589 C C . THR B 1 248 ? 21.984 22.922 13.297 1 92.5 248 THR B C 1
ATOM 5591 O O . THR B 1 248 ? 22.734 22.516 12.406 1 92.5 248 THR B O 1
ATOM 5594 N N . GLU B 1 249 ? 21.781 22.266 14.383 1 89.12 249 GLU B N 1
ATOM 5595 C CA . GLU B 1 249 ? 22.516 21.047 14.672 1 89.12 249 GLU B CA 1
ATOM 5596 C C . GLU B 1 249 ? 21.984 19.875 13.836 1 89.12 249 GLU B C 1
ATOM 5598 O O . GLU B 1 249 ? 20.844 19.906 13.375 1 89.12 249 GLU B O 1
ATOM 5603 N N . THR B 1 250 ? 22.859 18.984 13.555 1 87.06 250 THR B N 1
ATOM 5604 C CA . THR B 1 250 ? 22.438 17.719 12.938 1 87.06 250 THR B CA 1
ATOM 5605 C C . THR B 1 250 ? 21.969 16.734 14 1 87.06 250 THR B C 1
ATOM 5607 O O . THR B 1 250 ? 22.719 16.391 14.922 1 87.06 250 THR B O 1
ATOM 5610 N N . LEU B 1 251 ? 20.766 16.328 13.914 1 87.94 251 LEU B N 1
ATOM 5611 C CA . LEU B 1 251 ? 20.188 15.414 14.898 1 87.94 251 LEU B CA 1
ATOM 5612 C C . LEU B 1 251 ? 19.812 14.078 14.25 1 87.94 251 LEU B C 1
ATOM 5614 O O . LEU B 1 251 ? 19.375 14.039 13.102 1 87.94 251 LEU B O 1
ATOM 5618 N N . THR B 1 252 ? 20.047 13.016 14.977 1 81.38 252 THR B N 1
ATOM 5619 C CA . THR B 1 252 ? 19.5 11.727 14.586 1 81.38 252 THR B CA 1
ATOM 5620 C C . THR B 1 252 ? 17.984 11.719 14.703 1 81.38 252 THR B C 1
ATOM 5622 O O . THR B 1 252 ? 17.391 12.648 15.258 1 81.38 252 THR B O 1
ATOM 5625 N N . GLU B 1 253 ? 17.375 10.758 14.18 1 75.56 253 GLU B N 1
ATOM 5626 C CA . GLU B 1 253 ? 15.922 10.648 14.242 1 75.56 253 GLU B CA 1
ATOM 5627 C C . GLU B 1 253 ? 15.43 10.617 15.68 1 75.56 253 GLU B C 1
ATOM 5629 O O . GLU B 1 253 ? 14.438 11.266 16.016 1 75.56 253 GLU B O 1
ATOM 5634 N N . ASP B 1 254 ? 16.141 9.906 16.484 1 73.31 254 ASP B N 1
ATOM 5635 C CA . ASP B 1 254 ? 15.773 9.812 17.891 1 73.31 254 ASP B CA 1
ATOM 5636 C C . ASP B 1 254 ? 15.945 11.156 18.594 1 73.31 254 ASP B C 1
ATOM 5638 O O . ASP B 1 254 ? 15.125 11.531 19.438 1 73.31 254 ASP B O 1
ATOM 5642 N N . GLU B 1 255 ? 16.953 11.797 18.25 1 81.88 255 GLU B N 1
ATOM 5643 C CA . GLU B 1 255 ? 17.219 13.102 18.844 1 81.88 255 GLU B CA 1
ATOM 5644 C C . GLU B 1 255 ? 16.172 14.133 18.391 1 81.88 255 GLU B C 1
ATOM 5646 O O . GLU B 1 255 ? 15.82 15.031 19.156 1 81.88 255 GLU B O 1
ATOM 5651 N N . GLN B 1 256 ? 15.688 13.953 17.188 1 82.25 256 GLN B N 1
ATOM 5652 C CA . GLN B 1 256 ? 14.648 14.852 16.672 1 82.25 256 GLN B CA 1
ATOM 5653 C C . GLN B 1 256 ? 13.359 14.711 17.484 1 82.25 256 GLN B C 1
ATOM 5655 O O . GLN B 1 256 ? 12.773 15.711 17.906 1 82.25 256 GLN B O 1
ATOM 5660 N N . ALA B 1 257 ? 13.023 13.492 17.656 1 76 257 ALA B N 1
ATOM 5661 C CA . ALA B 1 257 ? 11.812 13.227 18.438 1 76 257 ALA B CA 1
ATOM 5662 C C . ALA B 1 257 ? 11.906 13.82 19.828 1 76 257 ALA B C 1
ATOM 5664 O O . ALA B 1 257 ? 10.961 14.445 20.312 1 76 257 ALA B O 1
ATOM 5665 N N . ALA B 1 258 ? 13.023 13.656 20.453 1 77.25 258 ALA B N 1
ATOM 5666 C CA . ALA B 1 258 ? 13.258 14.211 21.781 1 77.25 258 ALA B CA 1
ATOM 5667 C C . ALA B 1 258 ? 13.25 15.734 21.766 1 77.25 258 ALA B C 1
ATOM 5669 O O . ALA B 1 258 ? 12.75 16.375 22.688 1 77.25 258 ALA B O 1
ATOM 5670 N N . TYR B 1 259 ? 13.789 16.234 20.75 1 84.94 259 TYR B N 1
ATOM 5671 C CA . TYR B 1 259 ? 13.852 17.688 20.562 1 84.94 259 TYR B CA 1
ATOM 5672 C C . TYR B 1 259 ? 12.453 18.297 20.516 1 84.94 259 TYR B C 1
ATOM 5674 O O . TYR B 1 259 ? 12.188 19.297 21.188 1 84.94 259 TYR B O 1
ATOM 5682 N N . TYR B 1 260 ? 11.555 17.688 19.859 1 84 260 TYR B N 1
ATOM 5683 C CA . TYR B 1 260 ? 10.219 18.25 19.672 1 84 260 TYR B CA 1
ATOM 5684 C C . TYR B 1 260 ? 9.32 17.938 20.859 1 84 260 TYR B C 1
ATOM 5686 O O . TYR B 1 260 ? 8.352 18.656 21.125 1 84 260 TYR B O 1
ATOM 5694 N N . ASP B 1 261 ? 9.641 16.859 21.531 1 76.81 261 ASP B N 1
ATOM 5695 C CA . ASP B 1 261 ? 8.867 16.5 22.719 1 76.81 261 ASP B CA 1
ATOM 5696 C C . ASP B 1 261 ? 9.008 17.578 23.797 1 76.81 261 ASP B C 1
ATOM 5698 O O . ASP B 1 261 ? 8.07 17.812 24.562 1 76.81 261 ASP B O 1
ATOM 5702 N N . LYS B 1 262 ? 10.156 18.188 23.844 1 72.5 262 LYS B N 1
ATOM 5703 C CA . LYS B 1 262 ? 10.445 19.188 24.875 1 72.5 262 LYS B CA 1
ATOM 5704 C C . LYS B 1 262 ? 9.898 20.547 24.469 1 72.5 262 LYS B C 1
ATOM 5706 O O . LYS B 1 262 ? 9.844 21.469 25.297 1 72.5 262 LYS B O 1
ATOM 5711 N N . ARG B 1 263 ? 9.602 20.609 23.281 1 70.44 263 ARG B N 1
ATOM 5712 C CA . ARG B 1 263 ? 9.219 21.938 22.812 1 70.44 263 ARG B CA 1
ATOM 5713 C C . ARG B 1 263 ? 7.727 22 22.5 1 70.44 263 ARG B C 1
ATOM 5715 O O . ARG B 1 263 ? 7.16 21.047 21.953 1 70.44 263 ARG B O 1
ATOM 5722 N N . ALA B 1 264 ? 6.898 22.484 23.5 1 55.75 264 ALA B N 1
ATOM 5723 C CA . ALA B 1 264 ? 5.449 22.641 23.406 1 55.75 264 ALA B CA 1
ATOM 5724 C C . ALA B 1 264 ? 5.059 23.453 22.172 1 55.75 264 ALA B C 1
ATOM 5726 O O . ALA B 1 264 ? 5.469 24.594 22.016 1 55.75 264 ALA B O 1
ATOM 5727 N N . GLU B 1 265 ? 5.047 22.906 20.969 1 53.72 265 GLU B N 1
ATOM 5728 C CA . GLU B 1 265 ? 4.848 23.625 19.703 1 53.72 265 GLU B CA 1
ATOM 5729 C C . GLU B 1 265 ? 3.74 24.656 19.828 1 53.72 265 GLU B C 1
ATOM 5731 O O . GLU B 1 265 ? 3.084 24.75 20.875 1 53.72 265 GLU B O 1
ATOM 5736 N N . GLU B 1 266 ? 3.043 24.859 18.5 1 57.56 266 GLU B N 1
ATOM 5737 C CA . GLU B 1 266 ? 2.348 25.953 17.844 1 57.56 266 GLU B CA 1
ATOM 5738 C C . GLU B 1 266 ? 1.016 26.25 18.531 1 57.56 266 GLU B C 1
ATOM 5740 O O . GLU B 1 266 ? 0.017 25.578 18.266 1 57.56 266 GLU B O 1
ATOM 5745 N N . ALA B 1 267 ? 1.093 27.156 19.422 1 64.94 267 ALA B N 1
ATOM 5746 C CA . ALA B 1 267 ? 0.083 27.484 20.422 1 64.94 267 ALA B CA 1
ATOM 5747 C C . ALA B 1 267 ? -1.207 27.969 19.766 1 64.94 267 ALA B C 1
ATOM 5749 O O . ALA B 1 267 ? -2.295 27.484 20.094 1 64.94 267 ALA B O 1
ATOM 5750 N N . HIS B 1 268 ? -1.051 28.781 18.625 1 71.81 268 HIS B N 1
ATOM 5751 C CA . HIS B 1 268 ? -2.279 29.359 18.094 1 71.81 268 HIS B CA 1
ATOM 5752 C C . HIS B 1 268 ? -3.08 28.328 17.297 1 71.81 268 HIS B C 1
ATOM 5754 O O . HIS B 1 268 ? -4.293 28.203 17.484 1 71.81 268 HIS B O 1
ATOM 5760 N N . ALA B 1 269 ? -2.367 27.578 16.5 1 76.75 269 ALA B N 1
ATOM 5761 C CA . ALA B 1 269 ? -3.037 26.531 15.727 1 76.75 269 ALA B CA 1
ATOM 5762 C C . ALA B 1 269 ? -3.67 25.484 16.656 1 76.75 269 ALA B C 1
ATOM 5764 O O . ALA B 1 269 ? -4.777 25.016 16.391 1 76.75 269 ALA B O 1
ATOM 5765 N N . ALA B 1 270 ? -3.025 25.281 17.656 1 85.19 270 ALA B N 1
ATOM 5766 C CA . ALA B 1 270 ? -3.545 24.312 18.625 1 85.19 270 ALA B CA 1
ATOM 5767 C C . ALA B 1 270 ? -4.805 24.844 19.312 1 85.19 270 ALA B C 1
ATOM 5769 O O . ALA B 1 270 ? -5.77 24.109 19.516 1 85.19 270 ALA B O 1
ATOM 5770 N N . GLU B 1 271 ? -4.75 26.125 19.547 1 87.88 271 GLU B N 1
ATOM 5771 C CA . GLU B 1 271 ? -5.891 26.734 20.219 1 87.88 271 GLU B CA 1
ATOM 5772 C C . GLU B 1 271 ? -7.133 26.703 19.328 1 87.88 271 GLU B C 1
ATOM 5774 O O . GLU B 1 271 ? -8.227 26.375 19.797 1 87.88 271 GLU B O 1
ATOM 5779 N N . GLU B 1 272 ? -6.945 27.047 18.078 1 89.81 272 GLU B N 1
ATOM 5780 C CA . GLU B 1 272 ? -8.078 27.094 17.156 1 89.81 272 GLU B CA 1
ATOM 5781 C C . GLU B 1 272 ? -8.672 25.703 16.953 1 89.81 272 GLU B C 1
ATOM 5783 O O . GLU B 1 272 ? -9.891 25.531 16.938 1 89.81 272 GLU B O 1
ATOM 5788 N N . LEU B 1 273 ? -7.863 24.766 16.797 1 92.88 273 LEU B N 1
ATOM 5789 C CA . LEU B 1 273 ? -8.344 23.391 16.609 1 92.88 273 LEU B CA 1
ATOM 5790 C C . LEU B 1 273 ? -9 22.859 17.875 1 92.88 273 LEU B C 1
ATOM 5792 O O . LEU B 1 273 ? -9.992 22.141 17.812 1 92.88 273 LEU B O 1
ATOM 5796 N N . MET B 1 274 ? -8.461 23.219 18.969 1 94.12 274 MET B N 1
ATOM 5797 C CA . MET B 1 274 ? -9.031 22.781 20.25 1 94.12 274 MET B CA 1
ATOM 5798 C C . MET B 1 274 ? -10.414 23.391 20.469 1 94.12 274 MET B C 1
ATOM 5800 O O . MET B 1 274 ? -11.32 22.703 20.953 1 94.12 274 MET B O 1
ATOM 5804 N N . LYS B 1 275 ? -10.492 24.625 20.125 1 94.69 275 LYS B N 1
ATOM 5805 C CA . LYS B 1 275 ? -11.789 25.281 20.234 1 94.69 275 LYS B CA 1
ATOM 5806 C C . LYS B 1 275 ? -12.828 24.594 19.359 1 94.69 275 LYS B C 1
ATOM 5808 O O . LYS B 1 275 ? -13.961 24.359 19.781 1 94.69 275 LYS B O 1
ATOM 5813 N N . ALA B 1 276 ? -12.422 24.344 18.172 1 95 276 ALA B N 1
ATOM 5814 C CA . ALA B 1 276 ? -13.312 23.656 17.234 1 95 276 ALA B CA 1
ATOM 5815 C C . ALA B 1 276 ? -13.664 22.266 17.75 1 95 276 ALA B C 1
ATOM 5817 O O . ALA B 1 276 ? -14.797 21.797 17.578 1 95 276 ALA B O 1
ATOM 5818 N N . CYS B 1 277 ? -12.727 21.578 18.312 1 95.81 277 CYS B N 1
ATOM 5819 C CA . CYS B 1 277 ? -12.945 20.25 18.906 1 95.81 277 CYS B CA 1
ATOM 5820 C C . CYS B 1 277 ? -13.938 20.328 20.047 1 95.81 277 CYS B C 1
ATOM 5822 O O . CYS B 1 277 ? -14.867 19.516 20.125 1 95.81 277 CYS B O 1
ATOM 5824 N N . ASP B 1 278 ? -13.758 21.281 20.938 1 96.75 278 ASP B N 1
ATOM 5825 C CA . ASP B 1 278 ? -14.656 21.469 22.078 1 96.75 278 ASP B CA 1
ATOM 5826 C C . ASP B 1 278 ? -16.094 21.656 21.625 1 96.75 278 ASP B C 1
ATOM 5828 O O . ASP B 1 278 ? -17.031 21.156 22.25 1 96.75 278 ASP B O 1
ATOM 5832 N N . ALA B 1 279 ? -16.188 22.344 20.547 1 96.12 279 ALA B N 1
ATOM 5833 C CA . ALA B 1 279 ? -17.516 22.641 20.016 1 96.12 279 ALA B CA 1
ATOM 5834 C C . ALA B 1 279 ? -18.188 21.375 19.5 1 96.12 279 ALA B C 1
ATOM 5836 O O . ALA B 1 279 ? -19.422 21.344 19.328 1 96.12 279 ALA B O 1
ATOM 5837 N N . GLN B 1 280 ? -17.422 20.297 19.281 1 96 280 GLN B N 1
ATOM 5838 C CA . GLN B 1 280 ? -17.953 19.078 18.688 1 96 280 GLN B CA 1
ATOM 5839 C C . GLN B 1 280 ? -18.25 18.016 19.75 1 96 280 GLN B C 1
ATOM 5841 O O . GLN B 1 280 ? -18.844 16.984 19.453 1 96 280 GLN B O 1
ATOM 5846 N N . LEU B 1 281 ? -17.938 18.234 21 1 97.19 281 LEU B N 1
ATOM 5847 C CA . LEU B 1 281 ? -17.938 17.188 22.016 1 97.19 281 LEU B CA 1
ATOM 5848 C C . LEU B 1 281 ? -19.328 16.578 22.172 1 97.19 281 LEU B C 1
ATOM 5850 O O . LEU B 1 281 ? -19.516 15.383 21.969 1 97.19 281 LEU B O 1
ATOM 5854 N N . GLU B 1 282 ? -20.297 17.422 22.438 1 96.94 282 GLU B N 1
ATOM 5855 C CA . GLU B 1 282 ? -21.641 16.922 22.672 1 96.94 282 GLU B CA 1
ATOM 5856 C C . GLU B 1 282 ? -22.25 16.344 21.391 1 96.94 282 GLU B C 1
ATOM 5858 O O . GLU B 1 282 ? -22.984 15.367 21.422 1 96.94 282 GLU B O 1
ATOM 5863 N N . ILE B 1 283 ? -22 17 20.297 1 96.94 283 ILE B N 1
ATOM 5864 C CA . ILE B 1 283 ? -22.5 16.531 19 1 96.94 283 ILE B CA 1
ATOM 5865 C C . ILE B 1 283 ? -21.953 15.141 18.703 1 96.94 283 ILE B C 1
ATOM 5867 O O . ILE B 1 283 ? -22.688 14.25 18.297 1 96.94 283 ILE B O 1
ATOM 5871 N N . ALA B 1 284 ? -20.656 14.945 18.938 1 97.5 284 ALA B N 1
ATOM 5872 C CA . ALA B 1 284 ? -20 13.656 18.703 1 97.5 284 ALA B CA 1
ATOM 5873 C C . ALA B 1 284 ? -20.609 12.57 19.578 1 97.5 284 ALA B C 1
ATOM 5875 O O . ALA B 1 284 ? -20.797 11.43 19.125 1 97.5 284 ALA B O 1
ATOM 5876 N N . CYS B 1 285 ? -20.875 12.883 20.812 1 97.25 285 CYS B N 1
ATOM 5877 C CA . CYS B 1 285 ? -21.5 11.938 21.719 1 97.25 285 CYS B CA 1
ATOM 5878 C C . CYS B 1 285 ? -22.891 11.547 21.234 1 97.25 285 CYS B C 1
ATOM 5880 O O . CYS B 1 285 ? -23.25 10.367 21.234 1 97.25 285 CYS B O 1
ATOM 5882 N N . GLU B 1 286 ? -23.641 12.492 20.828 1 96.31 286 GLU B N 1
ATOM 5883 C CA . GLU B 1 286 ? -25 12.242 20.344 1 96.31 286 GLU B CA 1
ATOM 5884 C C . GLU B 1 286 ? -24.969 11.398 19.078 1 96.31 286 GLU B C 1
ATOM 5886 O O . GLU B 1 286 ? -25.797 10.484 18.906 1 96.31 286 GLU B O 1
ATOM 5891 N N . GLU B 1 287 ? -24.078 11.797 18.188 1 95.19 287 GLU B N 1
ATOM 5892 C CA . GLU B 1 287 ? -23.953 11.062 16.938 1 95.19 287 GLU B CA 1
ATOM 5893 C C . GLU B 1 287 ? -23.578 9.602 17.203 1 95.19 287 GLU B C 1
ATOM 5895 O O . GLU B 1 287 ? -24.109 8.695 16.547 1 95.19 287 GLU B O 1
ATOM 5900 N N . SER B 1 288 ? -22.641 9.359 18.094 1 94.62 288 SER B N 1
ATOM 5901 C CA . SER B 1 288 ? -22.25 7.992 18.438 1 94.62 288 SER B CA 1
ATOM 5902 C C . SER B 1 288 ? -23.422 7.23 19.062 1 94.62 288 SER B C 1
ATOM 5904 O O . SER B 1 288 ? -23.594 6.043 18.797 1 94.62 288 SER B O 1
ATOM 5906 N N . ALA B 1 289 ? -24.172 7.867 19.859 1 94.94 289 ALA B N 1
ATOM 5907 C CA . ALA B 1 289 ? -25.312 7.238 20.516 1 94.94 289 ALA B CA 1
ATOM 5908 C C . ALA B 1 289 ? -26.359 6.828 19.484 1 94.94 289 ALA B C 1
ATOM 5910 O O . ALA B 1 289 ? -26.969 5.754 19.594 1 94.94 289 ALA B O 1
ATOM 5911 N N . ARG B 1 290 ? -26.578 7.691 18.578 1 93.44 290 ARG B N 1
ATOM 5912 C CA . ARG B 1 290 ? -27.547 7.414 17.516 1 93.44 290 ARG B CA 1
ATOM 5913 C C . ARG B 1 290 ? -27.156 6.16 16.75 1 93.44 290 ARG B C 1
ATOM 5915 O O . ARG B 1 290 ? -28.031 5.363 16.375 1 93.44 290 ARG B O 1
ATOM 5922 N N . LEU B 1 291 ? -25.922 5.965 16.516 1 91 291 LEU B N 1
ATOM 5923 C CA . LEU B 1 291 ? -25.438 4.859 15.695 1 91 291 LEU B CA 1
ATOM 5924 C C . LEU B 1 291 ? -25.375 3.564 16.5 1 91 291 LEU B C 1
ATOM 5926 O O . LEU B 1 291 ? -25.422 2.473 15.93 1 91 291 LEU B O 1
ATOM 5930 N N . ALA B 1 292 ? -25.25 3.66 17.797 1 90.88 292 ALA B N 1
ATOM 5931 C CA . ALA B 1 292 ? -25.109 2.49 18.656 1 90.88 292 ALA B CA 1
ATOM 5932 C C . ALA B 1 292 ? -26.391 1.66 18.672 1 90.88 292 ALA B C 1
ATOM 5934 O O . ALA B 1 292 ? -26.391 0.533 19.172 1 90.88 292 ALA B O 1
ATOM 5935 N N . ASP B 1 293 ? -27.375 2.145 18.109 1 84.56 293 ASP B N 1
ATOM 5936 C CA . ASP B 1 293 ? -28.641 1.437 17.906 1 84.56 293 ASP B CA 1
ATOM 5937 C C . ASP B 1 293 ? -29.109 0.799 19.219 1 84.56 293 ASP B C 1
ATOM 5939 O O . ASP B 1 293 ? -29.375 -0.403 19.266 1 84.56 293 ASP B O 1
ATOM 5943 N N . GLY B 1 294 ? -29.125 1.484 20.312 1 87.44 294 GLY B N 1
ATOM 5944 C CA . GLY B 1 294 ? -29.703 1.056 21.578 1 87.44 294 GLY B CA 1
ATOM 5945 C C . GLY B 1 294 ? -28.719 0.285 22.438 1 87.44 294 GLY B C 1
ATOM 5946 O O . GLY B 1 294 ? -29.031 -0.06 23.578 1 87.44 294 GLY B O 1
ATOM 5947 N N . ASP B 1 295 ? -27.5 -0.054 21.969 1 91.56 295 ASP B N 1
ATOM 5948 C CA . ASP B 1 295 ? -26.484 -0.716 22.781 1 91.56 295 ASP B CA 1
ATOM 5949 C C . ASP B 1 295 ? -25.922 0.229 23.844 1 91.56 295 ASP B C 1
ATOM 5951 O O . ASP B 1 295 ? -25.016 1.01 23.578 1 91.56 295 ASP B O 1
ATOM 5955 N N . ALA B 1 296 ? -26.359 0.074 25.016 1 91.5 296 ALA B N 1
ATOM 5956 C CA . ALA B 1 296 ? -26.031 0.981 26.125 1 91.5 296 ALA B CA 1
ATOM 5957 C C . ALA B 1 296 ? -24.531 0.967 26.406 1 91.5 296 ALA B C 1
ATOM 5959 O O . ALA B 1 296 ? -23.953 1.996 26.766 1 91.5 296 ALA B O 1
ATOM 5960 N N . GLN B 1 297 ? -23.922 -0.172 26.312 1 89.81 297 GLN B N 1
ATOM 5961 C CA . GLN B 1 297 ? -22.5 -0.275 26.578 1 89.81 297 GLN B CA 1
ATOM 5962 C C . GLN B 1 297 ? -21.672 0.491 25.547 1 89.81 297 GLN B C 1
ATOM 5964 O O . GLN B 1 297 ? -20.688 1.146 25.875 1 89.81 297 GLN B O 1
ATOM 5969 N N . GLU B 1 298 ? -22.141 0.379 24.312 1 91.62 298 GLU B N 1
ATOM 5970 C CA . GLU B 1 298 ? -21.469 1.117 23.25 1 91.62 298 GLU B CA 1
ATOM 5971 C C . GLU B 1 298 ? -21.641 2.623 23.438 1 91.62 298 GLU B C 1
ATOM 5973 O O . GLU B 1 298 ? -20.688 3.383 23.234 1 91.62 298 GLU B O 1
ATOM 5978 N N . ILE B 1 299 ? -22.781 3.045 23.781 1 94.25 299 ILE B N 1
ATOM 5979 C CA . ILE B 1 299 ? -23.047 4.461 24.016 1 94.25 299 ILE B CA 1
ATOM 5980 C C . ILE B 1 299 ? -22.141 4.984 25.125 1 94.25 299 ILE B C 1
ATOM 5982 O O . ILE B 1 299 ? -21.5 6.023 24.969 1 94.25 299 ILE B O 1
ATOM 5986 N N . GLU B 1 300 ? -22.062 4.246 26.172 1 93.31 300 GLU B N 1
ATOM 5987 C CA . GLU B 1 300 ? -21.281 4.668 27.328 1 93.31 300 GLU B CA 1
ATOM 5988 C C . GLU B 1 300 ? -19.781 4.656 27 1 93.31 300 GLU B C 1
ATOM 5990 O O . GLU B 1 300 ? -19.062 5.578 27.391 1 93.31 300 GLU B O 1
ATOM 5995 N N . ARG B 1 301 ? -19.328 3.67 26.422 1 92.38 301 ARG B N 1
ATOM 5996 C CA . ARG B 1 301 ? -17.922 3.547 26.078 1 92.38 301 ARG B CA 1
ATOM 5997 C C . ARG B 1 301 ? -17.469 4.691 25.188 1 92.38 301 ARG B C 1
ATOM 5999 O O . ARG B 1 301 ? -16.406 5.281 25.391 1 92.38 301 ARG B O 1
ATOM 6006 N N . CYS B 1 302 ? -18.312 4.988 24.141 1 94.38 302 CYS B N 1
ATOM 6007 C CA . CYS B 1 302 ? -17.969 6.07 23.219 1 94.38 302 CYS B CA 1
ATOM 6008 C C . CYS B 1 302 ? -17.922 7.41 23.953 1 94.38 302 CYS B C 1
ATOM 6010 O O . CYS B 1 302 ? -16.984 8.188 23.766 1 94.38 302 CYS B O 1
ATOM 6012 N N . ARG B 1 303 ? -18.906 7.629 24.734 1 96 303 ARG B N 1
ATOM 6013 C CA . ARG B 1 303 ? -18.938 8.875 25.516 1 96 303 ARG B CA 1
ATOM 6014 C C . ARG B 1 303 ? -17.719 8.969 26.438 1 96 303 ARG B C 1
ATOM 6016 O O . ARG B 1 303 ? -17.094 10.023 26.531 1 96 303 ARG B O 1
ATOM 6023 N N . ARG B 1 304 ? -17.422 7.918 27.078 1 94.75 304 ARG B N 1
ATOM 6024 C CA . ARG B 1 304 ? -16.281 7.891 27.984 1 94.75 304 ARG B CA 1
ATOM 6025 C C . ARG B 1 304 ? -14.992 8.25 27.25 1 94.75 304 ARG B C 1
ATOM 6027 O O . ARG B 1 304 ? -14.211 9.086 27.719 1 94.75 304 ARG B O 1
ATOM 6034 N N . LEU B 1 305 ? -14.734 7.637 26.109 1 95.31 305 LEU B N 1
ATOM 6035 C CA . LEU B 1 305 ? -13.508 7.898 25.375 1 95.31 305 LEU B CA 1
ATOM 6036 C C . LEU B 1 305 ? -13.461 9.352 24.906 1 95.31 305 LEU B C 1
ATOM 6038 O O . LEU B 1 305 ? -12.438 10.023 25.062 1 95.31 305 LEU B O 1
ATOM 6042 N N . ILE B 1 306 ? -14.57 9.852 24.328 1 97.44 306 ILE B N 1
ATOM 6043 C CA . ILE B 1 306 ? -14.641 11.219 23.828 1 97.44 306 ILE B CA 1
ATOM 6044 C C . ILE B 1 306 ? -14.344 12.203 24.953 1 97.44 306 ILE B C 1
ATOM 6046 O O . ILE B 1 306 ? -13.484 13.078 24.812 1 97.44 306 ILE B O 1
ATOM 6050 N N . MET B 1 307 ? -14.961 12 26.078 1 96.75 307 MET B N 1
ATOM 6051 C CA . MET B 1 307 ? -14.852 12.945 27.188 1 96.75 307 MET B CA 1
ATOM 6052 C C . MET B 1 307 ? -13.508 12.789 27.906 1 96.75 307 MET B C 1
ATOM 6054 O O . MET B 1 307 ? -13.07 13.703 28.594 1 96.75 307 MET B O 1
ATOM 6058 N N . ASP B 1 308 ? -12.93 11.688 27.75 1 95.38 308 ASP B N 1
ATOM 6059 C CA . ASP B 1 308 ? -11.641 11.43 28.375 1 95.38 308 ASP B CA 1
ATOM 6060 C C . ASP B 1 308 ? -10.516 12.156 27.641 1 95.38 308 ASP B C 1
ATOM 6062 O O . ASP B 1 308 ? -9.594 12.688 28.266 1 95.38 308 ASP B O 1
ATOM 6066 N N . VAL B 1 309 ? -10.586 12.219 26.266 1 96.12 309 VAL B N 1
ATOM 6067 C CA . VAL B 1 309 ? -9.391 12.602 25.516 1 96.12 309 VAL B CA 1
ATOM 6068 C C . VAL B 1 309 ? -9.641 13.906 24.766 1 96.12 309 VAL B C 1
ATOM 6070 O O . VAL B 1 309 ? -8.695 14.602 24.391 1 96.12 309 VAL B O 1
ATOM 6073 N N . SER B 1 310 ? -10.836 14.344 24.547 1 96.25 310 SER B N 1
ATOM 6074 C CA . SER B 1 310 ? -11.117 15.359 23.531 1 96.25 310 SER B CA 1
ATOM 6075 C C . SER B 1 310 ? -11.188 16.75 24.156 1 96.25 310 SER B C 1
ATOM 6077 O O . SER B 1 310 ? -10.758 17.734 23.547 1 96.25 310 SER B O 1
ATOM 6079 N N . PRO B 1 311 ? -11.711 16.938 25.422 1 94.44 311 PRO B N 1
ATOM 6080 C CA . PRO B 1 311 ? -11.828 18.281 25.969 1 94.44 311 PRO B CA 1
ATOM 6081 C C . PRO B 1 311 ? -10.477 18.984 26.109 1 94.44 311 PRO B C 1
ATOM 6083 O O . PRO B 1 311 ? -9.484 18.344 26.469 1 94.44 311 PRO B O 1
ATOM 6086 N N . SER B 1 312 ? -10.477 20.25 25.859 1 91.88 312 SER B N 1
ATOM 6087 C CA . SER B 1 312 ? -9.258 21.031 26.031 1 91.88 312 SER B CA 1
ATOM 6088 C C . SER B 1 312 ? -8.773 21 27.469 1 91.88 312 SER B C 1
ATOM 6090 O O . SER B 1 312 ? -7.598 21.25 27.75 1 91.88 312 SER B O 1
ATOM 6092 N N . THR B 1 313 ? -9.664 20.656 28.344 1 89.69 313 THR B N 1
ATOM 6093 C CA . THR B 1 313 ? -9.359 20.625 29.781 1 89.69 313 THR B CA 1
ATOM 6094 C C . THR B 1 313 ? -8.977 19.219 30.219 1 89.69 313 THR B C 1
ATOM 6096 O O . THR B 1 313 ? -8.812 18.969 31.422 1 89.69 313 THR B O 1
ATOM 6099 N N . SER B 1 314 ? -8.852 18.359 29.266 1 90.31 314 SER B N 1
ATOM 6100 C CA . SER B 1 314 ? -8.531 16.984 29.625 1 90.31 314 SER B CA 1
ATOM 6101 C C . SER B 1 314 ? -7.223 16.891 30.391 1 90.31 314 SER B C 1
ATOM 6103 O O . SER B 1 314 ? -6.25 17.578 30.047 1 90.31 314 SER B O 1
ATOM 6105 N N . SER B 1 315 ? -7.203 15.977 31.422 1 90.12 315 SER B N 1
ATOM 6106 C CA . SER B 1 315 ? -6.004 15.734 32.219 1 90.12 315 SER B CA 1
ATOM 6107 C C . SER B 1 315 ? -5.434 14.344 31.953 1 90.12 315 SER B C 1
ATOM 6109 O O . SER B 1 315 ? -4.512 13.906 32.656 1 90.12 315 SER B O 1
ATOM 6111 N N . THR B 1 316 ? -5.969 13.703 31 1 91.38 316 THR B N 1
ATOM 6112 C CA . THR B 1 316 ? -5.555 12.328 30.75 1 91.38 316 THR B CA 1
ATOM 6113 C C . THR B 1 316 ? -4.586 12.273 29.562 1 91.38 316 THR B C 1
ATOM 6115 O O . THR B 1 316 ? -3.893 11.273 29.375 1 91.38 316 THR B O 1
ATOM 6118 N N . VAL B 1 317 ? -4.578 13.352 28.766 1 92.62 317 VAL B N 1
ATOM 6119 C CA . VAL B 1 317 ? -3.688 13.406 27.609 1 92.62 317 VAL B CA 1
ATOM 6120 C C . VAL B 1 317 ? -3.084 14.805 27.5 1 92.62 317 VAL B C 1
ATOM 6122 O O . VAL B 1 317 ? -3.633 15.773 28.031 1 92.62 317 VAL B O 1
ATOM 6125 N N . ARG B 1 318 ? -1.923 14.875 26.891 1 89.69 318 ARG B N 1
ATOM 6126 C CA . ARG B 1 318 ? -1.364 16.156 26.438 1 89.69 318 ARG B CA 1
ATOM 6127 C C . ARG B 1 318 ? -1.571 16.344 24.953 1 89.69 318 ARG B C 1
ATOM 6129 O O . ARG B 1 318 ? -1.177 15.5 24.141 1 89.69 318 ARG B O 1
ATOM 6136 N N . THR B 1 319 ? -2.141 17.484 24.578 1 92.19 319 THR B N 1
ATOM 6137 C CA . THR B 1 319 ? -2.514 17.719 23.188 1 92.19 319 THR B CA 1
ATOM 6138 C C . THR B 1 319 ? -1.336 18.297 22.406 1 92.19 319 THR B C 1
ATOM 6140 O O . THR B 1 319 ? -0.657 19.219 22.875 1 92.19 319 THR B O 1
ATOM 6143 N N . ARG B 1 320 ? -1.098 17.719 21.25 1 91.06 320 ARG B N 1
ATOM 6144 C CA . ARG B 1 320 ? -0.11 18.234 20.312 1 91.06 320 ARG B CA 1
ATOM 6145 C C . ARG B 1 320 ? -0.73 18.453 18.938 1 91.06 320 ARG B C 1
ATOM 6147 O O . ARG B 1 320 ? -1.515 17.625 18.469 1 91.06 320 ARG B O 1
ATOM 6154 N N . VAL B 1 321 ? -0.479 19.625 18.391 1 93.56 321 VAL B N 1
ATOM 6155 C CA . VAL B 1 321 ? -0.8 19.922 17 1 93.56 321 VAL B CA 1
ATOM 6156 C C . VAL B 1 321 ? 0.487 20.094 16.203 1 93.56 321 VAL B C 1
ATOM 6158 O O . VAL B 1 321 ? 1.287 20.984 16.469 1 93.56 321 VAL B O 1
ATOM 6161 N N . LEU B 1 322 ? 0.694 19.219 15.25 1 93 322 LEU B N 1
ATOM 6162 C CA . LEU B 1 322 ? 1.923 19.203 14.461 1 93 322 LEU B CA 1
ATOM 6163 C C . LEU B 1 322 ? 1.771 20.062 13.203 1 93 322 LEU B C 1
ATOM 6165 O O . LEU B 1 322 ? 0.66 20.234 12.703 1 93 322 LEU B O 1
ATOM 6169 N N . PRO B 1 323 ? 2.891 20.609 12.656 1 93.62 323 PRO B N 1
ATOM 6170 C CA . PRO B 1 323 ? 2.807 21.312 11.375 1 93.62 323 PRO B CA 1
ATOM 6171 C C . PRO B 1 323 ? 2.363 20.391 10.234 1 93.62 323 PRO B C 1
ATOM 6173 O O . PRO B 1 323 ? 2.791 19.25 10.156 1 93.62 323 PRO B O 1
ATOM 6176 N N . ASN B 1 324 ? 1.549 20.953 9.391 1 95.75 324 ASN B N 1
ATOM 6177 C CA . ASN B 1 324 ? 0.985 20.188 8.281 1 95.75 324 ASN B CA 1
ATOM 6178 C C . ASN B 1 324 ? 1.934 20.156 7.086 1 95.75 324 ASN B C 1
ATOM 6180 O O . ASN B 1 324 ? 2.525 21.172 6.727 1 95.75 324 ASN B O 1
ATOM 6184 N N . VAL B 1 325 ? 2.113 18.984 6.496 1 97.81 325 VAL B N 1
ATOM 6185 C CA . VAL B 1 325 ? 2.83 18.812 5.234 1 97.81 325 VAL B CA 1
ATOM 6186 C C . VAL B 1 325 ? 1.942 18.062 4.234 1 97.81 325 VAL B C 1
ATOM 6188 O O . VAL B 1 325 ? 1.493 16.953 4.5 1 97.81 325 VAL B O 1
ATOM 6191 N N . ALA B 1 326 ? 1.688 18.703 3.098 1 97.88 326 ALA B N 1
ATOM 6192 C CA . ALA B 1 326 ? 0.901 18.062 2.041 1 97.88 326 ALA B CA 1
ATOM 6193 C C . ALA B 1 326 ? 1.807 17.422 0.992 1 97.88 326 ALA B C 1
ATOM 6195 O O . ALA B 1 326 ? 2.752 18.062 0.513 1 97.88 326 ALA B O 1
ATOM 6196 N N . VAL B 1 327 ? 1.523 16.188 0.626 1 98 327 VAL B N 1
ATOM 6197 C CA . VAL B 1 327 ? 2.348 15.461 -0.331 1 98 327 VAL B CA 1
ATOM 6198 C C . VAL B 1 327 ? 1.491 15.008 -1.511 1 98 327 VAL B C 1
ATOM 6200 O O . VAL B 1 327 ? 0.479 14.328 -1.325 1 98 327 VAL B O 1
ATOM 6203 N N . PHE B 1 328 ? 1.939 15.359 -2.721 1 96.5 328 PHE B N 1
ATOM 6204 C CA . PHE B 1 328 ? 1.259 14.969 -3.949 1 96.5 328 PHE B CA 1
ATOM 6205 C C . PHE B 1 328 ? 2.154 14.078 -4.805 1 96.5 328 PHE B C 1
ATOM 6207 O O . PHE B 1 328 ? 3.381 14.156 -4.723 1 96.5 328 PHE B O 1
ATOM 6214 N N . GLY B 1 329 ? 1.538 13.227 -5.598 1 94 329 GLY B N 1
ATOM 6215 C CA . GLY B 1 329 ? 2.26 12.422 -6.566 1 94 329 GLY B CA 1
ATOM 6216 C C . GLY B 1 329 ? 2.971 11.234 -5.938 1 94 329 GLY B C 1
ATOM 6217 O O . GLY B 1 329 ? 3.996 10.781 -6.449 1 94 329 GLY B O 1
ATOM 6218 N N . ALA B 1 330 ? 2.488 10.789 -4.816 1 93.5 330 ALA B N 1
ATOM 6219 C CA . ALA B 1 330 ? 3.16 9.719 -4.086 1 93.5 330 ALA B CA 1
ATOM 6220 C C . ALA B 1 330 ? 2.391 8.406 -4.211 1 93.5 330 ALA B C 1
ATOM 6222 O O . ALA B 1 330 ? 2.91 7.336 -3.871 1 93.5 330 ALA B O 1
ATOM 6223 N N . LEU B 1 331 ? 1.198 8.477 -4.68 1 90.81 331 LEU B N 1
ATOM 6224 C CA . LEU B 1 331 ? 0.33 7.309 -4.68 1 90.81 331 LEU B CA 1
ATOM 6225 C C . LEU B 1 331 ? 0.052 6.84 -6.105 1 90.81 331 LEU B C 1
ATOM 6227 O O . LEU B 1 331 ? 0.003 7.656 -7.031 1 90.81 331 LEU B O 1
ATOM 6231 N N . GLY B 1 332 ? -0.083 5.547 -6.191 1 82.81 332 GLY B N 1
ATOM 6232 C CA . GLY B 1 332 ? -0.463 4.957 -7.465 1 82.81 332 GLY B CA 1
ATOM 6233 C C . GLY B 1 332 ? 0.727 4.574 -8.32 1 82.81 332 GLY B C 1
ATOM 6234 O O . GLY B 1 332 ? 1.819 5.121 -8.156 1 82.81 332 GLY B O 1
ATOM 6235 N N . GLY B 1 333 ? 0.67 3.598 -9.117 1 79.81 333 GLY B N 1
ATOM 6236 C CA . GLY B 1 333 ? 1.7 3.189 -10.062 1 79.81 333 GLY B CA 1
ATOM 6237 C C . GLY B 1 333 ? 2.627 2.125 -9.508 1 79.81 333 GLY B C 1
ATOM 6238 O O . GLY B 1 333 ? 2.275 0.944 -9.477 1 79.81 333 GLY B O 1
ATOM 6239 N N . ARG B 1 334 ? 3.742 2.656 -8.977 1 82 334 ARG B N 1
ATOM 6240 C CA . ARG B 1 334 ? 4.75 1.748 -8.445 1 82 334 ARG B CA 1
ATOM 6241 C C . ARG B 1 334 ? 4.52 1.479 -6.961 1 82 334 ARG B C 1
ATOM 6243 O O . ARG B 1 334 ? 4.672 2.375 -6.129 1 82 334 ARG B O 1
ATOM 6250 N N . PHE B 1 335 ? 4.297 0.243 -6.699 1 86.56 335 PHE B N 1
ATOM 6251 C CA . PHE B 1 335 ? 3.949 -0.117 -5.328 1 86.56 335 PHE B CA 1
ATOM 6252 C C . PHE B 1 335 ? 5.148 0.052 -4.406 1 86.56 335 PHE B C 1
ATOM 6254 O O . PHE B 1 335 ? 4.996 0.422 -3.24 1 86.56 335 PHE B O 1
ATOM 6261 N N . ASP B 1 336 ? 6.32 -0.226 -4.84 1 83.25 336 ASP B N 1
ATOM 6262 C CA . ASP B 1 336 ? 7.52 -0.054 -4.023 1 83.25 336 ASP B CA 1
ATOM 6263 C C . ASP B 1 336 ? 7.703 1.408 -3.619 1 83.25 336 ASP B C 1
ATOM 6265 O O . ASP B 1 336 ? 8.117 1.7 -2.496 1 83.25 336 ASP B O 1
ATOM 6269 N N . HIS B 1 337 ? 7.305 2.305 -4.496 1 86.75 337 HIS B N 1
ATOM 6270 C CA . HIS B 1 337 ? 7.344 3.725 -4.172 1 86.75 337 HIS B CA 1
ATOM 6271 C C . HIS B 1 337 ? 6.316 4.074 -3.096 1 86.75 337 HIS B C 1
ATOM 6273 O O . HIS B 1 337 ? 6.586 4.895 -2.217 1 86.75 337 HIS B O 1
ATOM 6279 N N . GLU B 1 338 ? 5.184 3.484 -3.219 1 91.31 338 GLU B N 1
ATOM 6280 C CA . GLU B 1 338 ? 4.152 3.734 -2.217 1 91.31 338 GLU B CA 1
ATOM 6281 C C . GLU B 1 338 ? 4.594 3.258 -0.836 1 91.31 338 GLU B C 1
ATOM 6283 O O . GLU B 1 338 ? 4.383 3.951 0.162 1 91.31 338 GLU B O 1
ATOM 6288 N N . ILE B 1 339 ? 5.211 2.109 -0.815 1 91 339 ILE B N 1
ATOM 6289 C CA . ILE B 1 339 ? 5.711 1.571 0.445 1 91 339 ILE B CA 1
ATOM 6290 C C . ILE B 1 339 ? 6.758 2.516 1.03 1 91 339 ILE B C 1
ATOM 6292 O O . ILE B 1 339 ? 6.727 2.826 2.223 1 91 339 ILE B O 1
ATOM 6296 N N . ALA B 1 340 ? 7.672 2.932 0.17 1 90.31 340 ALA B N 1
ATOM 6297 C CA . ALA B 1 340 ? 8.711 3.855 0.624 1 90.31 340 ALA B CA 1
ATOM 6298 C C . ALA B 1 340 ? 8.094 5.129 1.2 1 90.31 340 ALA B C 1
ATOM 6300 O O . ALA B 1 340 ? 8.586 5.668 2.193 1 90.31 340 ALA B O 1
ATOM 6301 N N . THR B 1 341 ? 7.094 5.578 0.575 1 92.62 341 THR B N 1
ATOM 6302 C CA . THR B 1 341 ? 6.387 6.766 1.043 1 92.62 341 THR B CA 1
ATOM 6303 C C . THR B 1 341 ? 5.781 6.527 2.424 1 92.62 341 THR B C 1
ATOM 6305 O O . THR B 1 341 ? 5.902 7.371 3.314 1 92.62 341 THR B O 1
ATOM 6308 N N . MET B 1 342 ? 5.16 5.414 2.607 1 93.94 342 MET B N 1
ATOM 6309 C CA . MET B 1 342 ? 4.543 5.098 3.893 1 93.94 342 MET B CA 1
ATOM 6310 C C . MET B 1 342 ? 5.59 5.031 5 1 93.94 342 MET B C 1
ATOM 6312 O O . MET B 1 342 ? 5.359 5.52 6.105 1 93.94 342 MET B O 1
ATOM 6316 N N . VAL B 1 343 ? 6.699 4.473 4.691 1 92.12 343 VAL B N 1
ATOM 6317 C CA . VAL B 1 343 ? 7.777 4.355 5.668 1 92.12 343 VAL B CA 1
ATOM 6318 C C . VAL B 1 343 ? 8.219 5.75 6.113 1 92.12 343 VAL B C 1
ATOM 6320 O O . VAL B 1 343 ? 8.375 6.004 7.309 1 92.12 343 VAL B O 1
ATOM 6323 N N . ALA B 1 344 ? 8.398 6.59 5.145 1 93.31 344 ALA B N 1
ATOM 6324 C CA . ALA B 1 344 ? 8.828 7.949 5.473 1 93.31 344 ALA B CA 1
ATOM 6325 C C . ALA B 1 344 ? 7.777 8.664 6.324 1 93.31 344 ALA B C 1
ATOM 6327 O O . ALA B 1 344 ? 8.117 9.359 7.285 1 93.31 344 ALA B O 1
ATOM 6328 N N . VAL B 1 345 ? 6.512 8.484 6.004 1 96.19 345 VAL B N 1
ATOM 6329 C CA . VAL B 1 345 ? 5.418 9.094 6.75 1 96.19 345 VAL B CA 1
ATOM 6330 C C . VAL B 1 345 ? 5.445 8.617 8.203 1 96.19 345 VAL B C 1
ATOM 6332 O O . VAL B 1 345 ? 5.297 9.422 9.125 1 96.19 345 VAL B O 1
ATOM 6335 N N . MET B 1 346 ? 5.664 7.348 8.43 1 93.44 346 MET B N 1
ATOM 6336 C CA . MET B 1 346 ? 5.668 6.773 9.766 1 93.44 346 MET B CA 1
ATOM 6337 C C . MET B 1 346 ? 6.879 7.25 10.562 1 93.44 346 MET B C 1
ATOM 6339 O O . MET B 1 346 ? 6.777 7.504 11.766 1 93.44 346 MET B O 1
ATOM 6343 N N . ARG B 1 347 ? 7.961 7.398 9.914 1 90.38 347 ARG B N 1
ATOM 6344 C CA . ARG B 1 347 ? 9.195 7.789 10.578 1 90.38 347 ARG B CA 1
ATOM 6345 C C . ARG B 1 347 ? 9.117 9.227 11.094 1 90.38 347 ARG B C 1
ATOM 6347 O O . ARG B 1 347 ? 9.727 9.562 12.109 1 90.38 347 ARG B O 1
ATOM 6354 N N . PHE B 1 348 ? 8.375 10.031 10.398 1 93.06 348 PHE B N 1
ATOM 6355 C CA . PHE B 1 348 ? 8.297 11.438 10.773 1 93.06 348 PHE B CA 1
ATOM 6356 C C . PHE B 1 348 ? 6.961 11.75 11.43 1 93.06 348 PHE B C 1
ATOM 6358 O O . PHE B 1 348 ? 6.543 12.906 11.484 1 93.06 348 PHE B O 1
ATOM 6365 N N . ALA B 1 349 ? 6.289 10.703 11.992 1 92.31 349 ALA B N 1
ATOM 6366 C CA . ALA B 1 349 ? 4.941 10.82 12.539 1 92.31 349 ALA B CA 1
ATOM 6367 C C . ALA B 1 349 ? 4.926 11.719 13.773 1 92.31 349 ALA B C 1
ATOM 6369 O O . ALA B 1 349 ? 3.883 12.266 14.141 1 92.31 349 ALA B O 1
ATOM 6370 N N . ARG B 1 350 ? 6.055 11.906 14.461 1 90 350 ARG B N 1
ATOM 6371 C CA . ARG B 1 350 ? 6.117 12.711 15.68 1 90 350 ARG B CA 1
ATOM 6372 C C . ARG B 1 350 ? 6.609 14.117 15.375 1 90 350 ARG B C 1
ATOM 6374 O O . ARG B 1 350 ? 6.68 14.961 16.266 1 90 350 ARG B O 1
ATOM 6381 N N . VAL B 1 351 ? 6.898 14.375 14.117 1 91.88 351 VAL B N 1
ATOM 6382 C CA . VAL B 1 351 ? 7.492 15.656 13.75 1 91.88 351 VAL B CA 1
ATOM 6383 C C . VAL B 1 351 ? 6.492 16.484 12.938 1 91.88 351 VAL B C 1
ATOM 6385 O O . VAL B 1 351 ? 6.375 17.688 13.133 1 91.88 351 VAL B O 1
ATOM 6388 N N . PHE B 1 352 ? 5.84 15.758 12.031 1 94.69 352 PHE B N 1
ATOM 6389 C CA . PHE B 1 352 ? 4.902 16.422 11.133 1 94.69 352 PHE B CA 1
ATOM 6390 C C . PHE B 1 352 ? 3.59 15.648 11.055 1 94.69 352 PHE B C 1
ATOM 6392 O O . PHE B 1 352 ? 3.547 14.453 11.359 1 94.69 352 PHE B O 1
ATOM 6399 N N . HIS B 1 353 ? 2.539 16.406 10.789 1 96.75 353 HIS B N 1
ATOM 6400 C CA . HIS B 1 353 ? 1.34 15.789 10.234 1 96.75 353 HIS B CA 1
ATOM 6401 C C . HIS B 1 353 ? 1.398 15.75 8.711 1 96.75 353 HIS B C 1
ATOM 6403 O O . HIS B 1 353 ? 0.894 16.656 8.039 1 96.75 353 HIS B O 1
ATOM 6409 N N . VAL B 1 354 ? 1.979 14.656 8.227 1 98.25 354 VAL B N 1
ATOM 6410 C CA . VAL B 1 354 ? 2.146 14.477 6.785 1 98.25 354 VAL B CA 1
ATOM 6411 C C . VAL B 1 354 ? 0.914 13.789 6.203 1 98.25 354 VAL B C 1
ATOM 6413 O O . VAL B 1 354 ? 0.586 12.664 6.586 1 98.25 354 VAL B O 1
ATOM 6416 N N . PHE B 1 355 ? 0.217 14.453 5.352 1 97.62 355 PHE B N 1
ATOM 6417 C CA . PHE B 1 355 ? -0.867 13.742 4.676 1 97.62 355 PHE B CA 1
ATOM 6418 C C . PHE B 1 355 ? -0.573 13.594 3.189 1 97.62 355 PHE B C 1
ATOM 6420 O O . PHE B 1 355 ? -0.266 14.578 2.51 1 97.62 355 PHE B O 1
ATOM 6427 N N . VAL B 1 356 ? -0.563 12.383 2.75 1 97.12 356 VAL B N 1
ATOM 6428 C CA . VAL B 1 356 ? -0.36 12.008 1.356 1 97.12 356 VAL B CA 1
ATOM 6429 C C . VAL B 1 356 ? -1.703 11.961 0.63 1 97.12 356 VAL B C 1
ATOM 6431 O O . VAL B 1 356 ? -2.654 11.344 1.107 1 97.12 356 VAL B O 1
ATOM 6434 N N . VAL B 1 357 ? -1.707 12.664 -0.567 1 94.69 357 VAL B N 1
ATOM 6435 C CA . VAL B 1 357 ? -3.012 12.922 -1.167 1 94.69 357 VAL B CA 1
ATOM 6436 C C . VAL B 1 357 ? -2.977 12.57 -2.652 1 94.69 357 VAL B C 1
ATOM 6438 O O . VAL B 1 357 ? -1.987 12.844 -3.338 1 94.69 357 VAL B O 1
ATOM 6441 N N . ASN B 1 358 ? -3.971 11.883 -3.141 1 91.06 358 ASN B N 1
ATOM 6442 C CA . ASN B 1 358 ? -4.363 11.891 -4.547 1 91.06 358 ASN B CA 1
ATOM 6443 C C . ASN B 1 358 ? -5.867 12.094 -4.707 1 91.06 358 ASN B C 1
ATOM 6445 O O . ASN B 1 358 ? -6.559 12.445 -3.746 1 91.06 358 ASN B O 1
ATOM 6449 N N . VAL B 1 359 ? -6.406 11.906 -5.84 1 87.94 359 VAL B N 1
ATOM 6450 C CA . VAL B 1 359 ? -7.793 12.258 -6.117 1 87.94 359 VAL B CA 1
ATOM 6451 C C . VAL B 1 359 ? -8.727 11.328 -5.344 1 87.94 359 VAL B C 1
ATOM 6453 O O . VAL B 1 359 ? -9.875 11.68 -5.062 1 87.94 359 VAL B O 1
ATOM 6456 N N . TYR B 1 360 ? -8.234 10.203 -4.875 1 88.38 360 TYR B N 1
ATOM 6457 C CA . TYR B 1 360 ? -9.109 9.195 -4.285 1 88.38 360 TYR B CA 1
ATOM 6458 C C . TYR B 1 360 ? -8.891 9.094 -2.779 1 88.38 360 TYR B C 1
ATOM 6460 O O . TYR B 1 360 ? -9.781 8.664 -2.043 1 88.38 360 TYR B O 1
ATOM 6468 N N . THR B 1 361 ? -7.699 9.5 -2.338 1 92.25 361 THR B N 1
ATOM 6469 C CA . THR B 1 361 ? -7.281 9.07 -1.008 1 92.25 361 THR B CA 1
ATOM 6470 C C . THR B 1 361 ? -6.52 10.188 -0.296 1 92.25 361 THR B C 1
ATOM 6472 O O . THR B 1 361 ? -5.77 10.938 -0.926 1 92.25 361 THR B O 1
ATOM 6475 N N . VAL B 1 362 ? -6.754 10.328 1.009 1 95.69 362 VAL B N 1
ATOM 6476 C CA . VAL B 1 362 ? -5.871 11.031 1.935 1 95.69 362 VAL B CA 1
ATOM 6477 C C . VAL B 1 362 ? -5.41 10.078 3.035 1 95.69 362 VAL B C 1
ATOM 6479 O O . VAL B 1 362 ? -6.227 9.391 3.65 1 95.69 362 VAL B O 1
ATOM 6482 N N . LEU B 1 363 ? -4.133 9.945 3.287 1 96.88 363 LEU B N 1
ATOM 6483 C CA . LEU B 1 363 ? -3.678 9.07 4.359 1 96.88 363 LEU B CA 1
ATOM 6484 C C . LEU B 1 363 ? -2.609 9.758 5.203 1 96.88 363 LEU B C 1
ATOM 6486 O O . LEU B 1 363 ? -1.895 10.633 4.715 1 96.88 363 LEU B O 1
ATOM 6490 N N . PHE B 1 364 ? -2.512 9.438 6.453 1 98.12 364 PHE B N 1
ATOM 6491 C CA . PHE B 1 364 ? -1.515 9.969 7.371 1 98.12 364 PHE B CA 1
ATOM 6492 C C . PHE B 1 364 ? -1.301 9.031 8.547 1 98.12 364 PHE B C 1
ATOM 6494 O O . PHE B 1 364 ? -2.094 8.109 8.773 1 98.12 364 PHE B O 1
ATOM 6501 N N . ALA B 1 365 ? -0.201 9.203 9.258 1 97.62 365 ALA B N 1
ATOM 6502 C CA . ALA B 1 365 ? 0.183 8.359 10.383 1 97.62 365 ALA B CA 1
ATOM 6503 C C . ALA B 1 365 ? -0.583 8.742 11.641 1 97.62 365 ALA B C 1
ATOM 6505 O O . ALA B 1 365 ? -0.791 9.922 11.914 1 97.62 365 ALA B O 1
ATOM 6506 N N . CYS B 1 366 ? -0.986 7.734 12.391 1 97.25 366 CYS B N 1
ATOM 6507 C CA . CYS B 1 366 ? -1.435 7.957 13.766 1 97.25 366 CYS B CA 1
ATOM 6508 C C . CYS B 1 366 ? -0.249 8.172 14.695 1 97.25 366 CYS B C 1
ATOM 6510 O O . CYS B 1 366 ? 0.873 7.77 14.383 1 97.25 366 CYS B O 1
ATOM 6512 N N . TRP B 1 367 ? -0.571 8.891 15.766 1 94.88 367 TRP B N 1
ATOM 6513 C CA . TRP B 1 367 ? 0.46 9.023 16.781 1 94.88 367 TRP B CA 1
ATOM 6514 C C . TRP B 1 367 ? 0.803 7.66 17.391 1 94.88 367 TRP B C 1
ATOM 6516 O O . TRP B 1 367 ? -0.082 6.941 17.859 1 94.88 367 TRP B O 1
ATOM 6526 N N . PRO B 1 368 ? 2.145 7.25 17.359 1 90.88 368 PRO B N 1
ATOM 6527 C CA . PRO B 1 368 ? 2.52 5.965 17.953 1 90.88 368 PRO B CA 1
ATOM 6528 C C . PRO B 1 368 ? 2.215 5.898 19.453 1 90.88 368 PRO B C 1
ATOM 6530 O O . PRO B 1 368 ? 2.584 6.805 20.203 1 90.88 368 PRO B O 1
ATOM 6533 N N . ASP B 1 369 ? 1.475 4.883 19.891 1 90.56 369 ASP B N 1
ATOM 6534 C CA . ASP B 1 369 ? 1.145 4.59 21.281 1 90.56 369 ASP B CA 1
ATOM 6535 C C . ASP B 1 369 ? 0.434 5.77 21.938 1 90.56 369 ASP B C 1
ATOM 6537 O O . ASP B 1 369 ? 0.667 6.066 23.109 1 90.56 369 ASP B O 1
ATOM 6541 N N . GLY B 1 370 ? -0.317 6.504 21.188 1 94.19 370 GLY B N 1
ATOM 6542 C CA . GLY B 1 370 ? -1.089 7.645 21.641 1 94.19 370 GLY B CA 1
ATOM 6543 C C . GLY B 1 370 ? -2.48 7.707 21.047 1 94.19 370 GLY B C 1
ATOM 6544 O O . GLY B 1 370 ? -3.057 6.676 20.688 1 94.19 370 GLY B O 1
ATOM 6545 N N . VAL B 1 371 ? -3.047 8.867 21.125 1 96.75 371 VAL B N 1
ATOM 6546 C CA . VAL B 1 371 ? -4.363 9.125 20.547 1 96.75 371 VAL B CA 1
ATOM 6547 C C . VAL B 1 371 ? -4.219 10.016 19.328 1 96.75 371 VAL B C 1
ATOM 6549 O O . VAL B 1 371 ? -3.42 10.953 19.312 1 96.75 371 VAL B O 1
ATOM 6552 N N . THR B 1 372 ? -4.828 9.656 18.297 1 98.19 372 THR B N 1
ATOM 6553 C CA . THR B 1 372 ? -4.969 10.531 17.125 1 98.19 372 THR B CA 1
ATOM 6554 C C . THR B 1 372 ? -6.426 10.938 16.938 1 98.19 372 THR B C 1
ATOM 6556 O O . THR B 1 372 ? -7.312 10.078 16.844 1 98.19 372 THR B O 1
ATOM 6559 N N . GLN B 1 373 ? -6.66 12.219 16.891 1 98.06 373 GLN B N 1
ATOM 6560 C CA . GLN B 1 373 ? -8.008 12.742 16.672 1 98.06 373 GLN B CA 1
ATOM 6561 C C . GLN B 1 373 ? -8.055 13.641 15.445 1 98.06 373 GLN B C 1
ATOM 6563 O O . GLN B 1 373 ? -7.312 14.625 15.367 1 98.06 373 GLN B O 1
ATOM 6568 N N . LEU B 1 374 ? -8.852 13.305 14.523 1 98.12 374 LEU B N 1
ATOM 6569 C CA . LEU B 1 374 ? -9.047 14.031 13.273 1 98.12 374 LEU B CA 1
ATOM 6570 C C . LEU B 1 374 ? -10.336 14.852 13.312 1 98.12 374 LEU B C 1
ATOM 6572 O O . LEU B 1 374 ? -11.406 14.328 13.625 1 98.12 374 LEU B O 1
ATOM 6576 N N . LEU B 1 375 ? -10.203 16.125 13.07 1 97.25 375 LEU B N 1
ATOM 6577 C CA . LEU B 1 375 ? -11.367 16.984 12.898 1 97.25 375 LEU B CA 1
ATOM 6578 C C . LEU B 1 375 ? -11.703 17.156 11.414 1 97.25 375 LEU B C 1
ATOM 6580 O O . LEU B 1 375 ? -10.922 17.719 10.656 1 97.25 375 LEU B O 1
ATOM 6584 N N . MET B 1 376 ? -12.852 16.672 10.984 1 96.38 376 MET B N 1
ATOM 6585 C CA . MET B 1 376 ? -13.312 16.75 9.602 1 96.38 376 MET B CA 1
ATOM 6586 C C . MET B 1 376 ? -13.688 18.172 9.234 1 96.38 376 MET B C 1
ATOM 6588 O O . MET B 1 376 ? -13.914 19.016 10.109 1 96.38 376 MET B O 1
ATOM 6592 N N . PRO B 1 377 ? -13.781 18.453 7.941 1 94.06 377 PRO B N 1
ATOM 6593 C CA . PRO B 1 377 ? -14.133 19.812 7.512 1 94.06 377 PRO B CA 1
ATOM 6594 C C . PRO B 1 377 ? -15.477 20.281 8.078 1 94.06 377 PRO B C 1
ATOM 6596 O O . PRO B 1 377 ? -16.359 19.453 8.352 1 94.06 377 PRO B O 1
ATOM 6599 N N . PRO B 1 378 ? -15.609 21.578 8.203 1 92.38 378 PRO B N 1
ATOM 6600 C CA . PRO B 1 378 ? -16.859 22.125 8.742 1 92.38 378 PRO B CA 1
ATOM 6601 C C . PRO B 1 378 ? -18.078 21.719 7.914 1 92.38 378 PRO B C 1
ATOM 6603 O O . PRO B 1 378 ? -19.172 21.594 8.453 1 92.38 378 PRO B O 1
ATOM 6606 N N . SER B 1 379 ? -17.891 21.438 6.66 1 88.94 379 SER B N 1
ATOM 6607 C CA . SER B 1 379 ? -19 21.109 5.781 1 88.94 379 SER B CA 1
ATOM 6608 C C . SER B 1 379 ? -19.438 19.656 5.953 1 88.94 379 SER B C 1
ATOM 6610 O O . SER B 1 379 ? -20.484 19.25 5.441 1 88.94 379 SER B O 1
ATOM 6612 N N . TRP B 1 380 ? -18.641 18.922 6.66 1 90.06 380 TRP B N 1
ATOM 6613 C CA . TRP B 1 380 ? -19 17.516 6.863 1 90.06 380 TRP B CA 1
ATOM 6614 C C . TRP B 1 380 ? -20.219 17.391 7.773 1 90.06 380 TRP B C 1
ATOM 6616 O O . TRP B 1 380 ? -20.359 18.125 8.75 1 90.06 380 TRP B O 1
ATOM 6626 N N . SER B 1 381 ? -21.109 16.469 7.539 1 88.81 381 SER B N 1
ATOM 6627 C CA . SER B 1 381 ? -22.25 16.125 8.398 1 88.81 381 SER B CA 1
ATOM 6628 C C . SER B 1 381 ? -22.547 14.633 8.367 1 88.81 381 SER B C 1
ATOM 6630 O O . SER B 1 381 ? -22.328 13.977 7.348 1 88.81 381 SER B O 1
ATOM 6632 N N . GLN B 1 382 ? -23 14.188 9.547 1 86 382 GLN B N 1
ATOM 6633 C CA . GLN B 1 382 ? -23.297 12.758 9.633 1 86 382 GLN B CA 1
ATOM 6634 C C . GLN B 1 382 ? -24.391 12.367 8.656 1 86 382 GLN B C 1
ATOM 6636 O O . GLN B 1 382 ? -24.281 11.352 7.973 1 86 382 GLN B O 1
ATOM 6641 N N . GLU B 1 383 ? -25.453 13.18 8.617 1 81.75 383 GLU B N 1
ATOM 6642 C CA . GLU B 1 383 ? -26.578 12.914 7.727 1 81.75 383 GLU B CA 1
ATOM 6643 C C . GLU B 1 383 ? -26.125 12.867 6.27 1 81.75 383 GLU B C 1
ATOM 6645 O O . GLU B 1 383 ? -26.516 11.969 5.52 1 81.75 383 GLU B O 1
ATOM 6650 N N . GLY B 1 384 ? -25.328 13.789 5.918 1 76.88 384 GLY B N 1
ATOM 6651 C CA . GLY B 1 384 ? -24.828 13.844 4.551 1 76.88 384 GLY B CA 1
ATOM 6652 C C . GLY B 1 384 ? -23.938 12.672 4.199 1 76.88 384 GLY B C 1
ATOM 6653 O O . GLY B 1 384 ? -24 12.141 3.086 1 76.88 384 GLY B O 1
ATOM 6654 N N . ASN B 1 385 ? -23.188 12.273 5.117 1 76.38 385 ASN B N 1
ATOM 6655 C CA . ASN B 1 385 ? -22.188 11.242 4.836 1 76.38 385 ASN B CA 1
ATOM 6656 C C . ASN B 1 385 ? -22.812 9.844 4.887 1 76.38 385 ASN B C 1
ATOM 6658 O O . ASN B 1 385 ? -22.359 8.938 4.184 1 76.38 385 ASN B O 1
ATOM 6662 N N . LEU B 1 386 ? -23.75 9.609 5.738 1 74.44 386 LEU B N 1
ATOM 6663 C CA . LEU B 1 386 ? -24.266 8.266 5.922 1 74.44 386 LEU B CA 1
ATOM 6664 C C . LEU B 1 386 ? -25.594 8.086 5.188 1 74.44 386 LEU B C 1
ATOM 6666 O O . LEU B 1 386 ? -26.172 6.996 5.184 1 74.44 386 LEU B O 1
ATOM 6670 N N . ALA B 1 387 ? -26.156 9.133 4.527 1 63.06 387 ALA B N 1
ATOM 6671 C CA . ALA B 1 387 ? -27.469 9.086 3.887 1 63.06 387 ALA B CA 1
ATOM 6672 C C . ALA B 1 387 ? -27.516 8.008 2.811 1 63.06 387 ALA B C 1
ATOM 6674 O O . ALA B 1 387 ? -28.578 7.727 2.248 1 63.06 387 ALA B O 1
ATOM 6675 N N . ARG B 1 388 ? -26.469 7.5 2.168 1 52.09 388 ARG B N 1
ATOM 6676 C CA . ARG B 1 388 ? -26.828 6.629 1.056 1 52.09 388 ARG B CA 1
ATOM 6677 C C . ARG B 1 388 ? -27.797 5.535 1.507 1 52.09 388 ARG B C 1
ATOM 6679 O O . ARG B 1 388 ? -28.375 4.828 0.679 1 52.09 388 ARG B O 1
ATOM 6686 N N . ASP B 1 389 ? -27.25 4.852 2.568 1 43.62 389 ASP B N 1
ATOM 6687 C CA . ASP B 1 389 ? -27.594 3.438 2.459 1 43.62 389 ASP B CA 1
ATOM 6688 C C . ASP B 1 389 ? -29.094 3.236 2.402 1 43.62 389 ASP B C 1
ATOM 6690 O O . ASP B 1 389 ? -29.578 2.119 2.189 1 43.62 389 ASP B O 1
ATOM 6694 N N . LEU B 1 390 ? -29.797 3.963 3.32 1 35.41 390 LEU B N 1
ATOM 6695 C CA . LEU B 1 390 ? -31.047 3.268 3.59 1 35.41 390 LEU B CA 1
ATOM 6696 C C . LEU B 1 390 ? -31.922 3.232 2.346 1 35.41 390 LEU B C 1
ATOM 6698 O O . LEU B 1 390 ? -32.812 2.396 2.238 1 35.41 390 LEU B O 1
ATOM 6702 N N . SER B 1 391 ? -32.25 4.496 1.812 1 34.41 391 SER B N 1
ATOM 6703 C CA . SER B 1 391 ? -33.406 4.41 0.935 1 34.41 391 SER B CA 1
ATOM 6704 C C . SER B 1 391 ? -33.031 3.82 -0.421 1 34.41 391 SER B C 1
ATOM 6706 O O . SER B 1 391 ? -32 4.184 -0.998 1 34.41 391 SER B O 1
ATOM 6708 N N . GLY B 1 392 ? -32.656 2.664 -0.712 1 34.09 392 GLY B N 1
ATOM 6709 C CA . GLY B 1 392 ? -32.625 1.969 -1.988 1 34.09 392 GLY B CA 1
ATOM 6710 C C . GLY B 1 392 ? -32.781 2.893 -3.178 1 34.09 392 GLY B C 1
ATOM 6711 O O . GLY B 1 392 ? -32.812 2.441 -4.324 1 34.09 392 GLY B O 1
ATOM 6712 N N . VAL B 1 393 ? -33.688 3.949 -3.082 1 30.19 393 VAL B N 1
ATOM 6713 C CA . VAL B 1 393 ? -34.188 4.73 -4.211 1 30.19 393 VAL B CA 1
ATOM 6714 C C . VAL B 1 393 ? -33.156 5.781 -4.609 1 30.19 393 VAL B C 1
ATOM 6716 O O . VAL B 1 393 ? -32.781 6.629 -3.795 1 30.19 393 VAL B O 1
ATOM 6719 N N . GLU B 1 394 ? -32.219 5.457 -5.531 1 35.44 394 GLU B N 1
ATOM 6720 C CA . GLU B 1 394 ? -31.594 6.562 -6.242 1 35.44 394 GLU B CA 1
ATOM 6721 C C . GLU B 1 394 ? -32.594 7.699 -6.488 1 35.44 394 GLU B C 1
ATOM 6723 O O . GLU B 1 394 ? -33.5 7.566 -7.312 1 35.44 394 GLU B O 1
ATOM 6728 N N . GLU B 1 395 ? -33.125 8.445 -5.586 1 34.94 395 GLU B N 1
ATOM 6729 C CA . GLU B 1 395 ? -33.844 9.602 -6.133 1 34.94 395 GLU B CA 1
ATOM 6730 C C . GLU B 1 395 ? -33 10.344 -7.152 1 34.94 395 GLU B C 1
ATOM 6732 O O . GLU B 1 395 ? -31.812 10.617 -6.906 1 34.94 395 GLU B O 1
ATOM 6737 N N . GLU B 1 396 ? -33.312 10.352 -8.445 1 36.5 396 GLU B N 1
ATOM 6738 C CA . GLU B 1 396 ? -32.812 10.984 -9.664 1 36.5 396 GLU B CA 1
ATOM 6739 C C . GLU B 1 396 ? -31.984 12.227 -9.328 1 36.5 396 GLU B C 1
ATOM 6741 O O . GLU B 1 396 ? -31.047 12.555 -10.047 1 36.5 396 GLU B O 1
ATOM 6746 N N . GLY B 1 397 ? -32.406 13.273 -8.555 1 35.41 397 GLY B N 1
ATOM 6747 C CA . GLY B 1 397 ? -31.984 14.664 -8.43 1 35.41 397 GLY B CA 1
ATOM 6748 C C . GLY B 1 397 ? -30.844 14.867 -7.465 1 35.41 397 GLY B C 1
ATOM 6749 O O . GLY B 1 397 ? -30.25 15.945 -7.418 1 35.41 397 GLY B O 1
ATOM 6750 N N . THR B 1 398 ? -30.953 14.422 -6.207 1 36.91 398 THR B N 1
ATOM 6751 C CA . THR B 1 398 ? -29.953 14.867 -5.242 1 36.91 398 THR B CA 1
ATOM 6752 C C . THR B 1 398 ? -28.703 14 -5.324 1 36.91 398 THR B C 1
ATOM 6754 O O . THR B 1 398 ? -28.781 12.773 -5.195 1 36.91 398 THR B O 1
ATOM 6757 N N . ALA B 1 399 ? -27.734 14.367 -6.031 1 41.25 399 ALA B N 1
ATOM 6758 C CA . ALA B 1 399 ? -26.375 13.844 -6.137 1 41.25 399 ALA B CA 1
ATOM 6759 C C . ALA B 1 399 ? -25.938 13.211 -4.82 1 41.25 399 ALA B C 1
ATOM 6761 O O . ALA B 1 399 ? -25.766 13.906 -3.818 1 41.25 399 ALA B O 1
ATOM 6762 N N . ALA B 1 400 ? -26.484 12.133 -4.422 1 43.62 400 ALA B N 1
ATOM 6763 C CA . ALA B 1 400 ? -26.047 11.422 -3.221 1 43.62 400 ALA B CA 1
ATOM 6764 C C . ALA B 1 400 ? -24.562 11.664 -2.951 1 43.62 400 ALA B C 1
ATOM 6766 O O . ALA B 1 400 ? -23.719 11.461 -3.83 1 43.62 400 ALA B O 1
ATOM 6767 N N . VAL B 1 401 ? -24.234 12.602 -1.991 1 51.94 401 VAL B N 1
ATOM 6768 C CA . VAL B 1 401 ? -22.859 12.898 -1.564 1 51.94 401 VAL B CA 1
ATOM 6769 C C . VAL B 1 401 ? -22.141 11.594 -1.198 1 51.94 401 VAL B C 1
ATOM 6771 O O . VAL B 1 401 ? -22.656 10.805 -0.4 1 51.94 401 VAL B O 1
ATOM 6774 N N . GLU B 1 402 ? -21.281 11.047 -1.91 1 70.5 402 GLU B N 1
ATOM 6775 C CA . GLU B 1 402 ? -20.453 9.891 -1.602 1 70.5 402 GLU B CA 1
ATOM 6776 C C . GLU B 1 402 ? -19.781 10.039 -0.238 1 70.5 402 GLU B C 1
ATOM 6778 O O . GLU B 1 402 ? -19.312 11.125 0.113 1 70.5 402 GLU B O 1
ATOM 6783 N N . PRO B 1 403 ? -20 9.078 0.649 1 82.25 403 PRO B N 1
ATOM 6784 C CA . PRO B 1 403 ? -19.422 9.141 1.992 1 82.25 403 PRO B CA 1
ATOM 6785 C C . PRO B 1 403 ? -17.891 9.148 1.977 1 82.25 403 PRO B C 1
ATOM 6787 O O . PRO B 1 403 ? -17.281 8.656 1.024 1 82.25 403 PRO B O 1
ATOM 6790 N N . TYR B 1 404 ? -17.391 9.898 3.01 1 88.44 404 TYR B N 1
ATOM 6791 C CA . TYR B 1 404 ? -15.984 9.664 3.295 1 88.44 404 TYR B CA 1
ATOM 6792 C C . TYR B 1 404 ? -15.758 8.25 3.814 1 88.44 404 TYR B C 1
ATOM 6794 O O . TYR B 1 404 ? -16.109 7.938 4.957 1 88.44 404 TYR B O 1
ATOM 6802 N N . MET B 1 405 ? -15.227 7.438 2.953 1 88.12 405 MET B N 1
ATOM 6803 C CA . MET B 1 405 ? -14.781 6.121 3.404 1 88.12 405 MET B CA 1
ATOM 6804 C C . MET B 1 405 ? -13.516 6.23 4.25 1 88.12 405 MET B C 1
ATOM 6806 O O . MET B 1 405 ? -12.828 7.25 4.215 1 88.12 405 MET B O 1
ATOM 6810 N N . SER B 1 406 ? -13.328 5.234 5.051 1 92.19 406 SER B N 1
ATOM 6811 C CA . SER B 1 406 ? -12.141 5.301 5.898 1 92.19 406 SER B CA 1
ATOM 6812 C C . SER B 1 406 ? -11.586 3.908 6.18 1 92.19 406 SER B C 1
ATOM 6814 O O . SER B 1 406 ? -12.289 2.91 6.012 1 92.19 406 SER B O 1
ATOM 6816 N N . GLY B 1 407 ? -10.32 3.859 6.5 1 92 407 GLY B N 1
ATOM 6817 C CA . GLY B 1 407 ? -9.648 2.66 6.973 1 92 407 GLY B CA 1
ATOM 6818 C C . GLY B 1 407 ? -8.594 2.943 8.023 1 92 407 GLY B C 1
ATOM 6819 O O . GLY B 1 407 ? -7.988 4.02 8.039 1 92 407 GLY B O 1
ATOM 6820 N N . ILE B 1 408 ? -8.5 2.084 9.016 1 94.75 408 ILE B N 1
ATOM 6821 C CA . ILE B 1 408 ? -7.406 2.062 9.977 1 94.75 408 ILE B CA 1
ATOM 6822 C C . ILE B 1 408 ? -6.465 0.901 9.664 1 94.75 408 ILE B C 1
ATOM 6824 O O . ILE B 1 408 ? -6.855 -0.265 9.773 1 94.75 408 ILE B O 1
ATOM 6828 N N . VAL B 1 409 ? -5.238 1.22 9.297 1 94 409 VAL B N 1
ATOM 6829 C CA . VAL B 1 409 ? -4.332 0.201 8.773 1 94 409 VAL B CA 1
ATOM 6830 C C . VAL B 1 409 ? -3.133 0.048 9.703 1 94 409 VAL B C 1
ATOM 6832 O O . VAL B 1 409 ? -2.129 0.75 9.555 1 94 409 VAL B O 1
ATOM 6835 N N . PRO B 1 410 ? -3.197 -0.893 10.578 1 92.56 410 PRO B N 1
ATOM 6836 C CA . PRO B 1 410 ? -2 -1.218 11.359 1 92.56 410 PRO B CA 1
ATOM 6837 C C . PRO B 1 410 ? -0.966 -2 10.555 1 92.56 410 PRO B C 1
ATOM 6839 O O . PRO B 1 410 ? -1.295 -3.025 9.953 1 92.56 410 PRO B O 1
ATOM 6842 N N . LEU B 1 411 ? 0.26 -1.553 10.461 1 91.25 411 LEU B N 1
ATOM 6843 C CA . LEU B 1 411 ? 1.32 -2.219 9.711 1 91.25 411 LEU B CA 1
ATOM 6844 C C . LEU B 1 411 ? 2.023 -3.262 10.578 1 91.25 411 LEU B C 1
ATOM 6846 O O . LEU B 1 411 ? 3.248 -3.23 10.719 1 91.25 411 LEU B O 1
ATOM 6850 N N . GLY B 1 412 ? 1.357 -4.164 11.117 1 86.06 412 GLY B N 1
ATOM 6851 C CA . GLY B 1 412 ? 1.669 -5.25 12.031 1 86.06 412 GLY B CA 1
ATOM 6852 C C . GLY B 1 412 ? 0.471 -5.715 12.844 1 86.06 412 GLY B C 1
ATOM 6853 O O . GLY B 1 412 ? -0.646 -5.234 12.633 1 86.06 412 GLY B O 1
ATOM 6854 N N . PRO B 1 413 ? 0.676 -6.695 13.688 1 84.25 413 PRO B N 1
ATOM 6855 C CA . PRO B 1 413 ? -0.444 -7.164 14.508 1 84.25 413 PRO B CA 1
ATOM 6856 C C . PRO B 1 413 ? -0.893 -6.129 15.539 1 84.25 413 PRO B C 1
ATOM 6858 O O . PRO B 1 413 ? -0.108 -5.734 16.406 1 84.25 413 PRO B O 1
ATOM 6861 N N . LEU B 1 414 ? -2.139 -5.762 15.438 1 87.88 414 LEU B N 1
ATOM 6862 C CA . LEU B 1 414 ? -2.705 -4.785 16.359 1 87.88 414 LEU B CA 1
ATOM 6863 C C . LEU B 1 414 ? -2.889 -5.398 17.75 1 87.88 414 LEU B C 1
ATOM 6865 O O . LEU B 1 414 ? -3.484 -6.469 17.891 1 87.88 414 LEU B O 1
ATOM 6869 N N . ARG B 1 415 ? -2.455 -4.734 18.75 1 86.88 415 ARG B N 1
ATOM 6870 C CA . ARG B 1 415 ? -2.543 -5.27 20.094 1 86.88 415 ARG B CA 1
ATOM 6871 C C . ARG B 1 415 ? -3.732 -4.676 20.844 1 86.88 415 ARG B C 1
ATOM 6873 O O . ARG B 1 415 ? -4.512 -5.402 21.469 1 86.88 415 ARG B O 1
ATOM 6880 N N . GLU B 1 416 ? -3.814 -3.357 20.859 1 90.31 416 GLU B N 1
ATOM 6881 C CA . GLU B 1 416 ? -4.883 -2.646 21.547 1 90.31 416 GLU B CA 1
ATOM 6882 C C . GLU B 1 416 ? -5.367 -1.445 20.734 1 90.31 416 GLU B C 1
ATOM 6884 O O . GLU B 1 416 ? -4.559 -0.737 20.125 1 90.31 416 GLU B O 1
ATOM 6889 N N . MET B 1 417 ? -6.648 -1.235 20.766 1 93.19 417 MET B N 1
ATOM 6890 C CA . MET B 1 417 ? -7.184 -0.066 20.078 1 93.19 417 MET B CA 1
ATOM 6891 C C . MET B 1 417 ? -8.617 0.211 20.5 1 93.19 417 MET B C 1
ATOM 6893 O O . MET B 1 417 ? -9.375 -0.717 20.812 1 93.19 417 MET B O 1
ATOM 6897 N N . GLU B 1 418 ? -8.969 1.371 20.609 1 94.38 418 GLU B N 1
ATOM 6898 C CA . GLU B 1 418 ? -10.336 1.842 20.781 1 94.38 418 GLU B CA 1
ATOM 6899 C C . GLU B 1 418 ? -10.625 3.043 19.875 1 94.38 418 GLU B C 1
ATOM 6901 O O . GLU B 1 418 ? -9.789 3.941 19.75 1 94.38 418 GLU B O 1
ATOM 6906 N N . THR B 1 419 ? -11.789 3.039 19.141 1 95.69 419 THR B N 1
ATOM 6907 C CA . THR B 1 419 ? -12.055 4.129 18.219 1 95.69 419 THR B CA 1
ATOM 6908 C C . THR B 1 419 ? -13.461 4.684 18.422 1 95.69 419 THR B C 1
ATOM 6910 O O . THR B 1 419 ? -14.32 4.016 19 1 95.69 419 THR B O 1
ATOM 6913 N N . THR B 1 420 ? -13.711 5.871 18.094 1 96.56 420 THR B N 1
ATOM 6914 C CA . THR B 1 420 ? -15.016 6.508 17.938 1 96.56 420 THR B CA 1
ATOM 6915 C C . THR B 1 420 ? -15.055 7.367 16.672 1 96.56 420 THR B C 1
ATOM 6917 O O . THR B 1 420 ? -14.008 7.754 16.141 1 96.56 420 THR B O 1
ATOM 6920 N N . GLY B 1 421 ? -16.234 7.633 16.188 1 96.81 421 GLY B N 1
ATOM 6921 C CA . GLY B 1 421 ? -16.406 8.477 15.016 1 96.81 421 GLY B CA 1
ATOM 6922 C C . GLY B 1 421 ? -16.453 7.695 13.719 1 96.81 421 GLY B C 1
ATOM 6923 O O . GLY B 1 421 ? -16.406 8.273 12.633 1 96.81 421 GLY B O 1
ATOM 6924 N N . PHE B 1 422 ? -16.516 6.445 13.828 1 94.69 422 PHE B N 1
ATOM 6925 C CA . PHE B 1 422 ? -16.672 5.547 12.688 1 94.69 422 PHE B CA 1
ATOM 6926 C C . PHE B 1 422 ? -18.016 4.844 12.727 1 94.69 422 PHE B C 1
ATOM 6928 O O . PHE B 1 422 ? -18.609 4.668 13.805 1 94.69 422 PHE B O 1
ATOM 6935 N N . LEU B 1 423 ? -18.469 4.516 11.562 1 91.25 423 LEU B N 1
ATOM 6936 C CA . LEU B 1 423 ? -19.703 3.73 11.516 1 91.25 423 LEU B CA 1
ATOM 6937 C C . LEU B 1 423 ? -19.547 2.426 12.289 1 91.25 423 LEU B C 1
ATOM 6939 O O . LEU B 1 423 ? -20.438 2.027 13.039 1 91.25 423 LEU B O 1
ATOM 6943 N N . TRP B 1 424 ? -18.438 1.796 12.07 1 88.81 424 TRP B N 1
ATOM 6944 C CA . TRP B 1 424 ? -18.062 0.629 12.875 1 88.81 424 TRP B CA 1
ATOM 6945 C C . TRP B 1 424 ? -16.844 0.921 13.734 1 88.81 424 TRP B C 1
ATOM 6947 O O . TRP B 1 424 ? -15.711 0.724 13.305 1 88.81 424 TRP B O 1
ATOM 6957 N N . ASN B 1 425 ? -17.078 1.221 14.969 1 91.56 425 ASN B N 1
ATOM 6958 C CA . ASN B 1 425 ? -16 1.443 15.922 1 91.56 425 ASN B CA 1
ATOM 6959 C C . ASN B 1 425 ? -15.344 0.13 16.344 1 91.56 425 ASN B C 1
ATOM 6961 O O . ASN B 1 425 ? -15.945 -0.938 16.203 1 91.56 425 ASN B O 1
ATOM 6965 N N . VAL B 1 426 ? -14.156 0.217 16.781 1 90.38 426 VAL B N 1
ATOM 6966 C CA . VAL B 1 426 ? -13.398 -0.965 17.172 1 90.38 426 VAL B CA 1
ATOM 6967 C C . VAL B 1 426 ? -12.961 -0.837 18.641 1 90.38 426 VAL B C 1
ATOM 6969 O O . VAL B 1 426 ? -12.523 0.233 19.062 1 90.38 426 VAL B O 1
ATOM 6972 N N . VAL B 1 427 ? -13.148 -1.852 19.359 1 90.69 427 VAL B N 1
ATOM 6973 C CA . VAL B 1 427 ? -12.57 -2.006 20.688 1 90.69 427 VAL B CA 1
ATOM 6974 C C . VAL B 1 427 ? -11.836 -3.344 20.781 1 90.69 427 VAL B C 1
ATOM 6976 O O . VAL B 1 427 ? -12.453 -4.406 20.641 1 90.69 427 VAL B O 1
ATOM 6979 N N . LYS B 1 428 ? -10.594 -3.25 20.922 1 89 428 LYS B N 1
ATOM 6980 C CA . LYS B 1 428 ? -9.758 -4.445 21 1 89 428 LYS B CA 1
ATOM 6981 C C . LYS B 1 428 ? -8.852 -4.418 22.219 1 89 428 LYS B C 1
ATOM 6983 O O . LYS B 1 428 ? -8.055 -3.49 22.391 1 89 428 LYS B O 1
ATOM 6988 N N . ASN B 1 429 ? -8.922 -5.488 23.062 1 85.81 429 ASN B N 1
ATOM 6989 C CA . ASN B 1 429 ? -8.062 -5.727 24.219 1 85.81 429 ASN B CA 1
ATOM 6990 C C . ASN B 1 429 ? -7.988 -4.504 25.125 1 85.81 429 ASN B C 1
ATOM 6992 O O . ASN B 1 429 ? -6.898 -4.062 25.484 1 85.81 429 ASN B O 1
ATOM 6996 N N . ARG B 1 430 ? -9.141 -3.9 25.391 1 86.25 430 ARG B N 1
ATOM 6997 C CA . ARG B 1 430 ? -9.258 -2.75 26.281 1 86.25 430 ARG B CA 1
ATOM 6998 C C . ARG B 1 430 ? -10.047 -3.104 27.531 1 86.25 430 ARG B C 1
ATOM 7000 O O . ARG B 1 430 ? -10.734 -4.121 27.562 1 86.25 430 ARG B O 1
ATOM 7007 N N . ARG B 1 431 ? -9.664 -2.371 28.484 1 67.38 431 ARG B N 1
ATOM 7008 C CA . ARG B 1 431 ? -10.43 -2.555 29.719 1 67.38 431 ARG B CA 1
ATOM 7009 C C . ARG B 1 431 ? -11.93 -2.434 29.453 1 67.38 431 ARG B C 1
ATOM 7011 O O . ARG B 1 431 ? -12.367 -1.519 28.75 1 67.38 431 ARG B O 1
ATOM 7018 N N . GLY B 1 432 ? -12.617 -3.381 29.906 1 64.44 432 GLY B N 1
ATOM 7019 C CA . GLY B 1 432 ? -14.062 -3.367 29.719 1 64.44 432 GLY B CA 1
ATOM 7020 C C . GLY B 1 432 ? -14.484 -3.934 28.375 1 64.44 432 GLY B C 1
ATOM 7021 O O . GLY B 1 432 ? -15.602 -3.676 27.906 1 64.44 432 GLY B O 1
ATOM 7022 N N . CYS B 1 433 ? -13.516 -4.652 27.781 1 67.31 433 CYS B N 1
ATOM 7023 C CA . CYS B 1 433 ? -13.812 -5.309 26.5 1 67.31 433 CYS B CA 1
ATOM 7024 C C . CYS B 1 433 ? -15.078 -6.145 26.609 1 67.31 433 CYS B C 1
ATOM 7026 O O . CYS B 1 433 ? -15.352 -6.746 27.656 1 67.31 433 CYS B O 1
ATOM 7028 N N . TYR B 1 434 ? -15.938 -5.895 25.703 1 68.94 434 TYR B N 1
ATOM 7029 C CA . TYR B 1 434 ? -17.188 -6.645 25.625 1 68.94 434 TYR B CA 1
ATOM 7030 C C . TYR B 1 434 ? -17.438 -7.156 24.219 1 68.94 434 TYR B C 1
ATOM 7032 O O . TYR B 1 434 ? -16.859 -6.652 23.25 1 68.94 434 TYR B O 1
ATOM 7040 N N . GLY B 1 435 ? -18.078 -8.289 23.984 1 68.75 435 GLY B N 1
ATOM 7041 C CA . GLY B 1 435 ? -18.391 -8.875 22.688 1 68.75 435 GLY B CA 1
ATOM 7042 C C . GLY B 1 435 ? -19.625 -8.281 22.047 1 68.75 435 GLY B C 1
ATOM 7043 O O . GLY B 1 435 ? -20.203 -8.867 21.125 1 68.75 435 GLY B O 1
ATOM 7044 N N . GLY B 1 436 ? -19.859 -6.965 22.219 1 69.5 436 GLY B N 1
ATOM 7045 C CA . GLY B 1 436 ? -21.078 -6.344 21.703 1 69.5 436 GLY B CA 1
ATOM 7046 C C . GLY B 1 436 ? -20.891 -5.75 20.312 1 69.5 436 GLY B C 1
ATOM 7047 O O . GLY B 1 436 ? -20.188 -6.32 19.469 1 69.5 436 GLY B O 1
ATOM 7048 N N . PHE B 1 437 ? -21.484 -4.648 20.031 1 73.38 437 PHE B N 1
ATOM 7049 C CA . PHE B 1 437 ? -21.641 -3.988 18.734 1 73.38 437 PHE B CA 1
ATOM 7050 C C . PHE B 1 437 ? -20.281 -3.752 18.094 1 73.38 437 PHE B C 1
ATOM 7052 O O . PHE B 1 437 ? -20.125 -3.975 16.891 1 73.38 437 PHE B O 1
ATOM 7059 N N . THR B 1 438 ? -19.328 -3.398 18.828 1 78.94 438 THR B N 1
ATOM 7060 C CA . THR B 1 438 ? -18.062 -3.004 18.219 1 78.94 438 THR B CA 1
ATOM 7061 C C . THR B 1 438 ? -16.906 -3.785 18.828 1 78.94 438 THR B C 1
ATOM 7063 O O . THR B 1 438 ? -15.742 -3.525 18.516 1 78.94 438 THR B O 1
ATOM 7066 N N . GLY B 1 439 ? -17.172 -4.68 19.781 1 78.44 439 GLY B N 1
ATOM 7067 C CA . GLY B 1 439 ? -16.141 -5.539 20.344 1 78.44 439 GLY B CA 1
ATOM 7068 C C . GLY B 1 439 ? -15.609 -6.562 19.359 1 78.44 439 GLY B C 1
ATOM 7069 O O . GLY B 1 439 ? -16.391 -7.25 18.703 1 78.44 439 GLY B O 1
ATOM 7070 N N . VAL B 1 440 ? -14.219 -6.551 19.172 1 79.94 440 VAL B N 1
ATOM 7071 C CA . VAL B 1 440 ? -13.656 -7.387 18.109 1 79.94 440 VAL B CA 1
ATOM 7072 C C . VAL B 1 440 ? -12.586 -8.305 18.688 1 79.94 440 VAL B C 1
ATOM 7074 O O . VAL B 1 440 ? -11.586 -8.586 18.031 1 79.94 440 VAL B O 1
ATOM 7077 N N . GLU B 1 441 ? -12.789 -8.781 19.844 1 76.56 441 GLU B N 1
ATOM 7078 C CA . GLU B 1 441 ? -11.766 -9.555 20.547 1 76.56 441 GLU B CA 1
ATOM 7079 C C . GLU B 1 441 ? -11.438 -10.844 19.797 1 76.56 441 GLU B C 1
ATOM 7081 O O . GLU B 1 441 ? -10.305 -11.32 19.828 1 76.56 441 GLU B O 1
ATOM 7086 N N . GLN B 1 442 ? -12.328 -11.289 19.094 1 74.56 442 GLN B N 1
ATOM 7087 C CA . GLN B 1 442 ? -12.141 -12.586 18.453 1 74.56 442 GLN B CA 1
ATOM 7088 C C . GLN B 1 442 ? -11.391 -12.438 17.125 1 74.56 442 GLN B C 1
ATOM 7090 O O . GLN B 1 442 ? -10.938 -13.43 16.547 1 74.56 442 GLN B O 1
ATOM 7095 N N . TYR B 1 443 ? -11.242 -11.203 16.797 1 76.69 443 TYR B N 1
ATOM 7096 C CA . TYR B 1 443 ? -10.625 -11.008 15.484 1 76.69 443 TYR B CA 1
ATOM 7097 C C . TYR B 1 443 ? -9.148 -10.641 15.625 1 76.69 443 TYR B C 1
ATOM 7099 O O . TYR B 1 443 ? -8.773 -9.898 16.531 1 76.69 443 TYR B O 1
ATOM 7107 N N . ARG B 1 444 ? -8.328 -11.273 14.797 1 78.94 444 ARG B N 1
ATOM 7108 C CA . ARG B 1 444 ? -6.938 -10.875 14.641 1 78.94 444 ARG B CA 1
ATOM 7109 C C . ARG B 1 444 ? -6.805 -9.758 13.609 1 78.94 444 ARG B C 1
ATOM 7111 O O . ARG B 1 444 ? -7.102 -9.961 12.43 1 78.94 444 ARG B O 1
ATOM 7118 N N . PHE B 1 445 ? -6.391 -8.586 14.156 1 80.69 445 PHE B N 1
ATOM 7119 C CA . PHE B 1 445 ? -6.184 -7.457 13.258 1 80.69 445 PHE B CA 1
ATOM 7120 C C . PHE B 1 445 ? -4.734 -7.395 12.797 1 80.69 445 PHE B C 1
ATOM 7122 O O . PHE B 1 445 ? -3.863 -6.906 13.516 1 80.69 445 PHE B O 1
ATOM 7129 N N . ALA B 1 446 ? -4.48 -7.906 11.664 1 81.25 446 ALA B N 1
ATOM 7130 C CA . ALA B 1 446 ? -3.189 -8 10.984 1 81.25 446 ALA B CA 1
ATOM 7131 C C . ALA B 1 446 ? -3.371 -8.359 9.516 1 81.25 446 ALA B C 1
ATOM 7133 O O . ALA B 1 446 ? -4.48 -8.68 9.078 1 81.25 446 ALA B O 1
ATOM 7134 N N . PHE B 1 447 ? -2.369 -8.32 8.711 1 82 447 PHE B N 1
ATOM 7135 C CA . PHE B 1 447 ? -2.49 -8.523 7.27 1 82 447 PHE B CA 1
ATOM 7136 C C . PHE B 1 447 ? -2.725 -9.992 6.945 1 82 447 PHE B C 1
ATOM 7138 O O . PHE B 1 447 ? -3.092 -10.336 5.82 1 82 447 PHE B O 1
ATOM 7145 N N . ASP B 1 448 ? -2.486 -10.836 7.879 1 76.94 448 ASP B N 1
ATOM 7146 C CA . ASP B 1 448 ? -2.869 -12.234 7.691 1 76.94 448 ASP B CA 1
ATOM 7147 C C . ASP B 1 448 ? -4.215 -12.523 8.352 1 76.94 448 ASP B C 1
ATOM 7149 O O . ASP B 1 448 ? -4.582 -13.688 8.539 1 76.94 448 ASP B O 1
ATOM 7153 N N . GLY B 1 449 ? -4.906 -11.508 8.781 1 80.44 449 GLY B N 1
ATOM 7154 C CA . GLY B 1 449 ? -6.234 -11.562 9.367 1 80.44 449 GLY B CA 1
ATOM 7155 C C . GLY B 1 449 ? -7.191 -10.539 8.773 1 80.44 449 GLY B C 1
ATOM 7156 O O . GLY B 1 449 ? -7.477 -10.578 7.574 1 80.44 449 GLY B O 1
ATOM 7157 N N . LEU B 1 450 ? -7.539 -9.562 9.742 1 78.38 450 LEU B N 1
ATOM 7158 C CA . LEU B 1 450 ? -8.453 -8.508 9.305 1 78.38 450 LEU B CA 1
ATOM 7159 C C . LEU B 1 450 ? -7.801 -7.137 9.422 1 78.38 450 LEU B C 1
ATOM 7161 O O . LEU B 1 450 ? -7 -6.898 10.328 1 78.38 450 LEU B O 1
ATOM 7165 N N . VAL B 1 451 ? -8.023 -6.336 8.438 1 82.25 451 VAL B N 1
ATOM 7166 C CA . VAL B 1 451 ? -7.664 -4.922 8.508 1 82.25 451 VAL B CA 1
ATOM 7167 C C . VAL B 1 451 ? -8.891 -4.062 8.203 1 82.25 451 VAL B C 1
ATOM 7169 O O . VAL B 1 451 ? -9.641 -4.348 7.266 1 82.25 451 VAL B O 1
ATOM 7172 N N . SER B 1 452 ? -9.156 -3.123 9.023 1 79.69 452 SER B N 1
ATOM 7173 C CA . SER B 1 452 ? -10.281 -2.217 8.805 1 79.69 452 SER B CA 1
ATOM 7174 C C . SER B 1 452 ? -10.023 -1.307 7.605 1 79.69 452 SER B C 1
ATOM 7176 O O . SER B 1 452 ? -9.656 -0.143 7.773 1 79.69 452 SER B O 1
ATOM 7178 N N . SER B 1 453 ? -10.305 -1.806 6.465 1 75.12 453 SER B N 1
ATOM 7179 C CA . SER B 1 453 ? -10 -1.045 5.258 1 75.12 453 SER B CA 1
ATOM 7180 C C . SER B 1 453 ? -11.266 -0.465 4.633 1 75.12 453 SER B C 1
ATOM 7182 O O . SER B 1 453 ? -11.195 0.32 3.688 1 75.12 453 SER B O 1
ATOM 7184 N N . CYS B 1 454 ? -12.398 -0.818 5.152 1 79.94 454 CYS B N 1
ATOM 7185 C CA . CYS B 1 454 ? -13.664 -0.367 4.59 1 79.94 454 CYS B CA 1
ATOM 7186 C C . CYS B 1 454 ? -14.609 0.112 5.688 1 79.94 454 CYS B C 1
ATOM 7188 O O . CYS B 1 454 ? -15.539 -0.602 6.07 1 79.94 454 CYS B O 1
ATOM 7190 N N . ASN B 1 455 ? -14.445 1.218 6.191 1 88.81 455 ASN B N 1
ATOM 7191 C CA . ASN B 1 455 ? -15.266 1.896 7.191 1 88.81 455 ASN B CA 1
ATOM 7192 C C . ASN B 1 455 ? -15.75 3.25 6.688 1 88.81 455 ASN B C 1
ATOM 7194 O O . ASN B 1 455 ? -15.461 3.637 5.555 1 88.81 455 ASN B O 1
ATOM 7198 N N . LYS B 1 456 ? -16.656 3.842 7.398 1 90.56 456 LYS B N 1
ATOM 7199 C CA . LYS B 1 456 ? -17.156 5.172 7.062 1 90.56 456 LYS B CA 1
ATOM 7200 C C . LYS B 1 456 ? -17 6.133 8.234 1 90.56 456 LYS B C 1
ATOM 7202 O O . LYS B 1 456 ? -17.125 5.73 9.398 1 90.56 456 LYS B O 1
ATOM 7207 N N . ILE B 1 457 ? -16.719 7.367 7.883 1 94.69 457 ILE B N 1
ATOM 7208 C CA . ILE B 1 457 ? -16.719 8.398 8.914 1 94.69 457 ILE B CA 1
ATOM 7209 C C . ILE B 1 457 ? -18.141 8.688 9.367 1 94.69 457 ILE B C 1
ATOM 7211 O O . ILE B 1 457 ? -19.047 8.844 8.531 1 94.69 457 ILE B O 1
ATOM 7215 N N . SER B 1 458 ? -18.359 8.734 10.664 1 95.19 458 SER B N 1
ATOM 7216 C CA . SER B 1 458 ? -19.719 8.906 11.156 1 95.19 458 SER B CA 1
ATOM 7217 C C . SER B 1 458 ? -19.828 10.117 12.062 1 95.19 458 SER B C 1
ATOM 7219 O O . SER B 1 458 ? -20.891 10.391 12.625 1 95.19 458 SER B O 1
ATOM 7221 N N . SER B 1 459 ? -18.75 10.773 12.281 1 96.38 459 SER B N 1
ATOM 7222 C CA . SER B 1 459 ? -18.703 11.984 13.094 1 96.38 459 SER B CA 1
ATOM 7223 C C . SER B 1 459 ? -17.625 12.953 12.586 1 96.38 459 SER B C 1
ATOM 7225 O O . SER B 1 459 ? -16.656 12.531 11.961 1 96.38 459 SER B O 1
ATOM 7227 N N . ARG B 1 460 ? -17.844 14.242 12.859 1 95.81 460 ARG B N 1
ATOM 7228 C CA . ARG B 1 460 ? -16.828 15.234 12.516 1 95.81 460 ARG B CA 1
ATOM 7229 C C . ARG B 1 460 ? -15.555 15.023 13.344 1 95.81 460 ARG B C 1
ATOM 7231 O O . ARG B 1 460 ? -14.469 15.422 12.922 1 95.81 460 ARG B O 1
ATOM 7238 N N . LEU B 1 461 ? -15.797 14.523 14.484 1 97.56 461 LEU B N 1
ATOM 7239 C CA . LEU B 1 461 ? -14.664 14.211 15.352 1 97.56 461 LEU B CA 1
ATOM 7240 C C . LEU B 1 461 ? -14.359 12.719 15.328 1 97.56 461 LEU B C 1
ATOM 7242 O O . LEU B 1 461 ? -15.148 11.906 15.828 1 97.56 461 LEU B O 1
ATOM 7246 N N . VAL B 1 462 ? -13.195 12.352 14.758 1 98.06 462 VAL B N 1
ATOM 7247 C CA . VAL B 1 462 ? -12.789 10.961 14.594 1 98.06 462 VAL B CA 1
ATOM 7248 C C . VAL B 1 462 ? -11.617 10.648 15.523 1 98.06 462 VAL B C 1
ATOM 7250 O O . VAL B 1 462 ? -10.609 11.367 15.523 1 98.06 462 VAL B O 1
ATOM 7253 N N . THR B 1 463 ? -11.719 9.578 16.328 1 98.38 463 THR B N 1
ATOM 7254 C CA . THR B 1 463 ? -10.703 9.273 17.328 1 98.38 463 THR B CA 1
ATOM 7255 C C . THR B 1 463 ? -10.148 7.863 17.141 1 98.38 463 THR B C 1
ATOM 7257 O O . THR B 1 463 ? -10.914 6.902 17.047 1 98.38 463 THR B O 1
ATOM 7260 N N . VAL B 1 464 ? -8.914 7.734 17.047 1 97.94 464 VAL B N 1
ATOM 7261 C CA . VAL B 1 464 ? -8.195 6.465 17.078 1 97.94 464 VAL B CA 1
ATOM 7262 C C . VAL B 1 464 ? -7.262 6.441 18.297 1 97.94 464 VAL B C 1
ATOM 7264 O O . VAL B 1 464 ? -6.266 7.168 18.328 1 97.94 464 VAL B O 1
ATOM 7267 N N . ASP B 1 465 ? -7.523 5.629 19.281 1 96.69 465 ASP B N 1
ATOM 7268 C CA . ASP B 1 465 ? -6.742 5.488 20.5 1 96.69 465 ASP B CA 1
ATOM 7269 C C . ASP B 1 465 ? -5.961 4.18 20.5 1 96.69 465 ASP B C 1
ATOM 7271 O O . ASP B 1 465 ? -6.543 3.102 20.656 1 96.69 465 ASP B O 1
ATOM 7275 N N . VAL B 1 466 ? -4.672 4.254 20.344 1 94.69 466 VAL B N 1
ATOM 7276 C CA . VAL B 1 466 ? -3.836 3.055 20.344 1 94.69 466 VAL B CA 1
ATOM 7277 C C . VAL B 1 466 ? -2.896 3.08 21.547 1 94.69 466 VAL B C 1
ATOM 7279 O O . VAL B 1 466 ? -1.809 2.504 21.5 1 94.69 466 VAL B O 1
ATOM 7282 N N . ARG B 1 467 ? -3.176 3.752 22.625 1 92.62 467 ARG B N 1
ATOM 7283 C CA . ARG B 1 467 ? -2.396 3.736 23.859 1 92.62 467 ARG B CA 1
ATOM 7284 C C . ARG B 1 467 ? -2.318 2.33 24.438 1 92.62 467 ARG B C 1
ATOM 7286 O O . ARG B 1 467 ? -3.299 1.584 24.406 1 92.62 467 ARG B O 1
ATOM 7293 N N . PRO B 1 468 ? -1.169 2.035 24.953 1 88.69 468 PRO B N 1
ATOM 7294 C CA . PRO B 1 468 ? -1.064 0.744 25.641 1 88.69 468 PRO B CA 1
ATOM 7295 C C . PRO B 1 468 ? -1.643 0.773 27.047 1 88.69 468 PRO B C 1
ATOM 7297 O O . PRO B 1 468 ? -0.912 1.019 28.016 1 88.69 468 PRO B O 1
ATOM 7300 N N . THR B 1 469 ? -2.795 0.429 27.219 1 83.44 469 THR B N 1
ATOM 7301 C CA . THR B 1 469 ? -3.453 0.523 28.531 1 83.44 469 THR B CA 1
ATOM 7302 C C . THR B 1 469 ? -3.42 -0.821 29.25 1 83.44 469 THR B C 1
ATOM 7304 O O . THR B 1 469 ? -3.535 -0.876 30.469 1 83.44 469 THR B O 1
ATOM 7307 N N . THR B 1 470 ? -3.375 -1.906 28.562 1 76.19 470 THR B N 1
ATOM 7308 C CA . THR B 1 470 ? -3.432 -3.232 29.172 1 76.19 470 THR B CA 1
ATOM 7309 C C . THR B 1 470 ? -2.146 -4.008 28.891 1 76.19 470 THR B C 1
ATOM 7311 O O . THR B 1 470 ? -1.896 -5.047 29.516 1 76.19 470 THR B O 1
ATOM 7314 N N . CYS B 1 471 ? -1.463 -3.488 27.891 1 65.69 471 CYS B N 1
ATOM 7315 C CA . CYS B 1 471 ? -0.246 -4.207 27.531 1 65.69 471 CYS B CA 1
ATOM 7316 C C . CYS B 1 471 ? 0.939 -3.725 28.359 1 65.69 471 CYS B C 1
ATOM 7318 O O . CYS B 1 471 ? 1.009 -2.551 28.719 1 65.69 471 CYS B O 1
ATOM 7320 N N . ASP B 1 472 ? 1.641 -4.688 28.828 1 63.25 472 ASP B N 1
ATOM 7321 C CA . ASP B 1 472 ? 2.869 -4.348 29.547 1 63.25 472 ASP B CA 1
ATOM 7322 C C . ASP B 1 472 ? 3.93 -3.812 28.578 1 63.25 472 ASP B C 1
ATOM 7324 O O . ASP B 1 472 ? 4.297 -4.48 27.609 1 63.25 472 ASP B O 1
ATOM 7328 N N . THR B 1 473 ? 4.051 -2.582 28.75 1 64.31 473 THR B N 1
ATOM 7329 C CA . THR B 1 473 ? 5.172 -1.994 28.016 1 64.31 473 THR B CA 1
ATOM 7330 C C . THR B 1 473 ? 6.332 -1.702 28.969 1 64.31 473 THR B C 1
ATOM 7332 O O . THR B 1 473 ? 6.129 -1.189 30.078 1 64.31 473 THR B O 1
ATOM 7335 N N . SER B 1 474 ? 7.434 -2.344 28.75 1 62.03 474 SER B N 1
ATOM 7336 C CA . SER B 1 474 ? 8.594 -2.166 29.625 1 62.03 474 SER B CA 1
ATOM 7337 C C . SER B 1 474 ? 9 -0.699 29.703 1 62.03 474 SER B C 1
ATOM 7339 O O . SER B 1 474 ? 9.547 -0.256 30.719 1 62.03 474 SER B O 1
ATOM 7341 N N . ARG B 1 475 ? 8.812 -0.082 28.609 1 62.5 475 ARG B N 1
ATOM 7342 C CA . ARG B 1 475 ? 9.156 1.335 28.547 1 62.5 475 ARG B CA 1
ATOM 7343 C C . ARG B 1 475 ? 7.922 2.186 28.266 1 62.5 475 ARG B C 1
ATOM 7345 O O . ARG B 1 475 ? 6.961 1.714 27.656 1 62.5 475 ARG B O 1
ATOM 7352 N N . PRO B 1 476 ? 8.047 3.393 28.953 1 57.5 476 PRO B N 1
ATOM 7353 C CA . PRO B 1 476 ? 6.883 4.25 28.703 1 57.5 476 PRO B CA 1
ATOM 7354 C C . PRO B 1 476 ? 6.664 4.547 27.234 1 57.5 476 PRO B C 1
ATOM 7356 O O . PRO B 1 476 ? 7.625 4.633 26.469 1 57.5 476 PRO B O 1
ATOM 7359 N N . SER B 1 477 ? 5.418 4.746 26.828 1 58.44 477 SER B N 1
ATOM 7360 C CA . SER B 1 477 ? 4.992 4.875 25.438 1 58.44 477 SER B CA 1
ATOM 7361 C C . SER B 1 477 ? 5.578 6.125 24.797 1 58.44 477 SER B C 1
ATOM 7363 O O . SER B 1 477 ? 5.648 6.227 23.562 1 58.44 477 SER B O 1
ATOM 7365 N N . TRP B 1 478 ? 5.98 7.07 25.609 1 55.34 478 TRP B N 1
ATOM 7366 C CA . TRP B 1 478 ? 6.5 8.312 25.047 1 55.34 478 TRP B CA 1
ATOM 7367 C C . TRP B 1 478 ? 8.008 8.234 24.844 1 55.34 478 TRP B C 1
ATOM 7369 O O . TRP B 1 478 ? 8.609 9.133 24.25 1 55.34 478 TRP B O 1
ATOM 7379 N N . ASP B 1 479 ? 8.562 7.207 25.406 1 58.75 479 ASP B N 1
ATOM 7380 C CA . ASP B 1 479 ? 9.984 6.961 25.172 1 58.75 479 ASP B CA 1
ATOM 7381 C C . ASP B 1 479 ? 10.25 6.652 23.703 1 58.75 479 ASP B C 1
ATOM 7383 O O . ASP B 1 479 ? 9.758 5.656 23.172 1 58.75 479 ASP B O 1
ATOM 7387 N N . PRO B 1 480 ? 10.977 7.539 23.078 1 56 480 PRO B N 1
ATOM 7388 C CA . PRO B 1 480 ? 11.211 7.332 21.656 1 56 480 PRO B CA 1
ATOM 7389 C C . PRO B 1 480 ? 11.953 6.027 21.359 1 56 480 PRO B C 1
ATOM 7391 O O . PRO B 1 480 ? 11.922 5.531 20.234 1 56 480 PRO B O 1
ATOM 7394 N N . GLN B 1 481 ? 12.609 5.465 22.406 1 59.34 481 GLN B N 1
ATOM 7395 C CA . GLN B 1 481 ? 13.367 4.234 22.203 1 59.34 481 GLN B CA 1
ATOM 7396 C C . GLN B 1 481 ? 12.523 3.008 22.547 1 59.34 481 GLN B C 1
ATOM 7398 O O . GLN B 1 481 ? 12.953 1.873 22.328 1 59.34 481 GLN B O 1
ATOM 7403 N N . ALA B 1 482 ? 11.414 3.287 23.125 1 62 482 ALA B N 1
ATOM 7404 C CA . ALA B 1 482 ? 10.539 2.168 23.469 1 62 482 ALA B CA 1
ATOM 7405 C C . ALA B 1 482 ? 9.906 1.556 22.234 1 62 482 ALA B C 1
ATOM 7407 O O . ALA B 1 482 ? 9.461 2.277 21.328 1 62 482 ALA B O 1
ATOM 7408 N N . PRO B 1 483 ? 10.102 0.23 22.172 1 63.91 483 PRO B N 1
ATOM 7409 C CA . PRO B 1 483 ? 9.336 -0.351 21.062 1 63.91 483 PRO B CA 1
ATOM 7410 C C . PRO B 1 483 ? 7.836 -0.117 21.203 1 63.91 483 PRO B C 1
ATOM 7412 O O . PRO B 1 483 ? 7.297 -0.18 22.312 1 63.91 483 PRO B O 1
ATOM 7415 N N . SER B 1 484 ? 7.234 0.403 20.234 1 74.12 484 SER B N 1
ATOM 7416 C CA . SER B 1 484 ? 5.789 0.606 20.25 1 74.12 484 SER B CA 1
ATOM 7417 C C . SER B 1 484 ? 5.051 -0.696 20.547 1 74.12 484 SER B C 1
ATOM 7419 O O . SER B 1 484 ? 5.43 -1.757 20.047 1 74.12 484 SER B O 1
ATOM 7421 N N . ALA B 1 485 ? 4.113 -0.572 21.469 1 79 485 ALA B N 1
ATOM 7422 C CA . ALA B 1 485 ? 3.262 -1.725 21.75 1 79 485 ALA B CA 1
ATOM 7423 C C . ALA B 1 485 ? 2.457 -2.119 20.516 1 79 485 ALA B C 1
ATOM 7425 O O . ALA B 1 485 ? 2.369 -3.301 20.172 1 79 485 ALA B O 1
ATOM 7426 N N . ASN B 1 486 ? 1.923 -1.062 19.953 1 87.31 486 ASN B N 1
ATOM 7427 C CA . ASN B 1 486 ? 1.219 -1.279 18.703 1 87.31 486 ASN B CA 1
ATOM 7428 C C . ASN B 1 486 ? 2.127 -1.031 17.5 1 87.31 486 ASN B C 1
ATOM 7430 O O . ASN B 1 486 ? 3.092 -0.27 17.594 1 87.31 486 ASN B O 1
ATOM 7434 N N . PRO B 1 487 ? 1.861 -1.741 16.438 1 88.94 487 PRO B N 1
ATOM 7435 C CA . PRO B 1 487 ? 2.582 -1.389 15.211 1 88.94 487 PRO B CA 1
ATOM 7436 C C . PRO B 1 487 ? 2.227 0.005 14.703 1 88.94 487 PRO B C 1
ATOM 7438 O O . PRO B 1 487 ? 1.189 0.558 15.07 1 88.94 487 PRO B O 1
ATOM 7441 N N . PRO B 1 488 ? 3.195 0.601 13.891 1 92.06 488 PRO B N 1
ATOM 7442 C CA . PRO B 1 488 ? 2.787 1.837 13.219 1 92.06 488 PRO B CA 1
ATOM 7443 C C . PRO B 1 488 ? 1.43 1.713 12.531 1 92.06 488 PRO B C 1
ATOM 7445 O O . PRO B 1 488 ? 1.14 0.688 11.906 1 92.06 488 PRO B O 1
ATOM 7448 N N . THR B 1 489 ? 0.571 2.699 12.727 1 94.5 489 THR B N 1
ATOM 7449 C CA . THR B 1 489 ? -0.807 2.646 12.25 1 94.5 489 THR B CA 1
ATOM 7450 C C . THR B 1 489 ? -1.137 3.879 11.414 1 94.5 489 THR B C 1
ATOM 7452 O O . THR B 1 489 ? -0.726 4.992 11.75 1 94.5 489 THR B O 1
ATOM 7455 N N . MET B 1 490 ? -1.823 3.672 10.312 1 95.62 490 MET B N 1
ATOM 7456 C CA . MET B 1 490 ? -2.221 4.766 9.438 1 95.62 490 MET B CA 1
ATOM 7457 C C . MET B 1 490 ? -3.738 4.918 9.406 1 95.62 490 MET B C 1
ATOM 7459 O O . MET B 1 490 ? -4.469 3.93 9.492 1 95.62 490 MET B O 1
ATOM 7463 N N . LEU B 1 491 ? -4.199 6.105 9.305 1 96.62 491 LEU B N 1
ATOM 7464 C CA . LEU B 1 491 ? -5.586 6.41 8.977 1 96.62 491 LEU B CA 1
ATOM 7465 C C . LEU B 1 491 ? -5.73 6.793 7.512 1 96.62 491 LEU B C 1
ATOM 7467 O O . LEU B 1 491 ? -4.961 7.617 7.004 1 96.62 491 LEU B O 1
ATOM 7471 N N . VAL B 1 492 ? -6.629 6.168 6.844 1 95.44 492 VAL B N 1
ATOM 7472 C CA . VAL B 1 492 ? -6.871 6.379 5.422 1 95.44 492 VAL B CA 1
ATOM 7473 C C . VAL B 1 492 ? -8.289 6.91 5.211 1 95.44 492 VAL B C 1
ATOM 7475 O O . VAL B 1 492 ? -9.25 6.348 5.73 1 95.44 492 VAL B O 1
ATOM 7478 N N . LEU B 1 493 ? -8.414 7.98 4.441 1 94.31 493 LEU B N 1
ATOM 7479 C CA . LEU B 1 493 ? -9.711 8.555 4.078 1 94.31 493 LEU B CA 1
ATOM 7480 C C . LEU B 1 493 ? -9.953 8.43 2.576 1 94.31 493 LEU B C 1
ATOM 7482 O O . LEU B 1 493 ? -9.078 8.75 1.771 1 94.31 493 LEU B O 1
ATOM 7486 N N . GLY B 1 494 ? -11.062 7.84 2.242 1 90.5 494 GLY B N 1
ATOM 7487 C CA . GLY B 1 494 ? -11.508 7.895 0.857 1 90.5 494 GLY B CA 1
ATOM 7488 C C . GLY B 1 494 ? -12.242 9.18 0.516 1 90.5 494 GLY B C 1
ATOM 7489 O O . GLY B 1 494 ? -13.25 9.508 1.14 1 90.5 494 GLY B O 1
ATOM 7490 N N . ARG B 1 495 ? -11.719 9.93 -0.462 1 87.75 495 ARG B N 1
ATOM 7491 C CA . ARG B 1 495 ? -12.344 11.188 -0.864 1 87.75 495 ARG B CA 1
ATOM 7492 C C . ARG B 1 495 ? -13.594 10.93 -1.704 1 87.75 495 ARG B C 1
ATOM 7494 O O . ARG B 1 495 ? -13.57 10.117 -2.631 1 87.75 495 ARG B O 1
ATOM 7501 N N . PRO B 1 496 ? -14.68 11.633 -1.393 1 82 496 PRO B N 1
ATOM 7502 C CA . PRO B 1 496 ? -15.891 11.453 -2.191 1 82 496 PRO B CA 1
ATOM 7503 C C . PRO B 1 496 ? -15.727 11.93 -3.633 1 82 496 PRO B C 1
ATOM 7505 O O . PRO B 1 496 ? -14.867 12.766 -3.916 1 82 496 PRO B O 1
ATOM 7508 N N . LYS B 1 497 ? -16.516 11.398 -4.582 1 72.31 497 LYS B N 1
ATOM 7509 C CA . LYS B 1 497 ? -16.453 11.711 -6.008 1 72.31 497 LYS B CA 1
ATOM 7510 C C . LYS B 1 497 ? -16.656 13.203 -6.25 1 72.31 497 LYS B C 1
ATOM 7512 O O . LYS B 1 497 ? -16.016 13.789 -7.125 1 72.31 497 LYS B O 1
ATOM 7517 N N . ALA B 1 498 ? -17.562 13.789 -5.535 1 58.28 498 ALA B N 1
ATOM 7518 C CA . ALA B 1 498 ? -17.812 15.211 -5.703 1 58.28 498 ALA B CA 1
ATOM 7519 C C . ALA B 1 498 ? -16.562 16.031 -5.41 1 58.28 498 ALA B C 1
ATOM 7521 O O . ALA B 1 498 ? -16.328 17.078 -6.035 1 58.28 498 ALA B O 1
ATOM 7522 N N . ALA B 1 499 ? -15.812 15.578 -4.535 1 55.5 499 ALA B N 1
ATOM 7523 C CA . ALA B 1 499 ? -14.57 16.25 -4.176 1 55.5 499 ALA B CA 1
ATOM 7524 C C . ALA B 1 499 ? -13.508 16.062 -5.254 1 55.5 499 ALA B C 1
ATOM 7526 O O . ALA B 1 499 ? -12.602 16.875 -5.395 1 55.5 499 ALA B O 1
ATOM 7527 N N . ARG B 1 500 ? -13.727 15.016 -6.051 1 56.97 500 ARG B N 1
ATOM 7528 C CA . ARG B 1 500 ? -12.797 14.688 -7.125 1 56.97 500 ARG B CA 1
ATOM 7529 C C . ARG B 1 500 ? -12.93 15.672 -8.289 1 56.97 500 ARG B C 1
ATOM 7531 O O . ARG B 1 500 ? -11.938 16.016 -8.93 1 56.97 500 ARG B O 1
ATOM 7538 N N . LYS B 1 501 ? -14.148 16 -8.602 1 49.16 501 LYS B N 1
ATOM 7539 C CA . LYS B 1 501 ? -14.453 16.938 -9.68 1 49.16 501 LYS B CA 1
ATOM 7540 C C . LYS B 1 501 ? -13.922 18.328 -9.375 1 49.16 501 LYS B C 1
ATOM 7542 O O . LYS B 1 501 ? -13.523 19.062 -10.281 1 49.16 501 LYS B O 1
ATOM 7547 N N . LYS B 1 502 ? -13.883 18.641 -8.125 1 43.22 502 LYS B N 1
ATOM 7548 C CA . LYS B 1 502 ? -13.43 19.984 -7.758 1 43.22 502 LYS B CA 1
ATOM 7549 C C . LYS B 1 502 ? -11.953 20.172 -8.078 1 43.22 502 LYS B C 1
ATOM 7551 O O . LYS B 1 502 ? -11.523 21.281 -8.43 1 43.22 502 LYS B O 1
ATOM 7556 N N . VAL B 1 503 ? -11.258 19.078 -8.078 1 41.81 503 VAL B N 1
ATOM 7557 C CA . VAL B 1 503 ? -9.82 19.156 -8.305 1 41.81 503 VAL B CA 1
ATOM 7558 C C . VAL B 1 503 ? -9.539 19.266 -9.805 1 41.81 503 VAL B C 1
ATOM 7560 O O . VAL B 1 503 ? -8.602 19.953 -10.219 1 41.81 503 VAL B O 1
ATOM 7563 N N . THR B 1 504 ? -10.422 18.641 -10.602 1 37.88 504 THR B N 1
ATOM 7564 C CA . THR B 1 504 ? -10.195 18.656 -12.039 1 37.88 504 THR B CA 1
ATOM 7565 C C . THR B 1 504 ? -10.68 19.969 -12.656 1 37.88 504 THR B C 1
ATOM 7567 O O . THR B 1 504 ? -10.219 20.359 -13.734 1 37.88 504 THR B O 1
ATOM 7570 N N . SER B 1 505 ? -11.617 20.594 -12.062 1 33.94 505 SER B N 1
ATOM 7571 C CA . SER B 1 505 ? -12.172 21.828 -12.602 1 33.94 505 SER B CA 1
ATOM 7572 C C . SER B 1 505 ? -11.438 23.062 -12.062 1 33.94 505 SER B C 1
ATOM 7574 O O . SER B 1 505 ? -11.734 24.188 -12.445 1 33.94 505 SER B O 1
ATOM 7576 N N . ALA B 1 506 ? -10.555 22.875 -11.227 1 35.06 506 ALA B N 1
ATOM 7577 C CA . ALA B 1 506 ? -9.828 24.047 -10.734 1 35.06 506 ALA B CA 1
ATOM 7578 C C . ALA B 1 506 ? -8.562 24.281 -11.547 1 35.06 506 ALA B C 1
ATOM 7580 O O . ALA B 1 506 ? -7.895 23.344 -11.961 1 35.06 506 ALA B O 1
#

InterPro domains:
  IPR036371 Thiamin pyrophosphokinase, thiamin-binding domain superfamily [SSF63862] (365-467)
  IPR036759 Thiamin pyrophosphokinase, catalytic domain superfamily [G3DSA:3.40.50.10240] (35-473)
  IPR036759 Thiamin pyrophosphokinase, catalytic domain superfamily [SSF63999] (83-361)

Sequence (1012 aa):
MSQSTEPLPVRKLCSCNAVLCSPEESTTAPGTDLFGVILLNSPANTAADFAEYVRLFQLYRGGGGGGSTTGGAAPKNTAAEGTSPYFICVDGAYAALKRYCATQAAPSATKEGAEADAADAVDSSAAVMAMRLCDVLIGDMDSLSPAQLRKVVAAAAGTADDLRAPSSTPMEGPLFHETVATIPVALLEDIRQRRTDALRRRGSPDATPTAPSVDTPVVLPIACQLSTDFHKAIALLERLRRLEQGNTETLTEDEQAAYYDKRAEEAHAAEELMKACDAQLEIACEESARLADGDAQEIERCRRLIMDVSPSTSSTVRTRVLPNVAVFGALGGRFDHEIATMVAVMRFARVFHVFVVNVYTVLFACWPDGVTQLLMPPSWSQEGNLARDLSGVEEEGTAAVEPYMSGIVPLGPLREMETTGFLWNVVKNRRGCYGGFTGVEQYRFAFDGLVSSCNKISSRLVTVDVRPTTCDTSRPSWDPQAPSANPPTMLVLGRPKAARKKVTSAMSQSTEPLPVRKLCSCNAVLCSPEESTTAPGTDLFGVILLNSPANTAADFAEYVRLFQLYRGGGGGGSTTGGAAPKNTAAEGTSPYFICVDGAYAALKRYCATQAAPSATKEGAEADAADAVDSSAAVMAMRLCDVLIGDMDSLSPAQLRKVVAAAAGTADDLRAPSSTPMEGPLFHETVATIPVALLEDIRQRRTDALRRRGSPDATPTAPSVDTPVVLPIACQLSTDFHKAIALLERLRRLEQGNTETLTEDEQAAYYDKRAEEAHAAEELMKACDAQLEIACEESARLADGDAQEIERCRRLIMDVSPSTSSTVRTRVLPNVAVFGALGGRFDHEIATMVAVMRFARVFHVFVVNVYTVLFACWPDGVTQLLMPPSWSQEGNLARDLSGVEEEGTAAVEPYMSGIVPLGPLREMETTGFLWNVVKNRRGCYGGFTGVEQYRFAFDGLVSSCNKISSRLVTVDVRPTTCDTSRPSWDPQAPSANPPTMLVLGRPKAARKKVTSA